Protein AF-A0A9Q0C1J6-F1 (afdb_monomer)

InterPro domains:
  IPR038837 tRNA ligase 1 [PTHR35460] (72-771)

Secondary structure (DSSP, 8-state):
--------------------------------------------------------------------------------------------------------------------------------PPPPPTHHHHHHTSSSBTTT----TTEEEEEEEEE---B----SS-HHHHHHHHHHHHHTTSEEEEEEEE--SEEEEE--TTT-EEESS-BSSHHHHHHHHHHHHHHHHHHGGGHHHHHHHHHHHHHHTTEEEEEEEE-STT---SS--SS-EEEEEEEEE-SSSSPEE--HHHHHHHHHHHTPPBPPEEEE-SHHHHHHHHHHHHHHTTT--HHHHHHHHHTT-SEEE--SS-HHHHT-S---EEEEEEEETTHHHHHHHHHHHSPPPP-TTTTS---S-HHHHHHHTTT-HHHHHHHHHHHH-TTT-S--HHHH-SGGGGSHHHHBBPTTHHHHHTTSEESSHHHHHHHHHHHHHHHTT-SEEEEEEE-GGGGGG-BTTEEEEEEEEEE--HHHHHHHHHHHTT-TTPPP-BSSEEEEEEEEE--HHHHHHHHHHHHHHHHHHHHHTT-----S-HHHHT-EEEEE-HHHHIIIIIIGGGHHHHHHTHHHHHHHHHHHHHHHTT--HHHHHHHHHHHHHHHHHHHHHHTTSPPPTTTTHHHHHHHHHHHHTT-HHHHHHH-S------GGGTS----S---TTS------------------------EEEEE-S-SSS-HHHHHHHHHHSTTGGGT---EEEEE--

Nearest PDB structures (foldseek):
  3sgi-assembly1_A  TM=4.178E-01  e=1.498E+00  Mycobacterium tuberculosis

Structure (mmCIF, N/CA/C/O backbone):
data_AF-A0A9Q0C1J6-F1
#
_entry.id   AF-A0A9Q0C1J6-F1
#
loop_
_atom_site.group_PDB
_atom_site.id
_atom_site.type_symbol
_atom_site.label_atom_id
_atom_site.label_alt_id
_atom_site.label_comp_id
_atom_site.label_asym_id
_atom_site.label_entity_id
_atom_site.label_seq_id
_atom_site.pdbx_PDB_ins_code
_atom_site.Cartn_x
_atom_site.Cartn_y
_atom_site.Cartn_z
_atom_site.occupancy
_atom_site.B_iso_or_equiv
_atom_site.auth_seq_id
_atom_site.auth_comp_id
_atom_site.auth_asym_id
_atom_site.auth_atom_id
_atom_site.pdbx_PDB_model_num
ATOM 1 N N . MET A 1 1 ? -15.288 -32.644 -33.853 1.00 28.56 1 MET A N 1
ATOM 2 C CA . MET A 1 1 ? -14.867 -33.725 -34.778 1.00 28.56 1 MET A CA 1
ATOM 3 C C . MET A 1 1 ? -13.346 -33.831 -34.715 1.00 28.56 1 MET A C 1
ATOM 5 O O . MET A 1 1 ? -12.722 -32.795 -34.537 1.00 28.56 1 MET A O 1
ATOM 9 N N . ASN A 1 2 ? -12.777 -35.037 -34.817 1.00 28.53 2 ASN A N 1
ATOM 10 C CA . ASN A 1 2 ? -11.319 -35.284 -34.870 1.00 28.53 2 ASN A CA 1
ATOM 11 C C . ASN A 1 2 ? -10.821 -35.281 -36.334 1.00 28.53 2 ASN A C 1
ATOM 13 O O . ASN A 1 2 ? -11.634 -35.512 -37.231 1.00 28.53 2 ASN A O 1
ATOM 17 N N . PRO A 1 3 ? -9.532 -34.975 -36.589 1.00 40.22 3 PRO A N 1
ATOM 18 C CA . PRO A 1 3 ? -8.469 -36.002 -36.601 1.00 40.22 3 PRO A CA 1
ATOM 19 C C . PRO A 1 3 ? -7.237 -35.608 -35.748 1.00 40.22 3 PRO A C 1
ATOM 21 O O . PRO A 1 3 ? -6.939 -34.427 -35.631 1.00 40.22 3 PRO A O 1
ATOM 24 N N . SER A 1 4 ? -6.526 -36.484 -35.024 1.00 29.55 4 SER A N 1
ATOM 25 C CA . SER A 1 4 ? -5.957 -37.835 -35.278 1.00 29.55 4 SER A CA 1
ATOM 26 C C . SER A 1 4 ? -4.470 -37.803 -35.689 1.00 29.55 4 SER A C 1
ATOM 28 O O . SER A 1 4 ? -4.083 -37.113 -36.626 1.00 29.55 4 SER A O 1
ATOM 30 N N . HIS A 1 5 ? -3.647 -38.565 -34.957 1.00 28.81 5 HIS A N 1
ATOM 31 C CA . HIS A 1 5 ? -2.175 -38.594 -35.010 1.00 28.81 5 HIS A CA 1
ATOM 32 C C . HIS A 1 5 ? -1.572 -39.174 -36.301 1.00 28.81 5 HIS A C 1
ATOM 34 O O . HIS A 1 5 ? -2.166 -40.043 -36.933 1.00 28.81 5 HIS A O 1
ATOM 40 N N . PHE A 1 6 ? -0.292 -38.854 -36.535 1.00 23.91 6 PHE A N 1
ATOM 41 C CA . PHE A 1 6 ? 0.690 -39.805 -37.071 1.00 23.91 6 PHE A CA 1
ATOM 42 C C . PHE A 1 6 ? 1.968 -39.811 -36.212 1.00 23.91 6 PHE A C 1
ATOM 44 O O . PHE A 1 6 ? 2.368 -38.780 -35.675 1.00 23.91 6 PHE A O 1
ATOM 51 N N . PHE A 1 7 ? 2.594 -40.983 -36.075 1.00 25.00 7 PHE A N 1
ATOM 52 C CA . PHE A 1 7 ? 3.866 -41.209 -35.372 1.00 25.00 7 PHE A CA 1
ATOM 53 C C . PHE A 1 7 ? 4.967 -41.545 -36.383 1.00 25.00 7 PHE A C 1
ATOM 55 O O . PHE A 1 7 ? 4.714 -42.342 -37.280 1.00 25.00 7 PHE A O 1
ATOM 62 N N . PHE A 1 8 ? 6.196 -41.066 -36.160 1.00 22.25 8 PHE A N 1
ATOM 63 C CA . PHE A 1 8 ? 7.416 -41.759 -36.597 1.00 22.25 8 PHE A CA 1
ATOM 64 C C . PHE A 1 8 ? 8.611 -41.427 -35.682 1.00 22.25 8 PHE A C 1
ATOM 66 O O . PHE A 1 8 ? 8.853 -40.276 -35.334 1.00 22.25 8 PHE A O 1
ATOM 73 N N . PHE A 1 9 ? 9.357 -42.470 -35.323 1.00 25.02 9 PHE A N 1
ATOM 74 C CA . PHE A 1 9 ? 10.702 -42.479 -34.721 1.00 25.02 9 PHE A CA 1
ATOM 75 C C . PHE A 1 9 ? 11.625 -43.176 -35.752 1.00 25.02 9 PHE A C 1
ATOM 77 O O . PHE A 1 9 ? 11.083 -43.974 -36.527 1.00 25.02 9 PHE A O 1
ATOM 84 N N . PRO A 1 10 ? 12.965 -42.951 -35.807 1.00 35.69 10 PRO A N 1
ATOM 85 C CA . PRO A 1 10 ? 13.854 -43.466 -34.744 1.00 35.69 10 PRO A CA 1
ATOM 86 C C . PRO A 1 10 ? 15.251 -42.796 -34.560 1.00 35.69 10 PRO A C 1
ATOM 88 O O . PRO A 1 10 ? 15.665 -41.965 -35.356 1.00 35.69 10 PRO A O 1
ATOM 91 N N . HIS A 1 11 ? 16.006 -43.287 -33.555 1.00 26.05 11 HIS A N 1
ATOM 92 C CA . HIS A 1 11 ? 17.479 -43.199 -33.361 1.00 26.05 11 HIS A CA 1
ATOM 93 C C . HIS A 1 11 ? 18.163 -41.805 -33.232 1.00 26.05 11 HIS A C 1
ATOM 95 O O . HIS A 1 11 ? 17.743 -40.821 -33.817 1.00 26.05 11 HIS A O 1
ATOM 101 N N . GLN A 1 12 ? 19.307 -41.646 -32.542 1.00 26.47 12 GLN A N 1
ATOM 102 C CA . GLN A 1 12 ? 19.776 -42.233 -31.269 1.00 26.47 12 GLN A CA 1
ATOM 103 C C . GLN A 1 12 ? 20.989 -41.431 -30.729 1.00 26.47 12 GLN A C 1
ATOM 105 O O . GLN A 1 12 ? 21.763 -40.887 -31.506 1.00 26.47 12 GLN A O 1
ATOM 110 N N . THR A 1 13 ? 21.207 -41.452 -29.406 1.00 25.72 13 THR A N 1
ATOM 111 C CA . THR A 1 13 ? 22.483 -41.163 -28.694 1.00 25.72 13 THR A CA 1
ATOM 112 C C . THR A 1 13 ? 23.316 -39.915 -29.053 1.00 25.72 13 THR A C 1
ATOM 114 O O . THR A 1 13 ? 24.048 -39.907 -30.039 1.00 25.72 13 THR A O 1
ATOM 117 N N . ARG A 1 14 ? 23.478 -39.016 -28.068 1.00 25.42 14 ARG A N 1
ATOM 118 C CA . ARG A 1 14 ? 24.756 -38.870 -27.323 1.00 25.42 14 ARG A CA 1
ATOM 119 C C . ARG A 1 14 ? 24.567 -38.036 -26.048 1.00 25.42 14 ARG A C 1
ATOM 121 O O . ARG A 1 14 ? 24.309 -36.842 -26.117 1.00 25.42 14 ARG A O 1
ATOM 128 N N . PHE A 1 15 ? 24.742 -38.668 -24.887 1.00 24.69 15 PHE A N 1
ATOM 129 C CA . PHE A 1 15 ? 24.946 -37.962 -23.617 1.00 24.69 15 PHE A CA 1
ATOM 130 C C . PHE A 1 15 ? 26.420 -37.560 -23.486 1.00 24.69 15 PHE A C 1
ATOM 132 O O . PHE A 1 15 ? 27.298 -38.361 -23.803 1.00 24.69 15 PHE A O 1
ATOM 139 N N . PHE A 1 16 ? 26.688 -36.374 -22.936 1.00 25.98 16 PHE A N 1
ATOM 140 C CA . PHE A 1 16 ? 27.998 -36.017 -22.389 1.00 25.98 16 PHE A CA 1
ATOM 141 C C . PHE A 1 16 ? 27.870 -35.764 -20.884 1.00 25.98 16 PHE A C 1
ATOM 143 O O . PHE A 1 16 ? 27.311 -34.760 -20.455 1.00 25.98 16 PHE A O 1
ATOM 150 N N . LEU A 1 17 ? 28.397 -36.694 -20.085 1.00 26.05 17 LEU A N 1
ATOM 151 C CA . LEU A 1 17 ? 28.568 -36.543 -18.641 1.00 26.05 17 LEU A CA 1
ATOM 152 C C . LEU A 1 17 ? 29.998 -36.070 -18.362 1.00 26.05 17 LEU A C 1
ATOM 154 O O . LEU A 1 17 ? 30.942 -36.846 -18.497 1.00 26.05 17 LEU A O 1
ATOM 158 N N . SER A 1 18 ? 30.171 -34.816 -17.945 1.00 27.39 18 SER A N 1
ATOM 159 C CA . SER A 1 18 ? 31.462 -34.307 -17.472 1.00 27.39 18 SER A CA 1
ATOM 160 C C . SER A 1 18 ? 31.624 -34.566 -15.972 1.00 27.39 18 SER A C 1
ATOM 162 O O . SER A 1 18 ? 31.289 -33.721 -15.141 1.00 27.39 18 SER A O 1
ATOM 164 N N . GLN A 1 19 ? 32.146 -35.739 -15.612 1.00 26.55 19 GLN A N 1
ATOM 165 C CA . GLN A 1 19 ? 32.656 -35.968 -14.258 1.00 26.55 19 GLN A CA 1
ATOM 166 C C . GLN A 1 19 ? 33.933 -35.142 -14.046 1.00 26.55 19 GLN A C 1
ATOM 168 O O . GLN A 1 19 ? 34.859 -35.233 -14.849 1.00 26.55 19 GLN A O 1
ATOM 173 N N . PHE A 1 20 ? 34.021 -34.401 -12.940 1.00 27.70 20 PHE A N 1
ATOM 174 C CA . PHE A 1 20 ? 35.287 -33.855 -12.445 1.00 27.70 20 PHE A CA 1
ATOM 175 C C . PHE A 1 20 ? 35.563 -34.392 -11.042 1.00 27.70 20 PHE A C 1
ATOM 177 O O . PHE A 1 20 ? 34.881 -34.058 -10.077 1.00 27.70 20 PHE A O 1
ATOM 184 N N . SER A 1 21 ? 36.551 -35.280 -10.945 1.00 27.17 21 SER A N 1
ATOM 185 C CA . SER A 1 21 ? 36.912 -35.957 -9.700 1.00 27.17 21 SER A CA 1
ATOM 186 C C . SER A 1 21 ? 37.780 -35.074 -8.805 1.00 27.17 21 SER A C 1
ATOM 188 O O . SER A 1 21 ? 38.730 -34.443 -9.272 1.00 27.17 21 SER A O 1
ATOM 190 N N . HIS A 1 22 ? 37.534 -35.113 -7.495 1.00 26.97 22 HIS A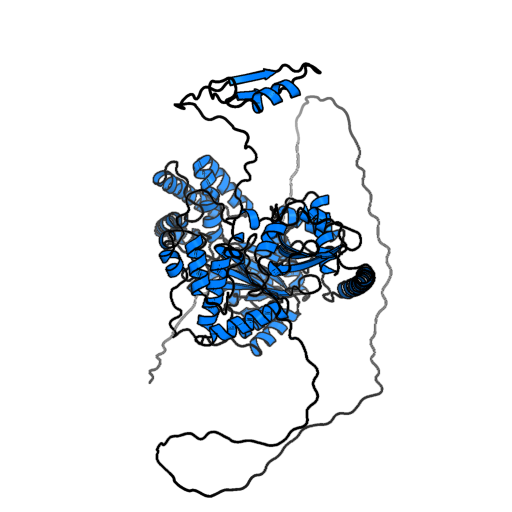 N 1
ATOM 191 C CA . HIS A 1 22 ? 38.480 -34.580 -6.516 1.00 26.97 22 HIS A CA 1
ATOM 192 C C . HIS A 1 22 ? 39.836 -35.300 -6.621 1.00 26.97 22 HIS A C 1
ATOM 194 O O . HIS A 1 22 ? 39.897 -36.530 -6.640 1.00 26.97 22 HIS A O 1
ATOM 200 N N . ARG A 1 23 ? 40.935 -34.539 -6.581 1.00 26.42 23 ARG A N 1
ATOM 201 C CA . ARG A 1 23 ? 42.251 -35.047 -6.174 1.00 26.42 23 ARG A CA 1
ATOM 202 C C . ARG A 1 23 ? 42.845 -34.154 -5.095 1.00 26.42 23 ARG A C 1
ATOM 204 O O . ARG A 1 23 ? 42.961 -32.945 -5.267 1.00 26.42 23 ARG A O 1
ATOM 211 N N . ILE A 1 24 ? 43.233 -34.783 -3.992 1.00 28.72 24 ILE A N 1
ATOM 212 C CA . ILE A 1 24 ? 44.026 -34.178 -2.923 1.00 28.72 24 ILE A CA 1
ATOM 213 C C . ILE A 1 24 ? 45.500 -34.279 -3.329 1.00 28.72 24 ILE A C 1
ATOM 215 O O . ILE A 1 24 ? 45.944 -35.342 -3.762 1.00 28.72 24 ILE A O 1
ATOM 219 N N . ALA A 1 25 ? 46.262 -33.198 -3.165 1.00 26.80 25 ALA A N 1
ATOM 220 C CA . ALA A 1 25 ? 47.714 -33.204 -3.315 1.00 26.80 25 ALA A CA 1
ATOM 221 C C . ALA A 1 25 ? 48.354 -32.266 -2.281 1.00 26.80 25 ALA A C 1
ATOM 223 O O . ALA A 1 25 ? 48.304 -31.045 -2.405 1.00 26.80 25 ALA A O 1
ATOM 224 N N . SER A 1 26 ? 48.949 -32.847 -1.242 1.00 24.86 26 SER A N 1
ATOM 225 C CA . SER A 1 26 ? 49.763 -32.138 -0.253 1.00 24.86 26 SER A CA 1
ATOM 226 C C . SER A 1 26 ? 51.208 -32.012 -0.736 1.00 24.86 26 SER A C 1
ATOM 228 O O . SER A 1 26 ? 51.792 -33.029 -1.103 1.00 24.86 26 SER A O 1
ATOM 230 N N . PHE A 1 27 ? 51.824 -30.830 -0.638 1.00 26.69 27 PHE A N 1
ATOM 231 C CA . PHE A 1 27 ? 53.285 -30.700 -0.725 1.00 26.69 27 PHE A CA 1
ATOM 232 C C . PHE A 1 27 ? 53.858 -29.653 0.238 1.00 26.69 27 PHE A C 1
ATOM 234 O O . PHE A 1 27 ? 53.147 -28.807 0.781 1.00 26.69 27 PHE A O 1
ATOM 241 N N . SER A 1 28 ? 55.152 -29.798 0.525 1.00 24.61 28 SER A N 1
ATOM 242 C CA . SER A 1 28 ? 55.803 -29.290 1.737 1.00 24.61 28 SER A CA 1
ATOM 243 C C . SER A 1 28 ? 56.626 -28.011 1.534 1.00 24.61 28 SER A C 1
ATOM 245 O O . SER A 1 28 ? 57.054 -27.677 0.433 1.00 24.61 28 SER A O 1
ATOM 247 N N . ARG A 1 29 ? 56.927 -27.330 2.649 1.00 27.50 29 ARG A N 1
ATOM 248 C CA . ARG A 1 29 ? 57.964 -26.283 2.745 1.00 27.50 29 ARG A CA 1
ATOM 249 C C . ARG A 1 29 ? 59.344 -26.775 2.284 1.00 27.50 29 ARG A C 1
ATOM 251 O O . ARG A 1 29 ? 59.723 -27.898 2.610 1.00 27.50 29 ARG A O 1
ATOM 258 N N . PRO A 1 30 ? 60.183 -25.840 1.812 1.00 28.75 30 PRO A N 1
ATOM 259 C CA . PRO A 1 30 ? 61.508 -25.637 2.409 1.00 28.75 30 PRO A CA 1
ATOM 260 C C . PRO A 1 30 ? 61.600 -24.314 3.205 1.00 28.75 30 PRO A C 1
ATOM 262 O O . PRO A 1 30 ? 60.651 -23.532 3.269 1.00 28.75 30 PRO A O 1
ATOM 265 N N . ARG A 1 31 ? 62.727 -24.093 3.902 1.00 27.06 31 ARG A N 1
ATOM 266 C CA . ARG A 1 31 ? 62.931 -22.990 4.868 1.00 27.06 31 ARG A CA 1
ATOM 267 C C . ARG A 1 31 ? 64.422 -22.660 5.039 1.00 27.06 31 ARG A C 1
ATOM 269 O O . ARG A 1 31 ? 65.134 -23.511 5.565 1.00 27.06 31 ARG A O 1
ATOM 276 N N . ARG A 1 32 ? 64.858 -21.427 4.727 1.00 24.97 32 ARG A N 1
ATOM 277 C CA . ARG A 1 32 ? 65.997 -20.705 5.360 1.00 24.97 32 ARG A CA 1
ATOM 278 C C . ARG A 1 32 ? 66.063 -19.229 4.903 1.00 24.97 32 ARG A C 1
ATOM 280 O O . ARG A 1 32 ? 65.199 -18.786 4.156 1.00 24.97 32 ARG A O 1
ATOM 287 N N . SER A 1 33 ? 66.986 -18.469 5.491 1.00 25.72 33 SER A N 1
ATOM 288 C CA . SER A 1 33 ? 67.026 -16.995 5.657 1.00 25.72 33 SER A CA 1
ATOM 289 C C . SER A 1 33 ? 68.460 -16.593 6.110 1.00 25.72 33 SER A C 1
ATOM 291 O O . SER A 1 33 ? 69.292 -17.506 6.126 1.00 25.72 33 SER A O 1
ATOM 293 N N . PRO A 1 34 ? 68.791 -15.375 6.623 1.00 49.78 34 PRO A N 1
ATOM 294 C CA . PRO A 1 34 ? 68.099 -14.067 6.689 1.00 49.78 34 PRO A CA 1
ATOM 295 C C . PRO A 1 34 ? 69.007 -12.885 6.204 1.00 49.78 34 PRO A C 1
ATOM 297 O O . PRO A 1 34 ? 69.941 -13.151 5.457 1.00 49.78 34 PRO A O 1
ATOM 300 N N . LEU A 1 35 ? 68.755 -11.649 6.708 1.00 25.28 35 LEU A N 1
ATOM 301 C CA . LEU A 1 35 ? 69.480 -10.338 6.617 1.00 25.28 35 LEU A CA 1
ATOM 302 C C . LEU A 1 35 ? 68.613 -9.244 5.927 1.00 25.28 35 LEU A C 1
ATOM 304 O O . LEU A 1 35 ? 67.837 -9.593 5.044 1.00 25.28 35 LEU A O 1
ATOM 308 N N . THR A 1 36 ? 68.606 -7.942 6.286 1.00 25.39 36 THR A N 1
ATOM 309 C CA . THR A 1 36 ? 69.256 -7.157 7.380 1.00 25.39 36 THR A CA 1
ATOM 310 C C . THR A 1 36 ? 68.329 -5.998 7.850 1.00 25.39 36 THR A C 1
ATOM 312 O O . THR A 1 36 ? 67.288 -5.762 7.244 1.00 25.39 36 THR A O 1
ATOM 315 N N . SER A 1 37 ? 68.734 -5.229 8.875 1.00 25.41 37 SER A N 1
ATOM 316 C CA . SER A 1 37 ? 68.154 -3.924 9.295 1.00 25.41 37 SER A CA 1
ATOM 317 C C . SER A 1 37 ? 69.286 -2.888 9.512 1.00 25.41 37 SER A C 1
ATOM 319 O O . SER A 1 37 ? 70.436 -3.330 9.601 1.00 25.41 37 SER A O 1
ATOM 321 N N . PRO A 1 38 ? 69.034 -1.556 9.633 1.00 39.84 38 PRO A N 1
ATOM 322 C CA . PRO A 1 38 ? 68.745 -0.996 10.973 1.00 39.84 38 PRO A CA 1
ATOM 323 C C . PRO A 1 38 ? 67.874 0.297 11.085 1.00 39.84 38 PRO A C 1
ATOM 325 O O . PRO A 1 38 ? 67.886 1.172 10.233 1.00 39.84 38 PRO A O 1
ATOM 328 N N . LEU A 1 39 ? 67.189 0.388 12.238 1.00 26.77 39 LEU A N 1
ATOM 329 C CA . LEU A 1 39 ? 66.804 1.530 13.107 1.00 26.77 39 LEU A CA 1
ATOM 330 C C . LEU A 1 39 ? 66.446 2.954 12.589 1.00 26.77 39 LEU A C 1
ATOM 332 O O . LEU A 1 39 ? 67.231 3.642 11.949 1.00 26.77 39 LEU A O 1
ATOM 336 N N . GLY A 1 40 ? 65.345 3.469 13.164 1.00 23.16 40 GLY A N 1
ATOM 337 C CA . GLY A 1 40 ? 65.039 4.882 13.469 1.00 23.16 40 GLY A CA 1
ATOM 338 C C . GLY A 1 40 ? 64.076 4.951 14.682 1.00 23.16 40 GLY A C 1
ATOM 339 O O . GLY A 1 40 ? 63.342 3.988 14.912 1.00 23.16 40 GLY A O 1
ATOM 340 N N . THR A 1 41 ? 64.108 6.004 15.516 1.00 24.03 41 THR A N 1
ATOM 341 C CA . THR A 1 41 ? 63.728 5.896 16.956 1.00 24.03 41 THR A CA 1
ATOM 342 C C . THR A 1 41 ? 62.472 6.681 17.405 1.00 24.03 41 THR A C 1
ATOM 344 O O . THR A 1 41 ? 62.189 7.761 16.900 1.00 24.03 41 THR A O 1
ATOM 347 N N . MET A 1 42 ? 61.751 6.168 18.420 1.00 23.97 42 MET A N 1
ATOM 348 C CA . MET A 1 42 ? 60.670 6.858 19.173 1.00 23.97 42 MET A CA 1
ATOM 349 C C . MET A 1 42 ? 61.195 7.649 20.397 1.00 23.97 42 MET A C 1
ATOM 351 O O . MET A 1 42 ? 62.313 7.389 20.845 1.00 23.97 42 MET A O 1
ATOM 355 N N . PRO A 1 43 ? 60.372 8.526 21.020 1.00 34.31 43 PRO A N 1
ATOM 356 C CA . PRO A 1 43 ? 59.718 8.142 22.295 1.00 34.31 43 PRO A CA 1
ATOM 357 C C . PRO A 1 43 ? 58.270 8.702 22.478 1.00 34.31 43 PRO A C 1
ATOM 359 O O . PRO A 1 43 ? 57.730 9.332 21.581 1.00 34.31 43 PRO A O 1
ATOM 362 N N . ARG A 1 44 ? 57.623 8.612 23.660 1.00 28.67 44 ARG A N 1
ATOM 363 C CA . ARG A 1 44 ? 56.904 7.438 24.236 1.00 28.67 44 ARG A CA 1
ATOM 364 C C . ARG A 1 44 ? 56.222 7.787 25.584 1.00 28.67 44 ARG A C 1
ATOM 366 O O . ARG A 1 44 ? 56.941 8.190 26.487 1.00 28.67 44 ARG A O 1
ATOM 373 N N . ASN A 1 45 ? 54.908 7.534 25.756 1.00 24.23 45 ASN A N 1
ATOM 374 C CA . ASN A 1 45 ? 54.112 7.306 27.011 1.00 24.23 45 ASN A CA 1
ATOM 375 C C . ASN A 1 45 ? 52.601 7.540 26.698 1.00 24.23 45 ASN A C 1
ATOM 377 O O . ASN A 1 45 ? 52.340 8.329 25.802 1.00 24.23 45 ASN A O 1
ATOM 381 N N . ARG A 1 46 ? 51.537 7.004 27.339 1.00 28.09 46 ARG A N 1
ATOM 382 C CA . ARG A 1 46 ? 51.204 5.876 28.267 1.00 28.09 46 ARG A CA 1
ATOM 383 C C . ARG A 1 46 ? 49.655 5.701 28.211 1.00 28.09 46 ARG A C 1
ATOM 385 O O . ARG A 1 46 ? 48.978 6.702 28.045 1.00 28.09 46 ARG A O 1
ATOM 392 N N . GLY A 1 47 ? 49.005 4.542 28.395 1.00 23.36 47 GLY A N 1
ATOM 393 C CA . GLY A 1 47 ? 49.462 3.144 28.367 1.00 23.36 47 GLY A CA 1
ATOM 394 C C . GLY A 1 47 ? 48.816 2.222 29.431 1.00 23.36 47 GLY A C 1
ATOM 395 O O . GLY A 1 47 ? 49.060 2.448 30.612 1.00 23.36 47 GLY A O 1
ATOM 396 N N . LYS A 1 48 ? 48.182 1.105 28.996 1.00 27.45 48 LYS A N 1
ATOM 397 C CA . LYS A 1 48 ? 47.624 -0.057 29.771 1.00 27.45 48 LYS A CA 1
ATOM 398 C C . LYS A 1 48 ? 46.157 0.081 30.269 1.00 27.45 48 LYS A C 1
ATOM 400 O O . LYS A 1 48 ? 45.702 1.198 30.442 1.00 27.45 48 LYS A O 1
ATOM 405 N N . GLN A 1 49 ? 45.364 -0.985 30.514 1.00 25.75 49 GLN A N 1
ATOM 406 C CA . GLN A 1 49 ? 45.593 -2.458 30.560 1.00 25.75 49 GLN A CA 1
ATOM 407 C C . GLN A 1 49 ? 44.536 -3.288 29.771 1.00 25.75 49 GLN A C 1
ATOM 409 O O . GLN A 1 49 ? 43.450 -2.801 29.484 1.00 25.75 49 GLN A O 1
ATOM 414 N N . ARG A 1 50 ? 44.820 -4.585 29.528 1.00 24.03 50 ARG A N 1
ATOM 415 C CA . ARG A 1 50 ? 43.843 -5.669 29.243 1.00 24.03 50 ARG A CA 1
ATOM 416 C C . ARG A 1 50 ? 44.409 -7.011 29.750 1.00 24.03 50 ARG A C 1
ATOM 418 O O . ARG A 1 50 ? 45.552 -7.313 29.413 1.00 24.03 50 ARG A O 1
ATOM 425 N N . ARG A 1 51 ? 43.652 -7.826 30.510 1.00 26.25 51 ARG A N 1
ATOM 426 C CA . ARG A 1 51 ? 44.047 -9.205 30.906 1.00 26.25 51 ARG A CA 1
ATOM 427 C C . ARG A 1 51 ? 42.871 -10.197 31.044 1.00 26.25 51 ARG A C 1
ATOM 429 O O . ARG A 1 51 ? 42.157 -10.207 32.034 1.00 26.25 51 ARG A O 1
ATOM 436 N N . GLN A 1 52 ? 42.738 -11.012 30.000 1.00 23.69 52 GLN A N 1
ATOM 437 C CA . GLN A 1 52 ? 42.473 -12.462 29.946 1.00 23.69 52 GLN A CA 1
ATOM 438 C C . GLN A 1 52 ? 42.156 -13.259 31.239 1.00 23.69 52 GLN A C 1
ATOM 440 O O . GLN A 1 52 ? 42.922 -13.226 32.197 1.00 23.69 52 GLN A O 1
ATOM 445 N N . TRP A 1 53 ? 41.138 -14.125 31.132 1.00 22.42 53 TRP A N 1
ATOM 446 C CA . TRP A 1 53 ? 40.895 -15.370 31.890 1.00 22.42 53 TRP A CA 1
ATOM 447 C C . TRP A 1 53 ? 40.250 -16.408 30.939 1.00 22.42 53 TRP A C 1
ATOM 449 O O . TRP A 1 53 ? 39.861 -16.039 29.833 1.00 22.42 53 TRP A O 1
ATOM 459 N N . ARG A 1 54 ? 40.006 -17.658 31.358 1.00 23.53 54 ARG A N 1
ATOM 460 C CA . ARG A 1 54 ? 40.928 -18.817 31.423 1.00 23.53 54 ARG A CA 1
ATOM 461 C C . ARG A 1 54 ? 40.047 -20.083 31.459 1.00 23.53 54 ARG A C 1
ATOM 463 O O . ARG A 1 54 ? 39.014 -20.068 32.114 1.00 23.53 54 ARG A O 1
ATOM 470 N N . GLU A 1 55 ? 40.449 -21.151 30.784 1.00 24.58 55 GLU A N 1
ATOM 471 C CA . GLU A 1 55 ? 39.669 -22.390 30.602 1.00 24.58 55 GLU A CA 1
ATOM 472 C C . GLU A 1 55 ? 40.157 -23.524 31.532 1.00 24.58 55 GLU A C 1
ATOM 474 O O . GLU A 1 55 ? 41.343 -23.531 31.889 1.00 24.58 55 GLU A O 1
ATOM 479 N N . LYS A 1 56 ? 39.279 -24.465 31.942 1.00 21.98 56 LYS A N 1
ATOM 480 C CA . LYS A 1 56 ? 39.680 -25.685 32.681 1.00 21.98 56 LYS A CA 1
ATOM 481 C C . LYS A 1 56 ? 38.644 -26.842 32.668 1.00 21.98 56 LYS A C 1
ATOM 483 O O . LYS A 1 56 ? 37.671 -26.773 33.401 1.00 21.98 56 LYS A O 1
ATOM 488 N N . HIS A 1 57 ? 38.974 -27.893 31.907 1.00 23.31 57 HIS A N 1
ATOM 489 C CA . HIS A 1 57 ? 38.753 -29.354 32.067 1.00 23.31 57 HIS A CA 1
ATOM 490 C C . HIS A 1 57 ? 37.490 -30.005 32.681 1.00 23.31 57 HIS A C 1
ATOM 492 O O . HIS A 1 57 ? 36.910 -29.557 33.663 1.00 23.31 57 HIS A O 1
ATOM 498 N N . GLU A 1 58 ? 37.204 -31.185 32.117 1.00 23.89 58 GLU A N 1
ATOM 499 C CA . GLU A 1 58 ? 36.232 -32.218 32.505 1.00 23.89 58 GLU A CA 1
ATOM 500 C C . GLU A 1 58 ? 36.724 -33.146 33.643 1.00 23.89 58 GLU A C 1
ATOM 502 O O . GLU A 1 58 ? 37.928 -33.268 33.874 1.00 23.89 58 GLU A O 1
ATOM 507 N N . GLU A 1 59 ? 35.795 -33.911 34.231 1.00 22.39 59 GLU A N 1
ATOM 508 C CA . GLU A 1 59 ? 36.013 -35.264 34.785 1.00 22.39 59 GLU A CA 1
ATOM 509 C C . GLU A 1 59 ? 34.860 -36.184 34.323 1.00 22.39 59 GLU A C 1
ATOM 511 O O . GLU A 1 59 ? 33.789 -35.687 33.966 1.00 22.39 59 GLU A O 1
ATOM 516 N N . ALA A 1 60 ? 35.065 -37.510 34.277 1.00 24.53 60 ALA A N 1
ATOM 517 C CA . ALA A 1 60 ? 34.139 -38.435 33.607 1.00 24.53 60 ALA A CA 1
ATOM 518 C C . ALA A 1 60 ? 34.021 -39.832 34.253 1.00 24.53 60 ALA A C 1
ATOM 520 O O . ALA A 1 60 ? 35.026 -40.489 34.518 1.00 24.53 60 ALA A O 1
ATOM 521 N N . ALA A 1 61 ? 32.778 -40.310 34.403 1.00 24.33 61 ALA A N 1
ATOM 522 C CA . ALA A 1 61 ? 32.352 -41.704 34.615 1.00 24.33 61 ALA A CA 1
ATOM 523 C C . ALA A 1 61 ? 30.806 -41.772 34.516 1.00 24.33 61 ALA A C 1
ATOM 525 O O . ALA A 1 61 ? 30.157 -40.764 34.775 1.00 24.33 61 ALA A O 1
ATOM 526 N N . GLN A 1 62 ? 30.115 -42.876 34.211 1.00 24.98 62 GLN A N 1
ATOM 527 C CA . GLN A 1 62 ? 30.399 -44.102 33.440 1.00 24.98 62 GLN A CA 1
ATOM 528 C C . GLN A 1 62 ? 29.025 -44.668 32.983 1.00 24.98 62 GLN A C 1
ATOM 530 O O . GLN A 1 62 ? 27.991 -44.247 33.499 1.00 24.98 62 GLN A O 1
ATOM 535 N N . ALA A 1 63 ? 28.975 -45.588 32.011 1.00 26.19 63 ALA A N 1
ATOM 536 C CA . ALA A 1 63 ? 27.709 -46.052 31.415 1.00 26.19 63 ALA A CA 1
ATOM 537 C C . ALA A 1 63 ? 27.147 -47.350 32.036 1.00 26.19 63 ALA A C 1
ATOM 539 O O . ALA A 1 63 ? 27.906 -48.258 32.368 1.00 26.19 63 ALA A O 1
ATOM 540 N N . VAL A 1 64 ? 25.812 -47.470 32.083 1.00 24.70 64 VAL A N 1
ATOM 541 C CA . VAL A 1 64 ? 25.056 -48.721 32.320 1.00 24.70 64 VAL A CA 1
ATOM 542 C C . VAL A 1 64 ? 23.881 -48.791 31.327 1.00 24.70 64 VAL A C 1
ATOM 544 O O . VAL A 1 64 ? 23.377 -47.761 30.882 1.00 24.70 64 VAL A O 1
ATOM 547 N N . SER A 1 65 ? 23.489 -50.000 30.920 1.00 25.70 65 SER A N 1
ATOM 548 C CA . SER A 1 65 ? 22.581 -50.281 29.797 1.00 25.70 65 SER A CA 1
ATOM 549 C C . SER A 1 65 ? 21.083 -50.345 30.147 1.00 25.70 65 SER A C 1
ATOM 551 O O . SER A 1 65 ? 20.699 -50.594 31.285 1.00 25.70 65 SER A O 1
ATOM 553 N N . SER A 1 66 ? 20.239 -50.200 29.118 1.00 27.84 66 SER A N 1
ATOM 554 C CA . SER A 1 66 ? 18.774 -50.408 29.129 1.00 27.84 66 SER A CA 1
ATOM 555 C C . SER A 1 66 ? 18.338 -51.856 29.456 1.00 27.84 66 SER A C 1
ATOM 557 O O . SER A 1 66 ? 19.172 -52.760 29.349 1.00 27.84 66 SER A O 1
ATOM 559 N N . PRO A 1 67 ? 17.044 -52.109 29.766 1.00 31.86 67 PRO A N 1
ATOM 560 C CA . PRO A 1 67 ? 16.114 -52.496 28.684 1.00 31.86 67 PRO A CA 1
ATOM 561 C C . PRO A 1 67 ? 14.656 -51.981 28.821 1.00 31.86 67 PRO A C 1
ATOM 563 O O . PRO A 1 67 ? 14.271 -51.361 29.808 1.00 31.86 67 PRO A O 1
ATOM 566 N N . SER A 1 68 ? 13.837 -52.265 27.799 1.00 25.09 68 SER A N 1
ATOM 567 C CA . SER A 1 68 ? 12.399 -51.951 27.710 1.00 25.09 68 SER A CA 1
ATOM 568 C C . SER A 1 68 ? 11.489 -52.798 28.613 1.00 25.09 68 SER A C 1
ATOM 570 O O . SER A 1 68 ? 11.780 -53.978 28.803 1.00 25.09 68 SER A O 1
ATOM 572 N N . ALA A 1 69 ? 10.293 -52.288 28.941 1.00 23.69 69 ALA A N 1
ATOM 573 C CA . ALA A 1 69 ? 9.051 -53.082 29.000 1.00 23.69 69 ALA A CA 1
ATOM 574 C C . ALA A 1 69 ? 7.787 -52.191 28.923 1.00 23.69 69 ALA A C 1
ATOM 576 O O . ALA A 1 69 ? 7.856 -50.987 29.163 1.00 23.69 69 ALA A O 1
ATOM 577 N N . SER A 1 70 ? 6.634 -52.791 28.601 1.00 24.98 70 SER A N 1
ATOM 578 C CA . SER A 1 70 ? 5.331 -52.132 28.389 1.00 24.98 70 SER A CA 1
ATOM 579 C C . SER A 1 70 ? 4.198 -52.773 29.209 1.00 24.98 70 SER A C 1
ATOM 581 O O . SER A 1 70 ? 4.043 -53.990 29.130 1.00 24.98 70 SER A O 1
ATOM 583 N N . ALA A 1 71 ? 3.381 -51.973 29.910 1.00 25.05 71 ALA A N 1
ATOM 584 C CA . ALA A 1 71 ? 2.056 -52.280 30.505 1.00 25.05 71 ALA A CA 1
ATOM 585 C C . ALA A 1 71 ? 1.592 -51.056 31.338 1.00 25.05 71 ALA A C 1
ATOM 587 O O . ALA A 1 71 ? 2.455 -50.281 31.740 1.00 25.05 71 ALA A O 1
ATOM 588 N N . GLN A 1 72 ? 0.328 -50.789 31.702 1.00 24.89 72 GLN A N 1
ATOM 589 C CA . GLN A 1 72 ? -1.042 -51.174 31.280 1.00 24.89 72 GLN A CA 1
ATOM 590 C C . GLN A 1 72 ? -1.958 -50.020 31.804 1.00 24.89 72 GLN A C 1
ATOM 592 O O . GLN A 1 72 ? -1.639 -49.438 32.833 1.00 24.89 72 GLN A O 1
ATOM 597 N N . ILE A 1 73 ? -2.898 -49.447 31.037 1.00 26.05 73 ILE A N 1
ATOM 598 C CA . ILE A 1 73 ? -4.319 -49.836 30.840 1.00 26.05 73 ILE A CA 1
ATOM 599 C C . ILE A 1 73 ? -5.226 -49.694 32.095 1.00 26.05 73 ILE A C 1
ATOM 601 O O . ILE A 1 73 ? -4.870 -50.158 33.170 1.00 26.05 73 ILE A O 1
ATOM 605 N N . SER A 1 74 ? -6.443 -49.158 31.865 1.00 25.86 74 SER A N 1
ATOM 606 C CA . SER A 1 74 ? -7.649 -49.111 32.734 1.00 25.86 74 SER A CA 1
ATOM 607 C C . SER A 1 74 ? -7.716 -48.042 33.859 1.00 25.86 74 SER A C 1
ATOM 609 O O . SER A 1 74 ? -6.725 -47.781 34.525 1.00 25.86 74 SER A O 1
ATOM 611 N N . GLU A 1 75 ? -8.864 -47.382 34.136 1.00 29.03 75 GLU A N 1
ATOM 612 C CA . GLU A 1 75 ? -10.201 -47.412 33.480 1.00 29.03 75 GLU A CA 1
ATOM 613 C C . GLU A 1 75 ? -11.113 -46.203 33.862 1.00 29.03 75 GLU A C 1
ATOM 615 O O . GLU A 1 75 ? -10.834 -45.533 34.851 1.00 29.03 75 GLU A O 1
ATOM 620 N N . ARG A 1 76 ? -12.266 -46.057 33.160 1.00 27.31 76 ARG A N 1
ATOM 621 C CA . ARG A 1 76 ? -13.521 -45.305 33.502 1.00 27.31 76 ARG A CA 1
ATOM 622 C C . ARG A 1 76 ? -13.494 -43.766 33.376 1.00 27.31 76 ARG A C 1
ATOM 624 O O . ARG A 1 76 ? -12.529 -43.151 33.801 1.00 27.31 76 ARG A O 1
ATOM 631 N N . LEU A 1 77 ? -14.514 -43.043 32.869 1.00 25.31 77 LEU A N 1
ATOM 632 C CA . LEU A 1 77 ? -15.839 -43.261 32.196 1.00 25.31 77 LEU A CA 1
ATOM 633 C C . LEU A 1 77 ? -16.192 -41.901 31.498 1.00 25.31 77 LEU A C 1
ATOM 635 O O . LEU A 1 77 ? -15.753 -40.882 32.025 1.00 25.31 77 LEU A O 1
ATOM 639 N N . SER A 1 78 ? -16.894 -41.669 30.370 1.00 24.98 78 SER A N 1
ATOM 640 C CA . SER A 1 78 ? -17.718 -42.404 29.369 1.00 24.98 78 SER A CA 1
ATOM 641 C C . SER A 1 78 ? -19.090 -42.953 29.824 1.00 24.98 78 SER A C 1
ATOM 643 O O . SER A 1 78 ? -19.245 -43.314 30.979 1.00 24.98 78 SER A O 1
ATOM 645 N N . TYR A 1 79 ? -20.162 -43.041 29.014 1.00 27.53 79 TYR A N 1
ATOM 646 C CA . TYR A 1 79 ? -20.461 -42.554 27.640 1.00 27.53 79 TYR A CA 1
ATOM 647 C C . TYR A 1 79 ? -21.517 -41.397 27.710 1.00 27.53 79 TYR A C 1
ATOM 649 O O . TYR A 1 79 ? -21.336 -40.576 28.601 1.00 27.53 79 TYR A O 1
ATOM 657 N N . ILE A 1 80 ? -22.580 -41.128 26.916 1.00 26.97 80 ILE A N 1
ATOM 658 C CA . ILE A 1 80 ? -23.368 -41.710 25.787 1.00 26.97 80 ILE A CA 1
ATOM 659 C C . ILE A 1 80 ? -23.958 -40.497 25.000 1.00 26.97 80 ILE A C 1
ATOM 661 O O . ILE A 1 80 ? -24.364 -39.547 25.662 1.00 26.97 80 ILE A O 1
ATOM 665 N N . SER A 1 81 ? -24.041 -40.333 23.663 1.00 25.94 81 SER A N 1
ATOM 666 C CA . SER A 1 81 ? -23.904 -41.163 22.433 1.00 25.94 81 SER A CA 1
ATOM 667 C C . SER A 1 81 ? -25.218 -41.701 21.808 1.00 25.94 81 SER A C 1
ATOM 669 O O . SER A 1 81 ? -25.698 -42.757 22.203 1.00 25.94 81 SER A O 1
ATOM 671 N N . LEU A 1 82 ? -25.750 -41.025 20.771 1.00 25.86 82 LEU A N 1
ATOM 672 C CA . LEU A 1 82 ? -26.838 -41.507 19.884 1.00 25.86 82 LEU A CA 1
ATOM 673 C C . LEU A 1 82 ? -26.564 -41.178 18.395 1.00 25.86 82 LEU A C 1
ATOM 675 O O . LEU A 1 82 ? -25.669 -40.386 18.103 1.00 25.86 82 LEU A O 1
ATOM 679 N N . SER A 1 83 ? -27.278 -41.836 17.469 1.00 25.55 83 SER A N 1
ATOM 680 C CA . SER A 1 83 ? -26.791 -42.154 16.108 1.00 25.55 83 SER A CA 1
ATOM 681 C C . SER A 1 83 ? -27.816 -42.024 14.964 1.00 25.55 83 SER A C 1
ATOM 683 O O . SER A 1 83 ? -29.023 -42.055 15.189 1.00 25.55 83 SER A O 1
ATOM 685 N N . GLU A 1 84 ? -27.328 -41.991 13.717 1.00 24.45 84 GLU A N 1
ATOM 686 C CA . GLU A 1 84 ? -28.119 -42.143 12.478 1.00 24.45 84 GLU A CA 1
ATOM 687 C C . GLU A 1 84 ? -28.283 -43.618 12.044 1.00 24.45 84 GLU A C 1
ATOM 689 O O . GLU A 1 84 ? -27.400 -44.424 12.335 1.00 24.45 84 GLU A O 1
ATOM 694 N N . ALA A 1 85 ? -29.350 -43.947 11.284 1.00 26.33 85 ALA A N 1
ATOM 695 C CA . ALA A 1 85 ? -29.264 -44.606 9.955 1.00 26.33 85 ALA A CA 1
ATOM 696 C C . ALA A 1 85 ? -30.633 -45.018 9.325 1.00 26.33 85 ALA A C 1
ATOM 698 O O . ALA A 1 85 ? -31.361 -45.832 9.878 1.00 26.33 85 ALA A O 1
ATOM 699 N N . ALA A 1 86 ? -30.884 -44.527 8.099 1.00 26.22 86 ALA A N 1
ATOM 700 C CA . ALA A 1 86 ? -31.540 -45.173 6.934 1.00 26.22 86 ALA A CA 1
ATOM 701 C C . ALA A 1 86 ? -32.931 -45.885 6.997 1.00 26.22 86 ALA A C 1
ATOM 703 O O . ALA A 1 86 ? -33.082 -46.938 7.606 1.00 26.22 86 ALA A O 1
ATOM 704 N N . SER A 1 87 ? -33.876 -45.465 6.124 1.00 25.53 87 SER A N 1
ATOM 705 C CA . SER A 1 87 ? -34.290 -46.181 4.872 1.00 25.53 87 SER A CA 1
ATOM 706 C C . SER A 1 87 ? -35.782 -46.067 4.424 1.00 25.53 87 SER A C 1
ATOM 708 O O . SER A 1 87 ? -36.713 -46.352 5.161 1.00 25.53 87 SER A O 1
ATOM 710 N N . GLN A 1 88 ? -35.954 -45.659 3.153 1.00 26.09 88 GLN A N 1
ATOM 711 C CA . GLN A 1 88 ? -36.997 -45.954 2.133 1.00 26.09 88 GLN A CA 1
ATOM 712 C C . GLN A 1 88 ? -38.483 -46.252 2.481 1.00 26.09 88 GLN A C 1
ATOM 714 O O . GLN A 1 88 ? -38.812 -47.281 3.059 1.00 26.09 88 GLN A O 1
ATOM 719 N N . SER A 1 89 ? -39.408 -45.505 1.847 1.00 23.95 89 SER A N 1
ATOM 720 C CA . SER A 1 89 ? -40.425 -46.036 0.891 1.00 23.95 89 SER A CA 1
ATOM 721 C C . SER A 1 89 ? -41.308 -44.913 0.290 1.00 23.95 89 SER A C 1
ATOM 723 O O . SER A 1 89 ? -41.238 -43.768 0.728 1.00 23.95 89 SER A O 1
ATOM 725 N N . CYS A 1 90 ? -42.085 -45.209 -0.765 1.00 21.30 90 CYS A N 1
ATOM 726 C CA . CYS A 1 90 ? -42.984 -44.269 -1.467 1.00 21.30 90 CYS A CA 1
ATOM 727 C C . CYS A 1 90 ? -44.072 -45.034 -2.252 1.00 21.30 90 CYS A C 1
ATOM 729 O O . CYS A 1 90 ? -43.758 -46.093 -2.804 1.00 21.30 90 CYS A O 1
ATOM 731 N N . PRO A 1 91 ? -45.315 -44.514 -2.351 1.00 32.81 91 PRO A N 1
ATOM 732 C CA . PRO A 1 91 ? -46.115 -44.779 -3.552 1.00 32.81 91 PRO A CA 1
ATOM 733 C C . PRO A 1 91 ? -46.999 -43.615 -4.069 1.00 32.81 91 PRO A C 1
ATOM 735 O O . PRO A 1 91 ? -47.821 -43.064 -3.349 1.00 32.81 91 PRO A O 1
ATOM 738 N N . GLN A 1 92 ? -46.923 -43.426 -5.393 1.00 24.75 92 GLN A N 1
ATOM 739 C CA . GLN A 1 92 ? -48.029 -43.153 -6.335 1.00 24.75 92 GLN A CA 1
ATOM 740 C C . GLN A 1 92 ? -48.784 -41.797 -6.365 1.00 24.75 92 GLN A C 1
ATOM 742 O O . GLN A 1 92 ? -48.980 -41.079 -5.393 1.00 24.75 92 GLN A O 1
ATOM 747 N N . SER A 1 93 ? -49.207 -41.487 -7.594 1.00 24.27 93 SER A N 1
ATOM 748 C CA . SER A 1 93 ? -50.064 -40.394 -8.088 1.00 24.27 93 SER A CA 1
ATOM 749 C C . SER A 1 93 ? -51.404 -41.023 -8.590 1.00 24.27 93 SER A C 1
ATOM 751 O O . SER A 1 93 ? -51.606 -42.199 -8.271 1.00 24.27 93 SER A O 1
ATOM 753 N N . PRO A 1 94 ? -52.321 -40.392 -9.377 1.00 37.97 94 PRO A N 1
ATOM 754 C CA . PRO A 1 94 ? -52.322 -39.043 -9.974 1.00 37.97 94 PRO A CA 1
ATOM 755 C C . PRO A 1 94 ? -53.673 -38.278 -9.976 1.00 37.97 94 PRO A C 1
ATOM 757 O O . PRO A 1 94 ? -54.741 -38.866 -9.844 1.00 37.97 94 PRO A O 1
ATOM 760 N N . THR A 1 95 ? -53.628 -36.994 -10.365 1.00 25.02 95 THR A N 1
ATOM 761 C CA . THR A 1 95 ? -54.675 -36.396 -11.225 1.00 25.02 95 THR A CA 1
ATOM 762 C C . THR A 1 95 ? -54.069 -35.331 -12.146 1.00 25.02 95 THR A C 1
ATOM 764 O O . THR A 1 95 ? -53.255 -34.522 -11.710 1.00 25.02 95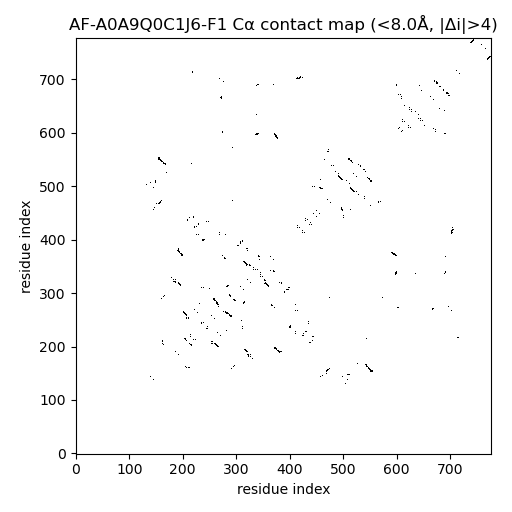 THR A O 1
ATOM 767 N N . GLN A 1 96 ? -54.470 -35.309 -13.419 1.00 25.20 96 GLN A N 1
ATOM 768 C CA . GLN A 1 96 ? -54.225 -34.192 -14.342 1.00 25.20 96 GLN A CA 1
ATOM 769 C C . GLN A 1 96 ? -55.434 -33.249 -14.338 1.00 25.20 96 GLN A C 1
ATOM 771 O O . GLN A 1 96 ? -56.554 -33.739 -14.235 1.00 25.20 96 GLN A O 1
ATOM 776 N N . PHE A 1 97 ? -55.243 -31.951 -14.597 1.00 23.20 97 PHE A N 1
ATOM 777 C CA . PHE A 1 97 ? -56.147 -31.227 -15.502 1.00 23.20 97 PHE A CA 1
ATOM 778 C C . PHE A 1 97 ? -55.469 -30.011 -16.151 1.00 23.20 97 PHE A C 1
ATOM 780 O O . PHE A 1 97 ? -54.523 -29.436 -15.619 1.00 23.20 97 PHE A O 1
ATOM 787 N N . THR A 1 98 ? -55.942 -29.658 -17.344 1.00 22.28 98 THR A N 1
ATOM 788 C CA . THR A 1 98 ? -55.443 -28.577 -18.208 1.00 22.28 98 THR A CA 1
ATOM 789 C C . THR A 1 98 ? -56.058 -27.215 -17.873 1.00 22.28 98 THR A C 1
ATOM 791 O O . THR A 1 98 ? -57.245 -27.154 -17.563 1.00 22.28 98 THR A O 1
ATOM 794 N N . GLY A 1 99 ? -55.326 -26.112 -18.077 1.00 24.30 99 GLY A N 1
ATOM 795 C CA . GLY A 1 99 ? -55.904 -24.761 -18.032 1.00 24.30 99 GLY A CA 1
ATOM 796 C C . GLY A 1 99 ? -54.969 -23.678 -18.579 1.00 24.30 99 GLY A C 1
ATOM 797 O O . GLY A 1 99 ? -53.868 -23.492 -18.070 1.00 24.30 99 GLY A O 1
ATOM 798 N N . THR A 1 100 ? -55.400 -22.962 -19.618 1.00 21.84 100 THR A N 1
ATOM 799 C CA . THR A 1 100 ? -54.632 -21.900 -20.296 1.00 21.84 100 THR A CA 1
ATOM 800 C C . THR A 1 100 ? -55.243 -20.510 -20.102 1.00 21.84 100 THR A C 1
ATOM 802 O O . THR A 1 100 ? -56.448 -20.389 -19.923 1.00 21.84 100 THR A O 1
ATOM 805 N N . ALA A 1 101 ? -54.418 -19.485 -20.347 1.00 22.59 101 ALA A N 1
ATOM 806 C CA . ALA A 1 101 ? -54.795 -18.148 -20.834 1.00 22.59 101 ALA A CA 1
ATOM 807 C C . ALA A 1 101 ? -55.399 -17.112 -19.849 1.00 22.59 101 ALA A C 1
ATOM 809 O O . ALA A 1 101 ? -56.577 -17.113 -19.523 1.00 22.59 101 ALA A O 1
ATOM 810 N N . THR A 1 102 ? -54.560 -16.121 -19.517 1.00 24.05 102 THR A N 1
ATOM 811 C CA . THR A 1 102 ? -54.819 -14.662 -19.613 1.00 24.05 102 THR A CA 1
ATOM 812 C C . THR A 1 102 ? -56.207 -14.084 -19.260 1.00 24.05 102 THR A C 1
ATOM 814 O O . THR A 1 102 ? -57.157 -14.270 -20.016 1.00 24.05 102 THR A O 1
ATOM 817 N N . ARG A 1 103 ? -56.241 -13.095 -18.346 1.00 22.44 103 ARG A N 1
ATOM 818 C CA . ARG A 1 103 ? -56.294 -11.631 -18.648 1.00 22.44 103 ARG A CA 1
ATOM 819 C C . ARG A 1 103 ? -56.978 -10.826 -17.516 1.00 22.44 103 ARG A C 1
ATOM 821 O O . ARG A 1 103 ? -57.989 -11.253 -16.989 1.00 22.44 103 ARG A O 1
ATOM 828 N N . ARG A 1 104 ? -56.380 -9.664 -17.204 1.00 26.11 104 ARG A N 1
ATOM 829 C CA . ARG A 1 104 ? -56.884 -8.428 -16.541 1.00 26.11 104 ARG A CA 1
ATOM 830 C C . ARG A 1 104 ? -58.330 -8.407 -15.994 1.00 26.11 104 ARG A C 1
ATOM 832 O O . ARG A 1 104 ? -59.251 -8.690 -16.745 1.00 26.11 104 ARG A O 1
ATOM 839 N N . ASP A 1 105 ? -58.523 -7.786 -14.824 1.00 24.78 105 ASP A N 1
ATOM 840 C CA . ASP A 1 105 ? -58.893 -6.353 -14.785 1.00 24.78 105 ASP A CA 1
ATOM 841 C C . ASP A 1 105 ? -58.620 -5.693 -13.412 1.00 24.78 105 ASP A C 1
ATOM 843 O O . ASP A 1 105 ? -57.871 -6.249 -12.607 1.00 24.78 105 ASP A O 1
ATOM 847 N N . LYS A 1 106 ? -59.055 -4.437 -13.228 1.00 25.84 106 LYS A N 1
ATOM 848 C CA . LYS A 1 106 ? -58.600 -3.489 -12.191 1.00 25.84 106 LYS A CA 1
ATOM 849 C C . LYS A 1 106 ? -59.601 -3.280 -11.029 1.00 25.84 106 LYS A C 1
ATOM 851 O O . LYS A 1 106 ? -60.720 -3.768 -11.054 1.00 25.84 106 LYS A O 1
ATOM 856 N N . GLU A 1 107 ? -59.180 -2.393 -10.116 1.00 22.84 107 GLU A N 1
ATOM 857 C CA . GLU A 1 107 ? -59.999 -1.427 -9.353 1.00 22.84 107 GLU A CA 1
ATOM 858 C C . GLU A 1 107 ? -60.556 -1.828 -7.967 1.00 22.84 107 GLU A C 1
ATOM 860 O O . GLU A 1 107 ? -61.701 -2.214 -7.788 1.00 22.84 107 GLU A O 1
ATOM 865 N N . ILE A 1 108 ? -59.689 -1.605 -6.965 1.00 26.73 108 ILE A N 1
ATOM 866 C CA . ILE A 1 108 ? -59.886 -0.683 -5.821 1.00 26.73 108 ILE A CA 1
ATOM 867 C C . ILE A 1 108 ? -61.203 -0.795 -5.023 1.00 26.73 108 ILE A C 1
ATOM 869 O O . ILE A 1 108 ? -62.260 -0.352 -5.465 1.00 26.73 108 ILE A O 1
ATOM 873 N N . TRP A 1 109 ? -61.072 -1.117 -3.728 1.00 20.22 109 TRP A N 1
ATOM 874 C CA . TRP A 1 109 ? -61.948 -0.547 -2.693 1.00 20.22 109 TRP A CA 1
ATOM 875 C C . TRP A 1 109 ? -61.208 -0.281 -1.370 1.00 20.22 109 TRP A C 1
ATOM 877 O O . TRP A 1 109 ? -60.102 -0.777 -1.161 1.00 20.22 109 TRP A O 1
ATOM 887 N N . VAL A 1 110 ? -61.790 0.560 -0.507 1.00 25.88 110 VAL A N 1
ATOM 888 C CA . VAL A 1 110 ? -61.142 1.217 0.656 1.00 25.88 110 VAL A CA 1
ATOM 889 C C . VAL A 1 110 ? -62.017 1.023 1.922 1.00 25.88 110 VAL A C 1
ATOM 891 O O . VAL A 1 110 ? -63.239 0.953 1.783 1.00 25.88 110 VAL A O 1
ATOM 894 N N . PRO A 1 111 ? -61.455 0.873 3.146 1.00 31.36 111 PRO A N 1
ATOM 895 C CA . PRO A 1 111 ? -62.146 0.168 4.239 1.00 31.36 111 PRO A CA 1
ATOM 896 C C . PRO A 1 111 ? -62.965 1.033 5.226 1.00 31.36 111 PRO A C 1
ATOM 898 O O . PRO A 1 111 ? -62.855 2.257 5.282 1.00 31.36 111 PRO A O 1
ATOM 901 N N . LYS A 1 112 ? -63.725 0.337 6.087 1.00 21.55 112 LYS A N 1
ATOM 902 C CA . LYS A 1 112 ? -64.286 0.776 7.389 1.00 21.55 112 LYS A CA 1
ATOM 903 C C . LYS A 1 112 ? -63.887 -0.290 8.438 1.00 21.55 112 LYS A C 1
ATOM 905 O O . LYS A 1 112 ? -63.787 -1.452 8.060 1.00 21.55 112 LYS A O 1
ATOM 910 N N . ALA A 1 113 ? -63.493 -0.014 9.689 1.00 23.56 113 ALA A N 1
ATOM 911 C CA . ALA A 1 113 ? -64.050 0.853 10.748 1.00 23.56 113 ALA A CA 1
ATOM 912 C C . ALA A 1 113 ? -65.387 0.317 11.323 1.00 23.56 113 ALA A C 1
ATOM 914 O O . ALA A 1 113 ? -66.275 -0.021 10.548 1.00 23.56 113 ALA A O 1
ATOM 915 N N . GLY A 1 114 ? -65.609 0.226 12.645 1.00 21.91 114 GLY A N 1
ATOM 916 C CA . GLY A 1 114 ? -64.782 0.634 13.801 1.00 21.91 114 GLY A CA 1
ATOM 917 C C . GLY A 1 114 ? -65.432 0.236 15.150 1.00 21.91 114 GLY A C 1
ATOM 918 O O . GLY A 1 114 ? -65.986 -0.854 15.223 1.00 21.91 114 GLY A O 1
ATOM 919 N N . TYR A 1 115 ? -65.426 1.146 16.147 1.00 22.31 115 TYR A N 1
ATOM 920 C CA . TYR A 1 115 ? -65.965 1.043 17.538 1.00 22.31 115 TYR A CA 1
ATOM 921 C C . TYR A 1 115 ? -65.071 0.322 18.589 1.00 22.31 115 TYR A C 1
ATOM 923 O O . TYR A 1 115 ? -64.482 -0.705 18.280 1.00 22.31 115 TYR A O 1
ATOM 931 N N . ALA A 1 116 ? -64.934 0.783 19.851 1.00 21.62 116 ALA A N 1
ATOM 932 C CA . ALA A 1 116 ? -65.284 2.092 20.444 1.00 21.62 116 ALA A CA 1
ATOM 933 C C . ALA A 1 116 ? -64.518 2.439 21.755 1.00 21.62 116 ALA A C 1
ATOM 935 O O . ALA A 1 116 ? -64.300 1.591 22.610 1.00 21.62 116 ALA A O 1
ATOM 936 N N . THR A 1 117 ? -64.188 3.730 21.895 1.00 23.20 117 THR A N 1
ATOM 937 C CA . THR A 1 117 ? -64.068 4.580 23.112 1.00 23.20 117 THR A CA 1
ATOM 938 C C . THR A 1 117 ? -63.870 3.999 24.529 1.00 23.20 117 THR A C 1
ATOM 940 O O . THR A 1 117 ? -64.798 3.454 25.120 1.00 23.20 117 THR A O 1
ATOM 943 N N . SER A 1 118 ? -62.806 4.471 25.191 1.00 21.83 118 SER A N 1
ATOM 944 C CA . SER A 1 118 ? -62.899 5.198 26.479 1.00 21.83 118 SER A CA 1
ATOM 945 C C . SER A 1 118 ? -61.697 6.146 26.622 1.00 21.83 118 SER A C 1
ATOM 947 O O . SER A 1 118 ? -60.615 5.797 26.154 1.00 21.83 118 SER A O 1
ATOM 949 N N . ALA A 1 119 ? -61.857 7.331 27.223 1.00 21.88 119 ALA A N 1
ATOM 950 C CA . ALA A 1 119 ? -60.825 8.377 27.235 1.00 21.88 119 ALA A CA 1
ATOM 951 C C . ALA A 1 119 ? -60.320 8.723 28.646 1.00 21.88 119 ALA A C 1
ATOM 953 O O . ALA A 1 119 ? -61.118 8.830 29.572 1.00 21.88 119 ALA A O 1
ATOM 954 N N . SER A 1 120 ? -59.015 8.995 28.754 1.00 22.39 120 SER A N 1
ATOM 955 C CA . SER A 1 120 ? -58.375 9.729 29.856 1.00 22.39 120 SER A CA 1
ATOM 956 C C . SER A 1 120 ? -57.196 10.528 29.300 1.00 22.39 120 SER A C 1
ATOM 958 O O . SER A 1 120 ? -56.401 10.002 28.522 1.00 22.39 120 SER A O 1
ATOM 960 N N . THR A 1 121 ? -57.087 11.802 29.671 1.00 22.05 121 THR A N 1
ATOM 961 C CA . THR A 1 121 ? -56.081 12.730 29.137 1.00 22.05 121 THR A CA 1
ATOM 962 C C . THR A 1 121 ? -54.858 12.839 30.040 1.00 22.05 121 THR A C 1
ATOM 964 O O . THR A 1 121 ? -54.965 13.333 31.160 1.00 22.05 121 THR A O 1
ATOM 967 N N . VAL A 1 122 ? -53.683 12.505 29.506 1.00 23.62 122 VAL A N 1
ATOM 968 C CA . VAL A 1 122 ? -52.395 13.041 29.971 1.00 23.62 122 VAL A CA 1
ATOM 969 C C . VAL A 1 122 ? -51.669 13.568 28.739 1.00 23.62 122 VAL A C 1
ATOM 971 O O . VAL A 1 122 ? -51.485 12.834 27.768 1.00 23.62 122 VAL A O 1
ATOM 974 N N . ALA A 1 123 ? -51.303 14.848 28.748 1.00 23.08 123 ALA A N 1
ATOM 975 C CA . ALA A 1 123 ? -50.510 15.428 27.674 1.00 23.08 123 ALA A CA 1
ATOM 976 C C . ALA A 1 123 ? -49.056 14.957 27.808 1.00 23.08 123 ALA A C 1
ATOM 978 O O . ALA A 1 123 ? -48.448 15.117 28.863 1.00 23.08 123 ALA A O 1
ATOM 979 N N . VAL A 1 124 ? -48.503 14.395 26.734 1.00 25.11 124 VAL A N 1
ATOM 980 C CA . VAL A 1 124 ? -47.063 14.151 26.606 1.00 25.11 124 VAL A CA 1
ATOM 981 C C . VAL A 1 124 ? -46.538 15.144 25.584 1.00 25.11 124 VAL A C 1
ATOM 983 O O . VAL A 1 124 ? -46.774 14.996 24.382 1.00 25.11 124 VAL A O 1
ATOM 986 N N . GLU A 1 125 ? -45.851 16.175 26.065 1.00 21.69 125 GLU A N 1
ATOM 987 C CA . GLU A 1 125 ? -45.140 17.106 25.199 1.00 21.69 125 GLU A CA 1
ATOM 988 C C . GLU A 1 125 ? -43.988 16.361 24.520 1.00 21.69 125 GLU A C 1
ATOM 990 O O . GLU A 1 125 ? -43.000 15.983 25.145 1.00 21.69 125 GLU A O 1
ATOM 995 N N . ARG A 1 126 ? -44.121 16.123 23.211 1.00 23.98 126 ARG A N 1
ATOM 996 C CA . ARG A 1 126 ? -42.970 15.772 22.379 1.00 23.98 126 ARG A CA 1
ATOM 997 C C . ARG A 1 126 ? -42.162 17.039 22.149 1.00 23.98 126 ARG A C 1
ATOM 999 O O . ARG A 1 126 ? -42.444 17.779 21.203 1.00 23.98 126 ARG A O 1
ATOM 1006 N N . GLU A 1 127 ? -41.155 17.259 22.987 1.00 22.75 127 GLU A N 1
ATOM 1007 C CA . GLU A 1 127 ? -40.065 18.163 22.635 1.00 22.75 127 GLU A CA 1
ATOM 1008 C C . GLU A 1 127 ? -39.513 17.740 21.268 1.00 22.75 127 GLU A C 1
ATOM 1010 O O . GLU A 1 127 ? -39.087 16.603 21.059 1.00 22.75 127 GLU A O 1
ATOM 1015 N N . LYS A 1 128 ? -39.576 18.655 20.300 1.00 24.77 128 LYS A N 1
ATOM 1016 C CA . LYS A 1 128 ? -38.815 18.516 19.063 1.00 24.77 128 LYS A CA 1
ATOM 1017 C C . LYS A 1 128 ? -37.394 18.932 19.400 1.00 24.77 128 LYS A C 1
ATOM 1019 O O . LYS A 1 128 ? -37.180 20.113 19.672 1.00 24.77 128 LYS A O 1
ATOM 1024 N N . GLU A 1 129 ? -36.448 17.999 19.357 1.00 25.30 129 GLU A N 1
ATOM 1025 C CA . GLU A 1 129 ? -35.030 18.343 19.459 1.00 25.30 129 GLU A CA 1
ATOM 1026 C C . GLU A 1 129 ? -34.702 19.411 18.409 1.00 25.30 129 GLU A C 1
ATOM 1028 O O . GLU A 1 129 ? -34.886 19.223 17.202 1.00 25.30 129 GLU A O 1
ATOM 1033 N N . ALA A 1 130 ? -34.315 20.591 18.889 1.00 24.89 130 ALA A N 1
ATOM 1034 C CA . ALA A 1 130 ? -34.108 21.740 18.031 1.00 24.89 130 ALA A CA 1
ATOM 1035 C C . ALA A 1 130 ? -32.794 21.579 17.262 1.00 24.89 130 ALA A C 1
ATOM 1037 O O . ALA A 1 130 ? -31.740 21.374 17.865 1.00 24.89 130 ALA A O 1
ATOM 1038 N N . ILE A 1 131 ? -32.855 21.745 15.937 1.00 29.95 131 ILE A N 1
ATOM 1039 C CA . ILE A 1 131 ? -31.670 21.838 15.075 1.00 29.95 131 ILE A CA 1
ATOM 1040 C C . ILE A 1 131 ? -30.717 22.873 15.687 1.00 29.95 131 ILE A C 1
ATOM 1042 O O . ILE A 1 131 ? -31.101 24.029 15.888 1.00 29.95 131 ILE A O 1
ATOM 1046 N N . ALA A 1 132 ? -29.492 22.449 16.007 1.00 32.97 132 ALA A N 1
ATOM 1047 C CA . ALA A 1 132 ? -28.518 23.286 16.695 1.00 32.97 132 ALA A CA 1
ATOM 1048 C C . ALA A 1 132 ? -28.260 24.573 15.896 1.00 32.97 132 ALA A C 1
ATOM 1050 O O . ALA A 1 132 ? -27.816 24.535 14.748 1.00 32.97 132 ALA A O 1
ATOM 1051 N N . SER A 1 133 ? -28.568 25.729 16.490 1.00 35.22 133 SER A N 1
ATOM 1052 C CA . SER A 1 133 ? -28.473 27.001 15.777 1.00 35.22 133 SER A CA 1
ATOM 1053 C C . SER A 1 133 ? -27.005 27.364 15.499 1.00 35.22 133 SER A C 1
ATOM 1055 O O . SER A 1 133 ? -26.180 27.322 16.419 1.00 35.22 133 SER A O 1
ATOM 1057 N N . PRO A 1 134 ? -26.651 27.781 14.264 1.00 40.44 134 PRO A N 1
ATOM 1058 C CA . PRO A 1 134 ? -25.254 28.025 13.874 1.00 40.44 134 PRO A CA 1
ATOM 1059 C C . PRO A 1 134 ? -24.565 29.113 14.718 1.00 40.44 134 PRO A C 1
ATOM 1061 O O . PRO A 1 134 ? -23.344 29.118 14.861 1.00 40.44 134 PRO A O 1
ATOM 1064 N N . ILE A 1 135 ? -25.361 29.982 15.350 1.00 42.31 135 ILE A N 1
ATOM 1065 C CA . ILE A 1 135 ? -24.941 31.042 16.277 1.00 42.31 135 ILE A CA 1
ATOM 1066 C C . ILE A 1 135 ? -24.162 30.489 17.492 1.00 42.31 135 ILE A C 1
ATOM 1068 O O . ILE A 1 135 ? -23.286 31.175 18.009 1.00 42.31 135 ILE A O 1
ATOM 1072 N N . LYS A 1 136 ? -24.423 29.252 17.951 1.00 53.31 136 LYS A N 1
ATOM 1073 C CA . LYS A 1 136 ? -23.678 28.663 19.086 1.00 53.31 136 LYS A CA 1
ATOM 1074 C C . LYS A 1 136 ? -22.247 28.249 18.724 1.00 53.31 136 LYS A C 1
ATOM 1076 O O . LYS A 1 136 ? -21.357 28.357 19.567 1.00 53.31 136 LYS A O 1
ATOM 1081 N N . LEU A 1 137 ? -22.008 27.782 17.497 1.00 55.41 137 LEU A N 1
ATOM 1082 C CA . LEU A 1 137 ? -20.683 27.307 17.079 1.00 55.41 137 LEU A CA 1
ATOM 1083 C C . LEU A 1 137 ? -19.696 28.474 16.931 1.00 55.41 137 LEU A C 1
ATOM 1085 O O . LEU A 1 137 ? -18.566 28.389 17.410 1.00 55.41 137 LEU A O 1
ATOM 1089 N N . THR A 1 138 ? -20.128 29.605 16.368 1.00 54.09 138 THR A N 1
ATOM 1090 C CA . THR A 1 138 ? -19.287 30.810 16.238 1.00 54.09 138 THR A CA 1
ATOM 1091 C C . THR A 1 138 ? -18.860 31.418 17.580 1.00 54.09 138 THR A C 1
ATOM 1093 O O . THR A 1 138 ? -17.856 32.127 17.632 1.00 54.09 138 THR A O 1
ATOM 1096 N N . GLU A 1 139 ? -19.542 31.108 18.688 1.00 55.16 139 GLU A N 1
ATOM 1097 C CA . GLU A 1 139 ? -19.081 31.473 20.035 1.00 55.16 139 GLU A CA 1
ATOM 1098 C C . GLU A 1 139 ? -17.982 30.553 20.585 1.00 55.16 139 GLU A C 1
ATOM 1100 O O . GLU A 1 139 ? -17.089 31.030 21.290 1.00 55.16 139 GLU A O 1
ATOM 1105 N N . LEU A 1 140 ? -18.025 29.256 20.259 1.00 57.56 140 LEU A N 1
ATOM 1106 C CA . LEU A 1 140 ? -16.984 28.284 20.614 1.00 57.56 140 LEU A CA 1
ATOM 1107 C C . LEU A 1 140 ? -15.688 28.540 19.827 1.00 57.56 140 LEU A C 1
ATOM 1109 O O . LEU A 1 140 ? -14.598 28.453 20.393 1.00 57.56 140 LEU A O 1
ATOM 1113 N N . PHE A 1 141 ? -15.806 28.922 18.553 1.00 59.28 141 PHE A N 1
ATOM 1114 C CA . PHE A 1 141 ? -14.688 29.134 17.626 1.00 59.28 141 PHE A CA 1
ATOM 1115 C C . PHE A 1 141 ? -14.116 30.570 17.602 1.00 59.28 141 PHE A C 1
ATOM 1117 O O . PHE A 1 141 ? -13.568 31.000 16.588 1.00 59.28 141 PHE A O 1
ATOM 1124 N N . LYS A 1 142 ? -14.151 31.324 18.713 1.00 56.94 142 LYS A N 1
ATOM 1125 C CA . LYS A 1 142 ? -13.478 32.649 18.834 1.00 56.94 142 LYS A CA 1
ATOM 1126 C C . LYS A 1 142 ? -11.930 32.571 18.880 1.00 56.94 142 LYS A C 1
ATOM 1128 O O . LYS A 1 142 ? -11.266 33.504 19.321 1.00 56.94 142 LYS A O 1
ATOM 1133 N N . GLY A 1 143 ? -11.357 31.449 18.447 1.00 61.78 143 GLY A N 1
ATOM 1134 C CA . GLY A 1 143 ? -9.933 31.120 18.408 1.00 61.78 143 GLY A CA 1
ATOM 1135 C C . GLY A 1 143 ? -9.732 29.650 17.998 1.00 61.78 143 GLY A C 1
ATOM 1136 O O . GLY A 1 143 ? -10.720 28.956 17.740 1.00 61.78 143 GLY A O 1
ATOM 1137 N N . PRO A 1 144 ? -8.482 29.153 17.947 1.00 64.25 144 PRO A N 1
ATOM 1138 C CA . PRO A 1 144 ? -8.184 27.755 17.631 1.00 64.25 144 PRO A CA 1
ATOM 1139 C C . PRO A 1 144 ? -8.945 26.761 18.522 1.00 64.25 144 PRO A C 1
ATOM 1141 O O . PRO A 1 144 ? -9.033 26.940 19.743 1.00 64.25 144 PRO A O 1
ATOM 1144 N N . LEU A 1 145 ? -9.485 25.695 17.920 1.00 68.62 145 LEU A N 1
ATOM 1145 C CA . LEU A 1 145 ? -10.285 24.703 18.642 1.00 68.62 145 LEU A CA 1
ATOM 1146 C C . LEU A 1 145 ? -9.467 24.078 19.788 1.00 68.62 145 LEU A C 1
ATOM 1148 O O . LEU A 1 145 ? -8.305 23.707 19.620 1.00 68.62 145 LEU A O 1
ATOM 1152 N N . GLY A 1 146 ? -10.086 23.992 20.968 1.00 68.50 146 GLY A N 1
ATOM 1153 C CA . GLY A 1 146 ? -9.482 23.469 22.195 1.00 68.50 146 GLY A CA 1
ATOM 1154 C C . GLY A 1 146 ? -8.662 24.471 23.020 1.00 68.50 146 GLY A C 1
ATOM 1155 O O . GLY A 1 146 ? -8.310 24.149 24.157 1.00 68.50 146 GLY A O 1
ATOM 1156 N N . ALA A 1 147 ? -8.415 25.696 22.534 1.00 70.19 147 ALA A N 1
ATOM 1157 C CA . ALA A 1 147 ? -7.691 26.721 23.297 1.00 70.19 147 ALA A CA 1
ATOM 1158 C C . ALA A 1 147 ? -8.361 27.013 24.658 1.00 70.19 147 ALA A C 1
ATOM 1160 O O . ALA A 1 147 ? -7.714 26.905 25.699 1.00 70.19 147 ALA A O 1
ATOM 1161 N N . ASN A 1 148 ? -9.677 27.259 24.648 1.00 70.25 148 ASN A N 1
ATOM 1162 C CA . ASN A 1 148 ? -10.488 27.625 25.821 1.00 70.25 148 ASN A CA 1
ATOM 1163 C C . ASN A 1 148 ? -10.888 26.445 26.738 1.00 70.25 148 ASN A C 1
ATOM 1165 O O . ASN A 1 148 ? -11.588 26.656 27.727 1.00 70.25 148 ASN A O 1
ATOM 1169 N N . PHE A 1 149 ? -10.500 25.207 26.413 1.00 78.50 149 PHE A N 1
ATOM 1170 C CA . PHE A 1 149 ? -10.819 24.031 27.230 1.00 78.50 149 PHE A CA 1
ATOM 1171 C C . PHE A 1 149 ? -9.890 23.969 28.451 1.00 78.50 149 PHE A C 1
ATOM 1173 O O . PHE A 1 149 ? -8.681 23.794 28.288 1.00 78.50 149 PHE A O 1
ATOM 1180 N N . ASN A 1 150 ? -10.434 24.119 29.659 1.00 78.44 150 ASN A N 1
ATOM 1181 C CA . ASN A 1 150 ? -9.660 24.122 30.906 1.00 78.44 150 ASN A CA 1
ATOM 1182 C C . ASN A 1 150 ? -9.771 22.769 31.615 1.00 78.44 150 ASN A C 1
ATOM 1184 O O . ASN A 1 150 ? -10.877 22.358 31.960 1.00 78.44 150 ASN A O 1
ATOM 1188 N N . GLU A 1 151 ? -8.642 22.111 31.866 1.00 78.25 151 GLU A N 1
ATOM 1189 C CA . GLU A 1 151 ? -8.568 20.847 32.609 1.00 78.25 151 GLU A CA 1
ATOM 1190 C C . GLU A 1 151 ? -8.912 21.014 34.099 1.00 78.25 151 GLU A C 1
ATOM 1192 O O . GLU A 1 151 ? -8.544 22.004 34.732 1.00 78.25 151 GLU A O 1
ATOM 1197 N N . ASP A 1 152 ? -9.575 20.011 34.673 1.00 82.12 152 ASP A N 1
ATOM 1198 C CA . ASP A 1 152 ? -9.782 19.851 36.115 1.00 82.12 152 ASP A CA 1
ATOM 1199 C C . ASP A 1 152 ? -9.852 18.363 36.517 1.00 82.12 152 ASP A C 1
ATOM 1201 O O . ASP A 1 152 ? -9.811 17.472 35.670 1.00 82.12 152 ASP A O 1
ATOM 1205 N N . GLY A 1 153 ? -9.975 18.082 37.819 1.00 80.38 153 GLY A N 1
ATOM 1206 C CA . GLY A 1 153 ? -10.003 16.718 38.372 1.00 80.38 153 GLY A CA 1
ATOM 1207 C C . GLY A 1 153 ? -11.214 15.847 37.997 1.00 80.38 153 GLY A C 1
ATOM 1208 O O . GLY A 1 153 ? -11.269 14.702 38.429 1.00 80.38 153 GLY A O 1
ATOM 1209 N N . ASN A 1 154 ? -12.177 16.356 37.220 1.00 87.06 154 ASN A N 1
ATOM 1210 C CA . ASN A 1 154 ? -13.297 15.593 36.646 1.00 87.06 154 ASN A CA 1
ATOM 1211 C C . ASN A 1 154 ? -13.223 15.563 35.106 1.00 87.06 154 ASN A C 1
ATOM 1213 O O . ASN A 1 154 ? -14.221 15.283 34.437 1.00 87.06 154 ASN A O 1
ATOM 1217 N N . THR A 1 155 ? -12.059 15.898 34.543 1.00 91.25 155 THR A N 1
ATOM 1218 C CA . THR A 1 155 ? -11.774 15.839 33.108 1.00 91.25 155 THR A CA 1
ATOM 1219 C C . THR A 1 155 ? -11.200 14.468 32.750 1.00 91.25 155 THR A C 1
ATOM 1221 O O . THR A 1 155 ? -10.259 13.990 33.385 1.00 91.25 155 THR A O 1
ATOM 1224 N N . PHE A 1 156 ? -11.750 13.858 31.703 1.00 93.44 156 PHE A N 1
ATOM 1225 C CA . PHE A 1 156 ? -11.447 12.512 31.231 1.00 93.44 156 PHE A CA 1
ATOM 1226 C C . PHE A 1 156 ? -11.118 12.513 29.734 1.00 93.44 156 PHE A C 1
ATOM 1228 O O . PHE A 1 156 ? -11.574 13.369 28.974 1.00 93.44 156 PHE A O 1
ATOM 1235 N N . ALA A 1 157 ? -10.313 11.541 29.310 1.00 94.06 157 ALA A N 1
ATOM 1236 C CA . ALA A 1 157 ? -9.918 11.349 27.922 1.00 94.06 157 ALA A CA 1
ATOM 1237 C C . ALA A 1 157 ? -10.369 9.981 27.412 1.00 94.06 157 ALA A C 1
ATOM 1239 O O . ALA A 1 157 ? -10.293 8.973 28.123 1.00 94.06 157 ALA A O 1
ATOM 1240 N N . ARG A 1 158 ? -10.761 9.937 26.139 1.00 93.31 158 ARG A N 1
ATOM 1241 C CA . ARG A 1 158 ? -10.968 8.702 25.383 1.00 93.31 158 ARG A CA 1
ATOM 1242 C C . ARG A 1 158 ? -10.326 8.828 24.008 1.00 93.31 158 ARG A C 1
ATOM 1244 O O . ARG A 1 158 ? -10.501 9.848 23.349 1.00 93.31 158 ARG A O 1
ATOM 1251 N N . ALA A 1 159 ? -9.589 7.813 23.577 1.00 93.12 159 ALA A N 1
ATOM 1252 C CA . ALA A 1 159 ? -8.877 7.806 22.306 1.00 93.12 159 ALA A CA 1
ATOM 1253 C C . ALA A 1 159 ? -9.084 6.476 21.572 1.00 93.12 159 ALA A C 1
ATOM 1255 O O . ALA A 1 159 ? -8.680 5.418 22.052 1.00 93.12 159 ALA A O 1
ATOM 1256 N N . GLN A 1 160 ? -9.688 6.542 20.386 1.00 92.19 160 GLN A N 1
ATOM 1257 C CA . GLN A 1 160 ? -9.981 5.391 19.540 1.00 92.19 160 GLN A CA 1
ATOM 1258 C C . GLN A 1 160 ? -9.084 5.406 18.302 1.00 92.19 160 GLN A C 1
ATOM 1260 O O . GLN A 1 160 ? -9.067 6.385 17.557 1.00 92.19 160 GLN A O 1
ATOM 1265 N N . VAL A 1 161 ? -8.370 4.311 18.036 1.00 93.12 161 VAL A N 1
ATOM 1266 C CA . VAL A 1 161 ? -7.649 4.142 16.765 1.00 93.12 161 VAL A CA 1
ATOM 1267 C C . VAL A 1 161 ? -8.678 3.988 15.640 1.00 93.12 161 VAL A C 1
ATOM 1269 O O . VAL A 1 161 ? -9.581 3.166 15.751 1.00 93.12 161 VAL A O 1
ATOM 1272 N N . ARG A 1 162 ? -8.562 4.783 14.570 1.00 93.19 162 ARG A N 1
ATOM 1273 C CA . ARG A 1 162 ? -9.473 4.743 13.404 1.00 93.19 162 ARG A CA 1
ATOM 1274 C C . ARG A 1 162 ? -8.829 4.134 12.166 1.00 93.19 162 ARG A C 1
ATOM 1276 O O . ARG A 1 162 ? -9.509 3.469 11.398 1.00 93.19 162 ARG A O 1
ATOM 1283 N N . ALA A 1 163 ? -7.520 4.304 12.002 1.00 94.88 163 ALA A N 1
ATOM 1284 C CA . ALA A 1 163 ? -6.741 3.582 11.005 1.00 94.88 163 ALA A CA 1
ATOM 1285 C C . ALA A 1 163 ? -5.319 3.341 11.509 1.00 94.88 163 ALA A C 1
ATOM 1287 O O . ALA A 1 163 ? -4.731 4.182 12.198 1.00 94.88 163 ALA A O 1
ATOM 1288 N N . THR A 1 164 ? -4.783 2.169 11.172 1.00 93.25 164 THR A N 1
ATOM 1289 C CA . THR A 1 164 ? -3.385 1.820 11.412 1.00 93.25 164 THR A CA 1
ATOM 1290 C C . THR A 1 164 ? -2.948 0.693 10.479 1.00 93.25 164 THR A C 1
ATOM 1292 O O . THR A 1 164 ? -3.651 -0.313 10.334 1.00 93.25 164 THR A O 1
ATOM 1295 N N . PHE A 1 165 ? -1.781 0.846 9.856 1.00 91.81 165 PHE A N 1
ATOM 1296 C CA . PHE A 1 165 ? -1.134 -0.228 9.105 1.00 91.81 165 PHE A CA 1
ATOM 1297 C C . PHE A 1 165 ? -0.238 -1.064 10.029 1.00 91.81 165 PHE A C 1
ATOM 1299 O O . PHE A 1 165 ? -0.056 -0.738 11.205 1.00 91.81 165 PHE A O 1
ATOM 1306 N N . TYR A 1 166 ? 0.353 -2.142 9.502 1.00 87.25 166 TYR A N 1
ATOM 1307 C CA . TYR A 1 166 ? 1.281 -2.985 10.259 1.00 87.25 166 TYR A CA 1
ATOM 1308 C C . TYR A 1 166 ? 2.364 -2.166 10.997 1.00 87.25 166 TYR A C 1
ATOM 1310 O O . TYR A 1 166 ? 2.835 -1.139 10.481 1.00 87.25 166 TYR A O 1
ATOM 1318 N N . PRO A 1 167 ? 2.828 -2.648 12.170 1.00 81.88 167 PRO A N 1
ATOM 1319 C CA . PRO A 1 167 ? 4.052 -2.173 12.800 1.00 81.88 167 PRO A CA 1
ATOM 1320 C C . PRO A 1 167 ? 5.193 -2.037 11.793 1.00 81.88 167 PRO A C 1
ATOM 1322 O O . PRO A 1 167 ? 5.404 -2.887 10.922 1.00 81.88 167 PRO A O 1
ATOM 1325 N N . LYS A 1 168 ? 5.956 -0.952 11.908 1.00 75.81 168 LYS A N 1
ATOM 1326 C CA . LYS A 1 168 ? 7.090 -0.699 11.021 1.00 75.81 168 LYS A CA 1
ATOM 1327 C C . LYS A 1 168 ? 8.261 -1.596 11.410 1.00 75.81 168 LYS A C 1
ATOM 1329 O O . LYS A 1 168 ? 9.090 -1.225 12.236 1.00 75.81 168 LYS A O 1
ATOM 1334 N N . PHE A 1 169 ? 8.324 -2.762 10.778 1.00 68.75 169 PHE A N 1
ATOM 1335 C CA . PHE A 1 169 ? 9.477 -3.646 10.869 1.00 68.75 169 PHE A CA 1
ATOM 1336 C C . PHE A 1 169 ? 10.732 -2.969 10.298 1.00 68.75 169 PHE A C 1
ATOM 1338 O O . PHE A 1 169 ? 10.712 -2.410 9.197 1.00 68.75 169 PHE A O 1
ATOM 1345 N N . GLU A 1 170 ? 11.813 -3.015 11.074 1.00 60.94 170 GLU A N 1
ATOM 1346 C CA . GLU A 1 170 ? 13.138 -2.515 10.721 1.00 60.94 170 GLU A CA 1
ATOM 1347 C C . GLU A 1 170 ? 14.176 -3.592 11.026 1.00 60.94 170 GLU A C 1
ATOM 1349 O O . GLU A 1 170 ? 14.357 -4.007 12.170 1.00 60.94 170 GLU A O 1
ATOM 1354 N N . ASN A 1 171 ? 14.877 -4.033 9.987 1.00 60.69 171 ASN A N 1
ATOM 1355 C CA . ASN A 1 171 ? 15.829 -5.127 10.087 1.00 60.69 171 ASN A CA 1
ATOM 1356 C C . ASN A 1 171 ? 17.164 -4.604 10.635 1.00 60.69 171 ASN A C 1
ATOM 1358 O O . ASN A 1 171 ? 17.895 -3.878 9.964 1.00 60.69 171 ASN A O 1
ATOM 1362 N N . GLU A 1 172 ? 17.481 -4.949 11.886 1.00 57.50 172 GLU A N 1
ATOM 1363 C CA . GLU A 1 172 ? 18.775 -4.615 12.508 1.00 57.50 172 GLU A CA 1
ATOM 1364 C C . GLU A 1 172 ? 19.931 -5.504 12.029 1.00 57.50 172 GLU A C 1
ATOM 1366 O O . GLU A 1 172 ? 21.091 -5.103 12.133 1.00 57.50 172 GLU A O 1
ATOM 1371 N N . LYS A 1 173 ? 19.604 -6.690 11.511 1.00 69.81 173 LYS A N 1
ATOM 1372 C CA . LYS A 1 173 ? 20.517 -7.658 10.888 1.00 69.81 173 LYS A CA 1
ATOM 1373 C C . LYS A 1 173 ? 20.463 -7.519 9.366 1.00 69.81 173 LYS A C 1
ATOM 1375 O O . LYS A 1 173 ? 19.502 -6.963 8.835 1.00 69.81 173 LYS A O 1
ATOM 1380 N N . SER A 1 174 ? 21.461 -8.042 8.654 1.00 76.19 174 SER A N 1
ATOM 1381 C CA . SER A 1 174 ? 21.415 -8.066 7.187 1.00 76.19 174 SER A CA 1
ATOM 1382 C C . SER A 1 174 ? 20.279 -8.955 6.665 1.00 76.19 174 SER A C 1
ATOM 1384 O O . SER A 1 174 ? 19.893 -9.937 7.304 1.00 76.19 174 SER A O 1
ATOM 1386 N N . ASP A 1 175 ? 19.789 -8.664 5.455 1.00 83.19 175 ASP A N 1
ATOM 1387 C CA . ASP A 1 175 ? 18.780 -9.499 4.790 1.00 83.19 175 ASP A CA 1
ATOM 1388 C C . ASP A 1 175 ? 19.232 -10.969 4.700 1.00 83.19 175 ASP A C 1
ATOM 1390 O O . ASP A 1 175 ? 18.414 -11.874 4.833 1.00 83.19 175 ASP A O 1
ATOM 1394 N N . GLN A 1 176 ? 20.537 -11.223 4.534 1.00 85.38 176 GLN A N 1
ATOM 1395 C CA . GLN A 1 176 ? 21.108 -12.573 4.467 1.00 85.38 176 GLN A CA 1
ATOM 1396 C C . GLN A 1 176 ? 21.009 -13.335 5.796 1.00 85.38 176 GLN A C 1
ATOM 1398 O O . GLN A 1 176 ? 20.646 -14.512 5.798 1.00 85.38 176 GLN A O 1
ATOM 1403 N N . GLU A 1 177 ? 21.269 -12.681 6.931 1.00 87.88 177 GLU A N 1
ATOM 1404 C CA . GLU A 1 177 ? 21.062 -13.278 8.260 1.00 87.88 177 GLU A CA 1
ATOM 1405 C C . GLU A 1 177 ? 19.583 -13.604 8.499 1.00 87.88 177 GLU A C 1
ATOM 1407 O O . GLU A 1 177 ? 19.260 -14.672 9.014 1.00 87.88 177 GLU A O 1
ATOM 1412 N N . ILE A 1 178 ? 18.680 -12.710 8.087 1.00 88.88 178 ILE A N 1
ATOM 1413 C CA . ILE A 1 178 ? 17.232 -12.874 8.277 1.00 88.88 178 ILE A CA 1
ATOM 1414 C C . ILE A 1 178 ? 16.685 -13.994 7.393 1.00 88.88 178 ILE A C 1
ATOM 1416 O O . ILE A 1 178 ? 15.994 -14.875 7.895 1.00 88.88 178 ILE A O 1
ATOM 1420 N N . ARG A 1 179 ? 17.077 -14.044 6.116 1.00 92.94 179 ARG A N 1
ATOM 1421 C CA . ARG A 1 179 ? 16.809 -15.171 5.205 1.00 92.94 179 ARG A CA 1
ATOM 1422 C C . ARG A 1 179 ? 17.306 -16.497 5.783 1.00 92.94 179 ARG A C 1
ATOM 1424 O O . ARG A 1 179 ? 16.583 -17.488 5.759 1.00 92.94 179 ARG A O 1
ATOM 1431 N N . THR A 1 180 ? 18.509 -16.507 6.362 1.00 93.38 180 THR A N 1
ATOM 1432 C CA . THR A 1 180 ? 19.080 -17.700 7.009 1.00 93.38 180 THR A CA 1
ATOM 1433 C C . THR A 1 180 ? 18.252 -18.133 8.223 1.00 93.38 180 THR A C 1
ATOM 1435 O O . THR A 1 180 ? 17.925 -19.313 8.336 1.00 93.38 180 THR A O 1
ATOM 1438 N N . ARG A 1 181 ? 17.840 -17.194 9.089 1.00 92.31 181 ARG A N 1
ATOM 1439 C CA . ARG A 1 181 ? 16.967 -17.466 10.245 1.00 92.31 181 ARG A CA 1
ATOM 1440 C C . ARG A 1 181 ? 15.578 -17.960 9.825 1.00 92.31 181 ARG A C 1
ATOM 1442 O O . ARG A 1 181 ? 15.064 -18.895 10.429 1.00 92.31 181 ARG A O 1
ATOM 1449 N N . MET A 1 182 ? 15.004 -17.400 8.759 1.00 94.38 182 MET A N 1
ATOM 1450 C CA . MET A 1 182 ? 13.735 -17.862 8.187 1.00 94.38 182 MET A CA 1
ATOM 1451 C C . MET A 1 182 ? 13.833 -19.316 7.701 1.00 94.38 182 MET A C 1
ATOM 1453 O O . MET A 1 182 ? 13.006 -20.143 8.080 1.00 94.38 182 MET A O 1
ATOM 1457 N N . ILE A 1 183 ? 14.875 -19.661 6.928 1.00 95.88 183 ILE A N 1
ATOM 1458 C CA . ILE A 1 183 ? 15.125 -21.050 6.501 1.00 95.88 183 ILE A CA 1
ATOM 1459 C C . ILE A 1 183 ? 15.313 -21.970 7.718 1.00 95.88 183 ILE A C 1
ATOM 1461 O O . ILE A 1 183 ? 14.807 -23.092 7.715 1.00 95.88 183 ILE A O 1
ATOM 1465 N N . GLU A 1 184 ? 16.028 -21.520 8.753 1.00 95.12 184 GLU A N 1
ATOM 1466 C CA . GLU A 1 184 ? 16.254 -22.290 9.979 1.00 95.12 184 GLU A CA 1
ATOM 1467 C C . GLU A 1 184 ? 14.936 -22.624 10.697 1.00 95.12 184 GLU A C 1
ATOM 1469 O O . GLU A 1 184 ? 14.667 -23.801 10.943 1.00 95.12 184 GLU A O 1
ATOM 1474 N N . MET A 1 185 ? 14.087 -21.631 10.975 1.00 92.88 185 MET A N 1
ATOM 1475 C CA . MET A 1 185 ? 12.822 -21.826 11.698 1.00 92.88 185 MET A CA 1
ATOM 1476 C C . MET A 1 185 ? 11.841 -22.733 10.944 1.00 92.88 185 MET A C 1
ATOM 1478 O O . MET A 1 185 ? 11.218 -23.610 11.550 1.00 92.88 185 MET A O 1
ATOM 1482 N N . VAL A 1 186 ? 11.745 -22.576 9.619 1.00 94.44 186 VAL A N 1
ATOM 1483 C CA . VAL A 1 186 ? 10.961 -23.479 8.761 1.00 94.44 186 VAL A CA 1
ATOM 1484 C C . VAL A 1 186 ? 11.579 -24.883 8.749 1.00 94.44 186 VAL A C 1
ATOM 1486 O O . VAL A 1 186 ? 10.864 -25.879 8.827 1.00 94.44 186 VAL A O 1
ATOM 1489 N N . SER A 1 187 ? 12.913 -25.008 8.736 1.00 94.31 187 SER A N 1
ATOM 1490 C CA . SER A 1 187 ? 13.581 -26.320 8.779 1.00 94.31 187 SER A CA 1
ATOM 1491 C C . SER A 1 187 ? 13.387 -27.091 10.086 1.00 94.31 187 SER A C 1
ATOM 1493 O O . SER A 1 187 ? 13.485 -28.316 10.084 1.00 94.31 187 SER A O 1
ATOM 1495 N N . GLN A 1 188 ? 13.095 -26.384 11.179 1.00 93.44 188 GLN A N 1
ATOM 1496 C CA . GLN A 1 188 ? 12.762 -26.953 12.486 1.00 93.44 188 GLN A CA 1
ATOM 1497 C C . GLN A 1 188 ? 11.258 -27.270 12.621 1.00 93.44 188 GLN A C 1
ATOM 1499 O O . GLN A 1 188 ? 10.836 -27.803 13.644 1.00 93.44 188 GLN A O 1
ATOM 1504 N N . GLY A 1 189 ? 10.439 -26.956 11.607 1.00 88.69 189 GLY A N 1
ATOM 1505 C CA . GLY A 1 189 ? 8.988 -27.164 11.634 1.00 88.69 189 GLY A CA 1
ATOM 1506 C C . GLY A 1 189 ? 8.258 -26.277 12.647 1.00 88.69 189 GLY A C 1
ATOM 1507 O O . GLY A 1 189 ? 7.170 -26.635 13.095 1.00 88.69 189 GLY A O 1
ATOM 1508 N N . LEU A 1 190 ? 8.858 -25.148 13.041 1.00 88.44 190 LEU A N 1
ATOM 1509 C CA . LEU A 1 190 ? 8.274 -24.214 14.009 1.00 88.44 190 LEU A CA 1
ATOM 1510 C C . LEU A 1 190 ? 7.272 -23.254 13.360 1.00 88.44 190 LEU A C 1
ATOM 1512 O O . LEU A 1 190 ? 6.361 -22.776 14.026 1.00 88.44 190 LEU A O 1
ATOM 1516 N N . THR A 1 191 ? 7.461 -22.945 12.075 1.00 92.81 191 THR A N 1
ATOM 1517 C CA . THR A 1 191 ? 6.744 -21.880 11.357 1.00 92.81 191 THR A CA 1
ATOM 1518 C C . THR A 1 191 ? 6.643 -22.181 9.867 1.00 92.81 191 THR A C 1
ATOM 1520 O O . THR A 1 191 ? 7.388 -23.017 9.352 1.00 92.81 191 THR A O 1
ATOM 1523 N N . THR A 1 192 ? 5.758 -21.462 9.179 1.00 94.25 192 THR A N 1
ATOM 1524 C CA . THR A 1 192 ? 5.702 -21.404 7.714 1.00 94.25 192 THR A CA 1
ATOM 1525 C C . THR A 1 192 ? 6.255 -20.053 7.252 1.00 94.25 192 THR A C 1
ATOM 1527 O O . THR A 1 192 ? 6.053 -19.032 7.909 1.00 94.25 192 THR A O 1
ATOM 1530 N N . LEU A 1 193 ? 6.968 -20.027 6.125 1.00 95.94 193 LEU A N 1
ATOM 1531 C CA . LEU A 1 193 ? 7.393 -18.791 5.468 1.00 95.94 193 LEU A CA 1
ATOM 1532 C C . LEU A 1 193 ? 6.369 -18.421 4.395 1.00 95.94 193 LEU A C 1
ATOM 1534 O O . LEU A 1 193 ? 6.086 -19.206 3.494 1.00 95.94 193 LEU A O 1
ATOM 1538 N N . GLU A 1 194 ? 5.822 -17.219 4.489 1.00 96.25 194 GLU A N 1
ATOM 1539 C CA . GLU A 1 194 ? 4.874 -16.653 3.536 1.00 96.25 194 GLU A CA 1
ATOM 1540 C C . GLU A 1 194 ? 5.557 -15.584 2.684 1.00 96.25 194 GLU A C 1
ATOM 1542 O O . GLU A 1 194 ? 6.361 -14.797 3.187 1.00 96.25 194 GLU A O 1
ATOM 1547 N N . VAL A 1 195 ? 5.206 -15.515 1.401 1.00 97.38 195 VAL A N 1
ATOM 1548 C CA . VAL A 1 195 ? 5.639 -14.458 0.482 1.00 97.38 195 VAL A CA 1
ATOM 1549 C C . VAL A 1 195 ? 4.436 -13.890 -0.254 1.00 97.38 195 VAL A C 1
ATOM 1551 O O . VAL A 1 195 ? 3.545 -14.630 -0.651 1.00 97.38 195 VAL A O 1
ATOM 1554 N N . SER A 1 196 ? 4.428 -12.581 -0.483 1.00 96.69 196 SER A N 1
ATOM 1555 C CA . SER A 1 196 ? 3.445 -11.907 -1.337 1.00 96.69 196 SER A CA 1
ATOM 1556 C C . SER A 1 196 ? 4.113 -10.897 -2.270 1.00 96.69 196 SER A C 1
ATOM 1558 O O . SER A 1 196 ? 5.214 -10.407 -1.981 1.00 96.69 196 SER A O 1
ATOM 1560 N N . LEU A 1 197 ? 3.469 -10.569 -3.396 1.00 95.81 197 LEU A N 1
ATOM 1561 C CA . LEU A 1 197 ? 3.960 -9.506 -4.279 1.00 95.81 197 LEU A CA 1
ATOM 1562 C C . LEU A 1 197 ? 3.934 -8.160 -3.552 1.00 95.81 197 LEU A C 1
ATOM 1564 O O . LEU A 1 197 ? 2.926 -7.788 -2.945 1.00 95.81 197 LEU A O 1
ATOM 1568 N N . LYS A 1 198 ? 5.010 -7.372 -3.679 1.00 94.06 198 LYS A N 1
ATOM 1569 C CA . LYS A 1 198 ? 4.918 -5.939 -3.405 1.00 94.06 198 LYS A CA 1
ATOM 1570 C C . LYS A 1 198 ? 4.564 -5.203 -4.696 1.00 94.06 198 LYS A C 1
ATOM 1572 O O . LYS A 1 198 ? 5.433 -4.918 -5.521 1.00 94.06 198 LYS A O 1
ATOM 1577 N N . HIS A 1 199 ? 3.286 -4.862 -4.807 1.00 92.00 199 HIS A N 1
ATOM 1578 C CA . HIS A 1 199 ? 2.755 -3.876 -5.750 1.00 92.00 199 HIS A CA 1
ATOM 1579 C C . HIS A 1 199 ? 3.425 -2.508 -5.544 1.00 92.00 199 HIS A C 1
ATOM 1581 O O . HIS A 1 199 ? 4.046 -2.292 -4.502 1.00 92.00 199 HIS A O 1
ATOM 1587 N N . SER A 1 200 ? 3.338 -1.588 -6.510 1.00 87.81 200 SER A N 1
ATOM 1588 C CA . SER A 1 200 ? 3.980 -0.267 -6.406 1.00 87.81 200 SER A CA 1
ATOM 1589 C C . SER A 1 200 ? 2.951 0.855 -6.499 1.00 87.81 200 SER A C 1
ATOM 1591 O O . SER A 1 200 ? 2.393 1.096 -7.567 1.00 87.81 200 SER A O 1
ATOM 1593 N N . GLY A 1 201 ? 2.684 1.516 -5.372 1.00 90.31 201 GLY A N 1
ATOM 1594 C CA . GLY A 1 201 ? 1.627 2.515 -5.284 1.00 90.31 201 GLY A CA 1
ATOM 1595 C C . GLY A 1 201 ? 1.545 3.214 -3.925 1.00 90.31 201 GLY A C 1
ATOM 1596 O O . GLY A 1 201 ? 2.552 3.351 -3.225 1.00 90.31 201 GLY A O 1
ATOM 1597 N N . SER A 1 202 ? 0.342 3.656 -3.557 1.00 91.50 202 SER A N 1
ATOM 1598 C CA . SER A 1 202 ? 0.070 4.408 -2.324 1.00 91.50 202 SER A CA 1
ATOM 1599 C C . SER A 1 202 ? -0.706 3.592 -1.295 1.00 91.50 202 SER A C 1
ATOM 1601 O O . SER A 1 202 ? -1.763 3.046 -1.595 1.00 91.50 202 SER A O 1
ATOM 1603 N N . LEU A 1 203 ? -0.227 3.571 -0.048 1.00 93.56 203 LEU A N 1
ATOM 1604 C CA . LEU A 1 203 ? -0.976 3.003 1.074 1.00 93.56 203 LEU A CA 1
ATOM 1605 C C . LEU A 1 203 ? -2.232 3.840 1.351 1.00 93.56 203 LEU A C 1
ATOM 1607 O O . LEU A 1 203 ? -2.146 5.034 1.653 1.00 93.56 203 LEU A O 1
ATOM 1611 N N . PHE A 1 204 ? -3.371 3.162 1.326 1.00 96.75 204 PHE A N 1
ATOM 1612 C CA . PHE A 1 204 ? -4.690 3.672 1.665 1.00 96.75 204 PHE A CA 1
ATOM 1613 C C . PHE A 1 204 ? -5.335 2.792 2.725 1.00 96.75 204 PHE A C 1
ATOM 1615 O O . PHE A 1 204 ? -5.161 1.573 2.731 1.00 96.75 204 PHE A O 1
ATOM 1622 N N . MET A 1 205 ? -6.089 3.410 3.621 1.00 97.75 205 MET A N 1
ATOM 1623 C CA . MET A 1 205 ? -6.771 2.743 4.716 1.00 97.75 205 MET A CA 1
ATOM 1624 C C . MET A 1 205 ? -8.192 3.282 4.832 1.00 97.75 205 MET A C 1
ATOM 1626 O O . MET A 1 205 ? -8.426 4.481 4.667 1.00 97.75 205 MET A O 1
ATOM 1630 N N . TYR A 1 206 ? -9.140 2.392 5.100 1.00 97.56 206 TYR A N 1
ATOM 1631 C CA . TYR A 1 206 ? -10.558 2.723 5.144 1.00 97.56 206 TYR A CA 1
ATOM 1632 C C . TYR A 1 206 ? -11.252 1.940 6.255 1.00 97.56 206 TYR A C 1
ATOM 1634 O O . TYR A 1 206 ? -11.094 0.720 6.342 1.00 97.56 206 TYR A O 1
ATOM 1642 N N . ALA A 1 207 ? -12.008 2.644 7.095 1.00 95.75 207 ALA A N 1
ATOM 1643 C CA . ALA A 1 207 ? -12.654 2.088 8.288 1.00 95.75 207 ALA A CA 1
ATOM 1644 C C . ALA A 1 207 ? -14.185 2.262 8.289 1.00 95.75 207 ALA A C 1
ATOM 1646 O O . ALA A 1 207 ? -14.814 2.219 9.344 1.00 95.75 207 ALA A O 1
ATOM 1647 N N . GLY A 1 208 ? -14.766 2.513 7.111 1.00 93.75 208 GLY A N 1
ATOM 1648 C CA . GLY A 1 208 ? -16.140 2.982 6.934 1.00 93.75 208 GLY A CA 1
ATOM 1649 C C . GLY A 1 208 ? -16.217 4.491 6.670 1.00 93.75 208 GLY A C 1
ATOM 1650 O O . GLY A 1 208 ? -15.199 5.188 6.596 1.00 93.75 208 GLY A O 1
ATOM 1651 N N . HIS A 1 209 ? -17.437 4.995 6.521 1.00 90.38 209 HIS A N 1
ATOM 1652 C CA . HIS A 1 209 ? -17.754 6.381 6.192 1.00 90.38 209 HIS A CA 1
ATOM 1653 C C . HIS A 1 209 ? -17.653 7.346 7.386 1.00 90.38 209 HIS A C 1
ATOM 1655 O O . HIS A 1 209 ? -17.006 8.383 7.251 1.00 90.38 209 HIS A O 1
ATOM 1661 N N . GLU A 1 210 ? -18.193 6.998 8.562 1.00 88.56 210 GLU A N 1
ATOM 1662 C CA . GLU A 1 210 ? -17.797 7.660 9.814 1.00 88.56 210 GLU A CA 1
ATOM 1663 C C . GLU A 1 210 ? -16.375 7.238 10.197 1.00 88.56 210 GLU A C 1
ATOM 1665 O O . GLU A 1 210 ? -15.635 7.999 10.830 1.00 88.56 210 GLU A O 1
ATOM 1670 N N . GLY A 1 211 ? -15.996 6.001 9.851 1.00 88.50 211 GLY A N 1
ATOM 1671 C CA . GLY A 1 211 ? -14.670 5.425 10.078 1.00 88.50 211 GLY A CA 1
ATOM 1672 C C . GLY A 1 211 ? -13.543 6.376 9.695 1.00 88.50 211 GLY A C 1
ATOM 1673 O O . GLY A 1 211 ? -12.717 6.729 10.543 1.00 88.50 211 GLY A O 1
ATOM 1674 N N . GLY A 1 212 ? -13.588 6.819 8.439 1.00 93.00 212 GLY A N 1
ATOM 1675 C CA . GLY A 1 212 ? -12.647 7.728 7.803 1.00 93.00 212 GLY A CA 1
ATOM 1676 C C . GLY A 1 212 ? -11.864 7.047 6.677 1.00 93.00 212 GLY A C 1
ATOM 1677 O O . GLY A 1 212 ? -11.603 5.840 6.698 1.00 93.00 212 GLY A O 1
ATOM 1678 N N . ALA A 1 213 ? -11.471 7.852 5.691 1.00 95.56 213 ALA A N 1
ATOM 1679 C CA . ALA A 1 213 ? -10.595 7.457 4.594 1.00 95.56 213 ALA A CA 1
ATOM 1680 C C . ALA A 1 213 ? -9.223 8.117 4.775 1.00 95.56 213 ALA A C 1
ATOM 1682 O O . ALA A 1 213 ? -9.134 9.340 4.896 1.00 95.56 213 ALA A O 1
ATOM 1683 N N . TYR A 1 214 ? -8.158 7.317 4.774 1.00 95.31 214 TYR A N 1
ATOM 1684 C CA . TYR A 1 214 ? -6.827 7.721 5.225 1.00 95.31 214 TYR A CA 1
ATOM 1685 C C . TYR A 1 214 ? -5.738 7.320 4.223 1.00 95.31 214 TYR A C 1
ATOM 1687 O O . TYR A 1 214 ? -5.743 6.215 3.682 1.00 95.31 214 TYR A O 1
ATOM 1695 N N . ALA A 1 215 ? -4.785 8.217 3.983 1.00 93.62 215 ALA A N 1
ATOM 1696 C CA . ALA A 1 215 ? -3.541 7.931 3.278 1.00 93.62 215 ALA A CA 1
ATOM 1697 C C . ALA A 1 215 ? -2.438 7.578 4.296 1.00 93.62 215 ALA A C 1
ATOM 1699 O O . ALA A 1 215 ? -2.679 7.480 5.500 1.00 93.62 215 ALA A O 1
ATOM 1700 N N . LYS A 1 216 ? -1.198 7.392 3.834 1.00 88.12 216 LYS A N 1
ATOM 1701 C CA . LYS A 1 216 ? -0.077 6.961 4.685 1.00 88.12 216 LYS A CA 1
ATOM 1702 C C . LYS A 1 216 ? 0.241 7.909 5.854 1.00 88.12 216 LYS A C 1
ATOM 1704 O O . LYS A 1 216 ? 0.598 7.405 6.915 1.00 88.12 216 LYS A O 1
ATOM 1709 N N . ASN A 1 217 ? 0.145 9.230 5.689 1.00 86.50 217 ASN A N 1
ATOM 1710 C CA . ASN A 1 217 ? 0.382 10.216 6.760 1.00 86.50 217 ASN A CA 1
ATOM 1711 C C . ASN A 1 217 ? -0.682 11.336 6.828 1.00 86.50 217 ASN A C 1
ATOM 1713 O O . ASN A 1 217 ? -0.533 12.258 7.627 1.00 86.50 217 ASN A O 1
ATOM 1717 N N . SER A 1 218 ? -1.724 11.281 5.995 1.00 88.75 218 SER A N 1
ATOM 1718 C CA . SER A 1 218 ? -2.659 12.386 5.741 1.00 88.75 218 SER A CA 1
ATOM 1719 C C . SER A 1 218 ? -4.087 11.892 5.462 1.00 88.75 218 SER A C 1
ATOM 1721 O O . SER A 1 218 ? -4.313 10.696 5.274 1.00 88.75 218 SER A O 1
ATOM 1723 N N . PHE A 1 219 ? -5.071 12.796 5.459 1.00 92.38 219 PHE A N 1
ATOM 1724 C CA . PHE A 1 219 ? -6.465 12.502 5.098 1.00 92.38 219 PHE A CA 1
ATOM 1725 C C . PHE A 1 219 ? -7.156 13.733 4.490 1.00 92.38 219 PHE A C 1
ATOM 1727 O O . PHE A 1 219 ? -6.612 14.836 4.541 1.00 92.38 219 PHE A O 1
ATOM 1734 N N . GLY A 1 220 ? -8.340 13.550 3.895 1.00 90.44 220 GLY A N 1
ATOM 1735 C CA . GLY A 1 220 ? -9.111 14.658 3.312 1.00 90.44 220 GLY A CA 1
ATOM 1736 C C . GLY A 1 220 ? -8.468 15.291 2.069 1.00 90.44 220 GLY A C 1
ATOM 1737 O O . GLY A 1 220 ? -8.602 16.498 1.855 1.00 90.44 220 GLY A O 1
ATOM 1738 N N . ASN A 1 221 ? -7.748 14.495 1.269 1.00 90.69 221 ASN A N 1
ATOM 1739 C CA . ASN A 1 221 ? -6.955 14.929 0.114 1.00 90.69 221 ASN A CA 1
ATOM 1740 C C . ASN A 1 221 ? -7.200 14.045 -1.132 1.00 90.69 221 ASN A C 1
ATOM 1742 O O . ASN A 1 221 ? -8.075 13.174 -1.132 1.00 90.69 221 ASN A O 1
ATOM 1746 N N . ILE A 1 222 ? -6.431 14.268 -2.207 1.00 91.94 222 ILE A N 1
ATOM 1747 C CA . ILE A 1 222 ? -6.566 13.514 -3.465 1.00 91.94 222 ILE A CA 1
ATOM 1748 C C . ILE A 1 222 ? -6.288 12.013 -3.284 1.00 91.94 222 ILE A C 1
ATOM 1750 O O . ILE A 1 222 ? -7.067 11.200 -3.774 1.00 91.94 222 ILE A O 1
ATOM 1754 N N . TYR A 1 223 ? -5.274 11.631 -2.498 1.00 93.44 223 TYR A N 1
ATOM 1755 C CA . TYR A 1 223 ? -4.963 10.228 -2.194 1.00 93.44 223 TYR A CA 1
ATOM 1756 C C . TYR A 1 223 ? -6.155 9.500 -1.559 1.00 93.44 223 TYR A C 1
ATOM 1758 O O . TYR A 1 223 ? -6.464 8.368 -1.936 1.00 93.44 223 TYR A O 1
ATOM 1766 N N . THR A 1 224 ? -6.874 10.142 -0.633 1.00 95.44 224 THR A N 1
ATOM 1767 C CA . THR A 1 224 ? -8.046 9.515 -0.004 1.00 95.44 224 THR A CA 1
ATOM 1768 C C . THR A 1 224 ? -9.290 9.547 -0.888 1.00 95.44 224 THR A C 1
ATOM 1770 O O . THR A 1 224 ? -10.042 8.576 -0.878 1.00 95.44 224 THR A O 1
ATOM 1773 N N . ALA A 1 225 ? -9.490 10.593 -1.698 1.00 96.25 225 ALA A N 1
ATOM 1774 C CA . ALA A 1 225 ? -10.606 10.660 -2.65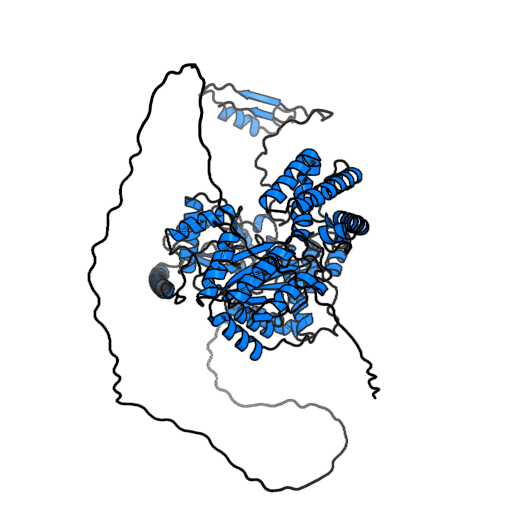1 1.00 96.25 225 ALA A CA 1
ATOM 1775 C C . ALA A 1 225 ? -10.491 9.585 -3.746 1.00 96.25 225 ALA A C 1
ATOM 1777 O O . ALA A 1 225 ? -11.450 8.863 -4.017 1.00 96.25 225 ALA A O 1
ATOM 1778 N N . VAL A 1 226 ? -9.291 9.421 -4.314 1.00 96.38 226 VAL A N 1
ATOM 1779 C CA . VAL A 1 226 ? -8.975 8.367 -5.290 1.00 96.38 226 VAL A CA 1
ATOM 1780 C C . VAL A 1 226 ? -9.190 6.975 -4.689 1.00 96.38 226 VAL A C 1
ATOM 1782 O O . VAL A 1 226 ? -9.753 6.107 -5.349 1.00 96.38 226 VAL A O 1
ATOM 1785 N N . GLY A 1 227 ? -8.822 6.761 -3.423 1.00 96.56 227 GLY A N 1
ATOM 1786 C CA . GLY A 1 227 ? -9.036 5.482 -2.737 1.00 96.56 227 GLY A CA 1
ATOM 1787 C C . GLY A 1 227 ? -10.499 5.111 -2.549 1.00 96.56 227 GLY A C 1
ATOM 1788 O O . GLY A 1 227 ? -10.882 3.976 -2.832 1.00 96.56 227 GLY A O 1
ATOM 1789 N N . VAL A 1 228 ? -11.321 6.071 -2.119 1.00 97.31 228 VAL A N 1
ATOM 1790 C CA . VAL A 1 228 ? -12.771 5.876 -1.985 1.00 97.31 228 VAL A CA 1
ATOM 1791 C C . VAL A 1 228 ? -13.407 5.615 -3.354 1.00 97.31 228 VAL A C 1
ATOM 1793 O O . VAL A 1 228 ? -14.209 4.690 -3.472 1.00 97.31 228 VAL A O 1
ATOM 1796 N N . PHE A 1 229 ? -13.001 6.343 -4.403 1.00 97.44 229 PHE A N 1
ATOM 1797 C CA . PHE A 1 229 ? -13.469 6.099 -5.772 1.00 97.44 229 PHE A CA 1
ATOM 1798 C C . PHE A 1 229 ? -13.099 4.696 -6.282 1.00 97.44 229 PHE A C 1
ATOM 1800 O O . PHE A 1 229 ? -13.978 3.974 -6.749 1.00 97.44 229 PHE A O 1
ATOM 1807 N N . ILE A 1 230 ? -11.828 4.283 -6.163 1.00 96.56 230 ILE A N 1
ATOM 1808 C CA . ILE A 1 230 ? -11.363 2.951 -6.590 1.00 96.56 230 ILE A CA 1
ATOM 1809 C C . ILE A 1 230 ? -12.127 1.853 -5.839 1.00 96.56 230 ILE A C 1
ATOM 1811 O O . ILE A 1 230 ? -12.630 0.924 -6.468 1.00 96.56 230 ILE A O 1
ATOM 1815 N N . LEU A 1 231 ? -12.271 1.970 -4.515 1.00 96.88 231 LEU A N 1
ATOM 1816 C CA . LEU A 1 231 ? -12.997 0.991 -3.703 1.00 96.88 231 LEU A CA 1
ATOM 1817 C C . LEU A 1 231 ? -14.480 0.915 -4.099 1.00 96.88 231 LEU A C 1
ATOM 1819 O O . LEU A 1 231 ? -15.006 -0.173 -4.322 1.00 96.88 231 LEU A O 1
ATOM 1823 N N . GLY A 1 232 ? -15.149 2.057 -4.274 1.00 95.69 232 GLY A N 1
ATOM 1824 C CA . GLY A 1 232 ? -16.533 2.084 -4.744 1.00 95.69 232 GLY A CA 1
ATOM 1825 C C . GLY A 1 232 ? -16.701 1.509 -6.156 1.00 95.69 232 GLY A C 1
ATOM 1826 O O . GLY A 1 232 ? -17.679 0.802 -6.408 1.00 95.69 232 GLY A O 1
ATOM 1827 N N . ARG A 1 233 ? -15.733 1.730 -7.058 1.00 93.81 233 ARG A N 1
ATOM 1828 C CA . ARG A 1 233 ? -15.711 1.122 -8.398 1.00 93.81 233 ARG A CA 1
ATOM 1829 C C . ARG A 1 233 ? -15.511 -0.394 -8.339 1.00 93.81 233 ARG A C 1
ATOM 1831 O O . ARG A 1 233 ? -16.212 -1.099 -9.055 1.00 93.81 233 ARG A O 1
ATOM 1838 N N . MET A 1 234 ? -14.667 -0.913 -7.445 1.00 93.31 234 MET A N 1
ATOM 1839 C CA . MET A 1 234 ? -14.536 -2.363 -7.228 1.00 93.31 234 MET A CA 1
ATOM 1840 C C . MET A 1 234 ? -15.841 -3.009 -6.779 1.00 93.31 234 MET A C 1
ATOM 1842 O O . MET A 1 234 ? -16.179 -4.086 -7.258 1.00 93.31 234 MET A O 1
ATOM 1846 N N . PHE A 1 235 ? -16.605 -2.348 -5.904 1.00 95.12 235 PHE A N 1
ATOM 1847 C CA . PHE A 1 235 ? -17.933 -2.843 -5.547 1.00 95.12 235 PHE A CA 1
ATOM 1848 C C . PHE A 1 235 ? -18.853 -2.931 -6.777 1.00 95.12 235 PHE A C 1
ATOM 1850 O O . PHE A 1 235 ? -19.591 -3.905 -6.884 1.00 95.12 235 PHE A O 1
ATOM 1857 N N . ARG A 1 236 ? -18.770 -1.993 -7.738 1.00 93.50 236 ARG A N 1
ATOM 1858 C CA . ARG A 1 236 ? -19.499 -2.076 -9.024 1.00 93.50 236 ARG A CA 1
ATOM 1859 C C . ARG A 1 236 ? -18.981 -3.210 -9.914 1.00 93.50 236 ARG A C 1
ATOM 1861 O O . ARG A 1 236 ? -19.785 -3.998 -10.385 1.00 93.50 236 ARG A O 1
ATOM 1868 N N . GLU A 1 237 ? -17.665 -3.349 -10.079 1.00 92.00 237 GLU A N 1
ATOM 1869 C CA . GLU A 1 237 ? -17.039 -4.449 -10.842 1.00 92.00 237 GLU A CA 1
ATOM 1870 C C . GLU A 1 237 ? -17.446 -5.833 -10.300 1.00 92.00 237 GLU A C 1
ATOM 1872 O O . GLU A 1 237 ? -17.711 -6.761 -11.066 1.00 92.00 237 GLU A O 1
ATOM 1877 N N . ALA A 1 238 ? -17.531 -5.971 -8.976 1.00 93.06 238 ALA A N 1
ATOM 1878 C CA . ALA A 1 238 ? -17.784 -7.245 -8.320 1.00 93.06 238 ALA A CA 1
ATOM 1879 C C . ALA A 1 238 ? -19.272 -7.584 -8.116 1.00 93.06 238 ALA A C 1
ATOM 1881 O O . ALA A 1 238 ? -19.620 -8.762 -8.187 1.00 93.06 238 ALA A O 1
ATOM 1882 N N . TRP A 1 239 ? -20.133 -6.590 -7.859 1.00 93.69 239 TRP A N 1
ATOM 1883 C CA . TRP A 1 239 ? -21.545 -6.777 -7.476 1.00 93.69 239 TRP A CA 1
ATOM 1884 C C . TRP A 1 239 ? -22.558 -6.122 -8.438 1.00 93.69 239 TRP A C 1
ATOM 1886 O O . TRP A 1 239 ? -23.765 -6.243 -8.220 1.00 93.69 239 TRP A O 1
ATOM 1896 N N . GLY A 1 240 ? -22.105 -5.408 -9.474 1.00 92.56 240 GLY A N 1
ATOM 1897 C CA . GLY A 1 240 ? -22.970 -4.735 -10.450 1.00 92.56 240 GLY A CA 1
ATOM 1898 C C . GLY A 1 240 ? -24.002 -3.813 -9.792 1.00 92.56 240 GLY A C 1
ATOM 1899 O O . GLY A 1 240 ? -23.688 -3.049 -8.874 1.00 92.56 240 GLY A O 1
ATOM 1900 N N . LYS A 1 241 ? -25.266 -3.937 -10.211 1.00 91.69 241 LYS A N 1
ATOM 1901 C CA . LYS A 1 241 ? -26.432 -3.239 -9.627 1.00 91.69 241 LYS A CA 1
ATOM 1902 C C . LYS A 1 241 ? -26.575 -3.343 -8.098 1.00 91.69 241 LYS A C 1
ATOM 1904 O O . LYS A 1 241 ? -27.135 -2.426 -7.503 1.00 91.69 241 LYS A O 1
ATOM 1909 N N . GLU A 1 242 ? -26.081 -4.402 -7.449 1.00 93.56 242 GLU A N 1
ATOM 1910 C CA . GLU A 1 242 ? -26.159 -4.563 -5.982 1.00 93.56 242 GLU A CA 1
ATOM 1911 C C . GLU A 1 242 ? -25.101 -3.740 -5.223 1.00 93.56 242 GLU A C 1
ATOM 1913 O O . GLU A 1 242 ? -25.192 -3.581 -4.001 1.00 93.56 242 GLU A O 1
ATOM 1918 N N . ALA A 1 243 ? -24.112 -3.171 -5.924 1.00 94.44 243 ALA A N 1
ATOM 1919 C CA . ALA A 1 243 ? -23.014 -2.417 -5.325 1.00 94.44 243 ALA A CA 1
ATOM 1920 C C . ALA A 1 243 ? -23.450 -1.322 -4.329 1.00 94.44 243 ALA A C 1
ATOM 1922 O O . ALA A 1 243 ? -22.874 -1.287 -3.243 1.00 94.44 243 ALA A O 1
ATOM 1923 N N . PRO A 1 244 ? -24.469 -0.472 -4.587 1.00 95.06 244 PRO A N 1
ATOM 1924 C CA . PRO A 1 244 ? -24.868 0.574 -3.639 1.00 95.06 244 PRO A CA 1
ATOM 1925 C C . PRO A 1 244 ? -25.436 0.027 -2.321 1.00 95.06 244 PRO A C 1
ATOM 1927 O O . PRO A 1 244 ? -25.379 0.718 -1.305 1.00 95.06 244 PRO A O 1
ATOM 1930 N N . ARG A 1 245 ? -25.976 -1.201 -2.316 1.00 97.00 245 ARG A N 1
ATOM 1931 C CA . ARG A 1 245 ? -26.429 -1.883 -1.096 1.00 97.00 245 ARG A CA 1
ATOM 1932 C C . ARG A 1 245 ? -25.247 -2.522 -0.367 1.00 97.00 245 ARG A C 1
ATOM 1934 O O . ARG A 1 245 ? -25.105 -2.338 0.838 1.00 97.00 245 ARG A O 1
ATOM 1941 N N . MET A 1 246 ? -24.372 -3.207 -1.103 1.00 97.06 246 MET A N 1
ATOM 1942 C CA . MET A 1 246 ? -23.184 -3.862 -0.543 1.00 97.06 246 MET A CA 1
ATOM 1943 C C . MET A 1 246 ? -22.153 -2.872 0.021 1.00 97.06 246 MET A C 1
ATOM 1945 O O . MET A 1 246 ? -21.503 -3.188 1.009 1.00 97.06 246 MET A O 1
ATOM 1949 N N . GLN A 1 247 ? -22.030 -1.670 -0.551 1.00 97.06 247 GLN A N 1
ATOM 1950 C CA . GLN A 1 247 ? -21.195 -0.583 -0.017 1.00 97.06 247 GLN A CA 1
ATOM 1951 C C . GLN A 1 247 ? -21.687 -0.101 1.357 1.00 97.06 247 GLN A C 1
ATOM 1953 O O . GLN A 1 247 ? -20.885 0.052 2.275 1.00 97.06 247 GLN A O 1
ATOM 1958 N N . ALA A 1 248 ? -23.002 0.087 1.519 1.00 96.56 248 ALA A N 1
ATOM 1959 C CA . ALA A 1 248 ? -23.592 0.468 2.801 1.00 96.56 248 ALA A CA 1
ATOM 1960 C C . ALA A 1 248 ? -23.434 -0.654 3.845 1.00 96.56 248 ALA A C 1
ATOM 1962 O O . ALA A 1 248 ? -22.938 -0.408 4.940 1.00 96.56 248 ALA A O 1
ATOM 1963 N N . GLU A 1 249 ? -23.743 -1.902 3.471 1.00 97.81 249 GLU A N 1
ATOM 1964 C CA . GLU A 1 249 ? -23.559 -3.082 4.333 1.00 97.81 249 GLU A CA 1
ATOM 1965 C C . GLU A 1 249 ? -22.088 -3.266 4.762 1.00 97.81 249 GLU A C 1
ATOM 1967 O O . GLU A 1 249 ? -21.806 -3.663 5.895 1.00 97.81 249 GLU A O 1
ATOM 1972 N N . PHE A 1 250 ? -21.137 -2.937 3.882 1.00 97.88 250 PHE A N 1
ATOM 1973 C CA . PHE A 1 250 ? -19.707 -2.959 4.183 1.00 97.88 250 PHE A CA 1
ATOM 1974 C C . PHE A 1 250 ? -19.285 -1.849 5.154 1.00 97.88 250 PHE A C 1
ATOM 1976 O O . PHE A 1 250 ? -18.512 -2.113 6.075 1.00 97.88 250 PHE A O 1
ATOM 1983 N N . ASN A 1 251 ? -19.814 -0.634 4.993 1.00 97.06 251 ASN A N 1
ATOM 1984 C CA . ASN A 1 251 ? -19.555 0.486 5.900 1.00 97.06 251 ASN A CA 1
ATOM 1985 C C . ASN A 1 251 ? -20.088 0.201 7.310 1.00 97.06 251 ASN A C 1
ATOM 1987 O O . ASN A 1 251 ? -19.323 0.284 8.274 1.00 97.06 251 ASN A O 1
ATOM 1991 N N . ASP A 1 252 ? -21.344 -0.246 7.414 1.00 96.81 252 ASP A N 1
ATOM 1992 C CA . ASP A 1 252 ? -21.955 -0.695 8.670 1.00 96.81 252 ASP A CA 1
ATOM 1993 C C . ASP A 1 252 ? -21.128 -1.814 9.324 1.00 96.81 252 ASP A C 1
ATOM 1995 O O . ASP A 1 252 ? -20.921 -1.825 10.541 1.00 96.81 252 ASP A O 1
ATOM 1999 N N . PHE A 1 253 ? -20.623 -2.763 8.525 1.00 97.38 253 PHE A N 1
ATOM 2000 C CA . PHE A 1 253 ? -19.789 -3.855 9.018 1.00 97.38 253 PHE A CA 1
ATOM 2001 C C . PHE A 1 253 ? -18.432 -3.370 9.548 1.00 97.38 253 PHE A C 1
ATOM 2003 O O . PHE A 1 253 ? -18.026 -3.806 10.628 1.00 97.38 253 PHE A O 1
ATOM 2010 N N . LEU A 1 254 ? -17.724 -2.490 8.831 1.00 96.62 254 LEU A N 1
ATOM 2011 C CA . LEU A 1 254 ? -16.437 -1.962 9.295 1.00 96.62 254 LEU A CA 1
ATOM 2012 C C . LEU A 1 254 ? -16.602 -1.174 10.599 1.00 96.62 254 LEU A C 1
ATOM 2014 O O . LEU A 1 254 ? -15.872 -1.412 11.560 1.00 96.62 254 LEU A O 1
ATOM 2018 N N . GLU A 1 255 ? -17.601 -0.297 10.675 1.00 93.69 255 GLU A N 1
ATOM 2019 C CA . GLU A 1 255 ? -17.806 0.574 11.834 1.00 93.69 255 GLU A CA 1
ATOM 2020 C C . GLU A 1 255 ? -18.266 -0.204 13.070 1.00 93.69 255 GLU A C 1
ATOM 2022 O O . GLU A 1 255 ? -17.708 -0.023 14.155 1.00 93.69 255 GLU A O 1
ATOM 2027 N N . LYS A 1 256 ? -19.218 -1.132 12.909 1.00 94.56 256 LYS A N 1
ATOM 2028 C CA . LYS A 1 256 ? -19.750 -1.958 14.005 1.00 94.56 256 LYS A CA 1
ATOM 2029 C C . LYS A 1 256 ? -18.708 -2.891 14.625 1.00 94.56 256 LYS A C 1
ATOM 2031 O O . LYS A 1 256 ? -18.778 -3.159 15.822 1.00 94.56 256 LYS A O 1
ATOM 2036 N N . ASN A 1 257 ? -17.768 -3.396 13.827 1.00 94.00 257 ASN A N 1
ATOM 2037 C CA . ASN A 1 257 ? -16.706 -4.295 14.293 1.00 94.00 257 ASN A CA 1
ATOM 2038 C C . ASN A 1 257 ? -15.385 -3.555 14.590 1.00 94.00 257 ASN A C 1
ATOM 2040 O O . ASN A 1 257 ? -14.391 -4.192 14.932 1.00 94.00 257 ASN A O 1
ATOM 2044 N N . TYR A 1 258 ? -15.364 -2.220 14.473 1.00 93.44 258 TYR A N 1
ATOM 2045 C CA . TYR A 1 258 ? -14.167 -1.380 14.605 1.00 93.44 258 TYR A CA 1
ATOM 2046 C C . TYR A 1 258 ? -13.008 -1.843 13.709 1.00 93.44 258 TYR A C 1
ATOM 2048 O O . TYR A 1 258 ? -11.872 -1.971 14.159 1.00 93.44 258 TYR A O 1
ATOM 2056 N N . MET A 1 259 ? -13.292 -2.131 12.442 1.00 95.50 259 MET A N 1
ATOM 2057 C CA . MET A 1 259 ? -12.324 -2.671 11.490 1.00 95.50 259 MET A CA 1
ATOM 2058 C C . MET A 1 259 ? -11.825 -1.616 10.507 1.00 95.50 259 MET A C 1
ATOM 2060 O O . MET A 1 259 ? -12.572 -0.758 10.048 1.00 95.50 259 MET A O 1
ATOM 2064 N N . CYS A 1 260 ? -10.559 -1.739 10.121 1.00 96.56 260 CYS A N 1
ATOM 2065 C CA . CYS A 1 260 ? -9.937 -0.961 9.060 1.00 96.56 260 CYS A CA 1
ATOM 2066 C C . CYS A 1 260 ? -9.311 -1.906 8.033 1.00 96.56 260 CYS A C 1
ATOM 2068 O O . CYS A 1 260 ? -8.460 -2.732 8.373 1.00 96.56 260 CYS A O 1
ATOM 2070 N N . ILE A 1 261 ? -9.681 -1.759 6.762 1.00 97.56 261 ILE A N 1
ATOM 2071 C CA . ILE A 1 261 ? -8.955 -2.392 5.657 1.00 97.56 261 ILE A CA 1
ATOM 2072 C C . ILE A 1 261 ? -7.770 -1.517 5.251 1.00 97.56 261 ILE A C 1
ATOM 2074 O O . ILE A 1 261 ? -7.840 -0.291 5.321 1.00 97.56 261 ILE A O 1
ATOM 2078 N N . SER A 1 262 ? -6.679 -2.144 4.818 1.00 97.31 262 SER A N 1
ATOM 2079 C CA . SER A 1 262 ? -5.502 -1.469 4.268 1.00 97.31 262 SER A CA 1
ATOM 2080 C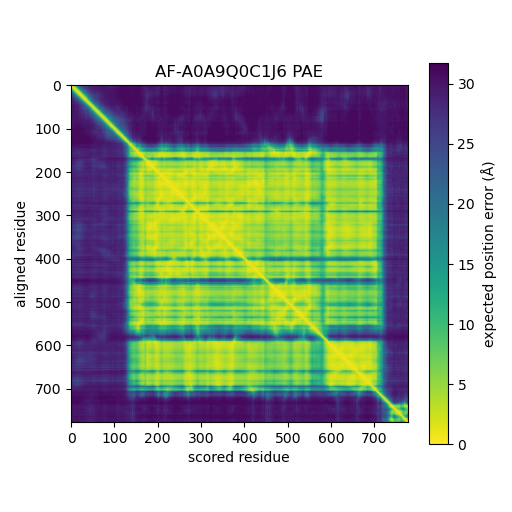 C . SER A 1 262 ? -5.193 -2.012 2.881 1.00 97.31 262 SER A C 1
ATOM 2082 O O . SER A 1 262 ? -5.094 -3.227 2.689 1.00 97.31 262 SER A O 1
ATOM 2084 N N . MET A 1 263 ? -5.012 -1.117 1.916 1.00 97.12 263 MET A N 1
ATOM 2085 C CA . MET A 1 263 ? -4.802 -1.451 0.513 1.00 97.12 263 MET A CA 1
ATOM 2086 C C . MET A 1 263 ? -3.626 -0.670 -0.074 1.00 97.12 263 MET A C 1
ATOM 2088 O O . MET A 1 263 ? -3.414 0.488 0.279 1.00 97.12 263 MET A O 1
ATOM 2092 N N . GLU A 1 264 ? -2.888 -1.276 -1.004 1.00 95.69 264 GLU A N 1
ATOM 2093 C CA . GLU A 1 264 ? -1.979 -0.520 -1.877 1.00 95.69 264 GLU A CA 1
ATOM 2094 C C . GLU A 1 264 ? -2.786 -0.082 -3.112 1.00 95.69 264 GLU A C 1
ATOM 2096 O O . GLU A 1 264 ? -3.219 -0.929 -3.892 1.00 95.69 264 GLU A O 1
ATOM 2101 N N . GLN A 1 265 ? -3.034 1.221 -3.270 1.00 93.81 265 GLN A N 1
ATOM 2102 C CA . GLN A 1 265 ? -3.611 1.828 -4.475 1.00 93.81 265 GLN A CA 1
ATOM 2103 C C . GLN A 1 265 ? -2.566 1.839 -5.587 1.00 93.81 265 GLN A C 1
ATOM 2105 O O . GLN A 1 265 ? -1.528 2.483 -5.442 1.00 93.81 265 GLN A O 1
ATOM 2110 N N . VAL A 1 266 ? -2.855 1.208 -6.716 1.00 93.50 266 VAL A N 1
ATOM 2111 C CA . VAL A 1 266 ? -1.984 1.185 -7.890 1.00 93.50 266 VAL A CA 1
ATOM 2112 C C . VAL A 1 266 ? -2.690 1.928 -9.018 1.00 93.50 266 VAL A C 1
ATOM 2114 O O . VAL A 1 266 ? -3.595 1.408 -9.666 1.00 93.50 266 VAL A O 1
ATOM 2117 N N . THR A 1 267 ? -2.280 3.175 -9.235 1.00 92.69 267 THR A N 1
ATOM 2118 C CA . THR A 1 267 ? -2.841 4.063 -10.259 1.00 92.69 267 THR A CA 1
ATOM 2119 C C . THR A 1 267 ? -1.780 5.020 -10.792 1.00 92.69 267 THR A C 1
ATOM 2121 O O . THR A 1 267 ? -0.822 5.347 -10.095 1.00 92.69 267 THR A O 1
ATOM 2124 N N . ALA A 1 268 ? -1.962 5.496 -12.024 1.00 89.56 268 ALA A N 1
ATOM 2125 C CA . ALA A 1 268 ? -1.138 6.560 -12.589 1.00 89.56 268 ALA A CA 1
ATOM 2126 C C . ALA A 1 268 ? -1.548 7.976 -12.118 1.00 89.56 268 ALA A C 1
ATOM 2128 O O . ALA A 1 268 ? -0.740 8.898 -12.220 1.00 89.56 268 ALA A O 1
ATOM 2129 N N . VAL A 1 269 ? -2.773 8.184 -11.602 1.00 89.94 269 VAL A N 1
ATOM 2130 C CA . VAL A 1 269 ? -3.297 9.541 -11.300 1.00 89.94 269 VAL A CA 1
ATOM 2131 C C . VAL A 1 269 ? -2.717 10.178 -10.031 1.00 89.94 269 VAL A C 1
ATOM 2133 O O . VAL A 1 269 ? -3.005 11.333 -9.738 1.00 89.94 269 VAL A O 1
ATOM 2136 N N . LEU A 1 270 ? -1.894 9.439 -9.285 1.00 87.06 270 LEU A N 1
ATOM 2137 C CA . LEU A 1 270 ? -1.251 9.880 -8.042 1.00 87.06 270 LEU A CA 1
ATOM 2138 C C . LEU A 1 270 ? 0.270 10.091 -8.190 1.00 87.06 270 LEU A C 1
ATOM 2140 O O . LEU A 1 270 ? 0.984 10.210 -7.193 1.00 87.06 270 LEU A O 1
ATOM 2144 N N . GLY A 1 271 ? 0.750 10.161 -9.436 1.00 80.44 271 GLY A N 1
ATOM 2145 C CA . GLY A 1 271 ? 2.153 10.372 -9.789 1.00 80.44 271 GLY A CA 1
ATOM 2146 C C . GLY A 1 271 ? 2.928 9.082 -10.076 1.00 80.44 271 GLY A C 1
ATOM 2147 O O . GLY A 1 271 ? 2.428 7.966 -9.936 1.00 80.44 271 GLY A O 1
ATOM 2148 N N . ASP A 1 272 ? 4.171 9.249 -10.523 1.00 81.88 272 ASP A N 1
ATOM 2149 C CA . ASP A 1 272 ? 4.984 8.156 -11.052 1.00 81.88 272 ASP A CA 1
ATOM 2150 C C . ASP A 1 272 ? 5.773 7.358 -9.996 1.00 81.88 272 ASP A C 1
ATOM 2152 O O . ASP A 1 272 ? 6.674 7.870 -9.319 1.00 81.88 272 ASP A O 1
ATOM 2156 N N . TYR A 1 273 ? 5.515 6.048 -9.967 1.00 79.75 273 TYR A N 1
ATOM 2157 C CA . TYR A 1 273 ? 6.274 5.040 -9.216 1.00 79.75 273 TYR A CA 1
ATOM 2158 C C . TYR A 1 273 ? 7.282 4.308 -10.127 1.00 79.75 273 TYR A C 1
ATOM 2160 O O . TYR A 1 273 ? 7.928 4.933 -10.970 1.00 79.75 273 TYR A O 1
ATOM 2168 N N . GLY A 1 274 ? 7.458 2.992 -9.958 1.00 80.69 274 GLY A N 1
ATOM 2169 C CA . GLY A 1 274 ? 8.371 2.173 -10.767 1.00 80.69 274 GLY A CA 1
ATOM 2170 C C . GLY A 1 274 ? 7.874 1.842 -12.179 1.00 80.69 274 GLY A C 1
ATOM 2171 O O . GLY A 1 274 ? 8.681 1.510 -13.038 1.00 80.69 274 GLY A O 1
ATOM 2172 N N . GLN A 1 275 ? 6.567 1.921 -12.431 1.00 88.25 275 GLN A N 1
ATOM 2173 C CA . GLN A 1 275 ? 5.924 1.758 -13.740 1.00 88.25 275 GLN A CA 1
ATOM 2174 C C . GLN A 1 275 ? 4.529 2.396 -13.662 1.00 88.25 275 GLN A C 1
ATOM 2176 O O . GLN A 1 275 ? 3.867 2.272 -12.633 1.00 88.25 275 GLN A O 1
ATOM 2181 N N . ARG A 1 276 ? 4.071 3.074 -14.726 1.00 89.06 276 ARG A N 1
ATOM 2182 C CA . ARG A 1 276 ? 2.667 3.514 -14.825 1.00 89.06 276 ARG A CA 1
ATOM 2183 C C . ARG A 1 276 ? 1.797 2.272 -15.072 1.00 89.06 276 ARG A C 1
ATOM 2185 O O . ARG A 1 276 ? 2.078 1.561 -16.040 1.00 89.06 276 ARG A O 1
ATOM 2192 N N . PRO A 1 277 ? 0.790 1.977 -14.232 1.00 91.06 277 PRO A N 1
ATOM 2193 C CA . PRO A 1 277 ? -0.027 0.783 -14.398 1.00 91.06 277 PRO A CA 1
ATOM 2194 C C . PRO A 1 277 ? -0.979 0.919 -15.590 1.00 91.06 277 PRO A C 1
ATOM 2196 O O . PRO A 1 277 ? -1.424 2.017 -15.938 1.00 91.06 277 PRO A O 1
ATOM 2199 N N . LYS A 1 278 ? -1.305 -0.213 -16.216 1.00 90.25 278 LYS A N 1
ATOM 2200 C CA . LYS A 1 278 ? -2.213 -0.292 -17.367 1.00 90.25 278 LYS A CA 1
ATOM 2201 C C . LYS A 1 278 ? -3.637 0.091 -16.954 1.00 90.25 278 LYS A C 1
ATOM 2203 O O . LYS A 1 278 ? -4.207 0.994 -17.562 1.00 90.25 278 LYS A O 1
ATOM 2208 N N . ASP A 1 279 ? -4.134 -0.527 -15.885 1.00 90.44 279 ASP A N 1
ATOM 2209 C CA . ASP A 1 279 ? -5.431 -0.278 -15.234 1.00 90.44 279 ASP A CA 1
ATOM 2210 C C . ASP A 1 279 ? -5.233 0.450 -13.887 1.00 90.44 279 ASP A C 1
ATOM 2212 O O . ASP A 1 279 ? -4.118 0.490 -13.364 1.00 90.44 279 ASP A O 1
ATOM 2216 N N . ASP A 1 280 ? -6.290 1.030 -13.318 1.00 92.88 280 ASP A N 1
ATOM 2217 C CA . ASP A 1 280 ? -6.263 1.637 -11.982 1.00 92.88 280 ASP A CA 1
ATOM 2218 C C . ASP A 1 280 ? -7.007 0.757 -10.974 1.00 92.88 280 ASP A C 1
ATOM 2220 O O . ASP A 1 280 ? -8.210 0.526 -11.082 1.00 92.88 280 ASP A O 1
ATOM 2224 N N . TYR A 1 281 ? -6.293 0.274 -9.961 1.00 93.38 281 TYR A N 1
ATOM 2225 C CA . TYR A 1 281 ? -6.833 -0.674 -8.993 1.00 93.38 281 TYR A CA 1
ATOM 2226 C C . TYR A 1 281 ? -6.234 -0.462 -7.598 1.00 93.38 281 TYR A C 1
ATOM 2228 O O . TYR A 1 281 ? -5.481 0.472 -7.329 1.00 93.38 281 TYR A O 1
ATOM 2236 N N . ALA A 1 282 ? -6.595 -1.347 -6.683 1.00 95.00 282 ALA A N 1
ATOM 2237 C CA . ALA A 1 282 ? -6.002 -1.488 -5.368 1.00 95.00 282 ALA A CA 1
ATOM 2238 C C . ALA A 1 282 ? -5.994 -2.975 -4.985 1.00 95.00 282 ALA A C 1
ATOM 2240 O O . ALA A 1 282 ? -6.691 -3.792 -5.592 1.00 95.00 282 ALA A O 1
ATOM 2241 N N . VAL A 1 283 ? -5.203 -3.335 -3.983 1.00 95.50 283 VAL A N 1
ATOM 2242 C CA . VAL A 1 283 ? -5.106 -4.712 -3.487 1.00 95.50 283 VAL A CA 1
ATOM 2243 C C . VAL A 1 283 ? -5.074 -4.712 -1.967 1.00 95.50 283 VAL A C 1
ATOM 2245 O O . VAL A 1 283 ? -4.353 -3.908 -1.371 1.00 95.50 283 VAL A O 1
ATOM 2248 N N . VAL A 1 284 ? -5.854 -5.586 -1.328 1.00 97.25 284 VAL A N 1
ATOM 2249 C CA . VAL A 1 284 ? -5.892 -5.675 0.138 1.00 97.25 284 VAL A CA 1
ATOM 2250 C C . VAL A 1 284 ? -4.586 -6.289 0.643 1.00 97.25 284 VAL A C 1
ATOM 2252 O O . VAL A 1 284 ? -4.173 -7.364 0.210 1.00 97.25 284 VAL A O 1
ATOM 2255 N N . THR A 1 285 ? -3.921 -5.583 1.559 1.00 94.88 285 THR A N 1
ATOM 2256 C CA . THR A 1 285 ? -2.621 -5.970 2.139 1.00 94.88 285 THR A CA 1
ATOM 2257 C C . THR A 1 285 ? -2.681 -6.185 3.651 1.00 94.88 285 THR A C 1
ATOM 2259 O O . THR A 1 285 ? -1.869 -6.935 4.195 1.00 94.88 285 THR A O 1
ATOM 2262 N N . ALA A 1 286 ? -3.652 -5.576 4.337 1.00 95.25 286 ALA A N 1
ATOM 2263 C CA . ALA A 1 286 ? -3.980 -5.880 5.726 1.00 95.25 286 ALA A CA 1
ATOM 2264 C C . ALA A 1 286 ? -5.478 -5.694 5.988 1.00 95.25 286 ALA A C 1
ATOM 2266 O O . ALA A 1 286 ? -6.131 -4.860 5.359 1.00 95.25 286 ALA A O 1
ATOM 2267 N N . VAL A 1 287 ? -5.991 -6.426 6.971 1.00 97.12 287 VAL A N 1
ATOM 2268 C CA . VAL A 1 287 ? -7.276 -6.158 7.622 1.00 97.12 287 VAL A CA 1
ATOM 2269 C C . VAL A 1 287 ? -6.988 -6.095 9.119 1.00 97.12 287 VAL A C 1
ATOM 2271 O O . VAL A 1 287 ? -6.292 -6.971 9.641 1.00 97.12 287 VAL A O 1
ATOM 2274 N N . THR A 1 288 ? -7.453 -5.037 9.783 1.00 95.44 288 THR A N 1
ATOM 2275 C CA . THR A 1 288 ? -7.070 -4.710 11.162 1.00 95.44 288 THR A CA 1
ATOM 2276 C C . THR A 1 288 ? -8.304 -4.484 12.032 1.00 95.44 288 THR A C 1
ATOM 2278 O O . THR A 1 288 ? -9.146 -3.658 11.690 1.00 95.44 288 THR A O 1
ATOM 2281 N N . GLU A 1 289 ? -8.390 -5.152 13.181 1.00 94.38 289 GLU A N 1
ATOM 2282 C CA . GLU A 1 289 ? -9.371 -4.864 14.235 1.00 94.38 289 GLU A CA 1
ATOM 2283 C C . GLU A 1 289 ? -8.802 -3.824 15.213 1.00 94.38 289 GLU A C 1
ATOM 2285 O O . GLU A 1 289 ? -7.694 -3.979 15.736 1.00 94.38 289 GLU A O 1
ATOM 2290 N N . LEU A 1 290 ? -9.570 -2.761 15.468 1.00 89.81 290 LEU A N 1
ATOM 2291 C CA . LEU A 1 290 ? -9.192 -1.548 16.209 1.00 89.81 290 LEU A CA 1
ATOM 2292 C C . LEU A 1 290 ? -10.022 -1.352 17.493 1.00 89.81 290 LEU A C 1
ATOM 2294 O O . LEU A 1 290 ? -10.247 -0.223 17.934 1.00 89.81 290 LEU A O 1
ATOM 2298 N N . GLY A 1 291 ? -10.525 -2.450 18.063 1.00 76.31 291 GLY A N 1
ATOM 2299 C CA . GLY A 1 291 ? -11.368 -2.450 19.261 1.00 76.31 291 GLY A CA 1
ATOM 2300 C C . GLY A 1 291 ? -10.642 -2.043 20.555 1.00 76.31 291 GLY A C 1
ATOM 2301 O O . GLY A 1 291 ? -9.603 -1.382 20.555 1.00 76.31 291 GLY A O 1
ATOM 2302 N N . VAL A 1 292 ? -11.193 -2.448 21.703 1.00 70.31 292 VAL A N 1
ATOM 2303 C CA . VAL A 1 292 ? -10.640 -2.107 23.028 1.00 70.31 292 VAL A CA 1
ATOM 2304 C C . VAL A 1 292 ? -9.398 -2.956 23.333 1.00 70.31 292 VAL A C 1
ATOM 2306 O O . VAL A 1 292 ? -9.462 -3.965 24.030 1.00 70.31 292 VAL A O 1
ATOM 2309 N N . GLY A 1 293 ? -8.253 -2.561 22.778 1.00 77.94 293 GLY A N 1
ATOM 2310 C CA . GLY A 1 293 ? -6.958 -3.189 23.018 1.00 77.94 293 GLY A CA 1
ATOM 2311 C C . GLY A 1 293 ? -5.911 -2.814 21.969 1.00 77.94 293 GLY A C 1
ATOM 2312 O O . GLY A 1 293 ? -6.088 -1.881 21.186 1.00 77.94 293 GLY A O 1
ATOM 2313 N N . ARG A 1 294 ? -4.802 -3.563 21.952 1.00 84.00 294 ARG A N 1
ATOM 2314 C CA . ARG A 1 294 ? -3.777 -3.474 20.900 1.00 84.00 294 ARG A CA 1
ATOM 2315 C C . ARG A 1 294 ? -4.411 -3.874 19.553 1.00 84.00 294 ARG A C 1
ATOM 2317 O O . ARG A 1 294 ? -4.983 -4.962 19.499 1.00 84.00 294 ARG A O 1
ATOM 2324 N N . PRO A 1 295 ? -4.279 -3.063 18.484 1.00 89.38 295 PRO A N 1
ATOM 2325 C CA . PRO A 1 295 ? -4.715 -3.431 17.139 1.00 89.38 295 PRO A CA 1
ATOM 2326 C C . PRO A 1 295 ? -4.267 -4.836 16.719 1.00 89.38 295 PRO A C 1
ATOM 2328 O O . PRO A 1 295 ? -3.077 -5.159 16.795 1.00 89.38 295 PRO A O 1
ATOM 2331 N N . LYS A 1 296 ? -5.224 -5.658 16.277 1.00 90.50 296 LYS A N 1
ATOM 2332 C CA . LYS A 1 296 ? -4.991 -7.025 15.788 1.00 90.50 296 LYS A CA 1
ATOM 2333 C C . LYS A 1 296 ? -5.030 -7.036 14.268 1.00 90.50 296 LYS A C 1
ATOM 2335 O O . LYS A 1 296 ? -5.887 -6.385 13.683 1.00 90.50 296 LYS A O 1
ATOM 2340 N N . PHE A 1 297 ? -4.141 -7.792 13.635 1.00 91.38 297 PHE A N 1
ATOM 2341 C CA . PHE A 1 297 ? -4.076 -7.916 12.179 1.00 91.38 297 PHE A CA 1
ATOM 2342 C C . PHE A 1 297 ? -4.440 -9.338 11.772 1.00 91.38 297 PHE A C 1
ATOM 2344 O O . PHE A 1 297 ? -3.947 -10.287 12.377 1.00 91.38 297 PHE A O 1
ATOM 2351 N N . TYR A 1 298 ? -5.271 -9.474 10.744 1.00 93.88 298 TYR A N 1
ATOM 2352 C CA . TYR A 1 298 ? -5.667 -10.772 10.205 1.00 93.88 298 TYR A CA 1
ATOM 2353 C C . TYR A 1 298 ? -4.477 -11.492 9.563 1.00 93.88 298 TYR A C 1
ATOM 2355 O O . TYR A 1 298 ? -3.660 -10.889 8.857 1.00 93.88 298 TYR A O 1
ATOM 2363 N N . SER A 1 299 ? -4.400 -12.803 9.787 1.00 92.94 299 SER A N 1
ATOM 2364 C CA . SER A 1 299 ? -3.530 -13.695 9.027 1.00 92.94 299 SER A CA 1
ATOM 2365 C C . SER A 1 299 ? -3.989 -13.763 7.567 1.00 92.94 299 SER A C 1
ATOM 2367 O O . SER A 1 299 ? -5.122 -13.425 7.227 1.00 92.94 299 SER A O 1
ATOM 2369 N N . THR A 1 300 ? -3.122 -14.195 6.657 1.00 94.06 300 THR A N 1
ATOM 2370 C CA . THR A 1 300 ? -3.448 -14.192 5.222 1.00 94.06 300 THR A CA 1
ATOM 2371 C C . THR A 1 300 ? -4.620 -15.099 4.830 1.00 94.06 300 THR A C 1
ATOM 2373 O O . THR A 1 300 ? -5.391 -14.671 3.972 1.00 94.06 300 THR A O 1
ATOM 2376 N N . PRO A 1 301 ? -4.845 -16.277 5.455 1.00 95.06 301 PRO A N 1
ATOM 2377 C CA . PRO A 1 301 ? -6.106 -17.004 5.305 1.00 95.06 301 PRO A CA 1
ATOM 2378 C C . PRO A 1 301 ? -7.325 -16.140 5.667 1.00 95.06 301 PRO A C 1
ATOM 2380 O O . PRO A 1 301 ? -8.249 -16.027 4.870 1.00 95.06 301 PRO A O 1
ATOM 2383 N N . GLU A 1 302 ? -7.309 -15.440 6.804 1.00 96.19 302 GLU A N 1
ATOM 2384 C CA . GLU A 1 302 ? -8.417 -14.566 7.228 1.00 96.19 302 GLU A CA 1
ATOM 2385 C C . GLU A 1 302 ? -8.598 -13.360 6.288 1.00 96.19 302 GLU A C 1
ATOM 2387 O O . GLU A 1 302 ? -9.728 -13.004 5.956 1.00 96.19 302 GLU A O 1
ATOM 2392 N N . ILE A 1 303 ? -7.505 -12.772 5.780 1.00 96.75 303 ILE A N 1
ATOM 2393 C CA . ILE A 1 303 ? -7.556 -11.729 4.741 1.00 96.75 303 ILE A CA 1
ATOM 2394 C C . ILE A 1 303 ? -8.190 -12.285 3.458 1.00 96.75 303 ILE A C 1
ATOM 2396 O O . ILE A 1 303 ? -9.036 -11.616 2.871 1.00 96.75 303 ILE A O 1
ATOM 2400 N N . ILE A 1 304 ? -7.832 -13.495 3.017 1.00 96.06 304 ILE A N 1
ATOM 2401 C CA . ILE A 1 304 ? -8.401 -14.116 1.810 1.00 96.06 304 ILE A CA 1
ATOM 2402 C C . ILE A 1 304 ? -9.884 -14.452 2.008 1.00 96.06 304 ILE A C 1
ATOM 2404 O O . ILE A 1 304 ? -10.680 -14.151 1.118 1.00 96.06 304 ILE A O 1
ATOM 2408 N N . ALA A 1 305 ? -10.281 -14.989 3.165 1.00 96.88 305 ALA A N 1
ATOM 2409 C CA . ALA A 1 305 ? -11.682 -15.241 3.506 1.00 96.88 305 ALA A CA 1
ATOM 2410 C C . ALA A 1 305 ? -12.502 -13.937 3.501 1.00 96.88 305 ALA A C 1
ATOM 2412 O O . ALA A 1 305 ? -13.534 -13.845 2.832 1.00 96.88 305 ALA A O 1
ATOM 2413 N N . PHE A 1 306 ? -11.998 -12.893 4.168 1.00 97.56 306 PHE A N 1
ATOM 2414 C CA . PHE A 1 306 ? -12.589 -11.553 4.186 1.00 97.56 306 PHE A CA 1
ATOM 2415 C C . PHE A 1 306 ? -12.728 -10.972 2.771 1.00 97.56 306 PHE A C 1
ATOM 2417 O O . PHE A 1 306 ? -13.801 -10.503 2.390 1.00 97.56 306 PHE A O 1
ATOM 2424 N N . CYS A 1 307 ? -11.661 -11.031 1.970 1.00 97.31 307 CYS A N 1
ATOM 2425 C CA . CYS A 1 307 ? -11.654 -10.502 0.610 1.00 97.31 307 CYS A CA 1
ATOM 2426 C C . CYS A 1 307 ? -12.634 -11.251 -0.291 1.00 97.31 307 CYS A C 1
ATOM 2428 O O . CYS A 1 307 ? -13.396 -10.610 -1.004 1.00 97.31 307 CYS A O 1
ATOM 2430 N N . ARG A 1 308 ? -12.687 -12.587 -0.229 1.00 95.12 308 ARG A N 1
ATOM 2431 C CA . ARG A 1 308 ? -13.623 -13.384 -1.037 1.00 95.12 308 ARG A CA 1
ATOM 2432 C C . ARG A 1 308 ? -15.078 -13.179 -0.608 1.00 95.12 308 ARG A C 1
ATOM 2434 O O . ARG A 1 308 ? -15.933 -13.063 -1.481 1.00 95.12 308 ARG A O 1
ATOM 2441 N N . LYS A 1 309 ? -15.353 -13.016 0.695 1.00 95.50 309 LYS A N 1
ATOM 2442 C CA . LYS A 1 309 ? -16.682 -12.647 1.220 1.00 95.50 309 LYS A CA 1
ATOM 2443 C C . LYS A 1 309 ? -17.179 -11.303 0.668 1.00 95.50 309 LYS A C 1
ATOM 2445 O O . LYS A 1 309 ? -18.324 -11.210 0.238 1.00 95.50 309 LYS A O 1
ATOM 2450 N N . TRP A 1 310 ? -16.331 -10.274 0.670 1.00 96.12 310 TRP A N 1
ATOM 2451 C CA . TRP A 1 310 ? -16.684 -8.924 0.196 1.00 96.12 310 TRP A CA 1
ATOM 2452 C C . TRP A 1 310 ? -16.421 -8.693 -1.304 1.00 96.12 310 TRP A C 1
ATOM 2454 O O . TRP A 1 310 ? -16.753 -7.632 -1.832 1.00 96.12 310 TRP A O 1
ATOM 2464 N N . ARG A 1 311 ? -15.857 -9.696 -1.989 1.00 95.62 311 ARG A N 1
ATOM 2465 C CA . ARG A 1 311 ? -15.361 -9.666 -3.377 1.00 95.62 311 ARG A CA 1
ATOM 2466 C C . ARG A 1 311 ? -14.299 -8.583 -3.655 1.00 95.62 311 ARG A C 1
ATOM 2468 O O . ARG A 1 311 ? -14.250 -8.003 -4.735 1.00 95.62 311 ARG A O 1
ATOM 2475 N N . LEU A 1 312 ? -13.432 -8.322 -2.676 1.00 95.81 312 LEU A N 1
ATOM 2476 C CA . LEU A 1 312 ? -12.307 -7.383 -2.778 1.00 95.81 312 LEU A CA 1
ATOM 2477 C C . LEU A 1 312 ? -11.042 -8.068 -3.339 1.00 95.81 312 LEU A C 1
ATOM 2479 O O . LEU A 1 312 ? -10.854 -9.265 -3.104 1.00 95.81 312 LEU A O 1
ATOM 2483 N N . PRO A 1 313 ? -10.131 -7.350 -4.030 1.00 94.31 313 PRO A N 1
ATOM 2484 C CA . PRO A 1 313 ? -8.973 -7.990 -4.653 1.00 94.31 313 PRO A CA 1
ATOM 2485 C C . PRO A 1 313 ? -7.911 -8.493 -3.663 1.00 94.31 313 PRO A C 1
ATOM 2487 O O . PRO A 1 313 ? -7.295 -7.714 -2.929 1.00 94.31 313 PRO A O 1
ATOM 2490 N N . THR A 1 314 ? -7.635 -9.800 -3.713 1.00 95.31 314 THR A N 1
ATOM 2491 C CA . THR A 1 314 ? -6.503 -10.444 -3.026 1.00 95.31 314 THR A CA 1
ATOM 2492 C C . THR A 1 314 ? -5.175 -10.211 -3.747 1.00 95.31 314 THR A C 1
ATOM 2494 O O . THR A 1 314 ? -5.125 -10.141 -4.978 1.00 95.31 314 THR A O 1
ATOM 2497 N N . ASN A 1 315 ? -4.086 -10.176 -2.977 1.00 95.44 315 ASN A N 1
ATOM 2498 C CA . ASN A 1 315 ? -2.714 -10.246 -3.485 1.00 95.44 315 ASN A CA 1
ATOM 2499 C C . ASN A 1 315 ? -2.360 -11.680 -3.946 1.00 95.44 315 ASN A C 1
ATOM 2501 O O . ASN A 1 315 ? -3.026 -12.636 -3.545 1.00 95.44 315 ASN A O 1
ATOM 2505 N N . HIS A 1 316 ? -1.310 -11.835 -4.759 1.00 96.44 316 HIS A N 1
ATOM 2506 C CA . HIS A 1 316 ? -0.683 -13.134 -5.041 1.00 96.44 316 HIS A CA 1
ATOM 2507 C C . HIS A 1 316 ? 0.183 -13.529 -3.840 1.00 96.44 316 HIS A C 1
ATOM 2509 O O . HIS A 1 316 ? 0.980 -12.719 -3.352 1.00 96.44 316 HIS A O 1
ATOM 2515 N N . VAL A 1 317 ? -0.002 -14.752 -3.343 1.00 97.25 317 VAL A N 1
ATOM 2516 C CA . VAL A 1 317 ? 0.623 -15.277 -2.121 1.00 97.25 317 VAL A CA 1
ATOM 2517 C C . VAL A 1 317 ? 1.220 -16.659 -2.381 1.00 97.25 317 VAL A C 1
ATOM 2519 O O . VAL A 1 317 ? 0.607 -17.485 -3.049 1.00 97.25 317 VAL A O 1
ATOM 2522 N N . TRP A 1 318 ? 2.386 -16.929 -1.799 1.00 98.12 318 TRP A N 1
ATOM 2523 C CA . TRP A 1 318 ? 3.060 -18.226 -1.814 1.00 98.12 318 TRP A CA 1
ATOM 2524 C C . TRP A 1 318 ? 3.419 -18.662 -0.389 1.00 98.12 318 TRP A C 1
ATOM 2526 O O . TRP A 1 318 ? 3.852 -17.835 0.418 1.00 98.12 318 TRP A O 1
ATOM 2536 N N . LEU A 1 319 ? 3.286 -19.955 -0.086 1.00 97.56 319 LEU A N 1
ATOM 2537 C CA . LEU A 1 319 ? 3.672 -20.551 1.199 1.00 97.56 319 LEU A CA 1
ATOM 2538 C C . LEU A 1 319 ? 4.806 -21.569 1.028 1.00 97.56 319 LEU A C 1
ATOM 2540 O O . LEU A 1 319 ? 4.798 -22.384 0.105 1.00 97.56 319 LEU A O 1
ATOM 2544 N N . PHE A 1 320 ? 5.761 -21.535 1.959 1.00 97.38 320 PHE A N 1
ATOM 2545 C CA . PHE A 1 320 ? 6.958 -22.373 1.996 1.00 97.38 320 PHE A CA 1
ATOM 2546 C C . PHE A 1 320 ? 7.124 -22.943 3.415 1.00 97.38 320 PHE A C 1
ATOM 2548 O O . PHE A 1 320 ? 7.550 -22.261 4.348 1.00 97.38 320 PHE A O 1
ATOM 2555 N N . SER A 1 321 ? 6.750 -24.206 3.581 1.00 95.38 321 SER A N 1
ATOM 2556 C CA . SER A 1 321 ? 6.655 -24.944 4.848 1.00 95.38 321 SER A CA 1
ATOM 2557 C C . SER A 1 321 ? 7.819 -25.913 5.095 1.00 95.38 321 SER A C 1
ATOM 2559 O O . SER A 1 321 ? 7.905 -26.527 6.157 1.00 95.38 321 SER A O 1
ATOM 2561 N N . THR A 1 322 ? 8.743 -26.058 4.137 1.00 95.56 322 THR A N 1
ATOM 2562 C CA . THR A 1 322 ? 9.897 -26.963 4.255 1.00 95.56 322 THR A CA 1
ATOM 2563 C C . THR A 1 322 ? 11.221 -26.233 4.051 1.00 95.56 322 THR A C 1
ATOM 2565 O O . THR A 1 322 ? 11.309 -25.239 3.328 1.00 95.56 322 THR A O 1
ATOM 2568 N N . ARG A 1 323 ? 12.313 -26.781 4.607 1.00 96.94 323 ARG A N 1
ATOM 2569 C CA . ARG A 1 323 ? 13.675 -26.284 4.327 1.00 96.94 323 ARG A CA 1
ATOM 2570 C C . ARG A 1 323 ? 13.966 -26.223 2.824 1.00 96.94 323 ARG A C 1
ATOM 2572 O O . ARG A 1 323 ? 14.671 -25.319 2.384 1.00 96.94 323 ARG A O 1
ATOM 2579 N N . LYS A 1 324 ? 13.452 -27.183 2.044 1.00 97.56 324 LYS A N 1
ATOM 2580 C CA . LYS A 1 32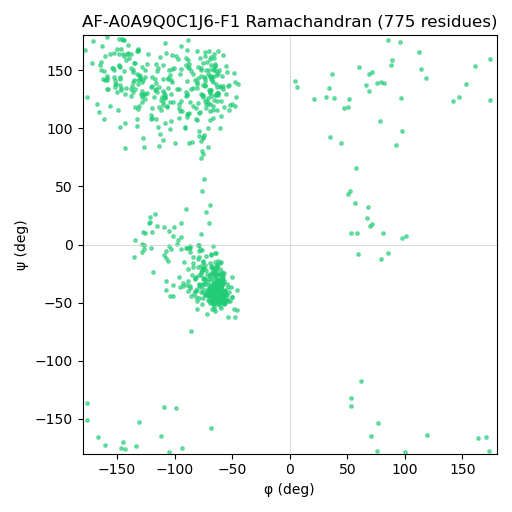4 ? 13.672 -27.271 0.595 1.00 97.56 324 LYS A CA 1
ATOM 2581 C C . LYS A 1 324 ? 12.988 -26.109 -0.127 1.00 97.56 324 LYS A C 1
ATOM 2583 O O . LYS A 1 324 ? 13.672 -25.373 -0.830 1.00 97.56 324 LYS A O 1
ATOM 2588 N N . SER A 1 325 ? 11.683 -25.935 0.079 1.00 97.25 325 SER A N 1
ATOM 2589 C CA . SER A 1 325 ? 10.876 -24.891 -0.564 1.00 97.25 325 SER A CA 1
ATOM 2590 C C . SER A 1 325 ? 11.330 -23.488 -0.129 1.00 97.25 325 SER A C 1
ATOM 2592 O O . SER A 1 325 ? 11.615 -22.648 -0.980 1.00 97.25 325 SER A O 1
ATOM 2594 N N . ALA A 1 326 ? 11.580 -23.261 1.167 1.00 97.44 326 ALA A N 1
ATOM 2595 C CA . ALA A 1 326 ? 12.105 -21.984 1.669 1.00 97.44 326 ALA A CA 1
ATOM 2596 C C . ALA A 1 326 ? 13.526 -21.652 1.159 1.00 97.44 326 ALA A C 1
ATOM 2598 O O . ALA A 1 326 ? 13.835 -20.488 0.908 1.00 97.44 326 ALA A O 1
ATOM 2599 N N . THR A 1 327 ? 14.402 -22.648 0.958 1.00 97.75 327 THR A N 1
ATOM 2600 C CA . THR A 1 327 ? 15.724 -22.406 0.338 1.00 97.75 327 THR A CA 1
ATOM 2601 C C . THR A 1 327 ? 15.590 -22.123 -1.162 1.00 97.75 327 THR A C 1
ATOM 2603 O O . THR A 1 327 ? 16.278 -21.246 -1.685 1.00 97.75 327 THR A O 1
ATOM 2606 N N . ALA A 1 328 ? 14.694 -22.834 -1.854 1.00 98.19 328 ALA A N 1
ATOM 2607 C CA . ALA A 1 328 ? 14.446 -22.660 -3.283 1.00 98.19 328 ALA A CA 1
ATOM 2608 C C . ALA A 1 328 ? 13.886 -21.265 -3.610 1.00 98.19 328 ALA A C 1
ATOM 2610 O O . ALA A 1 328 ? 14.383 -20.630 -4.536 1.00 98.19 328 ALA A O 1
ATOM 2611 N N . LEU A 1 329 ? 12.957 -20.745 -2.797 1.00 97.75 329 LEU A N 1
ATOM 2612 C CA . LEU A 1 329 ? 12.479 -19.357 -2.844 1.00 97.75 329 LEU A CA 1
ATOM 2613 C C . LEU A 1 329 ? 13.634 -18.344 -2.895 1.00 97.75 329 LEU A C 1
ATOM 2615 O O . LEU A 1 329 ? 13.694 -17.504 -3.793 1.00 97.75 329 LEU A O 1
ATOM 2619 N N . PHE A 1 330 ? 14.551 -18.395 -1.923 1.00 97.69 330 PHE A N 1
ATOM 2620 C CA . PHE A 1 330 ? 15.605 -17.384 -1.833 1.00 97.69 330 PHE A CA 1
ATOM 2621 C C . PHE A 1 330 ? 16.674 -17.561 -2.918 1.00 97.69 330 PHE A C 1
ATOM 2623 O O . PHE A 1 330 ? 17.207 -16.560 -3.393 1.00 97.69 330 PHE A O 1
ATOM 2630 N N . ALA A 1 331 ? 16.922 -18.792 -3.377 1.00 97.62 331 ALA A N 1
ATOM 2631 C CA . ALA A 1 331 ? 17.765 -19.053 -4.544 1.00 97.62 331 ALA A CA 1
ATOM 2632 C C . ALA A 1 331 ? 17.138 -18.524 -5.852 1.00 97.62 331 ALA A C 1
ATOM 2634 O O . ALA A 1 331 ? 17.841 -17.922 -6.663 1.00 97.62 331 ALA A O 1
ATOM 2635 N N . ALA A 1 332 ? 15.823 -18.690 -6.038 1.00 97.81 332 ALA A N 1
ATOM 2636 C CA . ALA A 1 332 ? 15.085 -18.144 -7.177 1.00 97.81 332 ALA A CA 1
ATOM 2637 C C . ALA A 1 332 ? 15.077 -16.607 -7.157 1.00 97.81 332 ALA A C 1
ATOM 2639 O O . ALA A 1 332 ? 15.328 -15.978 -8.184 1.00 97.81 332 ALA A O 1
ATOM 2640 N N . TYR A 1 333 ? 14.876 -15.989 -5.985 1.00 96.69 333 TYR A N 1
ATOM 2641 C CA . TYR A 1 333 ? 15.026 -14.541 -5.845 1.00 96.69 333 TYR A CA 1
ATOM 2642 C C . TYR A 1 333 ? 16.453 -14.078 -6.164 1.00 96.69 333 TYR A C 1
ATOM 2644 O O . TYR A 1 333 ? 16.604 -13.137 -6.935 1.00 96.69 333 TYR A O 1
ATOM 2652 N N . ASP A 1 334 ? 17.497 -14.718 -5.629 1.00 95.62 334 ASP A N 1
ATOM 2653 C CA . ASP A 1 334 ? 18.884 -14.303 -5.893 1.00 95.62 334 ASP A CA 1
ATOM 2654 C C . ASP A 1 334 ? 19.239 -14.403 -7.385 1.00 95.62 334 ASP A C 1
ATOM 2656 O O . ASP A 1 334 ? 19.875 -13.496 -7.923 1.00 95.62 334 ASP A O 1
ATOM 2660 N N . ALA A 1 335 ? 18.763 -15.444 -8.076 1.00 96.06 335 ALA A N 1
ATOM 2661 C CA . ALA A 1 335 ? 18.924 -15.595 -9.522 1.00 96.06 335 ALA A CA 1
ATOM 2662 C C . ALA A 1 335 ? 18.169 -14.529 -10.345 1.00 96.06 335 ALA A C 1
ATOM 2664 O O . ALA A 1 335 ? 18.608 -14.183 -11.440 1.00 96.06 335 ALA A O 1
ATOM 2665 N N . LEU A 1 336 ? 17.050 -13.998 -9.835 1.00 96.38 336 LEU A N 1
ATOM 2666 C CA . LEU A 1 336 ? 16.173 -13.059 -10.550 1.00 96.38 336 LEU A CA 1
ATOM 2667 C C . LEU A 1 336 ? 16.254 -11.607 -10.046 1.00 96.38 336 LEU A C 1
ATOM 2669 O O . LEU A 1 336 ? 15.658 -10.719 -10.648 1.00 96.38 336 LEU A O 1
ATOM 2673 N N . CYS A 1 337 ? 16.984 -11.312 -8.969 1.00 95.06 337 CYS A N 1
ATOM 2674 C CA . CYS A 1 337 ? 16.955 -9.990 -8.333 1.00 95.06 337 CYS A CA 1
ATOM 2675 C C . CYS A 1 337 ? 17.493 -8.847 -9.220 1.00 95.06 337 CYS A C 1
ATOM 2677 O O . CYS A 1 337 ? 17.078 -7.696 -9.040 1.00 95.06 337 CYS A O 1
ATOM 2679 N N . GLU A 1 338 ? 18.377 -9.151 -10.181 1.00 95.06 338 GLU A N 1
ATOM 2680 C CA . GLU A 1 338 ? 19.003 -8.165 -11.076 1.00 95.06 338 GLU A CA 1
ATOM 2681 C C . GLU A 1 338 ? 18.315 -8.005 -12.447 1.00 95.06 338 GLU A C 1
ATOM 2683 O O . GLU A 1 338 ? 18.376 -6.917 -13.013 1.00 95.06 338 GLU A O 1
ATOM 2688 N N . GLU A 1 339 ? 17.653 -9.042 -12.975 1.00 94.38 339 GLU A N 1
ATOM 2689 C CA . GLU A 1 339 ? 17.068 -9.063 -14.340 1.00 94.38 339 GLU A CA 1
ATOM 2690 C C . GLU A 1 339 ? 15.580 -9.495 -14.368 1.00 94.38 339 GLU A C 1
ATOM 2692 O O . GLU A 1 339 ? 14.962 -9.580 -15.428 1.00 94.38 339 GLU A O 1
ATOM 2697 N N . GLY A 1 340 ? 14.984 -9.784 -13.206 1.00 94.44 340 GLY A N 1
ATOM 2698 C CA . GLY A 1 340 ? 13.638 -10.343 -13.070 1.00 94.44 340 GLY A CA 1
ATOM 2699 C C . GLY A 1 340 ? 12.499 -9.426 -13.530 1.00 94.44 340 GLY A C 1
ATOM 2700 O O . GLY A 1 340 ? 12.513 -8.207 -13.332 1.00 94.44 340 GLY A O 1
ATOM 2701 N N . THR A 1 341 ? 11.476 -10.069 -14.093 1.00 94.69 341 THR A N 1
ATOM 2702 C CA . THR A 1 341 ? 10.201 -9.493 -14.553 1.00 94.69 341 THR A CA 1
ATOM 2703 C C . THR A 1 341 ? 9.043 -10.195 -13.844 1.00 94.69 341 THR A C 1
ATOM 2705 O O . THR A 1 341 ? 9.248 -11.269 -13.278 1.00 94.69 341 THR A O 1
ATOM 2708 N N . ALA A 1 342 ? 7.835 -9.631 -13.860 1.00 95.38 342 ALA A N 1
ATOM 2709 C CA . ALA A 1 342 ? 6.670 -10.247 -13.222 1.00 95.38 342 ALA A CA 1
ATOM 2710 C C . ALA A 1 342 ? 6.407 -11.665 -13.762 1.00 95.38 342 ALA A C 1
ATOM 2712 O O . ALA A 1 342 ? 6.296 -12.600 -12.970 1.00 95.38 342 ALA A O 1
ATOM 2713 N N . THR A 1 343 ? 6.440 -11.854 -15.085 1.00 95.75 343 THR A N 1
ATOM 2714 C CA . THR A 1 343 ? 6.303 -13.171 -15.726 1.00 95.75 343 THR A CA 1
ATOM 2715 C C . THR A 1 343 ? 7.368 -14.168 -15.251 1.00 95.75 343 THR A C 1
ATOM 2717 O O . THR A 1 343 ? 7.036 -15.304 -14.909 1.00 95.75 343 THR A O 1
ATOM 2720 N N . THR A 1 344 ? 8.650 -13.779 -15.202 1.00 96.94 344 THR A N 1
ATOM 2721 C CA . THR A 1 344 ? 9.722 -14.713 -14.803 1.00 96.94 344 THR A CA 1
ATOM 2722 C C . THR A 1 344 ? 9.748 -15.002 -13.304 1.00 96.94 344 THR A C 1
ATOM 2724 O O . THR A 1 344 ? 10.058 -16.126 -12.914 1.00 96.94 344 THR A O 1
ATOM 2727 N N . VAL A 1 345 ? 9.408 -14.021 -12.465 1.00 97.44 345 VAL A N 1
ATOM 2728 C CA . VAL A 1 345 ? 9.408 -14.162 -11.003 1.00 97.44 345 VAL A CA 1
ATOM 2729 C C . VAL A 1 345 ? 8.207 -14.962 -10.523 1.00 97.44 345 VAL A C 1
ATOM 2731 O O . VAL A 1 345 ? 8.414 -15.929 -9.798 1.00 97.44 345 VAL A O 1
ATOM 2734 N N . CYS A 1 346 ? 6.979 -14.618 -10.931 1.00 97.31 346 CYS A N 1
ATOM 2735 C CA . CYS A 1 346 ? 5.786 -15.327 -10.457 1.00 97.31 346 CYS A CA 1
ATOM 2736 C C . CYS A 1 346 ? 5.867 -16.816 -10.809 1.00 97.31 346 CYS A C 1
ATOM 2738 O O . CYS A 1 346 ? 5.789 -17.651 -9.912 1.00 97.31 346 CYS A O 1
ATOM 2740 N N . LYS A 1 347 ? 6.200 -17.139 -12.068 1.00 97.38 347 LYS A N 1
ATOM 2741 C CA . LYS A 1 347 ? 6.421 -18.520 -12.512 1.00 97.38 347 LYS A CA 1
ATOM 2742 C C . LYS A 1 347 ? 7.465 -19.260 -11.661 1.00 97.38 347 LYS A C 1
ATOM 2744 O O . LYS A 1 347 ? 7.227 -20.393 -11.258 1.00 97.38 347 LYS A O 1
ATOM 2749 N N . ALA A 1 348 ? 8.615 -18.641 -11.387 1.00 98.06 348 ALA A N 1
ATOM 2750 C CA . ALA A 1 348 ? 9.674 -19.280 -10.603 1.00 98.06 348 ALA A CA 1
ATOM 2751 C C . ALA A 1 348 ? 9.283 -19.504 -9.130 1.00 98.06 348 ALA A C 1
ATOM 2753 O O . ALA A 1 348 ? 9.829 -20.403 -8.495 1.00 98.06 348 ALA A O 1
ATOM 2754 N N . LEU A 1 349 ? 8.351 -18.712 -8.585 1.00 98.00 349 LEU A N 1
ATOM 2755 C CA . LEU A 1 349 ? 7.784 -18.934 -7.253 1.00 98.00 349 LEU A CA 1
ATOM 2756 C C . LEU A 1 349 ? 6.669 -19.989 -7.268 1.00 98.00 349 LEU A C 1
ATOM 2758 O O . LEU A 1 349 ? 6.647 -20.846 -6.388 1.00 98.00 349 LEU A O 1
ATOM 2762 N N . ASP A 1 350 ? 5.810 -19.989 -8.291 1.00 97.62 350 ASP A N 1
ATOM 2763 C CA . ASP A 1 350 ? 4.778 -21.013 -8.507 1.00 97.62 350 ASP A CA 1
ATOM 2764 C C . ASP A 1 350 ? 5.387 -22.422 -8.663 1.00 97.62 350 ASP A C 1
ATOM 2766 O O . ASP A 1 350 ? 4.811 -23.398 -8.189 1.00 97.62 350 ASP A O 1
ATOM 2770 N N . GLU A 1 351 ? 6.577 -22.539 -9.266 1.00 97.56 351 GLU A N 1
ATOM 2771 C CA . GLU A 1 351 ? 7.312 -23.807 -9.424 1.00 97.56 351 GLU A CA 1
ATOM 2772 C C . GLU A 1 351 ? 7.995 -24.323 -8.135 1.00 97.56 351 GLU A C 1
ATOM 2774 O O . GLU A 1 351 ? 8.404 -25.488 -8.098 1.00 97.56 351 GLU A O 1
ATOM 2779 N N . VAL A 1 352 ? 8.156 -23.497 -7.086 1.00 97.75 352 VAL A N 1
ATOM 2780 C CA . VAL A 1 352 ? 8.924 -23.864 -5.867 1.00 97.75 352 VAL A CA 1
ATOM 2781 C C . VAL A 1 352 ? 8.181 -23.682 -4.537 1.00 97.75 352 VAL A C 1
ATOM 2783 O O . VAL A 1 352 ? 8.729 -24.035 -3.487 1.00 97.75 352 VAL A O 1
ATOM 2786 N N . ALA A 1 353 ? 6.960 -23.145 -4.563 1.00 97.56 353 ALA A N 1
ATOM 2787 C CA . ALA A 1 353 ? 6.083 -23.026 -3.401 1.00 97.56 353 ALA A CA 1
ATOM 2788 C C . ALA A 1 353 ? 5.366 -24.343 -3.071 1.00 97.56 353 ALA A C 1
ATOM 2790 O O . ALA A 1 353 ? 5.108 -25.162 -3.950 1.00 97.56 353 ALA A O 1
ATOM 2791 N N . ASP A 1 354 ? 5.009 -24.526 -1.798 1.00 95.94 354 ASP A N 1
ATOM 2792 C CA . ASP A 1 354 ? 4.176 -25.655 -1.367 1.00 95.94 354 ASP A CA 1
ATOM 2793 C C . ASP A 1 354 ? 2.677 -25.353 -1.599 1.00 95.94 354 ASP A C 1
ATOM 2795 O O . ASP A 1 354 ? 1.903 -26.258 -1.898 1.00 95.94 354 ASP A O 1
ATOM 2799 N N . ILE A 1 355 ? 2.279 -24.071 -1.532 1.00 95.06 355 ILE A N 1
ATOM 2800 C CA . ILE A 1 355 ? 0.990 -23.545 -2.022 1.00 95.06 355 ILE A CA 1
ATOM 2801 C C . ILE A 1 355 ? 1.243 -22.218 -2.751 1.00 95.06 355 ILE A C 1
ATOM 2803 O O . ILE A 1 355 ? 1.953 -21.358 -2.228 1.00 95.06 355 ILE A O 1
ATOM 2807 N N . SER A 1 356 ? 0.607 -22.024 -3.911 1.00 96.31 356 SER A N 1
ATOM 2808 C CA . SER A 1 356 ? 0.458 -20.723 -4.580 1.00 96.31 356 SER A CA 1
ATOM 2809 C C . SER A 1 356 ? -1.021 -20.329 -4.643 1.00 96.31 356 SER A C 1
ATOM 2811 O O . SER A 1 356 ? -1.874 -21.151 -4.985 1.00 96.31 356 SER A O 1
ATOM 2813 N N . ILE A 1 357 ? -1.328 -19.076 -4.305 1.00 95.25 357 ILE A N 1
ATOM 2814 C CA . ILE A 1 357 ? -2.648 -18.458 -4.439 1.00 95.25 357 ILE A CA 1
ATOM 2815 C C . ILE A 1 357 ? -2.496 -17.247 -5.372 1.00 95.25 357 ILE A C 1
ATOM 2817 O O . ILE A 1 357 ? -1.871 -16.264 -4.963 1.00 95.25 357 ILE A O 1
ATOM 2821 N N . PRO A 1 358 ? -3.059 -17.267 -6.594 1.00 93.69 358 PRO A N 1
ATOM 2822 C CA . PRO A 1 358 ? -2.978 -16.127 -7.502 1.00 93.69 358 PRO A CA 1
ATOM 2823 C C . PRO A 1 358 ? -3.748 -14.914 -6.963 1.00 93.69 358 PRO A C 1
ATOM 2825 O O . PRO A 1 358 ? -4.753 -15.046 -6.255 1.00 93.69 358 PRO A O 1
ATOM 2828 N N . GLY A 1 359 ? -3.283 -13.718 -7.328 1.00 92.94 359 GLY A N 1
ATOM 2829 C CA . GLY A 1 359 ? -3.988 -12.467 -7.041 1.00 92.94 359 GLY A CA 1
ATOM 2830 C C . GLY A 1 359 ? -5.313 -12.361 -7.804 1.00 92.94 359 GLY A C 1
ATOM 2831 O O . GLY A 1 359 ? -5.453 -12.898 -8.900 1.00 92.94 359 GLY A O 1
ATOM 2832 N N . SER A 1 360 ? -6.289 -11.643 -7.241 1.00 91.31 360 SER A N 1
ATOM 2833 C CA . SER A 1 360 ? -7.624 -11.496 -7.858 1.00 91.31 360 SER A CA 1
ATOM 2834 C C . SER A 1 360 ? -7.619 -10.644 -9.137 1.00 91.31 360 SER A C 1
ATOM 2836 O O . SER A 1 360 ? -8.468 -10.832 -10.002 1.00 91.31 360 SER A O 1
ATOM 2838 N N . LYS A 1 361 ? -6.659 -9.719 -9.271 1.00 89.81 361 LYS A N 1
ATOM 2839 C CA . LYS A 1 361 ? -6.277 -9.095 -10.547 1.00 89.81 361 LYS A CA 1
ATOM 2840 C C . LYS A 1 361 ? -4.809 -9.454 -10.808 1.00 89.81 361 LYS A C 1
ATOM 2842 O O . LYS A 1 361 ? -3.965 -9.237 -9.940 1.00 89.81 361 LYS A O 1
ATOM 2847 N N . ASP A 1 362 ? -4.505 -10.016 -11.978 1.00 91.69 362 ASP A N 1
ATOM 2848 C CA . ASP A 1 362 ? -3.141 -10.428 -12.334 1.00 91.69 362 ASP A CA 1
ATOM 2849 C C . ASP A 1 362 ? -2.212 -9.219 -12.555 1.00 91.69 362 ASP A C 1
ATOM 2851 O O . ASP A 1 362 ? -2.520 -8.312 -13.332 1.00 91.69 362 ASP A O 1
ATOM 2855 N N . HIS A 1 363 ? -1.039 -9.236 -11.914 1.00 93.06 363 HIS A N 1
ATOM 2856 C CA . HIS A 1 363 ? -0.087 -8.124 -11.926 1.00 93.06 363 HIS A CA 1
ATOM 2857 C C . HIS A 1 363 ? 0.398 -7.773 -13.340 1.00 93.06 363 HIS A C 1
ATOM 2859 O O . HIS A 1 363 ? 0.547 -6.589 -13.652 1.00 93.06 363 HIS A O 1
ATOM 2865 N N . ILE A 1 364 ? 0.637 -8.765 -14.205 1.00 92.25 364 ILE A N 1
ATOM 2866 C CA . ILE A 1 364 ? 1.145 -8.541 -15.569 1.00 92.25 364 ILE A CA 1
ATOM 2867 C C . ILE A 1 364 ? 0.088 -7.807 -16.404 1.00 92.25 364 ILE A C 1
ATOM 2869 O O . ILE A 1 364 ? 0.417 -6.891 -17.168 1.00 92.25 364 ILE A O 1
ATOM 2873 N N . ASN A 1 365 ? -1.184 -8.157 -16.223 1.00 91.88 365 ASN A N 1
ATOM 2874 C CA . ASN A 1 365 ? -2.323 -7.545 -16.894 1.00 91.88 365 ASN A CA 1
ATOM 2875 C C . ASN A 1 365 ? -2.653 -6.135 -16.383 1.00 91.88 365 ASN A C 1
ATOM 2877 O O . ASN A 1 365 ? -2.868 -5.260 -17.219 1.00 91.88 365 ASN A O 1
ATOM 2881 N N . VAL A 1 366 ? -2.643 -5.871 -15.066 1.00 90.94 366 VAL A N 1
ATOM 2882 C CA . VAL A 1 366 ? -3.046 -4.547 -14.534 1.00 90.94 366 VAL A CA 1
ATOM 2883 C C . VAL A 1 366 ? -1.904 -3.560 -14.279 1.00 90.94 366 VAL A C 1
ATOM 2885 O O . VAL A 1 366 ? -2.071 -2.374 -14.552 1.00 90.94 366 VAL A O 1
ATOM 2888 N N . GLN A 1 367 ? -0.730 -4.000 -13.815 1.00 91.00 367 GLN A N 1
ATOM 2889 C CA . GLN A 1 367 ? 0.421 -3.114 -13.560 1.00 91.00 367 GLN A CA 1
ATOM 2890 C C . GLN A 1 367 ? 1.487 -3.233 -14.658 1.00 91.00 367 GLN A C 1
ATOM 2892 O O . GLN A 1 367 ? 1.973 -2.217 -15.151 1.00 91.00 367 GLN A O 1
ATOM 2897 N N . GLY A 1 368 ? 1.811 -4.457 -15.080 1.00 91.88 368 GLY A N 1
ATOM 2898 C CA . GLY A 1 368 ? 2.851 -4.759 -16.061 1.00 91.88 368 GLY A CA 1
ATOM 2899 C C . GLY A 1 368 ? 3.969 -5.648 -15.510 1.00 91.88 368 GLY A C 1
ATOM 2900 O O . GLY A 1 368 ? 3.827 -6.304 -14.480 1.00 91.88 368 GLY A O 1
ATOM 2901 N N . GLU A 1 369 ? 5.088 -5.679 -16.230 1.00 93.56 369 GLU A N 1
ATOM 2902 C CA . GLU A 1 369 ? 6.224 -6.577 -15.968 1.00 93.56 369 GLU A CA 1
ATOM 2903 C C . GLU A 1 369 ? 7.213 -6.072 -14.905 1.00 93.56 369 GLU A C 1
ATOM 2905 O O . GLU A 1 369 ? 8.095 -6.822 -14.484 1.00 93.56 369 GLU A O 1
ATOM 2910 N N . ILE A 1 370 ? 7.111 -4.813 -14.466 1.00 93.75 370 ILE A N 1
ATOM 2911 C CA . ILE A 1 370 ? 8.014 -4.251 -13.455 1.00 93.75 370 ILE A CA 1
ATOM 2912 C C . ILE A 1 370 ? 7.428 -4.475 -12.056 1.00 93.75 370 ILE A C 1
ATOM 2914 O O . ILE A 1 370 ? 6.553 -3.736 -11.596 1.00 93.75 370 ILE A O 1
ATOM 2918 N N . LEU A 1 371 ? 7.946 -5.493 -11.363 1.00 93.50 371 LEU A N 1
ATOM 2919 C CA . LEU A 1 371 ? 7.714 -5.708 -9.932 1.00 93.50 371 LEU A CA 1
ATOM 2920 C C . LEU A 1 371 ? 8.504 -4.687 -9.102 1.00 93.50 371 LEU A C 1
ATOM 2922 O O . LEU A 1 371 ? 9.703 -4.502 -9.321 1.00 93.50 371 LEU A O 1
ATOM 2926 N N . GLU A 1 372 ? 7.897 -4.101 -8.062 1.00 93.56 372 GLU A N 1
ATOM 2927 C CA . GLU A 1 372 ? 8.698 -3.386 -7.059 1.00 93.56 372 GLU A CA 1
ATOM 2928 C C . GLU A 1 372 ? 9.523 -4.364 -6.214 1.00 93.56 372 GLU A C 1
ATOM 2930 O O . GLU A 1 372 ? 10.687 -4.079 -5.899 1.00 93.56 372 GLU A O 1
ATOM 2935 N N . GLY A 1 373 ? 8.930 -5.503 -5.848 1.00 94.94 373 GLY A N 1
ATOM 2936 C CA . GLY A 1 373 ? 9.542 -6.461 -4.943 1.00 94.94 373 GLY A CA 1
ATOM 2937 C C . GLY A 1 373 ? 8.614 -7.577 -4.471 1.00 94.94 373 GLY A C 1
ATOM 2938 O O . GLY A 1 373 ? 7.524 -7.774 -5.002 1.00 94.94 373 GLY A O 1
ATOM 2939 N N . LEU A 1 374 ? 9.060 -8.265 -3.424 1.00 96.12 374 LEU A N 1
ATOM 2940 C CA . LEU A 1 374 ? 8.312 -9.251 -2.648 1.00 96.12 374 LEU A CA 1
ATOM 2941 C C . LEU A 1 374 ? 8.353 -8.845 -1.168 1.00 96.12 374 LEU A C 1
ATOM 2943 O O . LEU A 1 374 ? 9.342 -8.266 -0.704 1.00 96.12 374 LEU A O 1
ATOM 2947 N N . VAL A 1 375 ? 7.314 -9.188 -0.411 1.00 93.88 375 VAL A N 1
ATOM 2948 C CA . VAL A 1 375 ? 7.336 -9.147 1.057 1.00 93.88 375 VAL A CA 1
ATOM 2949 C C . VAL A 1 375 ? 7.285 -10.580 1.561 1.00 93.88 375 VAL A C 1
ATOM 2951 O O . VAL A 1 375 ? 6.301 -11.272 1.319 1.00 93.88 375 VAL A O 1
ATOM 2954 N N . ALA A 1 376 ? 8.345 -11.016 2.240 1.00 94.44 376 ALA A N 1
ATOM 2955 C CA . ALA A 1 376 ? 8.447 -12.348 2.826 1.00 94.44 376 ALA A CA 1
ATOM 2956 C C . ALA A 1 376 ? 8.403 -12.244 4.356 1.00 94.44 376 ALA A C 1
ATOM 2958 O O . ALA A 1 376 ? 9.178 -11.470 4.923 1.00 94.44 376 ALA A O 1
ATOM 2959 N N . ARG A 1 377 ? 7.516 -12.987 5.026 1.00 92.25 377 ARG A N 1
ATOM 2960 C CA . ARG A 1 377 ? 7.348 -12.981 6.490 1.00 92.25 377 ARG A CA 1
ATOM 2961 C C . ARG A 1 377 ? 7.168 -14.379 7.063 1.00 92.25 377 ARG A C 1
ATOM 2963 O O . ARG A 1 377 ? 6.632 -15.267 6.408 1.00 92.25 377 ARG A O 1
ATOM 2970 N N . ILE A 1 378 ? 7.585 -14.548 8.308 1.00 91.62 378 ILE A N 1
ATOM 2971 C CA . ILE A 1 378 ? 7.236 -15.720 9.104 1.00 91.62 378 ILE A CA 1
ATOM 2972 C C . ILE A 1 378 ? 5.766 -15.631 9.530 1.00 91.62 378 ILE A C 1
ATOM 2974 O O . ILE A 1 378 ? 5.290 -14.568 9.926 1.00 91.62 378 ILE A O 1
ATOM 2978 N N . VAL A 1 379 ? 5.059 -16.756 9.432 1.00 91.06 379 VAL A N 1
ATOM 2979 C CA . VAL A 1 379 ? 3.690 -16.958 9.923 1.00 91.06 379 VAL A CA 1
ATOM 2980 C C . VAL A 1 379 ? 3.612 -18.263 10.723 1.00 91.06 379 VAL A C 1
ATOM 2982 O O . VAL A 1 379 ? 4.548 -19.072 10.714 1.00 91.06 379 VAL A O 1
ATOM 2985 N N . SER A 1 380 ? 2.503 -18.475 11.435 1.00 89.31 380 SER A N 1
ATOM 2986 C CA . SER A 1 380 ? 2.293 -19.696 12.220 1.00 89.31 380 SER A CA 1
ATOM 2987 C C . SER A 1 380 ? 2.462 -20.957 11.362 1.00 89.31 380 SER A C 1
ATOM 2989 O O . SER A 1 380 ? 2.171 -20.975 10.162 1.00 89.31 380 SER A O 1
ATOM 2991 N N . ARG A 1 381 ? 2.937 -22.042 11.982 1.00 87.38 381 ARG A N 1
ATOM 2992 C CA . ARG A 1 381 ? 3.063 -23.360 11.343 1.00 87.38 381 ARG A CA 1
ATOM 2993 C C . ARG A 1 381 ? 1.758 -23.770 10.656 1.00 87.38 381 ARG A C 1
ATOM 2995 O O . ARG A 1 381 ? 1.776 -24.182 9.497 1.00 87.38 381 ARG A O 1
ATOM 3002 N N . ASP A 1 382 ? 0.639 -23.576 11.345 1.00 87.69 382 ASP A N 1
ATOM 3003 C CA . ASP A 1 382 ? -0.675 -24.059 10.921 1.00 87.69 382 ASP A CA 1
ATOM 3004 C C . ASP A 1 382 ? -1.316 -23.186 9.828 1.00 87.69 382 ASP A C 1
ATOM 3006 O O . ASP A 1 382 ? -2.355 -23.550 9.278 1.00 87.69 382 ASP A O 1
ATOM 3010 N N . SER A 1 383 ? -0.682 -22.069 9.436 1.00 88.88 383 SER A N 1
ATOM 3011 C CA . SER A 1 383 ? -1.165 -21.194 8.359 1.00 88.88 383 SER A CA 1
ATOM 3012 C C . SER A 1 383 ? -1.332 -21.911 7.015 1.00 88.88 383 SER A C 1
ATOM 3014 O O . SER A 1 383 ? -2.190 -21.503 6.238 1.00 88.88 383 SER A O 1
ATOM 3016 N N . LEU A 1 384 ? -0.584 -22.991 6.749 1.00 89.69 384 LEU A N 1
ATOM 3017 C CA . LEU A 1 384 ? -0.773 -23.823 5.553 1.00 89.69 384 LEU A CA 1
ATOM 3018 C C . LEU A 1 384 ? -2.124 -24.563 5.586 1.00 89.69 384 LEU A C 1
ATOM 3020 O O . LEU A 1 384 ? -2.926 -24.424 4.668 1.00 89.69 384 LEU A O 1
ATOM 3024 N N . VAL A 1 385 ? -2.422 -25.264 6.683 1.00 91.75 385 VAL A N 1
ATOM 3025 C CA . VAL A 1 385 ? -3.690 -25.996 6.866 1.00 91.75 385 VAL A CA 1
ATOM 3026 C C . VAL A 1 385 ? -4.874 -25.027 6.987 1.00 91.75 385 VAL A C 1
ATOM 3028 O O . VAL A 1 385 ? -5.963 -25.292 6.478 1.00 91.75 385 VAL A O 1
ATOM 3031 N N . HIS A 1 386 ? -4.679 -23.867 7.619 1.00 94.12 386 HIS A N 1
ATOM 3032 C CA . HIS A 1 386 ? -5.690 -22.809 7.663 1.00 94.12 386 HIS A CA 1
ATOM 3033 C C . HIS A 1 386 ? -5.988 -22.267 6.253 1.00 94.12 386 HIS A C 1
ATOM 3035 O O . HIS A 1 386 ? -7.156 -22.125 5.891 1.00 94.12 386 HIS A O 1
ATOM 3041 N N . MET A 1 387 ? -4.958 -22.053 5.424 1.00 95.00 387 MET A N 1
ATOM 3042 C CA . MET A 1 387 ? -5.116 -21.646 4.025 1.00 95.00 387 MET A CA 1
ATOM 3043 C C . MET A 1 387 ? -5.924 -22.674 3.223 1.00 95.00 387 MET A C 1
ATOM 3045 O O . MET A 1 387 ? -6.892 -22.299 2.570 1.00 95.00 387 MET A O 1
ATOM 3049 N N . GLU A 1 388 ? -5.593 -23.966 3.300 1.00 94.44 388 GLU A N 1
ATOM 3050 C CA . GLU A 1 388 ? -6.330 -25.030 2.596 1.00 94.44 388 GLU A CA 1
ATOM 3051 C C . GLU A 1 388 ? -7.820 -25.069 2.973 1.00 94.44 388 GLU A C 1
ATOM 3053 O O . GLU A 1 388 ? -8.684 -25.210 2.104 1.00 94.44 388 GLU A O 1
ATOM 3058 N N . ASN A 1 389 ? -8.138 -24.900 4.262 1.00 95.62 389 ASN A N 1
ATOM 3059 C CA . ASN A 1 389 ? -9.523 -24.846 4.730 1.00 95.62 389 ASN A CA 1
ATOM 3060 C C . ASN A 1 389 ? -10.257 -23.597 4.209 1.00 95.62 389 ASN A C 1
ATOM 3062 O O . ASN A 1 389 ? -11.350 -23.735 3.659 1.00 95.62 389 ASN A O 1
ATOM 3066 N N . VAL A 1 390 ? -9.640 -22.411 4.287 1.00 95.94 390 VAL A N 1
ATOM 3067 C CA . VAL A 1 390 ? -10.208 -21.163 3.743 1.00 95.94 390 VAL A CA 1
ATOM 3068 C C . VAL A 1 390 ? -10.427 -21.248 2.234 1.00 95.94 390 VAL A C 1
ATOM 3070 O O . VAL A 1 390 ? -11.476 -20.838 1.748 1.00 95.94 390 VAL A O 1
ATOM 3073 N N . LEU A 1 391 ? -9.472 -21.795 1.476 1.00 94.38 391 LEU A N 1
ATOM 3074 C CA . LEU A 1 391 ? -9.584 -21.921 0.020 1.00 94.38 391 LEU A CA 1
ATOM 3075 C C . LEU A 1 391 ? -10.723 -22.864 -0.407 1.00 94.38 391 LEU A C 1
ATOM 3077 O O . LEU A 1 391 ? -11.253 -22.696 -1.506 1.00 94.38 391 LEU A O 1
ATOM 3081 N N . ARG A 1 392 ? -11.101 -23.823 0.453 1.00 94.38 392 ARG A N 1
ATOM 3082 C CA . ARG A 1 392 ? -12.238 -24.739 0.262 1.00 94.38 392 ARG A CA 1
ATOM 3083 C C . ARG A 1 392 ? -13.578 -24.119 0.673 1.00 94.38 392 ARG A C 1
ATOM 3085 O O . ARG A 1 392 ? -14.574 -24.361 0.002 1.00 94.38 392 ARG A O 1
ATOM 3092 N N . GLU A 1 393 ? -13.614 -23.371 1.775 1.00 96.44 393 GLU A N 1
ATOM 3093 C CA . GLU A 1 393 ? -14.836 -22.741 2.305 1.00 96.44 393 GLU A CA 1
ATOM 3094 C C . GLU A 1 393 ? -15.233 -21.484 1.516 1.00 96.44 393 GLU A C 1
ATOM 3096 O O . GLU A 1 393 ? -16.403 -21.290 1.188 1.00 96.44 393 GLU A O 1
ATOM 3101 N N . PHE A 1 394 ? -14.246 -20.667 1.147 1.00 94.31 394 PHE A N 1
ATOM 3102 C CA . PHE A 1 394 ? -14.406 -19.435 0.383 1.00 94.31 394 PHE A CA 1
ATOM 3103 C C . PHE A 1 394 ? -13.744 -19.606 -0.994 1.00 94.31 394 PHE A C 1
ATOM 3105 O O . PHE A 1 394 ? -12.579 -19.230 -1.156 1.00 94.31 394 PHE A O 1
ATOM 3112 N N . PRO A 1 395 ? -14.425 -20.173 -2.008 1.00 91.31 395 PRO A N 1
ATOM 3113 C CA . PRO A 1 395 ? -13.903 -20.225 -3.375 1.00 91.31 395 PRO A CA 1
ATOM 3114 C C . PRO A 1 395 ? -13.779 -18.812 -3.990 1.00 91.31 395 PRO A C 1
ATOM 3116 O O . PRO A 1 395 ? -14.352 -17.856 -3.460 1.00 91.31 395 PRO A O 1
ATOM 3119 N N . PRO A 1 396 ? -13.031 -18.636 -5.098 1.00 89.00 396 PRO A N 1
ATOM 3120 C CA . PRO A 1 396 ? -12.985 -17.363 -5.819 1.00 89.00 396 PRO A CA 1
ATOM 3121 C C . PRO A 1 396 ? -14.400 -16.900 -6.225 1.00 89.00 396 PRO A C 1
ATOM 3123 O O . PRO A 1 396 ? -15.145 -17.702 -6.794 1.00 89.00 396 PRO A O 1
ATOM 3126 N N . PRO A 1 397 ? -14.795 -15.648 -5.932 1.00 86.12 397 PRO A N 1
ATOM 3127 C CA . PRO A 1 397 ? -16.140 -15.164 -6.223 1.00 86.12 397 PRO A CA 1
ATOM 3128 C C . PRO A 1 397 ? -16.339 -14.864 -7.719 1.00 86.12 397 PRO A C 1
ATOM 3130 O O . PRO A 1 397 ? -15.368 -14.559 -8.417 1.00 86.12 397 PRO A O 1
ATOM 3133 N N . PRO A 1 398 ? -17.591 -14.882 -8.215 1.00 81.31 398 PRO A N 1
ATOM 3134 C CA . PRO A 1 398 ? -17.914 -14.335 -9.527 1.00 81.31 398 PRO A CA 1
ATOM 3135 C C . PRO A 1 398 ? -17.786 -12.802 -9.533 1.00 81.31 398 PRO A C 1
ATOM 3137 O O . PRO A 1 398 ? -17.835 -12.142 -8.489 1.00 81.31 398 PRO A O 1
ATOM 3140 N N . LEU A 1 399 ? -17.633 -12.234 -10.729 1.00 76.81 399 LEU A N 1
ATOM 3141 C CA . LEU A 1 399 ? -17.608 -10.792 -10.969 1.00 76.81 399 LEU A CA 1
ATOM 3142 C C . LEU A 1 399 ? -18.866 -10.426 -11.762 1.00 76.81 399 LEU A C 1
ATOM 3144 O O . LEU A 1 399 ? -18.897 -10.568 -12.982 1.00 76.81 399 LEU A O 1
ATOM 3148 N N . ASP A 1 400 ? -19.919 -10.003 -11.060 1.00 80.00 400 ASP A N 1
ATOM 3149 C CA . ASP A 1 400 ? -21.256 -9.863 -11.661 1.00 80.00 400 ASP A CA 1
ATOM 3150 C C . ASP A 1 400 ? -21.403 -8.566 -12.487 1.00 80.00 400 ASP A C 1
ATOM 3152 O O . ASP A 1 400 ? -22.366 -8.419 -13.235 1.00 80.00 400 ASP A O 1
ATOM 3156 N N . GLY A 1 401 ? -20.457 -7.623 -12.360 1.00 72.44 401 GLY A N 1
ATOM 3157 C CA . GLY A 1 401 ? -20.486 -6.305 -13.003 1.00 72.44 401 GLY A CA 1
ATOM 3158 C C . GLY A 1 401 ? -19.605 -6.147 -14.249 1.00 72.44 401 GLY A C 1
ATOM 3159 O O . GLY A 1 401 ? -19.450 -5.026 -14.725 1.00 72.44 401 GLY A O 1
ATOM 3160 N N . VAL A 1 402 ? -18.995 -7.221 -14.771 1.00 69.69 402 VAL A N 1
ATOM 3161 C CA . VAL A 1 402 ? -18.033 -7.143 -15.898 1.00 69.69 402 VAL A CA 1
ATOM 3162 C C . VAL A 1 402 ? -18.688 -6.691 -17.210 1.00 69.69 402 VAL A C 1
ATOM 3164 O O . VAL A 1 402 ? -18.056 -5.981 -17.989 1.00 69.69 402 VAL A O 1
ATOM 3167 N N . ASP A 1 403 ? -19.953 -7.058 -17.425 1.00 69.06 403 ASP A N 1
ATOM 3168 C CA . ASP A 1 403 ? -20.739 -6.698 -18.615 1.00 69.06 403 ASP A CA 1
ATOM 3169 C C . ASP A 1 403 ? -21.596 -5.423 -18.417 1.00 69.06 403 ASP A C 1
ATOM 3171 O O . ASP A 1 403 ? -22.416 -5.084 -19.274 1.00 69.06 403 ASP A O 1
ATOM 3175 N N . GLU A 1 404 ? -21.450 -4.711 -17.290 1.00 76.94 404 GLU A N 1
ATOM 3176 C CA . GLU A 1 404 ? -22.216 -3.492 -16.985 1.00 76.94 404 GLU A CA 1
ATOM 3177 C C . GLU A 1 404 ? -21.411 -2.208 -17.244 1.00 76.94 404 GLU A C 1
ATOM 3179 O O . GLU A 1 404 ? -20.187 -2.175 -17.121 1.00 76.94 404 GLU A O 1
ATOM 3184 N N . ASP A 1 405 ? -22.100 -1.103 -17.559 1.00 83.06 405 ASP A N 1
ATOM 3185 C CA . ASP A 1 405 ? -21.456 0.212 -17.631 1.00 83.06 405 ASP A CA 1
ATOM 3186 C C . ASP A 1 405 ? -21.086 0.703 -16.221 1.00 83.06 405 ASP A C 1
ATOM 3188 O O . ASP A 1 405 ? -21.912 1.215 -15.462 1.00 83.06 405 ASP A O 1
ATOM 3192 N N . LEU A 1 406 ? -19.808 0.545 -15.877 1.00 85.44 406 LEU A N 1
ATOM 3193 C CA . LEU A 1 406 ? -19.205 0.998 -14.620 1.00 85.44 406 LEU A CA 1
ATOM 3194 C C . LEU A 1 406 ? -19.119 2.535 -14.505 1.00 85.44 406 LEU A C 1
ATOM 3196 O O . LEU A 1 406 ? -18.752 3.056 -13.442 1.00 85.44 406 LEU A O 1
ATOM 3200 N N . GLY A 1 407 ? -19.424 3.254 -15.588 1.00 88.94 407 GLY A N 1
ATOM 3201 C CA . GLY A 1 407 ? -19.228 4.686 -15.742 1.00 88.94 407 GLY A CA 1
ATOM 3202 C C . GLY A 1 407 ? -17.762 5.077 -15.986 1.00 88.94 407 GLY A C 1
ATOM 3203 O O . GLY A 1 407 ? -16.875 4.211 -16.056 1.00 88.94 407 GLY A O 1
ATOM 3204 N N . PRO A 1 408 ? -17.490 6.396 -16.086 1.00 92.62 408 PRO A N 1
ATOM 3205 C CA . PRO A 1 408 ? -16.163 6.949 -16.358 1.00 92.62 408 PRO A CA 1
ATOM 3206 C C . PRO A 1 408 ? -15.059 6.337 -15.487 1.00 92.62 408 PRO A C 1
ATOM 3208 O O . PRO A 1 408 ? -15.249 6.102 -14.289 1.00 92.62 408 PRO A O 1
ATOM 3211 N N . SER A 1 409 ? -13.893 6.077 -16.080 1.00 93.75 409 SER A N 1
ATOM 3212 C CA . SER A 1 409 ? -12.734 5.591 -15.332 1.00 93.75 409 SER A CA 1
ATOM 3213 C C . SER A 1 409 ? -12.162 6.684 -14.427 1.00 93.75 409 SER A C 1
ATOM 3215 O O . SER A 1 409 ? -12.445 7.875 -14.581 1.00 93.75 409 SER A O 1
ATOM 3217 N N . LEU A 1 410 ? -11.286 6.282 -13.504 1.00 94.94 410 LEU A N 1
ATOM 3218 C CA . LEU A 1 410 ? -10.538 7.208 -12.656 1.00 94.94 410 LEU A CA 1
ATOM 3219 C C . LEU A 1 410 ? -9.795 8.276 -13.485 1.00 94.94 410 LEU A C 1
ATOM 3221 O O . LEU A 1 410 ? -9.804 9.457 -13.137 1.00 94.94 410 LEU A O 1
ATOM 3225 N N . ARG A 1 411 ? -9.201 7.870 -14.614 1.00 93.94 411 ARG A N 1
ATOM 3226 C CA . ARG A 1 411 ? -8.483 8.762 -15.538 1.00 93.94 411 ARG A CA 1
ATOM 3227 C C . ARG A 1 411 ? -9.425 9.734 -16.239 1.00 93.94 411 ARG A C 1
ATOM 3229 O O . ARG A 1 411 ? -9.062 10.898 -16.370 1.00 93.94 411 ARG A O 1
ATOM 3236 N N . ASP A 1 412 ? -10.626 9.301 -16.620 1.00 94.62 412 ASP A N 1
ATOM 3237 C CA . ASP A 1 412 ? -11.616 10.156 -17.291 1.00 94.62 412 ASP A CA 1
ATOM 3238 C C . ASP A 1 412 ? -12.162 11.236 -16.348 1.00 94.62 412 ASP A C 1
ATOM 3240 O O . ASP A 1 412 ? -12.246 12.408 -16.725 1.00 94.62 412 ASP A O 1
ATOM 3244 N N . VAL A 1 413 ? -12.479 10.867 -15.097 1.00 95.38 413 VAL A N 1
ATOM 3245 C CA . VAL A 1 413 ? -12.933 11.818 -14.067 1.00 95.38 413 VAL A CA 1
ATOM 3246 C C . VAL A 1 413 ? -11.834 12.837 -13.761 1.00 95.38 413 VAL A C 1
ATOM 3248 O O . VAL A 1 413 ? -12.096 14.042 -13.770 1.00 95.38 413 VAL A O 1
ATOM 3251 N N . CYS A 1 414 ? -10.593 12.387 -13.553 1.00 94.38 414 CYS A N 1
ATOM 3252 C CA . CYS A 1 414 ? -9.470 13.281 -13.280 1.00 94.38 414 CYS A CA 1
ATOM 3253 C C . CYS A 1 414 ? -9.133 14.188 -14.481 1.00 94.38 414 CYS A C 1
ATOM 3255 O O . CYS A 1 414 ? -8.989 15.398 -14.297 1.00 94.38 414 CYS A O 1
ATOM 3257 N N . ALA A 1 415 ? -9.087 13.659 -15.710 1.00 92.62 415 ALA A N 1
ATOM 3258 C CA . ALA A 1 415 ? -8.850 14.441 -16.929 1.00 92.62 415 ALA A CA 1
ATOM 3259 C C . ALA A 1 415 ? -9.905 15.536 -17.142 1.00 92.62 415 ALA A C 1
ATOM 3261 O O . ALA A 1 415 ? -9.559 16.679 -17.447 1.00 92.62 415 ALA A O 1
ATOM 3262 N N . SER A 1 416 ? -11.180 15.207 -16.912 1.00 94.38 416 SER A N 1
ATOM 3263 C CA . SER A 1 416 ? -12.305 16.139 -17.069 1.00 94.38 416 SER A CA 1
ATOM 3264 C C . SER A 1 416 ? -12.299 17.289 -16.053 1.00 94.38 416 SER A C 1
ATOM 3266 O O . SER A 1 416 ? -12.906 18.322 -16.311 1.00 94.38 416 SER A O 1
ATOM 3268 N N . ASN A 1 417 ? -11.605 17.134 -14.918 1.00 93.12 417 ASN A N 1
ATOM 3269 C CA . ASN A 1 417 ? -11.602 18.086 -13.798 1.00 93.12 417 ASN A CA 1
ATOM 3270 C C . ASN A 1 417 ? -10.191 18.620 -13.467 1.00 93.12 417 ASN A C 1
ATOM 3272 O O . ASN A 1 417 ? -9.941 19.110 -12.368 1.00 93.12 417 ASN A O 1
ATOM 3276 N N . ARG A 1 418 ? -9.239 18.516 -14.406 1.00 88.50 418 ARG A N 1
ATOM 3277 C CA . ARG A 1 418 ? -7.809 18.845 -14.202 1.00 88.50 418 ARG A CA 1
ATOM 3278 C C . ARG A 1 418 ? -7.494 20.316 -13.880 1.00 88.50 418 ARG A C 1
ATOM 3280 O O . ARG A 1 418 ? -6.340 20.631 -13.598 1.00 88.50 418 ARG A O 1
ATOM 3287 N N . SER A 1 419 ? -8.481 21.208 -13.949 1.00 85.62 419 SER A N 1
ATOM 3288 C CA . SER A 1 419 ? -8.372 22.640 -13.635 1.00 85.62 419 SER A CA 1
ATOM 3289 C C . SER A 1 419 ? -7.980 22.906 -12.181 1.00 85.62 419 SER A C 1
ATOM 3291 O O . SER A 1 419 ? -7.210 23.829 -11.932 1.00 85.62 419 SER A O 1
ATOM 3293 N N . ALA A 1 420 ? -8.437 22.081 -11.234 1.00 87.25 420 ALA A N 1
ATOM 3294 C CA . ALA A 1 420 ? -7.987 22.143 -9.848 1.00 87.25 420 ALA A CA 1
ATOM 3295 C C . ALA A 1 420 ? -8.067 20.781 -9.144 1.00 87.25 420 ALA A C 1
ATOM 3297 O O . ALA A 1 420 ? -9.056 20.061 -9.239 1.00 87.25 420 ALA A O 1
ATOM 3298 N N . GLU A 1 421 ? -7.073 20.483 -8.305 1.00 88.81 421 GLU A N 1
ATOM 3299 C CA . GLU A 1 421 ? -7.060 19.320 -7.397 1.00 88.81 421 GLU A CA 1
ATOM 3300 C C . GLU A 1 421 ? -8.348 19.222 -6.551 1.00 88.81 421 GLU A C 1
ATOM 3302 O O . GLU A 1 421 ? -8.883 18.137 -6.336 1.00 88.81 421 GLU A O 1
ATOM 3307 N N . LYS A 1 422 ? -8.902 20.369 -6.129 1.00 89.75 422 LYS A N 1
ATOM 3308 C CA . LYS A 1 422 ? -10.164 20.445 -5.375 1.00 89.75 422 LYS A CA 1
ATOM 3309 C C . LYS A 1 422 ? -11.381 20.002 -6.203 1.00 89.75 422 LYS A C 1
ATOM 3311 O O . LYS A 1 422 ? -12.308 19.413 -5.650 1.00 89.75 422 LYS A O 1
ATOM 3316 N N . GLU A 1 423 ? -11.378 20.278 -7.505 1.00 91.44 423 GLU A N 1
ATOM 3317 C CA . GLU A 1 423 ? -12.442 19.881 -8.435 1.00 91.44 423 GLU A CA 1
ATOM 3318 C C . GLU A 1 423 ? -12.341 18.388 -8.758 1.00 91.44 423 GLU A C 1
ATOM 3320 O O . GLU A 1 423 ? -13.356 17.699 -8.700 1.00 91.44 423 GLU A O 1
ATOM 3325 N N . GLN A 1 424 ? -11.125 17.857 -8.957 1.00 93.69 424 GLN A N 1
ATOM 3326 C CA . GLN A 1 424 ? -10.896 16.409 -9.058 1.00 93.69 424 GLN A CA 1
ATOM 3327 C C . GLN A 1 424 ? -11.395 15.667 -7.811 1.00 93.69 424 GLN A C 1
ATOM 3329 O O . GLN A 1 424 ? -12.179 14.730 -7.937 1.00 93.69 424 GLN A O 1
ATOM 3334 N N . ILE A 1 425 ? -11.007 16.111 -6.606 1.00 94.38 425 ILE A N 1
ATOM 3335 C CA . ILE A 1 425 ? -11.488 15.537 -5.337 1.00 94.38 425 ILE A CA 1
ATOM 3336 C C . ILE A 1 425 ? -13.019 15.521 -5.298 1.00 94.38 425 ILE A C 1
ATOM 3338 O O . ILE A 1 425 ? -13.604 14.482 -4.997 1.00 94.38 425 ILE A O 1
ATOM 3342 N N . LYS A 1 426 ? -13.678 16.641 -5.627 1.00 94.75 426 LYS A N 1
ATOM 3343 C CA . LYS A 1 426 ? -15.144 16.708 -5.605 1.00 94.75 426 LYS A CA 1
ATOM 3344 C C . LYS A 1 426 ? -15.763 15.749 -6.623 1.00 94.75 426 LYS A C 1
ATOM 3346 O O . LYS A 1 426 ? -16.628 14.966 -6.257 1.00 94.75 426 LYS A O 1
ATOM 3351 N N . ALA A 1 427 ? -15.295 15.763 -7.869 1.00 96.00 427 ALA A N 1
ATOM 3352 C CA . ALA A 1 427 ? -15.834 14.921 -8.932 1.00 96.00 427 ALA A CA 1
ATOM 3353 C C . ALA A 1 427 ? -15.685 13.420 -8.632 1.00 96.00 427 ALA A C 1
ATOM 3355 O O . ALA A 1 427 ? -16.589 12.650 -8.938 1.00 96.00 427 ALA A O 1
ATOM 3356 N N . LEU A 1 428 ? -14.594 13.000 -7.980 1.00 96.81 428 LEU A N 1
ATOM 3357 C CA . LEU A 1 428 ? -14.397 11.616 -7.534 1.00 96.81 428 LEU A CA 1
ATOM 3358 C C . LEU A 1 428 ? -15.383 11.211 -6.424 1.00 96.81 428 LEU A C 1
ATOM 3360 O O . LEU A 1 428 ? -15.947 10.118 -6.471 1.00 96.81 428 LEU A O 1
ATOM 3364 N N . LEU A 1 429 ? -15.619 12.090 -5.446 1.00 95.69 429 LEU A N 1
ATOM 3365 C CA . LEU A 1 429 ? -16.548 11.840 -4.336 1.00 95.69 429 LEU A CA 1
ATOM 3366 C C . LEU A 1 429 ? -18.024 11.961 -4.757 1.00 95.69 429 LEU A C 1
ATOM 3368 O O . LEU A 1 429 ? -18.875 11.263 -4.215 1.00 95.69 429 LEU A O 1
ATOM 3372 N N . ASP A 1 430 ? -18.334 12.792 -5.751 1.00 94.44 430 ASP A N 1
ATOM 3373 C CA . ASP A 1 430 ? -19.655 12.843 -6.384 1.00 94.44 430 ASP A CA 1
ATOM 3374 C C . ASP A 1 430 ? -19.888 11.565 -7.226 1.00 94.44 430 ASP A C 1
ATOM 3376 O O . ASP A 1 430 ? -20.951 10.948 -7.148 1.00 94.44 430 ASP A O 1
ATOM 3380 N N . ALA A 1 431 ? -18.880 11.111 -7.986 1.00 94.06 431 ALA A N 1
ATOM 3381 C CA . ALA A 1 431 ? -18.986 9.958 -8.887 1.00 94.06 431 ALA A CA 1
ATOM 3382 C C . ALA A 1 431 ? -18.996 8.587 -8.184 1.00 94.06 431 ALA A C 1
ATOM 3384 O O . ALA A 1 431 ? -19.457 7.609 -8.782 1.00 94.06 431 ALA A O 1
ATOM 3385 N N . VAL A 1 432 ? -18.518 8.480 -6.936 1.00 92.19 432 VAL A N 1
ATOM 3386 C CA . VAL A 1 432 ? -18.611 7.232 -6.151 1.00 92.19 432 VAL A CA 1
ATOM 3387 C C . VAL A 1 432 ? -20.028 6.994 -5.605 1.00 92.19 432 VAL A C 1
ATOM 3389 O O . VAL A 1 432 ? -20.491 5.850 -5.592 1.00 92.19 432 VAL A O 1
ATOM 3392 N N . GLY A 1 433 ? -20.747 8.067 -5.259 1.00 91.12 433 GLY A N 1
ATOM 3393 C CA . GLY A 1 433 ? -22.119 8.031 -4.754 1.00 91.12 433 GLY A CA 1
ATOM 3394 C C . GLY A 1 433 ? -22.242 7.895 -3.229 1.00 91.12 433 GLY A C 1
ATOM 3395 O O . GLY A 1 433 ? -21.339 7.436 -2.524 1.00 91.12 433 GLY A O 1
ATOM 3396 N N . THR A 1 434 ? -23.410 8.288 -2.716 1.00 92.56 434 THR A N 1
ATOM 3397 C CA . THR A 1 434 ? -23.671 8.456 -1.276 1.00 92.56 434 THR A CA 1
ATOM 3398 C C . THR A 1 434 ? -23.666 7.161 -0.464 1.00 92.56 434 THR A C 1
ATOM 3400 O O . THR A 1 434 ? -23.441 7.230 0.737 1.00 92.56 434 THR A O 1
ATOM 3403 N N . SER A 1 435 ? -23.844 5.985 -1.077 1.00 92.00 435 SER A N 1
ATOM 3404 C CA . SER A 1 435 ? -23.703 4.693 -0.380 1.00 92.00 435 SER A CA 1
ATOM 3405 C C . SER A 1 435 ? -22.290 4.447 0.154 1.00 92.00 435 SER A C 1
ATOM 3407 O O . SER A 1 435 ? -22.128 3.861 1.221 1.00 92.00 435 SER A O 1
ATOM 3409 N N . MET A 1 436 ? -21.267 4.893 -0.583 1.00 91.88 436 MET A N 1
ATOM 3410 C CA . MET A 1 436 ? -19.862 4.740 -0.196 1.00 91.88 436 MET A CA 1
ATOM 3411 C C . MET A 1 436 ? -19.351 5.959 0.586 1.00 91.88 436 MET A C 1
ATOM 3413 O O . MET A 1 436 ? -18.528 5.827 1.491 1.00 91.88 436 MET A O 1
ATOM 3417 N N . CYS A 1 437 ? -19.822 7.156 0.220 1.00 89.81 437 CYS A N 1
ATOM 3418 C CA . CYS A 1 437 ? -19.401 8.425 0.808 1.00 89.81 437 CYS A CA 1
ATOM 3419 C C . CYS A 1 437 ? -20.599 9.393 0.923 1.00 89.81 437 CYS A C 1
ATOM 3421 O O . CYS A 1 437 ? -20.799 10.237 0.048 1.00 89.81 437 CYS A O 1
ATOM 3423 N N . PRO A 1 438 ? -21.429 9.283 1.979 1.00 88.31 438 PRO A N 1
ATOM 3424 C CA . PRO A 1 438 ? -22.575 10.171 2.181 1.00 88.31 438 PRO A CA 1
ATOM 3425 C C . PRO A 1 438 ? -22.169 11.572 2.666 1.00 88.31 438 PRO A C 1
ATOM 3427 O O . PRO A 1 438 ? -22.940 12.516 2.507 1.00 88.31 438 PRO A O 1
ATOM 3430 N N . THR A 1 439 ? -20.969 11.733 3.240 1.00 88.19 439 THR A N 1
ATOM 3431 C CA . THR A 1 439 ? -20.438 13.018 3.716 1.00 88.19 439 THR A CA 1
ATOM 3432 C C . THR A 1 439 ? -19.031 13.270 3.167 1.00 88.19 439 THR A C 1
ATOM 3434 O O . THR A 1 439 ? -18.131 12.442 3.280 1.00 88.19 439 THR A O 1
ATOM 3437 N N . GLN A 1 440 ? -18.810 14.456 2.593 1.00 90.62 440 GLN A N 1
ATOM 3438 C CA . GLN A 1 440 ? -17.502 14.885 2.062 1.00 90.62 440 GLN A CA 1
ATOM 3439 C C . GLN A 1 440 ? -16.701 15.712 3.095 1.00 90.62 440 GLN A C 1
ATOM 3441 O O . GLN A 1 440 ? -15.786 16.464 2.751 1.00 90.62 440 GLN A O 1
ATOM 3446 N N . SER A 1 441 ? -17.059 15.610 4.379 1.00 88.19 441 SER A N 1
ATOM 3447 C CA . SER A 1 441 ? -16.646 16.560 5.419 1.00 88.19 441 SER A CA 1
ATOM 3448 C C . SER A 1 441 ? -15.167 16.498 5.798 1.00 88.19 441 SER A C 1
ATOM 3450 O O . SER A 1 441 ? -14.606 17.530 6.153 1.00 88.19 441 SER A O 1
ATOM 3452 N N . ASP A 1 442 ? -14.489 15.359 5.640 1.00 88.69 442 ASP A N 1
ATOM 3453 C CA . ASP A 1 442 ? -13.027 15.304 5.804 1.00 88.69 442 ASP A CA 1
ATOM 3454 C C . ASP A 1 442 ? -12.282 16.072 4.689 1.00 88.69 442 ASP A C 1
ATOM 3456 O O . ASP A 1 442 ? -11.211 16.635 4.922 1.00 88.69 442 ASP A O 1
ATOM 3460 N N . TRP A 1 443 ? -12.856 16.161 3.481 1.00 90.19 443 TRP A N 1
ATOM 3461 C CA . TRP A 1 443 ? -12.256 16.860 2.337 1.00 90.19 443 TRP A CA 1
ATOM 3462 C C . TRP A 1 443 ? -12.612 18.343 2.268 1.00 90.19 443 TRP A C 1
ATOM 3464 O O . TRP A 1 443 ? -11.788 19.131 1.798 1.00 90.19 443 TRP A O 1
ATOM 3474 N N . PHE A 1 444 ? -13.799 18.746 2.733 1.00 88.69 444 PHE A N 1
ATOM 3475 C CA . PHE A 1 444 ? -14.306 20.119 2.575 1.00 88.69 444 PHE A CA 1
ATOM 3476 C C . PHE A 1 444 ? -14.791 20.800 3.866 1.00 88.69 444 PHE A C 1
ATOM 3478 O O . PHE A 1 444 ? -15.052 22.000 3.833 1.00 88.69 444 PHE A O 1
ATOM 3485 N N . GLY A 1 445 ? -14.850 20.094 4.997 1.00 83.88 445 GLY A N 1
ATOM 3486 C CA . GLY A 1 445 ? -15.413 20.586 6.258 1.00 83.88 445 GLY A CA 1
ATOM 3487 C C . GLY A 1 445 ? -16.945 20.602 6.273 1.00 83.88 445 GLY A C 1
ATOM 3488 O O . GLY A 1 445 ? -17.599 19.819 5.581 1.00 83.88 445 GLY A O 1
ATOM 3489 N N . VAL A 1 446 ? -17.528 21.486 7.088 1.00 77.25 446 VAL A N 1
ATOM 3490 C CA . VAL A 1 446 ? -18.985 21.646 7.242 1.00 77.25 446 VAL A CA 1
ATOM 3491 C C . VAL A 1 446 ? -19.342 23.129 7.150 1.00 77.25 446 VAL A C 1
ATOM 3493 O O . VAL A 1 446 ? -18.913 23.919 7.989 1.00 77.25 446 VAL A O 1
ATOM 3496 N N . GLY A 1 447 ? -20.125 23.509 6.136 1.00 69.25 447 GLY A N 1
ATOM 3497 C CA . GLY A 1 447 ? -20.509 24.904 5.887 1.00 69.25 447 GLY A CA 1
ATOM 3498 C C . GLY A 1 447 ? -19.301 25.848 5.800 1.00 69.25 447 GLY A C 1
ATOM 3499 O O . GLY A 1 447 ? -18.251 25.489 5.264 1.00 69.25 447 GLY A O 1
ATOM 3500 N N . ASP A 1 448 ? -19.431 27.037 6.387 1.00 56.16 448 ASP A N 1
ATOM 3501 C CA . ASP A 1 448 ? -18.369 28.055 6.415 1.00 56.16 448 ASP A CA 1
ATOM 3502 C C . ASP A 1 448 ? -17.124 27.624 7.224 1.00 56.16 448 ASP A C 1
ATOM 3504 O O . ASP A 1 448 ? -16.038 28.183 7.057 1.00 56.16 448 ASP A O 1
ATOM 3508 N N . PHE A 1 449 ? -17.229 26.569 8.045 1.00 56.84 449 PHE A N 1
ATOM 3509 C CA . PHE A 1 449 ? -16.110 26.003 8.808 1.00 56.84 449 PHE A CA 1
ATOM 3510 C C . PHE A 1 449 ? -15.153 25.143 7.951 1.00 56.84 449 PHE A C 1
ATOM 3512 O O . PHE A 1 449 ? -14.256 24.493 8.484 1.00 56.84 449 PHE A O 1
ATOM 3519 N N . GLY A 1 450 ? -15.297 25.133 6.619 1.00 55.16 450 GLY A N 1
ATOM 3520 C CA . GLY A 1 450 ? -14.390 24.441 5.688 1.00 55.16 450 GLY A CA 1
ATOM 3521 C C . GLY A 1 450 ? -13.006 25.083 5.488 1.00 55.16 450 GLY A C 1
ATOM 3522 O O . GLY A 1 450 ? -12.124 24.479 4.864 1.00 55.16 450 GLY A O 1
ATOM 3523 N N . GLY A 1 451 ? -12.801 26.303 5.999 1.00 56.53 451 GLY A N 1
ATOM 3524 C CA . GLY A 1 451 ? -11.549 27.056 5.877 1.00 56.53 451 GLY A CA 1
ATOM 3525 C C . GLY A 1 451 ? -10.350 26.418 6.596 1.00 56.53 451 GLY A C 1
ATOM 3526 O O . GLY A 1 451 ? -10.491 25.725 7.603 1.00 56.53 451 GLY A O 1
ATOM 3527 N N . SER A 1 452 ? -9.134 26.699 6.113 1.00 55.72 452 SER A N 1
ATOM 3528 C CA . SER A 1 452 ? -7.878 26.158 6.670 1.00 55.72 452 SER A CA 1
ATOM 3529 C C . SER A 1 452 ? -7.676 26.471 8.159 1.00 55.72 452 SER A C 1
ATOM 3531 O O . SER A 1 452 ? -7.121 25.646 8.883 1.00 55.72 452 SER A O 1
ATOM 3533 N N . GLN A 1 453 ? -8.180 27.617 8.628 1.00 48.41 453 GLN A N 1
ATOM 3534 C CA . GLN A 1 453 ? -8.139 28.032 10.036 1.00 48.41 453 GLN A CA 1
ATOM 3535 C C . GLN A 1 453 ? -8.903 27.080 10.971 1.00 48.41 453 GLN A C 1
ATOM 3537 O O . GLN A 1 453 ? -8.487 26.899 12.110 1.00 48.41 453 GLN A O 1
ATOM 3542 N N . PHE A 1 454 ? -9.978 26.443 10.493 1.00 52.22 454 PHE A N 1
ATOM 3543 C CA . PHE A 1 454 ? -10.798 25.524 11.290 1.00 52.22 454 PHE A CA 1
ATOM 3544 C C . PHE A 1 454 ? -10.357 24.064 11.183 1.00 52.22 454 PHE A C 1
ATOM 3546 O O . PHE A 1 454 ? -10.763 23.250 12.009 1.00 52.22 454 PHE A O 1
ATOM 3553 N N . ARG A 1 455 ? -9.517 23.703 10.199 1.00 63.62 455 ARG A N 1
ATOM 3554 C CA . ARG A 1 455 ? -8.979 22.336 10.107 1.00 63.62 455 ARG A CA 1
ATOM 3555 C C . ARG A 1 455 ? -8.022 22.019 11.244 1.00 63.62 455 ARG A C 1
ATOM 3557 O O . ARG A 1 455 ? -8.077 20.908 11.752 1.00 63.62 455 ARG A O 1
ATOM 3564 N N . ASN A 1 456 ? -7.163 22.961 11.629 1.00 69.25 456 ASN A N 1
ATOM 3565 C CA . ASN A 1 456 ? -6.105 22.734 12.613 1.00 69.25 456 ASN A CA 1
ATOM 3566 C C . ASN A 1 456 ? -6.591 23.009 14.046 1.00 69.25 456 ASN A C 1
ATOM 3568 O O . ASN A 1 456 ? -7.118 24.079 14.343 1.00 69.25 456 ASN A O 1
ATOM 3572 N N . VAL A 1 457 ? -6.357 22.053 14.943 1.00 68.81 457 VAL A N 1
ATOM 3573 C CA . VAL A 1 457 ? -6.610 22.169 16.391 1.00 68.81 457 VAL A CA 1
ATOM 3574 C C . VAL A 1 457 ? -5.377 22.748 17.084 1.00 68.81 457 VAL A C 1
ATOM 3576 O O . VAL A 1 457 ? -4.252 22.588 16.604 1.00 68.81 457 VAL A O 1
ATOM 3579 N N . ASP A 1 458 ? -5.568 23.435 18.212 1.00 70.00 458 ASP A N 1
ATOM 3580 C CA . ASP A 1 458 ? -4.463 24.105 18.895 1.00 70.00 458 ASP A CA 1
ATOM 3581 C C . ASP A 1 458 ? -3.351 23.133 19.344 1.00 70.00 458 ASP A C 1
ATOM 3583 O O . ASP A 1 458 ? -3.613 22.076 19.929 1.00 70.00 458 ASP A O 1
ATOM 3587 N N . ARG A 1 459 ? -2.079 23.512 19.126 1.00 71.00 459 ARG A N 1
ATOM 3588 C CA . ARG A 1 459 ? -0.915 22.662 19.456 1.00 71.00 459 ARG A CA 1
ATOM 3589 C C . ARG A 1 459 ? -0.803 22.371 20.971 1.00 71.00 459 ARG A C 1
ATOM 3591 O O . ARG A 1 459 ? -0.126 21.410 21.343 1.00 71.00 459 ARG A O 1
ATOM 3598 N N . SER A 1 460 ? -1.471 23.129 21.853 1.00 75.50 460 SER A N 1
ATOM 3599 C CA . SER A 1 460 ? -1.537 22.816 23.290 1.00 75.50 460 SER A CA 1
ATOM 3600 C C . SER A 1 460 ? -2.413 21.605 23.615 1.00 75.50 460 SER A C 1
ATOM 3602 O O . SER A 1 460 ? -2.123 20.942 24.608 1.00 75.50 460 SER A O 1
ATOM 3604 N N . VAL A 1 461 ? -3.409 21.246 22.792 1.00 83.69 461 VAL A N 1
ATOM 3605 C CA . VAL A 1 461 ? -4.387 20.179 23.102 1.00 83.69 461 VAL A CA 1
ATOM 3606 C C . VAL A 1 461 ? -3.713 18.819 23.319 1.00 83.69 461 VAL A C 1
ATOM 3608 O O . VAL A 1 461 ? -4.102 18.080 24.217 1.00 83.69 461 VAL A O 1
ATOM 3611 N N . LEU A 1 462 ? -2.613 18.523 22.616 1.00 86.69 462 LEU A N 1
ATOM 3612 C CA . LEU A 1 462 ? -1.783 17.343 22.903 1.00 86.69 462 LEU A CA 1
ATOM 3613 C C . LEU A 1 462 ? -1.187 17.371 24.321 1.00 86.69 462 LEU A C 1
ATOM 3615 O O . LEU A 1 462 ? -1.033 16.339 24.962 1.00 86.69 462 LEU A O 1
ATOM 3619 N N . THR A 1 463 ? -0.797 18.546 24.807 1.00 86.00 463 THR A N 1
ATOM 3620 C CA . THR A 1 463 ? -0.257 18.716 26.162 1.00 86.00 463 THR A CA 1
ATOM 3621 C C . THR A 1 463 ? -1.363 18.682 27.222 1.00 86.00 463 THR A C 1
ATOM 3623 O O . THR A 1 463 ? -1.053 18.269 28.331 1.00 86.00 463 THR A O 1
ATOM 3626 N N . LYS A 1 464 ? -2.624 18.972 26.862 1.00 89.12 464 LYS A N 1
ATOM 3627 C CA . LYS A 1 464 ? -3.821 18.722 27.692 1.00 89.12 464 LYS A CA 1
ATOM 3628 C C . LYS A 1 464 ? -4.186 17.229 27.750 1.00 89.12 464 LYS A C 1
ATOM 3630 O O . LYS A 1 464 ? -4.440 16.678 28.809 1.00 89.12 464 LYS A O 1
ATOM 3635 N N . PHE A 1 465 ? -4.125 16.516 26.623 1.00 92.44 465 PHE A N 1
ATOM 3636 C CA . PHE A 1 465 ? -4.453 15.081 26.539 1.00 92.44 465 PHE A CA 1
ATOM 3637 C C . PHE A 1 465 ? -3.554 14.160 27.389 1.00 92.44 465 PHE A C 1
ATOM 3639 O O . PHE A 1 465 ? -3.999 13.099 27.820 1.00 92.44 465 PHE A O 1
ATOM 3646 N N . LEU A 1 466 ? -2.285 14.517 27.615 1.00 92.88 466 LEU A N 1
ATOM 3647 C CA . LEU A 1 466 ? -1.310 13.642 28.286 1.00 92.88 466 LEU A CA 1
ATOM 3648 C C . LEU A 1 466 ? -1.352 13.602 29.831 1.00 92.88 466 LEU A C 1
ATOM 3650 O O . LEU A 1 466 ? -0.923 12.572 30.358 1.00 92.88 466 LEU A O 1
ATOM 3654 N N . PRO A 1 467 ? -1.789 14.637 30.576 1.00 91.19 467 PRO A N 1
ATOM 3655 C CA . PRO A 1 467 ? -2.078 14.529 32.012 1.00 91.19 467 PRO A CA 1
ATOM 3656 C C . PRO A 1 467 ? -3.492 14.020 32.341 1.00 91.19 467 PRO A C 1
ATOM 3658 O O . PRO A 1 467 ? -3.665 13.437 33.406 1.00 91.19 467 PRO A O 1
ATOM 3661 N N . ILE A 1 468 ? -4.484 14.216 31.461 1.00 92.19 468 ILE A N 1
ATOM 3662 C CA . ILE A 1 468 ? -5.890 13.834 31.701 1.00 92.19 468 ILE A CA 1
ATOM 3663 C C . ILE A 1 468 ? -6.047 12.323 31.977 1.00 92.19 468 ILE A C 1
ATOM 3665 O O . ILE A 1 468 ? -5.372 11.490 31.365 1.00 92.19 468 ILE A O 1
ATOM 3669 N N . HIS A 1 469 ? -6.985 11.964 32.862 1.00 90.56 469 HIS A N 1
ATOM 3670 C CA . HIS A 1 469 ? -7.301 10.574 33.202 1.00 90.56 469 HIS A CA 1
ATOM 3671 C C . HIS A 1 469 ? -7.853 9.789 31.989 1.00 90.56 469 HIS A C 1
ATOM 3673 O O . HIS A 1 469 ? -8.855 10.206 31.399 1.00 90.56 469 HIS A O 1
ATOM 3679 N N . PRO A 1 470 ? -7.240 8.653 31.601 1.00 92.69 470 PRO A N 1
ATOM 3680 C CA . PRO A 1 470 ? -7.758 7.799 30.537 1.00 92.69 470 PRO A CA 1
ATOM 3681 C C . PRO A 1 470 ? -8.988 7.012 31.012 1.00 92.69 470 PRO A C 1
ATOM 3683 O O . PRO A 1 470 ? -9.023 6.513 32.135 1.00 92.69 470 PRO A O 1
ATOM 3686 N N . THR A 1 471 ? -9.984 6.872 30.138 1.00 90.69 471 THR A N 1
ATOM 3687 C CA . THR A 1 471 ? -11.215 6.101 30.411 1.00 90.69 471 THR A CA 1
ATOM 3688 C C . THR A 1 471 ? -11.113 4.623 30.046 1.00 90.69 471 THR A C 1
ATOM 3690 O O . THR A 1 471 ? -11.870 3.817 30.575 1.00 90.69 471 THR A O 1
ATOM 3693 N N . ASP A 1 472 ? -10.173 4.260 29.172 1.00 88.31 472 ASP A N 1
ATOM 3694 C CA . ASP A 1 472 ? -9.928 2.884 28.745 1.00 88.31 472 ASP A CA 1
ATOM 3695 C C . ASP A 1 472 ? -8.422 2.584 28.584 1.00 88.31 472 ASP A C 1
ATOM 3697 O O . ASP A 1 472 ? -7.565 3.478 28.513 1.00 88.31 472 ASP A O 1
ATOM 3701 N N . TYR A 1 473 ? -8.089 1.290 28.534 1.00 86.31 473 TYR A N 1
ATOM 3702 C CA . TYR A 1 473 ? -6.713 0.797 28.400 1.00 86.31 473 TYR A CA 1
ATOM 3703 C C . TYR A 1 473 ? -6.030 1.284 27.113 1.00 86.31 473 TYR A C 1
ATOM 3705 O O . TYR A 1 473 ? -4.838 1.602 27.132 1.00 86.31 473 TYR A O 1
ATOM 3713 N N . SER A 1 474 ? -6.778 1.403 26.011 1.00 89.25 474 SER A N 1
ATOM 3714 C CA . SER A 1 474 ? -6.275 1.930 24.737 1.00 89.25 474 SER A CA 1
ATOM 3715 C C . SER A 1 474 ? -5.803 3.377 24.871 1.00 89.25 474 SER A C 1
ATOM 3717 O O . SER A 1 474 ? -4.702 3.719 24.434 1.00 89.25 474 SER A O 1
ATOM 3719 N N . THR A 1 475 ? -6.588 4.214 25.551 1.00 92.94 475 THR A N 1
ATOM 3720 C CA . THR A 1 475 ? -6.246 5.611 25.834 1.00 92.94 475 THR A CA 1
ATOM 3721 C C . THR A 1 475 ? -5.004 5.699 26.718 1.00 92.94 475 THR A C 1
ATOM 3723 O O . THR A 1 475 ? -4.074 6.439 26.391 1.00 92.94 475 THR A O 1
ATOM 3726 N N . MET A 1 476 ? -4.931 4.899 27.790 1.00 92.38 476 MET A N 1
ATOM 3727 C CA . MET A 1 476 ? -3.750 4.843 28.661 1.00 92.38 476 MET A CA 1
ATOM 3728 C C . MET A 1 476 ? -2.485 4.460 27.874 1.00 92.38 476 MET A C 1
ATOM 3730 O O . MET A 1 476 ? -1.446 5.111 28.021 1.00 92.38 476 MET A O 1
ATOM 3734 N N . LYS A 1 477 ? -2.562 3.432 27.019 1.00 92.06 477 LYS A N 1
ATOM 3735 C CA . LYS A 1 477 ? -1.425 2.943 26.225 1.00 92.06 477 LYS A CA 1
ATOM 3736 C C . LYS A 1 477 ? -0.999 3.913 25.130 1.00 92.06 477 LYS A C 1
ATOM 3738 O O . LYS A 1 477 ? 0.201 4.092 24.914 1.00 92.06 477 LYS A O 1
ATOM 3743 N N . LEU A 1 478 ? -1.944 4.612 24.500 1.00 93.19 478 LEU A N 1
ATOM 3744 C CA . LEU A 1 478 ? -1.629 5.696 23.574 1.00 93.19 478 LEU A CA 1
ATOM 3745 C C . LEU A 1 478 ? -0.909 6.848 24.289 1.00 93.19 478 LEU A C 1
ATOM 3747 O O . LEU A 1 478 ? 0.113 7.333 23.802 1.00 93.19 478 LEU A O 1
ATOM 3751 N N . GLN A 1 479 ? -1.390 7.261 25.467 1.00 94.88 479 GLN A N 1
ATOM 3752 C CA . GLN A 1 479 ? -0.700 8.269 26.270 1.00 94.88 479 GLN A CA 1
ATOM 3753 C C . GLN A 1 479 ? 0.707 7.797 26.689 1.00 94.88 479 GLN A C 1
ATOM 3755 O O . GLN A 1 479 ? 1.644 8.587 26.609 1.00 94.88 479 GLN A O 1
ATOM 3760 N N . GLU A 1 480 ? 0.898 6.537 27.108 1.00 94.44 480 GLU A N 1
ATOM 3761 C CA . GLU A 1 480 ? 2.221 5.963 27.429 1.00 94.44 480 GLU A CA 1
ATOM 3762 C C . GLU A 1 480 ? 3.184 6.060 26.232 1.00 94.44 480 GLU A C 1
ATOM 3764 O O . GLU A 1 480 ? 4.285 6.603 26.365 1.00 94.44 480 GLU A O 1
ATOM 3769 N N . LEU A 1 481 ? 2.740 5.624 25.048 1.00 93.62 481 LEU A N 1
ATOM 3770 C CA . LEU A 1 481 ? 3.504 5.692 23.802 1.00 93.62 481 LEU A CA 1
ATOM 3771 C C . LEU A 1 481 ? 3.919 7.134 23.469 1.00 93.62 481 LEU A C 1
ATOM 3773 O O . LEU A 1 481 ? 5.096 7.389 23.201 1.00 93.62 481 LEU A O 1
ATOM 3777 N N . ILE A 1 482 ? 2.994 8.096 23.546 1.00 94.31 482 ILE A N 1
ATOM 3778 C CA . ILE A 1 482 ? 3.274 9.505 23.226 1.00 94.31 482 ILE A CA 1
ATOM 3779 C C . ILE A 1 482 ? 4.168 10.161 24.292 1.00 94.31 482 ILE A C 1
ATOM 3781 O O . ILE A 1 482 ? 5.094 10.902 23.938 1.00 94.31 482 ILE A O 1
ATOM 3785 N N . ARG A 1 483 ? 3.959 9.870 25.587 1.00 95.00 483 ARG A N 1
ATOM 3786 C CA . ARG A 1 483 ? 4.847 10.315 26.681 1.00 95.00 483 ARG A CA 1
ATOM 3787 C C . ARG A 1 483 ? 6.280 9.841 26.416 1.00 95.00 483 ARG A C 1
ATOM 3789 O O . ARG A 1 483 ? 7.192 10.669 26.446 1.00 95.00 483 ARG A O 1
ATOM 3796 N N . LEU A 1 484 ? 6.479 8.566 26.068 1.00 94.62 484 LEU A N 1
ATOM 3797 C CA . LEU A 1 484 ? 7.797 8.007 25.743 1.00 94.62 484 LEU A CA 1
ATOM 3798 C C . LEU A 1 484 ? 8.431 8.676 24.511 1.00 94.62 484 LEU A C 1
ATOM 3800 O O . LEU A 1 484 ? 9.597 9.071 24.566 1.00 94.62 484 LEU A O 1
ATOM 3804 N N . MET A 1 485 ? 7.676 8.864 23.420 1.00 93.38 485 MET A N 1
ATOM 3805 C CA . MET A 1 485 ? 8.174 9.544 22.212 1.00 93.38 485 MET A CA 1
ATOM 3806 C C . MET A 1 485 ? 8.645 10.978 22.508 1.00 93.38 485 MET A C 1
ATOM 3808 O O . MET A 1 485 ? 9.720 11.376 22.048 1.00 93.38 485 MET A O 1
ATOM 3812 N N . ARG A 1 486 ? 7.887 11.738 23.318 1.00 92.56 486 ARG A N 1
ATOM 3813 C CA . ARG A 1 486 ? 8.265 13.095 23.759 1.00 92.56 486 ARG A CA 1
ATOM 3814 C C . ARG A 1 486 ? 9.492 13.071 24.680 1.00 92.56 486 ARG A C 1
ATOM 3816 O O . ARG A 1 486 ? 10.424 13.840 24.454 1.00 92.56 486 ARG A O 1
ATOM 3823 N N . GLN A 1 487 ? 9.541 12.169 25.665 1.00 93.75 487 GLN A N 1
ATOM 3824 C CA . GLN A 1 487 ? 10.678 12.017 26.589 1.00 93.75 487 GLN A CA 1
ATOM 3825 C C . GLN A 1 487 ? 11.983 11.654 25.864 1.00 93.75 487 GLN A C 1
ATOM 3827 O O . GLN A 1 487 ? 13.030 12.238 26.141 1.00 93.75 487 GLN A O 1
ATOM 3832 N N . ARG A 1 488 ? 11.929 10.725 24.900 1.00 93.50 488 ARG A N 1
ATOM 3833 C CA . ARG A 1 488 ? 13.080 10.318 24.075 1.00 93.50 488 ARG A CA 1
ATOM 3834 C C . ARG A 1 488 ? 13.399 11.287 22.927 1.00 93.50 488 ARG A C 1
ATOM 3836 O O . ARG A 1 488 ? 14.368 11.053 22.207 1.00 93.50 488 ARG A O 1
ATOM 3843 N N . ARG A 1 489 ? 12.627 12.373 22.771 1.00 92.25 489 ARG A N 1
ATOM 3844 C CA . ARG A 1 489 ? 12.754 13.384 21.700 1.00 92.25 489 ARG A CA 1
ATOM 3845 C C . ARG A 1 489 ? 12.818 12.758 20.301 1.00 92.25 489 ARG A C 1
ATOM 3847 O O . ARG A 1 489 ? 13.645 13.130 19.468 1.00 92.25 489 ARG A O 1
ATOM 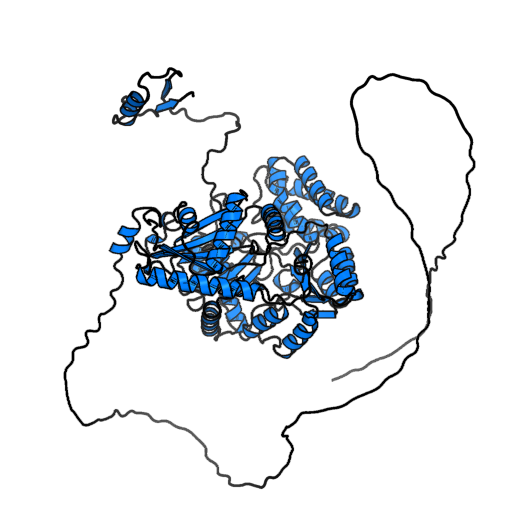3854 N N . PHE A 1 490 ? 11.962 11.770 20.054 1.00 92.06 490 PHE A N 1
ATOM 3855 C CA . PHE A 1 490 ? 11.848 11.130 18.748 1.00 92.06 490 PHE A CA 1
ATOM 3856 C C . PHE A 1 490 ? 11.252 12.097 17.710 1.00 92.06 490 PHE A C 1
ATOM 3858 O O . PHE A 1 490 ? 10.367 12.890 18.023 1.00 92.06 490 PHE A O 1
ATOM 3865 N N . GLN A 1 491 ? 11.749 12.040 16.469 1.00 90.56 491 GLN A N 1
ATOM 3866 C CA . GLN A 1 491 ? 11.315 12.927 15.383 1.00 90.56 491 GLN A CA 1
ATOM 3867 C C . GLN A 1 491 ? 9.961 12.475 14.820 1.00 90.56 491 GLN A C 1
ATOM 3869 O O . GLN A 1 491 ? 9.889 11.672 13.887 1.00 90.56 491 GLN A O 1
ATOM 3874 N N . ALA A 1 492 ? 8.893 12.995 15.415 1.00 90.12 492 ALA A N 1
ATOM 3875 C CA . ALA A 1 492 ? 7.520 12.810 14.973 1.00 90.12 492 ALA A CA 1
ATOM 3876 C C . ALA A 1 492 ? 6.698 14.085 15.208 1.00 90.12 492 ALA A C 1
ATOM 3878 O O . ALA A 1 492 ? 6.944 14.820 16.168 1.00 90.12 492 ALA A O 1
ATOM 3879 N N . ALA A 1 493 ? 5.706 14.313 14.353 1.00 88.88 493 ALA A N 1
ATOM 3880 C CA . ALA A 1 493 ? 4.671 15.317 14.528 1.00 88.88 493 ALA A CA 1
ATOM 3881 C C . ALA A 1 493 ? 3.362 14.660 14.981 1.00 88.88 493 ALA A C 1
ATOM 3883 O O . ALA A 1 493 ? 2.974 13.598 14.496 1.00 88.88 493 ALA A O 1
ATOM 3884 N N . PHE A 1 494 ? 2.665 15.340 15.884 1.00 90.94 494 PHE A N 1
ATOM 3885 C CA . PHE A 1 494 ? 1.323 14.992 16.338 1.00 90.94 494 PHE A CA 1
ATOM 3886 C C . PHE A 1 494 ? 0.384 16.060 15.775 1.00 90.94 494 PHE A C 1
ATOM 3888 O O . PHE A 1 494 ? 0.235 17.130 16.365 1.00 90.94 494 PHE A O 1
ATOM 3895 N N . LYS A 1 495 ? -0.144 15.826 14.570 1.00 89.75 495 LYS A N 1
ATOM 3896 C CA . LYS A 1 495 ? -1.020 16.786 13.889 1.00 89.75 495 LYS A CA 1
ATOM 3897 C C . LYS A 1 495 ? -2.446 16.594 14.413 1.00 89.75 495 LYS A C 1
ATOM 3899 O O . LYS A 1 495 ? -2.993 15.502 14.272 1.00 89.75 495 LYS A O 1
ATOM 3904 N N . CYS A 1 496 ? -3.030 17.621 15.026 1.00 89.50 496 CYS A N 1
ATOM 3905 C CA . CYS A 1 496 ? -4.395 17.577 15.557 1.00 89.50 496 CYS A CA 1
ATOM 3906 C C . CYS A 1 496 ? -5.337 18.389 14.659 1.00 89.50 496 CYS A C 1
ATOM 3908 O O . CYS A 1 496 ? -5.018 19.520 14.288 1.00 89.50 496 CYS A O 1
ATOM 3910 N N . TYR A 1 497 ? -6.502 17.823 14.350 1.00 86.88 497 TYR A N 1
ATOM 3911 C CA . TYR A 1 497 ? -7.464 18.356 13.390 1.00 86.88 497 TYR A CA 1
ATOM 3912 C C . TYR A 1 497 ? -8.903 18.292 13.910 1.00 86.88 497 TYR A C 1
ATOM 3914 O O . TYR A 1 497 ? -9.252 17.385 14.663 1.00 86.88 497 TYR A O 1
ATOM 3922 N N . THR A 1 498 ? -9.765 19.215 13.490 1.00 85.38 498 THR A N 1
ATOM 3923 C CA . THR A 1 498 ? -11.185 19.222 13.883 1.00 85.38 498 THR A CA 1
ATOM 3924 C C . THR A 1 498 ? -11.898 17.970 13.369 1.00 85.38 498 THR A C 1
ATOM 3926 O O . THR A 1 498 ? -11.806 17.641 12.188 1.00 85.38 498 THR A O 1
ATOM 3929 N N . ASN A 1 499 ? -12.629 17.266 14.243 1.00 88.31 499 ASN A N 1
ATOM 3930 C CA . ASN A 1 499 ? -13.411 16.097 13.841 1.00 88.31 499 ASN A CA 1
ATOM 3931 C C . ASN A 1 499 ? -14.789 16.528 13.321 1.00 88.31 499 ASN A C 1
ATOM 3933 O O . ASN A 1 499 ? -15.750 16.625 14.085 1.00 88.31 499 ASN A O 1
ATOM 3937 N N . PHE A 1 500 ? -14.882 16.811 12.020 1.00 84.69 500 PHE A N 1
ATOM 3938 C CA . PHE A 1 500 ? -16.104 17.339 11.406 1.00 84.69 500 PHE A CA 1
ATOM 3939 C C . PHE A 1 500 ? -17.330 16.424 11.569 1.00 84.69 500 PHE A C 1
ATOM 3941 O O . PHE A 1 500 ? -18.437 16.934 11.714 1.00 84.69 500 PHE A O 1
ATOM 3948 N N . HIS A 1 501 ? -17.146 15.100 11.645 1.00 84.81 501 HIS A N 1
ATOM 3949 C CA . HIS A 1 501 ? -18.238 14.138 11.878 1.00 84.81 501 HIS A CA 1
ATOM 3950 C C . HIS A 1 501 ? -18.868 14.240 13.276 1.00 84.81 501 HIS A C 1
ATOM 3952 O O . HIS A 1 501 ? -19.977 13.756 13.474 1.00 84.81 501 HIS A O 1
ATOM 3958 N N . LYS A 1 502 ? -18.182 14.869 14.243 1.00 86.88 502 LYS A N 1
ATOM 3959 C CA . LYS A 1 502 ? -18.651 15.088 15.627 1.00 86.88 502 LYS A CA 1
ATOM 3960 C C . LYS A 1 502 ? -18.697 16.580 15.996 1.00 86.88 502 LYS A C 1
ATOM 3962 O O . LYS A 1 502 ? -18.649 16.946 17.168 1.00 86.88 502 LYS A O 1
ATOM 3967 N N . ILE A 1 503 ? -18.809 17.465 14.994 1.00 82.12 503 ILE A N 1
ATOM 3968 C CA . ILE A 1 503 ? -18.864 18.928 15.193 1.00 82.12 503 ILE A CA 1
ATOM 3969 C C . ILE A 1 503 ? -20.098 19.374 15.995 1.00 82.12 503 ILE A C 1
ATOM 3971 O O . ILE A 1 503 ? -20.019 20.335 16.757 1.00 82.12 503 ILE A O 1
ATOM 3975 N N . ASN A 1 504 ? -21.215 18.652 15.864 1.00 82.69 504 ASN A N 1
ATOM 3976 C CA . ASN A 1 504 ? -22.462 18.929 16.583 1.00 82.69 504 ASN A CA 1
ATOM 3977 C C . ASN A 1 504 ? -22.387 18.560 18.076 1.00 82.69 504 ASN A C 1
ATOM 3979 O O . ASN A 1 504 ? -23.137 19.115 18.874 1.00 82.69 504 ASN A O 1
ATOM 3983 N N . ASP A 1 505 ? -21.463 17.670 18.453 1.00 83.69 505 ASP A N 1
ATOM 3984 C CA . ASP A 1 505 ? -21.286 17.199 19.830 1.00 83.69 505 ASP A CA 1
ATOM 3985 C C . ASP A 1 505 ? -20.353 18.117 20.650 1.00 83.69 505 ASP A C 1
ATOM 3987 O O . ASP A 1 505 ? -20.167 17.917 21.855 1.00 83.69 505 ASP A O 1
ATOM 3991 N N . LEU A 1 506 ? -19.730 19.115 20.007 1.00 82.81 506 LEU A N 1
ATOM 3992 C CA . LEU A 1 506 ? -18.772 20.024 20.635 1.00 82.81 506 LEU A CA 1
ATOM 3993 C C . LEU A 1 506 ? -19.445 20.957 21.651 1.00 82.81 506 LEU A C 1
ATOM 3995 O O . LEU A 1 506 ? -20.440 21.625 21.368 1.00 82.81 506 LEU A O 1
ATOM 3999 N N . SER A 1 507 ? -18.838 21.080 22.830 1.00 82.44 507 SER A N 1
ATOM 4000 C CA . SER A 1 507 ? -19.239 22.046 23.853 1.00 82.44 507 SER A CA 1
ATOM 4001 C C . SER A 1 507 ? -18.016 22.606 24.590 1.00 82.44 507 SER A C 1
ATOM 4003 O O . SER A 1 507 ? -16.873 22.300 24.254 1.00 82.44 507 SER A O 1
ATOM 4005 N N . LYS A 1 508 ? -18.233 23.439 25.616 1.00 79.19 508 LYS A N 1
ATOM 4006 C CA . LYS A 1 508 ? -17.141 23.918 26.486 1.00 79.19 508 LYS A CA 1
ATOM 4007 C C . LYS A 1 508 ? -16.500 22.788 27.303 1.00 79.19 508 LYS A C 1
ATOM 4009 O O . LYS A 1 508 ? -15.340 22.910 27.684 1.00 79.19 508 LYS A O 1
ATOM 4014 N N . ASP A 1 509 ? -17.242 21.702 27.512 1.00 84.88 509 ASP A N 1
ATOM 4015 C CA . ASP A 1 509 ? -16.899 20.580 28.386 1.00 84.88 509 ASP A CA 1
ATOM 4016 C C . ASP A 1 509 ? -16.807 19.238 27.625 1.00 84.88 509 ASP A C 1
ATOM 4018 O O . ASP A 1 509 ? -16.722 18.183 28.249 1.00 84.88 509 ASP A O 1
ATOM 4022 N N . ASN A 1 510 ? -16.824 19.260 26.283 1.00 88.25 510 ASN A N 1
ATOM 4023 C CA . ASN A 1 510 ? -16.742 18.084 25.403 1.00 88.25 510 ASN A CA 1
ATOM 4024 C C . ASN A 1 510 ? -16.045 18.466 24.082 1.00 88.25 510 ASN A C 1
ATOM 4026 O O . ASN A 1 510 ? -16.559 19.305 23.337 1.00 88.25 510 ASN A O 1
ATOM 4030 N N . LEU A 1 511 ? -14.874 17.890 23.801 1.00 89.19 511 LEU A N 1
ATOM 4031 C CA . LEU A 1 511 ? -13.962 18.320 22.737 1.00 89.19 511 LEU A CA 1
ATOM 4032 C C . LEU A 1 511 ? -13.478 17.129 21.899 1.00 89.19 511 LEU A C 1
ATOM 4034 O O . LEU A 1 511 ? -12.605 16.374 22.328 1.00 89.19 511 LEU A O 1
ATOM 4038 N N . TYR A 1 512 ? -13.976 17.031 20.664 1.00 90.06 512 TYR A N 1
ATOM 4039 C CA . TYR A 1 512 ? -13.566 16.026 19.683 1.00 90.06 512 TYR A CA 1
ATOM 4040 C C . TYR A 1 512 ? -12.529 16.555 18.686 1.00 90.06 512 TYR A C 1
ATOM 4042 O O . TYR A 1 512 ? -12.711 17.612 18.078 1.00 90.06 512 TYR A O 1
ATOM 4050 N N . TYR A 1 513 ? -11.477 15.773 18.445 1.00 91.12 513 TYR A N 1
ATOM 4051 C CA . TYR A 1 513 ? -10.496 16.026 17.388 1.00 91.12 513 TYR A CA 1
ATOM 4052 C C . TYR A 1 513 ? -9.921 14.723 16.813 1.00 91.12 513 TYR A C 1
ATOM 4054 O O . TYR A 1 513 ? -9.865 13.701 17.493 1.00 91.12 513 TYR A O 1
ATOM 4062 N N . LYS A 1 514 ? -9.476 14.757 15.554 1.00 92.12 514 LYS A N 1
ATOM 4063 C CA . LYS A 1 514 ? -8.664 13.699 14.938 1.00 92.12 514 LYS A CA 1
ATOM 4064 C C . LYS A 1 514 ? -7.183 13.998 15.182 1.00 92.12 514 LYS A C 1
ATOM 4066 O O . LYS A 1 514 ? -6.760 15.150 15.106 1.00 92.12 514 LYS A O 1
ATOM 4071 N N . MET A 1 515 ? -6.376 12.984 15.459 1.00 93.31 515 MET A N 1
ATOM 4072 C CA . MET A 1 515 ? -4.935 13.086 15.687 1.00 93.31 515 MET A CA 1
ATOM 4073 C C . MET A 1 515 ? -4.183 12.140 14.751 1.00 93.31 515 MET A C 1
ATOM 4075 O O . MET A 1 515 ? -4.474 10.946 14.691 1.00 93.31 515 MET A O 1
ATOM 4079 N N . VAL A 1 516 ? -3.181 12.679 14.059 1.00 92.56 516 VAL A N 1
ATOM 4080 C CA . VAL A 1 516 ? -2.293 11.939 13.157 1.00 92.56 516 VAL A CA 1
ATOM 4081 C C . VAL A 1 516 ? -0.890 11.903 13.748 1.00 92.56 516 VAL A C 1
ATOM 4083 O O . VAL A 1 516 ? -0.301 12.950 14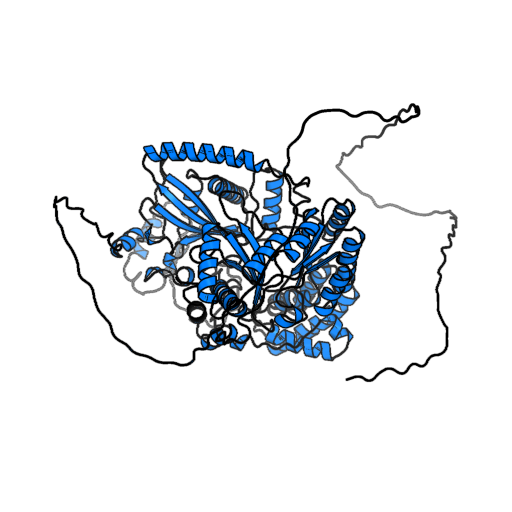.031 1.00 92.56 516 VAL A O 1
ATOM 4086 N N . ILE A 1 517 ? -0.345 10.699 13.926 1.00 92.06 517 ILE A N 1
ATOM 4087 C CA . ILE A 1 517 ? 1.000 10.486 14.473 1.00 92.06 517 ILE A CA 1
ATOM 4088 C C . ILE A 1 517 ? 1.969 10.235 13.311 1.00 92.06 517 ILE A C 1
ATOM 4090 O O . ILE A 1 517 ? 2.212 9.099 12.904 1.00 92.06 517 ILE A O 1
ATOM 4094 N N . HIS A 1 518 ? 2.523 11.316 12.758 1.00 90.19 518 HIS A N 1
ATOM 4095 C CA . HIS A 1 518 ? 3.459 11.255 11.635 1.00 90.19 518 HIS A CA 1
ATOM 4096 C C . HIS A 1 518 ? 4.901 11.098 12.135 1.00 90.19 518 HIS A C 1
ATOM 4098 O O . HIS A 1 518 ? 5.478 12.013 12.718 1.00 90.19 518 HIS A O 1
ATOM 4104 N N . VAL A 1 519 ? 5.514 9.944 11.874 1.00 88.50 519 VAL A N 1
ATOM 4105 C CA . VAL A 1 519 ? 6.909 9.649 12.242 1.00 88.50 519 VAL A CA 1
ATOM 4106 C C . VAL A 1 519 ? 7.837 9.946 11.061 1.00 88.50 519 VAL A C 1
ATOM 4108 O O . VAL A 1 519 ? 7.772 9.271 10.036 1.00 88.50 519 VAL A O 1
ATOM 4111 N N . HIS A 1 520 ? 8.725 10.934 11.208 1.00 84.00 520 HIS A N 1
ATOM 4112 C CA . HIS A 1 520 ? 9.440 11.552 10.079 1.00 84.00 520 HIS A CA 1
ATOM 4113 C C . HIS A 1 520 ? 10.572 10.698 9.478 1.00 84.00 520 HIS A C 1
ATOM 4115 O O . HIS A 1 520 ? 11.099 11.028 8.418 1.00 84.00 520 HIS A O 1
ATOM 4121 N N . SER A 1 521 ? 11.015 9.636 10.159 1.00 82.38 521 SER A N 1
ATOM 4122 C CA . SER A 1 521 ? 12.141 8.814 9.702 1.00 82.38 521 SER A CA 1
ATOM 4123 C C . SER A 1 521 ? 12.028 7.371 10.175 1.00 82.38 521 SER A C 1
ATOM 4125 O O . SER A 1 521 ? 11.755 7.109 11.346 1.00 82.38 521 SER A O 1
ATOM 4127 N N . ASP A 1 522 ? 12.339 6.431 9.284 1.00 82.12 522 ASP A N 1
ATOM 4128 C CA . ASP A 1 522 ? 12.332 4.990 9.559 1.00 82.12 522 ASP A CA 1
ATOM 4129 C C . ASP A 1 522 ? 13.293 4.611 10.715 1.00 82.12 522 ASP A C 1
ATOM 4131 O O . ASP A 1 522 ? 13.005 3.721 11.515 1.00 82.12 522 ASP A O 1
ATOM 4135 N N . HIS A 1 523 ? 14.358 5.398 10.927 1.00 84.69 523 HIS A N 1
ATOM 4136 C CA . HIS A 1 523 ? 15.276 5.265 12.065 1.00 84.69 523 HIS A CA 1
ATOM 4137 C C . HIS A 1 523 ? 14.607 5.460 13.445 1.00 84.69 523 HIS A C 1
ATOM 4139 O O . HIS A 1 523 ? 15.090 4.921 14.446 1.00 84.69 523 HIS A O 1
ATOM 4145 N N . VAL A 1 524 ? 13.500 6.210 13.525 1.00 88.81 524 VAL A N 1
ATOM 4146 C CA . VAL A 1 524 ? 12.745 6.406 14.776 1.00 88.81 524 VAL A CA 1
ATOM 4147 C C . VAL A 1 524 ? 12.045 5.118 15.202 1.00 88.81 524 VAL A C 1
ATOM 4149 O O . VAL A 1 524 ? 12.062 4.793 16.386 1.00 88.81 524 VAL A O 1
ATOM 4152 N N . PHE A 1 525 ? 11.496 4.350 14.260 1.00 87.69 525 PHE A N 1
ATOM 4153 C CA . PHE A 1 525 ? 10.826 3.084 14.565 1.00 87.69 525 PHE A CA 1
ATOM 4154 C C . PHE A 1 525 ? 11.808 2.058 15.134 1.00 87.69 525 PHE A C 1
ATOM 4156 O O . PHE A 1 525 ? 11.543 1.485 16.188 1.00 87.69 525 PHE A O 1
ATOM 4163 N N . ARG A 1 526 ? 13.004 1.932 14.539 1.00 85.12 526 ARG A N 1
ATOM 4164 C CA . ARG A 1 526 ? 14.078 1.080 15.079 1.00 85.12 526 ARG A CA 1
ATOM 4165 C C . ARG A 1 526 ? 14.485 1.488 16.502 1.00 85.12 526 ARG A C 1
ATOM 4167 O O . ARG A 1 526 ? 14.668 0.639 17.368 1.00 85.12 526 ARG A O 1
ATOM 4174 N N . LYS A 1 527 ? 14.579 2.797 16.776 1.00 89.00 527 LYS A N 1
ATOM 4175 C CA . LYS A 1 527 ? 14.820 3.329 18.133 1.00 89.00 527 LYS A CA 1
ATOM 4176 C C . LYS A 1 527 ? 13.670 3.041 19.102 1.00 89.00 527 LYS A C 1
ATOM 4178 O O . LYS A 1 527 ? 13.936 2.772 20.267 1.00 89.00 527 LYS A O 1
ATOM 4183 N N . TYR A 1 528 ? 12.421 3.077 18.643 1.00 89.81 528 TYR A N 1
ATOM 4184 C CA . TYR A 1 528 ? 11.255 2.742 19.460 1.00 89.81 528 TYR A CA 1
ATOM 4185 C C . TYR A 1 528 ? 11.222 1.243 19.806 1.00 89.81 528 TYR A C 1
ATOM 4187 O O . TYR A 1 528 ? 11.045 0.877 20.965 1.00 89.81 528 TYR A O 1
ATOM 4195 N N . GLN A 1 529 ? 11.499 0.366 18.838 1.00 86.00 529 GLN A N 1
ATOM 4196 C CA . GLN A 1 529 ? 11.592 -1.086 19.039 1.00 86.00 529 GLN A CA 1
ATOM 4197 C C . GLN A 1 529 ? 12.686 -1.463 20.061 1.00 86.00 529 GLN A C 1
ATOM 4199 O O . GLN A 1 529 ? 12.500 -2.350 20.892 1.00 86.00 529 GLN A O 1
ATOM 4204 N N . GLN A 1 530 ? 13.804 -0.727 20.087 1.00 86.81 530 GLN A N 1
ATOM 4205 C CA . GLN A 1 530 ? 14.833 -0.859 21.128 1.00 86.81 530 GLN A CA 1
ATOM 4206 C C . GLN A 1 530 ? 14.359 -0.461 22.541 1.00 86.81 530 GLN A C 1
ATOM 4208 O O . GLN A 1 530 ? 14.978 -0.888 23.515 1.00 86.81 530 GLN A O 1
ATOM 4213 N N . GLU A 1 531 ? 13.287 0.323 22.681 1.00 90.19 531 GLU A N 1
ATOM 4214 C CA . GLU A 1 531 ? 12.648 0.613 23.973 1.00 90.19 531 GLU A CA 1
ATOM 4215 C C . GLU A 1 531 ? 11.602 -0.452 24.340 1.00 90.19 531 GLU A C 1
ATOM 4217 O O . GLU A 1 531 ? 11.567 -0.873 25.494 1.00 90.19 531 GLU A O 1
ATOM 4222 N N . MET A 1 532 ? 10.834 -0.973 23.372 1.00 87.25 532 MET A N 1
ATOM 4223 C CA . MET A 1 532 ? 9.905 -2.102 23.580 1.00 87.25 532 MET A CA 1
ATOM 4224 C C . MET A 1 532 ? 10.603 -3.335 24.168 1.00 87.25 532 MET A C 1
ATOM 4226 O O . MET A 1 532 ? 10.125 -3.930 25.127 1.00 87.25 532 MET A O 1
ATOM 4230 N N . ARG A 1 533 ? 11.802 -3.669 23.675 1.00 83.31 533 ARG A N 1
ATOM 4231 C CA . ARG A 1 533 ? 12.622 -4.765 24.229 1.00 83.31 533 ARG A CA 1
ATOM 4232 C C . ARG A 1 533 ? 12.986 -4.586 25.711 1.00 83.31 533 ARG A C 1
ATOM 4234 O O . ARG A 1 533 ? 13.283 -5.569 26.383 1.00 83.31 533 ARG A O 1
ATOM 4241 N N . LYS A 1 534 ? 12.992 -3.345 26.215 1.00 87.38 534 LYS A N 1
ATOM 4242 C CA . LYS A 1 534 ? 13.280 -2.996 27.621 1.00 87.38 534 LYS A CA 1
ATOM 4243 C C . LYS A 1 534 ? 12.004 -2.914 28.462 1.00 87.38 534 LYS A C 1
ATOM 4245 O O . LYS A 1 534 ? 12.043 -3.239 29.643 1.00 87.38 534 LYS A O 1
ATOM 4250 N N . ASN A 1 535 ? 10.892 -2.488 27.863 1.00 87.06 535 ASN A N 1
ATOM 4251 C CA . ASN A 1 535 ? 9.564 -2.445 28.470 1.00 87.06 535 ASN A CA 1
ATOM 4252 C C . ASN A 1 535 ? 8.561 -3.174 27.561 1.00 87.06 535 ASN A C 1
ATOM 4254 O O . ASN A 1 535 ? 7.941 -2.566 26.686 1.00 87.06 535 ASN A O 1
ATOM 4258 N N . LYS A 1 536 ? 8.388 -4.481 27.807 1.00 77.00 536 LYS A N 1
ATOM 4259 C CA . LYS A 1 536 ? 7.497 -5.366 27.035 1.00 77.00 536 LYS A CA 1
ATOM 4260 C C . LYS A 1 536 ? 6.020 -4.945 27.051 1.00 77.00 536 LYS A C 1
ATOM 4262 O O . LYS A 1 536 ? 5.252 -5.432 26.234 1.00 77.00 536 LYS A O 1
ATOM 4267 N N . GLY A 1 537 ? 5.615 -4.054 27.960 1.00 81.31 537 GLY A N 1
ATOM 4268 C CA . GLY A 1 537 ? 4.252 -3.524 28.018 1.00 81.31 537 GLY A CA 1
ATOM 4269 C C . GLY A 1 537 ? 3.948 -2.428 26.988 1.00 81.31 537 GLY A C 1
ATOM 4270 O O . GLY A 1 537 ? 2.806 -1.970 26.932 1.00 81.31 537 GLY A O 1
ATOM 4271 N N . LEU A 1 538 ? 4.931 -1.967 26.207 1.00 86.38 538 LEU A N 1
ATOM 4272 C CA . LEU A 1 538 ? 4.740 -0.921 25.198 1.00 86.38 538 LEU A CA 1
ATOM 4273 C C . LEU A 1 538 ? 4.026 -1.447 23.947 1.00 86.38 538 LEU A C 1
ATOM 4275 O O . LEU A 1 538 ? 4.369 -2.495 23.404 1.00 86.38 538 LEU A O 1
ATOM 4279 N N . TRP A 1 539 ? 3.076 -0.666 23.434 1.00 88.88 539 TRP A N 1
ATOM 4280 C CA . TRP A 1 539 ? 2.500 -0.901 22.108 1.00 88.88 539 TRP A CA 1
ATOM 4281 C C . TRP A 1 539 ? 3.505 -0.566 20.998 1.00 88.88 539 TRP A C 1
ATOM 4283 O O . TRP A 1 539 ? 4.280 0.378 21.155 1.00 88.88 539 TRP A O 1
ATOM 4293 N N . PRO A 1 540 ? 3.487 -1.278 19.857 1.00 87.00 540 PRO A N 1
ATOM 4294 C CA . PRO A 1 540 ? 4.365 -0.963 18.739 1.00 87.00 540 PRO A CA 1
ATOM 4295 C C . PRO A 1 540 ? 4.010 0.368 18.070 1.00 87.00 540 PRO A C 1
ATOM 4297 O O . PRO A 1 540 ? 2.865 0.817 18.083 1.00 87.00 540 PRO A O 1
ATOM 4300 N N . LEU A 1 541 ? 5.011 0.982 17.438 1.00 88.38 541 LEU A N 1
ATOM 4301 C CA . LEU A 1 541 ? 4.844 2.205 16.658 1.00 88.38 541 LEU A CA 1
ATOM 4302 C C . LEU A 1 541 ? 4.453 1.853 15.210 1.00 88.38 541 LEU A C 1
ATOM 4304 O O . LEU A 1 541 ?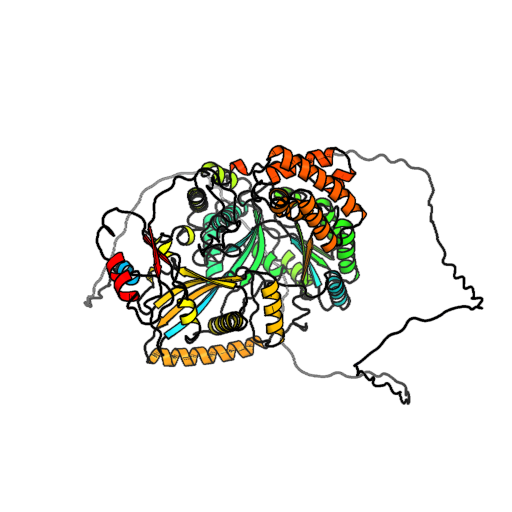 5.232 1.251 14.464 1.00 88.38 541 LEU A O 1
ATOM 4308 N N . TYR A 1 542 ? 3.230 2.211 14.824 1.00 88.81 542 TYR A N 1
ATOM 4309 C CA . TYR A 1 542 ? 2.623 1.835 13.544 1.00 88.81 542 TYR A CA 1
ATOM 4310 C C . TYR A 1 542 ? 2.923 2.814 12.398 1.00 88.81 542 TYR A C 1
ATOM 4312 O O . TYR A 1 542 ? 3.224 3.989 12.618 1.00 88.81 542 TYR A O 1
ATOM 4320 N N . ARG A 1 543 ? 2.798 2.344 11.149 1.00 86.00 543 ARG A N 1
ATOM 4321 C CA . ARG A 1 543 ? 2.700 3.216 9.963 1.00 86.00 543 ARG A CA 1
ATOM 4322 C C . ARG A 1 543 ? 1.264 3.726 9.815 1.00 86.00 543 ARG A C 1
ATOM 4324 O O . ARG A 1 543 ? 0.337 2.939 9.950 1.00 86.00 543 ARG A O 1
ATOM 4331 N N . GLY A 1 544 ? 1.106 5.008 9.475 1.00 88.00 544 GLY A N 1
ATOM 4332 C CA . GLY A 1 544 ? -0.199 5.623 9.213 1.00 88.00 544 GLY A CA 1
ATOM 4333 C C . GLY A 1 544 ? -1.153 5.496 10.389 1.00 88.00 544 GLY A C 1
ATOM 4334 O O . GLY A 1 544 ? -2.141 4.780 10.315 1.00 88.00 544 GLY A O 1
ATOM 4335 N N . PHE A 1 545 ? -0.810 6.150 11.495 1.00 92.44 545 PHE A N 1
ATOM 4336 C CA . PHE A 1 545 ? -1.470 5.958 12.779 1.00 92.44 545 PHE A CA 1
ATOM 4337 C C . PHE A 1 545 ? -2.430 7.124 13.060 1.00 92.44 545 PHE A C 1
ATOM 4339 O O . PHE A 1 545 ? -1.997 8.243 13.356 1.00 92.44 545 PHE A O 1
ATOM 4346 N N . PHE A 1 546 ? -3.731 6.844 12.940 1.00 94.50 546 PHE A N 1
ATOM 4347 C CA . PHE A 1 546 ? -4.826 7.810 13.036 1.00 94.50 546 PHE A CA 1
ATOM 4348 C C . PHE A 1 546 ? -5.740 7.485 14.217 1.00 94.50 546 PHE A C 1
ATOM 4350 O O . PHE A 1 546 ? -6.156 6.338 14.400 1.00 94.50 546 PHE A O 1
ATOM 4357 N N . VAL A 1 547 ? -6.066 8.503 15.011 1.00 94.00 547 VAL A N 1
ATOM 4358 C CA . VAL A 1 547 ? -6.818 8.369 16.263 1.00 94.00 547 VAL A CA 1
ATOM 4359 C C . VAL A 1 547 ? -7.883 9.458 16.355 1.00 94.00 547 VAL A C 1
ATOM 4361 O O . VAL A 1 547 ? -7.557 10.632 16.212 1.00 94.00 547 VAL A O 1
ATOM 4364 N N . ASP A 1 548 ? -9.123 9.100 16.671 1.00 93.69 548 ASP A N 1
ATOM 4365 C CA . ASP A 1 548 ? -10.141 10.059 17.111 1.00 93.69 548 ASP A CA 1
ATOM 4366 C C . ASP A 1 548 ? -10.069 10.180 18.642 1.00 93.69 548 ASP A C 1
ATOM 4368 O O . ASP A 1 548 ? -10.084 9.176 19.357 1.00 93.69 548 ASP A O 1
ATOM 4372 N N . VAL A 1 549 ? -9.961 11.408 19.153 1.00 93.69 549 VAL A N 1
ATOM 4373 C CA . VAL A 1 549 ? -9.817 11.712 20.583 1.00 93.69 549 VAL A CA 1
ATOM 4374 C C . VAL A 1 549 ? -10.987 12.573 21.054 1.00 93.69 549 VAL A C 1
ATOM 4376 O O . VAL A 1 549 ? -11.357 13.541 20.389 1.00 93.69 549 VAL A O 1
ATOM 4379 N N . ASN A 1 550 ? -11.533 12.237 22.224 1.00 93.94 550 ASN A N 1
ATOM 4380 C CA . ASN A 1 550 ? -12.440 13.078 22.998 1.00 93.94 550 ASN A CA 1
ATOM 4381 C C . ASN A 1 550 ? -11.782 13.472 24.333 1.00 93.94 550 ASN A C 1
ATOM 4383 O O . ASN A 1 550 ? -11.295 12.596 25.055 1.00 93.94 550 ASN A O 1
ATOM 4387 N N . LEU A 1 551 ? -11.806 14.764 24.671 1.00 92.88 551 LEU A N 1
ATOM 4388 C CA . LEU A 1 551 ? -11.588 15.271 26.029 1.00 92.88 551 LEU A CA 1
ATOM 4389 C C . LEU A 1 551 ? -12.918 15.812 26.561 1.00 92.88 551 LEU A C 1
ATOM 4391 O O . LEU A 1 551 ? -13.474 16.747 25.986 1.00 92.88 551 LEU A O 1
ATOM 4395 N N . PHE A 1 552 ? -13.416 15.262 27.663 1.00 92.19 552 PHE A N 1
ATOM 4396 C CA . PHE A 1 552 ? -14.727 15.625 28.199 1.00 92.19 552 PHE A CA 1
ATOM 4397 C C . PHE A 1 552 ? -14.726 15.725 29.722 1.00 92.19 552 PHE A C 1
ATOM 4399 O O . PHE A 1 552 ? -13.846 15.186 30.393 1.00 92.19 552 PHE A O 1
ATOM 4406 N N . LYS A 1 553 ? -15.719 16.420 30.277 1.00 91.12 553 LYS A N 1
ATOM 4407 C CA . LYS A 1 553 ? -15.939 16.506 31.724 1.00 91.12 553 LYS A CA 1
ATOM 4408 C C . LYS A 1 553 ? -17.190 15.766 32.153 1.00 91.12 553 LYS A C 1
ATOM 4410 O O . LYS A 1 553 ? -18.147 15.627 31.393 1.00 91.12 553 LYS A O 1
ATOM 4415 N N . VAL A 1 554 ? -17.196 15.346 33.410 1.00 89.12 554 VAL A N 1
ATOM 4416 C CA . VAL A 1 554 ? -18.356 14.740 34.071 1.00 89.12 554 VAL A CA 1
ATOM 4417 C C . VAL A 1 554 ? -18.603 15.386 35.434 1.00 89.12 554 VAL A C 1
ATOM 4419 O O . VAL A 1 554 ? -17.765 16.125 35.951 1.00 89.12 554 VAL A O 1
ATOM 4422 N N . ASN A 1 555 ? -19.763 15.115 36.036 1.00 88.00 555 ASN A N 1
ATOM 4423 C CA . ASN A 1 555 ? -20.007 15.502 37.423 1.00 88.00 555 ASN A CA 1
ATOM 4424 C C . ASN A 1 555 ? -19.230 14.590 38.397 1.00 88.00 555 ASN A C 1
ATOM 4426 O O . ASN A 1 555 ? -18.740 13.524 38.025 1.00 88.00 555 ASN A O 1
ATOM 4430 N N . LYS A 1 556 ? -19.120 15.008 39.664 1.00 82.81 556 LYS A N 1
ATOM 4431 C CA . LYS A 1 556 ? -18.312 14.305 40.680 1.00 82.81 556 LYS A CA 1
ATOM 4432 C C . LYS A 1 556 ? -18.768 12.866 40.947 1.00 82.81 556 LYS A C 1
ATOM 4434 O O . LYS A 1 556 ? -17.934 12.026 41.267 1.00 82.81 556 LYS A O 1
ATOM 4439 N N . GLU A 1 557 ? -20.065 12.585 40.809 1.00 81.31 557 GLU A N 1
ATOM 4440 C CA . GLU A 1 557 ? -20.612 11.228 40.937 1.00 81.31 557 GLU A CA 1
ATOM 4441 C C . GLU A 1 557 ? -20.075 10.321 39.822 1.00 81.31 557 GLU A C 1
ATOM 4443 O O . GLU A 1 557 ? -19.370 9.354 40.107 1.00 81.31 557 GLU A O 1
ATOM 4448 N N . LYS A 1 558 ? -20.293 10.698 38.554 1.00 81.50 558 LYS A N 1
ATOM 4449 C CA . LYS A 1 558 ? -19.817 9.933 37.392 1.00 81.50 558 LYS A CA 1
ATOM 4450 C C . LYS A 1 558 ? -18.294 9.874 37.295 1.00 81.50 558 LYS A C 1
ATOM 4452 O O . LYS A 1 558 ? -17.766 8.903 36.770 1.00 81.50 558 LYS A O 1
ATOM 4457 N N . ALA A 1 559 ? -17.570 10.861 37.828 1.00 81.50 559 ALA A N 1
ATOM 4458 C CA . ALA A 1 559 ? -16.114 10.783 37.956 1.00 81.50 559 ALA A CA 1
ATOM 4459 C C . ALA A 1 559 ? -15.693 9.607 38.857 1.00 81.50 559 ALA A C 1
ATOM 4461 O O . ALA A 1 559 ? -14.799 8.842 38.502 1.00 81.50 559 ALA A O 1
ATOM 4462 N N . ALA A 1 560 ? -16.364 9.427 39.999 1.00 80.38 560 ALA A N 1
ATOM 4463 C CA . ALA A 1 560 ? -16.087 8.341 40.940 1.00 80.38 560 ALA A CA 1
ATOM 4464 C C . ALA A 1 560 ? -16.572 6.959 40.455 1.00 80.38 560 ALA A C 1
ATOM 4466 O O . ALA A 1 560 ? -16.137 5.942 40.997 1.00 80.38 560 ALA A O 1
ATOM 4467 N N . GLU A 1 561 ? -17.467 6.912 39.466 1.00 81.31 561 GLU A N 1
ATOM 4468 C CA . GLU A 1 561 ? -17.846 5.698 38.732 1.00 81.31 561 GLU A CA 1
ATOM 4469 C C . GLU A 1 561 ? -16.798 5.376 37.656 1.00 81.31 561 GLU A C 1
ATOM 4471 O O . GLU A 1 561 ? -16.166 4.324 37.721 1.00 81.31 561 GLU A O 1
ATOM 4476 N N . LEU A 1 562 ? -16.511 6.321 36.750 1.00 80.06 562 LEU A N 1
ATOM 4477 C CA . LEU A 1 562 ? -15.559 6.144 35.645 1.00 80.06 562 LEU A CA 1
ATOM 4478 C C . LEU A 1 562 ? -14.141 5.773 36.097 1.00 80.06 562 LEU A C 1
ATOM 4480 O O . LEU A 1 562 ? -13.470 5.036 35.383 1.00 80.06 562 LEU A O 1
ATOM 4484 N N . ILE A 1 563 ? -13.682 6.254 37.258 1.00 80.19 563 ILE A N 1
ATOM 4485 C CA . ILE A 1 563 ? -12.381 5.852 37.825 1.00 80.19 563 ILE A CA 1
ATOM 4486 C C . ILE A 1 563 ? -12.384 4.365 38.217 1.00 80.19 563 ILE A C 1
ATOM 4488 O O . ILE A 1 563 ? -11.441 3.649 37.902 1.00 80.19 563 ILE A O 1
ATOM 4492 N N . LYS A 1 564 ? -13.453 3.867 38.854 1.00 78.50 564 LYS A N 1
ATOM 4493 C CA . LYS A 1 564 ? -13.556 2.445 39.237 1.00 78.50 564 LYS A CA 1
ATOM 4494 C C . LYS A 1 564 ? -13.685 1.549 38.010 1.00 78.50 564 LYS A C 1
ATOM 4496 O O . LYS A 1 564 ? -13.056 0.494 37.949 1.00 78.50 564 LYS A O 1
ATOM 4501 N N . ASP A 1 565 ? -14.486 1.980 37.039 1.00 73.50 565 ASP A N 1
ATOM 4502 C CA . ASP A 1 565 ? -14.673 1.255 35.787 1.00 73.50 565 ASP A CA 1
ATOM 4503 C C . ASP A 1 565 ? -13.359 1.188 35.002 1.00 73.50 565 ASP A C 1
ATOM 4505 O O . ASP A 1 565 ? -12.985 0.102 34.553 1.00 73.50 565 ASP A O 1
ATOM 4509 N N . SER A 1 566 ? -12.611 2.296 34.899 1.00 71.81 566 SER A N 1
ATOM 4510 C CA . SER A 1 566 ? -11.310 2.299 34.226 1.00 71.81 566 SER A CA 1
ATOM 4511 C C . SER A 1 566 ? -10.291 1.427 34.962 1.00 71.81 566 SER A C 1
ATOM 4513 O O . SER A 1 566 ? -9.690 0.569 34.320 1.00 71.81 566 SER A O 1
ATOM 4515 N N . ASP A 1 567 ? -10.168 1.524 36.290 1.00 72.69 567 ASP A N 1
ATOM 4516 C CA . ASP A 1 567 ? -9.301 0.642 37.087 1.00 72.69 567 ASP A CA 1
ATOM 4517 C C . ASP A 1 567 ? -9.652 -0.848 36.881 1.00 72.69 567 ASP A C 1
ATOM 4519 O O . ASP A 1 567 ? -8.761 -1.687 36.722 1.00 72.69 567 ASP A O 1
ATOM 4523 N N . SER A 1 568 ? -10.943 -1.198 36.803 1.00 70.56 568 SER A N 1
ATOM 4524 C CA . SER A 1 568 ? -11.378 -2.577 36.532 1.00 70.56 568 SER A CA 1
ATOM 4525 C C . SER A 1 568 ? -10.989 -3.057 35.124 1.00 70.56 568 SER A C 1
ATOM 4527 O O . SER A 1 568 ? -10.429 -4.147 34.973 1.00 70.56 568 SER A O 1
ATOM 4529 N N . GLN A 1 569 ? -11.196 -2.226 34.095 1.00 65.00 569 GLN A N 1
ATOM 4530 C CA . GLN A 1 569 ? -10.835 -2.544 32.711 1.00 65.00 569 GLN A CA 1
ATOM 4531 C C . GLN A 1 569 ? -9.318 -2.626 32.520 1.00 65.00 569 GLN A C 1
ATOM 4533 O O . GLN A 1 569 ? -8.839 -3.477 31.772 1.00 65.00 569 GLN A O 1
ATOM 4538 N N . LEU A 1 570 ? -8.551 -1.774 33.208 1.00 66.12 570 LEU A N 1
ATOM 4539 C CA . LEU A 1 570 ? -7.090 -1.777 33.169 1.00 66.12 570 LEU A CA 1
ATOM 4540 C C . LEU A 1 570 ? -6.510 -3.098 33.686 1.00 66.12 570 LEU A C 1
ATOM 4542 O O . LEU A 1 570 ? -5.582 -3.621 33.067 1.00 66.12 570 LEU A O 1
ATOM 4546 N N . ASN A 1 571 ? -7.078 -3.664 34.754 1.00 61.06 571 ASN A N 1
ATOM 4547 C CA . ASN A 1 571 ? -6.658 -4.961 35.290 1.00 61.06 571 ASN A CA 1
ATOM 4548 C C . ASN A 1 571 ? -6.985 -6.114 34.318 1.00 61.06 571 ASN A C 1
ATOM 4550 O O . ASN A 1 571 ? -6.096 -6.881 33.950 1.00 61.06 571 ASN A O 1
ATOM 4554 N N . ILE A 1 572 ? -8.222 -6.183 33.808 1.00 61.16 572 ILE A N 1
ATOM 4555 C CA . ILE A 1 572 ? -8.660 -7.230 32.859 1.00 61.16 572 ILE A CA 1
ATOM 4556 C C . ILE A 1 572 ? -7.854 -7.179 31.544 1.00 61.16 572 ILE A C 1
ATOM 4558 O O . ILE A 1 572 ? -7.483 -8.212 30.972 1.00 61.16 572 ILE A O 1
ATOM 4562 N N . ALA A 1 573 ? -7.534 -5.976 31.060 1.00 59.16 573 ALA A N 1
ATOM 4563 C CA . ALA A 1 573 ? -6.707 -5.784 29.871 1.00 59.16 573 ALA A CA 1
ATOM 4564 C C . ALA A 1 573 ? -5.231 -6.176 30.093 1.00 59.16 573 ALA A C 1
ATOM 4566 O O . ALA A 1 573 ? -4.572 -6.629 29.157 1.00 59.16 573 ALA A O 1
ATOM 4567 N N . GLN A 1 574 ? -4.704 -6.056 31.319 1.00 54.19 574 GLN A N 1
ATOM 4568 C CA . GLN A 1 574 ? -3.374 -6.576 31.655 1.00 54.19 574 GLN A CA 1
ATOM 4569 C C . GLN A 1 574 ? -3.355 -8.109 31.677 1.00 54.19 574 GLN A C 1
ATOM 4571 O O . GLN A 1 574 ? -2.497 -8.698 31.017 1.00 54.19 574 GLN A O 1
ATOM 4576 N N . GLU A 1 575 ? -4.312 -8.758 32.346 1.00 47.88 575 GLU A N 1
ATOM 4577 C CA . GLU A 1 575 ? -4.382 -10.227 32.411 1.00 47.88 575 GLU A CA 1
ATOM 4578 C C . GLU A 1 575 ? -4.522 -10.855 31.019 1.00 47.88 575 GLU A C 1
ATOM 4580 O O . GLU A 1 575 ? -3.735 -11.726 30.646 1.00 47.88 575 GLU A O 1
ATOM 4585 N N . SER A 1 576 ? -5.450 -10.357 30.198 1.00 46.78 576 SER A N 1
ATOM 4586 C CA . SER A 1 576 ? -5.628 -10.846 28.823 1.00 46.78 576 SER A CA 1
ATOM 4587 C C . SER A 1 576 ? -4.388 -10.631 27.941 1.00 46.78 576 SER A C 1
ATOM 4589 O O . SER A 1 576 ? -4.047 -11.517 27.156 1.00 46.78 576 SER A O 1
ATOM 4591 N N . SER A 1 577 ? -3.639 -9.535 28.127 1.00 45.34 577 SER A N 1
ATOM 4592 C CA . SER A 1 577 ? -2.367 -9.292 27.419 1.00 45.34 577 SER A CA 1
ATOM 4593 C C . SER A 1 577 ? -1.217 -10.237 27.806 1.00 45.34 577 SER A C 1
ATOM 4595 O O . SER A 1 577 ? -0.187 -10.242 27.139 1.00 45.34 577 SER A O 1
ATOM 4597 N N . SER A 1 578 ? -1.382 -11.063 28.847 1.00 38.47 578 SER A N 1
ATOM 4598 C CA . SER A 1 578 ? -0.411 -12.106 29.217 1.00 38.47 578 SER A CA 1
ATOM 4599 C C . SER A 1 578 ? -0.629 -13.448 28.500 1.00 38.47 578 SER A C 1
ATOM 4601 O O . SER A 1 578 ? 0.151 -14.379 28.695 1.00 38.47 578 SER A O 1
ATOM 4603 N N . SER A 1 579 ? -1.681 -13.562 27.678 1.00 34.53 579 SER A N 1
ATOM 4604 C CA . SER A 1 579 ? -2.170 -14.838 27.134 1.00 34.53 579 SER A CA 1
ATOM 4605 C C . SER A 1 579 ? -1.751 -15.160 25.690 1.00 34.53 579 SER A C 1
ATOM 4607 O O . SER A 1 579 ? -2.313 -16.080 25.092 1.00 34.53 579 SER A O 1
ATOM 4609 N N . ASP A 1 580 ? -0.753 -14.456 25.139 1.00 42.75 580 ASP A N 1
ATOM 4610 C CA . ASP A 1 580 ? -0.176 -14.739 23.814 1.00 42.75 580 ASP A CA 1
ATOM 4611 C C . ASP A 1 580 ? 0.421 -16.165 23.783 1.00 42.75 580 ASP A C 1
ATOM 4613 O O . ASP A 1 580 ? 1.511 -16.427 24.292 1.00 42.75 580 ASP A O 1
ATOM 4617 N N . LYS A 1 581 ? -0.338 -17.111 23.212 1.00 38.84 581 LYS A N 1
ATOM 4618 C CA . LYS A 1 581 ? -0.047 -18.560 23.221 1.00 38.84 581 LYS A CA 1
ATOM 4619 C C . LYS A 1 581 ? 0.871 -19.049 22.095 1.00 38.84 581 LYS A C 1
ATOM 4621 O O . LYS A 1 581 ? 1.175 -20.241 22.062 1.00 38.84 581 LYS A O 1
ATOM 4626 N N . ASP A 1 582 ? 1.316 -18.177 21.194 1.00 40.38 582 ASP A N 1
ATOM 4627 C CA . ASP A 1 582 ? 2.300 -18.551 20.174 1.00 40.38 582 ASP A CA 1
ATOM 4628 C C . ASP A 1 582 ? 3.681 -18.722 20.823 1.00 40.38 582 ASP A C 1
ATOM 4630 O O . ASP A 1 582 ? 4.257 -17.783 21.369 1.00 40.38 582 ASP A O 1
ATOM 4634 N N . GLY A 1 583 ? 4.232 -19.938 20.760 1.00 40.12 583 GLY A N 1
ATOM 4635 C CA . GLY A 1 583 ? 5.482 -20.335 21.427 1.00 40.12 583 GLY A CA 1
ATOM 4636 C C . GLY A 1 583 ? 6.771 -19.769 20.813 1.00 40.12 583 GLY A C 1
ATOM 4637 O O . GLY A 1 583 ? 7.819 -20.410 20.895 1.00 40.12 583 GLY A O 1
ATOM 4638 N N . LEU A 1 584 ? 6.702 -18.605 20.166 1.00 50.41 584 LEU A N 1
ATOM 4639 C CA . LEU A 1 584 ? 7.811 -17.930 19.494 1.00 50.41 584 LEU A CA 1
ATOM 4640 C C . LEU A 1 584 ? 8.297 -16.734 20.321 1.00 50.41 584 LEU A C 1
ATOM 4642 O O . LEU A 1 584 ? 7.531 -16.076 21.021 1.00 50.41 584 LEU A O 1
ATOM 4646 N N . ALA A 1 585 ? 9.585 -16.406 20.218 1.00 50.72 585 ALA A N 1
ATOM 4647 C CA . ALA A 1 585 ? 10.087 -15.153 20.771 1.00 50.72 585 ALA A CA 1
ATOM 4648 C C . ALA A 1 585 ? 9.543 -13.958 19.965 1.00 50.72 585 ALA A C 1
ATOM 4650 O O . ALA A 1 585 ? 9.472 -14.024 18.743 1.00 50.72 585 ALA A O 1
ATOM 4651 N N . ASP A 1 586 ? 9.259 -12.833 20.626 1.00 55.00 586 ASP A N 1
ATOM 4652 C CA . ASP A 1 586 ? 8.790 -11.580 19.993 1.00 55.00 586 ASP A CA 1
ATOM 4653 C C . ASP A 1 586 ? 9.763 -11.044 18.908 1.00 55.00 586 ASP A C 1
ATOM 4655 O O . ASP A 1 586 ? 9.356 -10.388 17.953 1.00 55.00 586 ASP A O 1
ATOM 4659 N N . GLU A 1 587 ? 11.052 -11.399 18.986 1.00 54.94 587 GLU A N 1
ATOM 4660 C CA . GLU A 1 587 ? 12.044 -11.167 17.918 1.00 54.94 587 GLU A CA 1
ATOM 4661 C C . GLU A 1 587 ? 11.788 -12.014 16.654 1.00 54.94 587 GLU A C 1
ATOM 4663 O O . GLU A 1 587 ? 11.974 -11.525 15.542 1.00 54.94 587 GLU A O 1
ATOM 4668 N N . ASP A 1 588 ? 11.390 -13.279 16.822 1.00 61.38 588 ASP A N 1
ATOM 4669 C CA . ASP A 1 588 ? 11.202 -14.261 15.747 1.00 61.38 588 ASP A CA 1
ATOM 4670 C C . ASP A 1 588 ? 9.789 -14.177 15.132 1.00 61.38 588 ASP A C 1
ATOM 4672 O O . ASP A 1 588 ? 9.630 -14.305 13.918 1.00 61.38 588 ASP A O 1
ATOM 4676 N N . ALA A 1 589 ? 8.767 -13.895 15.949 1.00 59.53 589 ALA A N 1
ATOM 4677 C CA . ALA A 1 589 ? 7.368 -13.754 15.529 1.00 59.53 589 ALA A CA 1
ATOM 4678 C C . ALA A 1 589 ? 7.123 -12.565 14.574 1.00 59.53 589 ALA A C 1
ATOM 4680 O O . ALA A 1 589 ? 6.145 -12.553 13.832 1.00 59.53 589 ALA A O 1
ATOM 4681 N N . ASN A 1 590 ? 8.018 -11.570 14.570 1.00 67.44 590 ASN A N 1
ATOM 4682 C CA . ASN A 1 590 ? 7.929 -10.372 13.729 1.00 67.44 590 ASN A CA 1
ATOM 4683 C C . ASN A 1 590 ? 8.905 -10.391 12.526 1.00 67.44 590 ASN A C 1
ATOM 4685 O O . ASN A 1 590 ? 9.105 -9.357 11.882 1.00 67.44 590 ASN A O 1
ATOM 4689 N N . LEU A 1 591 ? 9.542 -11.530 12.211 1.00 83.12 591 LEU A N 1
ATOM 4690 C CA . LEU A 1 591 ? 10.534 -11.619 11.129 1.00 83.12 591 LEU A CA 1
ATOM 4691 C C . LEU A 1 591 ? 9.914 -11.404 9.742 1.00 83.12 591 LEU A C 1
ATOM 4693 O O . LEU A 1 591 ? 9.141 -12.225 9.246 1.00 83.12 591 LEU A O 1
ATOM 4697 N N . MET A 1 592 ? 10.328 -10.322 9.077 1.00 87.44 592 MET A N 1
ATOM 4698 C CA . MET A 1 592 ? 9.871 -9.948 7.739 1.00 87.44 592 MET A CA 1
ATOM 4699 C C . MET A 1 592 ? 10.980 -9.245 6.939 1.00 87.44 592 MET A C 1
ATOM 4701 O O . MET A 1 592 ? 11.782 -8.487 7.482 1.00 87.44 592 MET A O 1
ATOM 4705 N N . VAL A 1 593 ? 11.042 -9.475 5.626 1.00 90.19 593 VAL A N 1
ATOM 4706 C CA . VAL A 1 593 ? 12.045 -8.890 4.722 1.00 90.19 593 VAL A CA 1
ATOM 4707 C C . VAL A 1 593 ? 11.395 -8.378 3.432 1.00 90.19 593 VAL A C 1
ATOM 4709 O O . VAL A 1 593 ? 10.466 -8.986 2.898 1.00 90.19 593 VAL A O 1
ATOM 4712 N N . LYS A 1 594 ? 11.872 -7.227 2.933 1.00 90.69 594 LYS A N 1
ATOM 4713 C CA . LYS A 1 594 ? 11.421 -6.621 1.668 1.00 90.69 594 LYS A CA 1
ATOM 4714 C C . LYS A 1 594 ? 12.467 -6.842 0.585 1.00 90.69 594 LYS A C 1
ATOM 4716 O O . LYS A 1 594 ? 13.443 -6.103 0.492 1.00 90.69 594 LYS A O 1
ATOM 4721 N N . LEU A 1 595 ? 12.234 -7.840 -0.250 1.00 92.69 595 LEU A N 1
ATOM 4722 C CA . LEU A 1 595 ? 13.078 -8.160 -1.394 1.00 92.69 595 LEU A CA 1
ATOM 4723 C C . LEU A 1 595 ? 12.705 -7.213 -2.549 1.00 92.69 595 LEU A C 1
ATOM 4725 O O . LEU A 1 595 ? 11.520 -6.986 -2.772 1.00 92.69 595 LEU A O 1
ATOM 4729 N N . LYS A 1 596 ? 13.667 -6.610 -3.264 1.00 92.75 596 LYS A N 1
ATOM 4730 C CA . LYS A 1 596 ? 13.389 -5.573 -4.287 1.00 92.75 596 LYS A CA 1
ATOM 4731 C C . LYS A 1 596 ? 14.222 -5.746 -5.554 1.00 92.75 596 LYS A C 1
ATOM 4733 O O . LYS A 1 596 ? 15.453 -5.751 -5.478 1.00 92.75 596 LYS A O 1
ATOM 4738 N N . PHE A 1 597 ? 13.553 -5.767 -6.704 1.00 94.94 597 PHE A N 1
ATOM 4739 C CA . PHE A 1 597 ? 14.164 -5.995 -8.016 1.00 94.94 597 PHE A CA 1
ATOM 4740 C C . PHE A 1 597 ? 14.904 -4.766 -8.559 1.00 94.94 597 PHE A C 1
ATOM 4742 O O . PHE A 1 597 ? 14.507 -3.616 -8.337 1.00 94.94 597 PHE A O 1
ATOM 4749 N N . LEU A 1 598 ? 16.006 -5.010 -9.273 1.00 94.88 598 LEU A N 1
ATOM 4750 C CA . LEU A 1 598 ? 16.885 -3.969 -9.814 1.00 94.88 598 LEU A CA 1
ATOM 4751 C C . LEU A 1 598 ? 16.211 -3.131 -10.912 1.00 94.88 598 LEU A C 1
ATOM 4753 O O . LEU A 1 598 ? 16.405 -1.918 -10.949 1.00 94.88 598 LEU A O 1
ATOM 4757 N N . THR A 1 599 ? 15.357 -3.747 -11.731 1.00 93.94 599 THR A N 1
ATOM 4758 C CA . THR A 1 599 ? 14.587 -3.123 -12.826 1.00 93.94 599 THR A CA 1
ATOM 4759 C C . THR A 1 599 ? 13.659 -1.993 -12.348 1.00 93.94 599 THR A C 1
ATOM 4761 O O . THR A 1 599 ? 13.526 -0.962 -13.015 1.00 93.94 599 THR A O 1
ATOM 4764 N N . ASN A 1 600 ? 13.087 -2.130 -11.146 1.00 94.25 600 ASN A N 1
ATOM 4765 C CA . ASN A 1 600 ? 12.375 -1.059 -10.442 1.00 94.25 600 ASN A CA 1
ATOM 4766 C C . ASN A 1 600 ? 13.322 -0.115 -9.671 1.00 94.25 600 ASN A C 1
ATOM 4768 O O . ASN A 1 600 ? 13.134 1.105 -9.700 1.00 94.25 600 ASN A O 1
ATOM 4772 N N . LYS A 1 601 ? 14.345 -0.646 -8.978 1.00 94.69 601 LYS A N 1
ATOM 4773 C CA . LYS A 1 601 ? 15.315 0.186 -8.231 1.00 94.69 601 LYS A CA 1
ATOM 4774 C C . LYS A 1 601 ? 15.985 1.229 -9.132 1.00 94.69 601 LYS A C 1
ATOM 4776 O O . LYS A 1 601 ? 16.168 2.367 -8.706 1.00 94.69 601 LYS A O 1
ATOM 4781 N N . LEU A 1 602 ? 16.301 0.846 -10.368 1.00 95.31 602 LEU A N 1
ATOM 4782 C CA . LEU A 1 602 ? 16.756 1.710 -11.452 1.00 95.31 602 LEU A CA 1
ATOM 4783 C C . LEU A 1 602 ? 15.865 2.952 -11.588 1.00 95.31 602 LEU A C 1
ATOM 4785 O O . LEU A 1 602 ? 16.326 4.071 -11.374 1.00 95.31 602 LEU A O 1
ATOM 4789 N N . ARG A 1 603 ? 14.583 2.753 -11.892 1.00 94.06 603 ARG A N 1
ATOM 4790 C CA . ARG A 1 603 ? 13.643 3.839 -12.187 1.00 94.06 603 ARG A CA 1
ATOM 4791 C C . ARG A 1 603 ? 13.396 4.716 -10.961 1.00 94.06 603 ARG A C 1
ATOM 4793 O O . ARG A 1 603 ? 13.643 5.920 -10.997 1.00 94.06 603 ARG A O 1
ATOM 4800 N N . THR A 1 604 ? 13.028 4.093 -9.843 1.00 92.50 604 THR A N 1
ATOM 4801 C CA . THR A 1 604 ? 12.645 4.799 -8.613 1.00 92.50 604 THR A CA 1
ATOM 4802 C C . THR A 1 604 ? 13.835 5.472 -7.916 1.00 92.50 604 THR A C 1
ATOM 4804 O O . THR A 1 604 ? 13.753 6.638 -7.535 1.00 92.50 604 THR A O 1
ATOM 4807 N N . PHE A 1 605 ? 14.959 4.772 -7.726 1.00 93.38 605 PHE A N 1
ATOM 4808 C CA . PHE A 1 605 ? 16.070 5.287 -6.916 1.00 93.38 605 PHE A CA 1
ATOM 4809 C C . PHE A 1 605 ? 17.230 5.856 -7.738 1.00 93.38 605 PHE A C 1
ATOM 4811 O O . PHE A 1 605 ? 17.832 6.823 -7.285 1.00 93.38 605 PHE A O 1
ATOM 4818 N N . LEU A 1 606 ? 17.562 5.303 -8.912 1.00 95.94 606 LEU A N 1
ATOM 4819 C CA . LEU A 1 606 ? 18.685 5.818 -9.714 1.00 95.94 606 LEU A CA 1
ATOM 4820 C C . LEU A 1 606 ? 18.254 6.939 -10.665 1.00 95.94 606 LEU A C 1
ATOM 4822 O O . LEU A 1 606 ? 18.977 7.924 -10.789 1.00 95.94 606 LEU A O 1
ATOM 4826 N N . MET A 1 607 ? 17.087 6.835 -11.307 1.00 95.94 607 MET A N 1
ATOM 4827 C CA . MET A 1 607 ? 16.571 7.878 -12.201 1.00 95.94 607 MET A CA 1
ATOM 4828 C C . MET A 1 607 ? 15.810 8.948 -11.404 1.00 95.94 607 MET A C 1
ATOM 4830 O O . MET A 1 607 ? 16.370 10.017 -11.170 1.00 95.94 607 MET A O 1
ATOM 4834 N N . ARG A 1 608 ? 14.589 8.658 -10.922 1.00 94.12 608 ARG A N 1
ATOM 4835 C CA . ARG A 1 608 ? 13.675 9.625 -10.271 1.00 94.12 608 ARG A CA 1
ATOM 4836 C C . ARG A 1 608 ? 14.320 10.370 -9.104 1.00 94.12 608 ARG A C 1
ATOM 4838 O O . ARG A 1 608 ? 14.499 11.584 -9.161 1.00 94.12 608 ARG A O 1
ATOM 4845 N N . ASN A 1 609 ? 14.728 9.646 -8.062 1.00 93.31 609 ASN A N 1
ATOM 4846 C CA . ASN A 1 609 ? 15.293 10.261 -6.855 1.00 93.31 609 ASN A CA 1
ATOM 4847 C C . ASN A 1 609 ? 16.685 10.885 -7.092 1.00 93.31 609 ASN A C 1
ATOM 4849 O O . ASN A 1 609 ? 17.142 11.698 -6.289 1.00 93.31 609 ASN A O 1
ATOM 4853 N N . GLY A 1 610 ? 17.350 10.533 -8.196 1.00 94.19 610 GLY A N 1
ATOM 4854 C CA . GLY A 1 610 ? 18.621 11.117 -8.610 1.00 94.19 610 GLY A CA 1
ATOM 4855 C C . GLY A 1 610 ? 18.499 12.429 -9.400 1.00 94.19 610 GLY A C 1
ATOM 4856 O O . GLY A 1 610 ? 19.484 13.166 -9.472 1.00 94.19 610 GLY A O 1
ATOM 4857 N N . LEU A 1 611 ? 17.312 12.769 -9.930 1.00 93.50 611 LEU A N 1
ATOM 4858 C CA . LEU A 1 611 ? 17.065 13.997 -10.708 1.00 93.50 611 LEU A CA 1
ATOM 4859 C C . LEU A 1 611 ? 17.544 15.256 -9.976 1.00 93.50 611 LEU A C 1
ATOM 4861 O O . LEU A 1 611 ? 18.282 16.058 -10.543 1.00 93.50 611 LEU A O 1
ATOM 4865 N N . SER A 1 612 ? 17.186 15.411 -8.697 1.00 92.62 612 SER A N 1
ATOM 4866 C CA . SER A 1 612 ? 17.575 16.595 -7.920 1.00 92.62 612 SER A CA 1
ATOM 4867 C C . SER A 1 612 ? 19.090 16.733 -7.735 1.00 92.62 612 SER A C 1
ATOM 4869 O O . SER A 1 612 ? 19.540 17.841 -7.473 1.00 92.62 612 SER A O 1
ATOM 4871 N N . ILE A 1 613 ? 19.868 15.653 -7.828 1.00 94.94 613 ILE A N 1
ATOM 4872 C CA . ILE A 1 613 ? 21.335 15.704 -7.725 1.00 94.94 613 ILE A CA 1
ATOM 4873 C C . ILE A 1 613 ? 21.917 16.019 -9.104 1.00 94.94 613 ILE A C 1
ATOM 4875 O O . ILE A 1 613 ? 22.753 16.905 -9.238 1.00 94.94 613 ILE A O 1
ATOM 4879 N N . LEU A 1 614 ? 21.411 15.367 -10.154 1.00 95.25 614 LEU A N 1
ATOM 4880 C CA . LEU A 1 614 ? 21.822 15.621 -11.535 1.00 95.25 614 LEU A CA 1
ATOM 4881 C C . LEU A 1 614 ? 21.626 17.087 -11.960 1.00 95.25 614 LEU A C 1
ATOM 4883 O O . LEU A 1 614 ? 22.518 17.657 -12.580 1.00 95.25 614 LEU A O 1
ATOM 4887 N N . PHE A 1 615 ? 20.491 17.701 -11.613 1.00 93.56 615 PHE A N 1
ATOM 4888 C CA . PHE A 1 615 ? 20.166 19.076 -12.015 1.00 93.56 615 PHE A CA 1
ATOM 4889 C C . PHE A 1 615 ? 20.754 20.172 -11.106 1.00 93.56 615 PHE A C 1
ATOM 4891 O O . PHE A 1 615 ? 20.851 21.313 -11.554 1.00 93.56 615 PHE A O 1
ATOM 4898 N N . LYS A 1 616 ? 21.150 19.862 -9.860 1.00 93.44 616 LYS A N 1
ATOM 4899 C CA . LYS A 1 616 ? 21.744 20.843 -8.920 1.00 93.44 616 LYS A CA 1
ATOM 4900 C C . LYS A 1 616 ? 23.265 20.728 -8.828 1.00 93.44 616 LYS A C 1
ATOM 4902 O O . LYS A 1 616 ? 23.956 21.738 -8.896 1.00 93.44 616 LYS A O 1
ATOM 4907 N N . ASP A 1 617 ? 23.767 19.499 -8.736 1.00 94.69 617 ASP A N 1
ATOM 4908 C CA . ASP A 1 617 ? 25.170 19.177 -8.448 1.00 94.69 617 ASP A CA 1
ATOM 4909 C C . ASP A 1 617 ? 25.909 18.597 -9.679 1.00 94.69 617 ASP A C 1
ATOM 4911 O O . ASP A 1 617 ? 27.131 18.425 -9.677 1.00 94.69 617 ASP A O 1
ATOM 4915 N N . GLY A 1 618 ? 25.173 18.296 -10.755 1.00 94.62 618 GLY A N 1
ATOM 4916 C CA . GLY A 1 618 ? 25.700 17.890 -12.058 1.00 94.62 618 GLY A CA 1
ATOM 4917 C C . GLY A 1 618 ? 26.015 16.390 -12.217 1.00 94.62 618 GLY A C 1
ATOM 4918 O O . GLY A 1 618 ? 25.938 15.604 -11.265 1.00 94.62 618 GLY A O 1
ATOM 4919 N N . PRO A 1 619 ? 26.418 15.956 -13.431 1.00 95.62 619 PRO A N 1
ATOM 4920 C CA . PRO A 1 619 ? 26.628 14.538 -13.751 1.00 95.62 619 PRO A CA 1
ATOM 4921 C C . PRO A 1 619 ? 27.670 13.815 -12.880 1.00 95.62 619 PRO A C 1
ATOM 4923 O O . PRO A 1 619 ? 27.530 12.624 -12.619 1.00 95.62 619 PRO A O 1
ATOM 4926 N N . SER A 1 620 ? 28.698 14.515 -12.384 1.00 96.81 620 SER A N 1
ATOM 4927 C CA . SER A 1 620 ? 29.733 13.921 -11.518 1.00 96.81 620 SER A CA 1
ATOM 4928 C C . SER A 1 620 ? 29.197 13.561 -10.122 1.00 96.81 620 SER A C 1
ATOM 4930 O O . SER A 1 620 ? 29.445 12.468 -9.598 1.00 96.81 620 SER A O 1
ATOM 4932 N N . ALA A 1 621 ? 28.379 14.442 -9.538 1.00 97.31 621 ALA A N 1
ATOM 4933 C CA . ALA A 1 621 ? 27.679 14.169 -8.288 1.00 97.31 621 ALA A CA 1
ATOM 4934 C C . ALA A 1 621 ? 26.617 13.073 -8.475 1.00 97.31 621 ALA A C 1
ATOM 4936 O O . ALA A 1 621 ? 26.515 12.167 -7.646 1.00 97.31 621 ALA A O 1
ATOM 4937 N N . TYR A 1 622 ? 25.900 13.089 -9.603 1.00 97.81 622 TYR A N 1
ATOM 4938 C CA . TYR A 1 622 ? 24.949 12.039 -9.975 1.00 97.81 622 TYR A CA 1
ATOM 4939 C C . TYR A 1 622 ? 25.612 10.656 -10.102 1.00 97.81 622 TYR A C 1
ATOM 4941 O O . TYR A 1 622 ? 25.120 9.686 -9.524 1.00 97.81 622 TYR A O 1
ATOM 4949 N N . ARG A 1 623 ? 26.781 10.570 -10.752 1.00 97.94 623 ARG A N 1
ATOM 4950 C CA . ARG A 1 623 ? 27.610 9.353 -10.815 1.00 97.94 623 ARG A CA 1
ATOM 4951 C C . ARG A 1 623 ? 28.017 8.861 -9.430 1.00 97.94 623 ARG A C 1
ATOM 4953 O O . ARG A 1 623 ? 27.859 7.685 -9.106 1.00 97.94 623 ARG A O 1
ATOM 4960 N N . THR A 1 624 ? 28.499 9.772 -8.588 1.00 97.94 624 THR A N 1
ATOM 4961 C CA . THR A 1 624 ? 28.885 9.469 -7.202 1.00 97.94 624 THR A CA 1
ATOM 4962 C C . THR A 1 624 ? 27.690 8.957 -6.385 1.00 97.94 624 THR A C 1
ATOM 4964 O O . THR A 1 624 ? 27.828 8.029 -5.586 1.00 97.94 624 THR A O 1
ATOM 4967 N N . TYR A 1 625 ? 26.496 9.508 -6.620 1.00 97.94 625 TYR A N 1
ATOM 4968 C CA . TYR A 1 625 ? 25.247 9.040 -6.028 1.00 97.94 625 TYR A CA 1
ATOM 4969 C C . TYR A 1 625 ? 24.866 7.634 -6.509 1.00 97.94 625 TYR A C 1
ATOM 4971 O O . TYR A 1 625 ? 24.700 6.751 -5.664 1.00 97.94 625 TYR A O 1
ATOM 4979 N N . TYR A 1 626 ? 24.751 7.394 -7.822 1.00 97.62 626 TYR A N 1
ATOM 4980 C CA . TYR A 1 626 ? 24.240 6.114 -8.326 1.00 97.62 626 TYR A CA 1
ATOM 4981 C C . TYR A 1 626 ? 25.186 4.944 -8.016 1.00 97.62 626 TYR A C 1
ATOM 4983 O O . TYR A 1 626 ? 24.720 3.859 -7.662 1.00 97.62 626 TYR A O 1
ATOM 4991 N N . LEU A 1 627 ? 26.509 5.165 -8.043 1.00 97.56 627 LEU A N 1
ATOM 4992 C CA . LEU A 1 627 ? 27.499 4.145 -7.675 1.00 97.56 627 LEU A CA 1
ATOM 4993 C C . LEU A 1 627 ? 27.373 3.755 -6.198 1.00 97.56 627 LEU A C 1
ATOM 4995 O O . LEU A 1 627 ? 27.377 2.570 -5.867 1.00 97.56 627 LEU A O 1
ATOM 4999 N N . ARG A 1 628 ? 27.185 4.742 -5.310 1.00 96.94 628 ARG A N 1
ATOM 5000 C CA . ARG A 1 628 ? 26.960 4.505 -3.878 1.00 96.94 628 ARG A CA 1
ATOM 5001 C C . ARG A 1 628 ? 25.667 3.727 -3.623 1.00 96.94 628 ARG A C 1
ATOM 5003 O O . ARG A 1 628 ? 25.672 2.833 -2.785 1.00 96.94 628 ARG A O 1
ATOM 5010 N N . GLN A 1 629 ? 24.582 4.023 -4.345 1.00 95.50 629 GLN A N 1
ATOM 5011 C CA . GLN A 1 629 ? 23.336 3.254 -4.224 1.00 95.50 629 GLN A CA 1
ATOM 5012 C C . GLN A 1 629 ? 23.531 1.794 -4.652 1.00 95.50 629 GLN A C 1
ATOM 5014 O O . GLN A 1 629 ? 23.230 0.886 -3.881 1.00 95.50 629 GLN A O 1
ATOM 5019 N N . MET A 1 630 ? 24.108 1.555 -5.834 1.00 95.69 630 MET A N 1
ATOM 5020 C CA . MET A 1 630 ? 24.337 0.193 -6.326 1.00 95.69 630 MET A CA 1
ATOM 5021 C C . MET A 1 630 ? 25.273 -0.621 -5.421 1.00 95.69 630 MET A C 1
ATOM 5023 O O . MET A 1 630 ? 25.015 -1.806 -5.201 1.00 95.69 630 MET A O 1
ATOM 5027 N N . HIS A 1 631 ? 26.313 0.008 -4.862 1.00 93.38 631 HIS A N 1
ATOM 5028 C CA . HIS A 1 631 ? 27.196 -0.608 -3.870 1.00 93.38 631 HIS A CA 1
ATOM 5029 C C . HIS A 1 631 ? 26.436 -0.995 -2.592 1.00 93.38 631 HIS A C 1
ATOM 5031 O O . HIS A 1 631 ? 26.520 -2.143 -2.162 1.00 93.38 631 HIS A O 1
ATOM 5037 N N . ASN A 1 632 ? 25.633 -0.079 -2.036 1.00 90.44 632 ASN A N 1
ATOM 5038 C CA . ASN A 1 632 ? 24.818 -0.330 -0.842 1.00 90.44 632 ASN A CA 1
ATOM 5039 C C . ASN A 1 632 ? 23.796 -1.468 -1.030 1.00 90.44 632 ASN A C 1
ATOM 5041 O O . ASN A 1 632 ? 23.386 -2.082 -0.050 1.00 90.44 632 ASN A O 1
ATOM 5045 N N . TRP A 1 633 ? 23.368 -1.749 -2.265 1.00 90.69 633 TRP A N 1
ATOM 5046 C CA . TRP A 1 633 ? 22.451 -2.851 -2.584 1.00 90.69 633 TRP A CA 1
ATOM 5047 C C . TRP A 1 633 ? 23.144 -4.184 -2.901 1.00 90.69 633 TRP A C 1
ATOM 5049 O O . TRP A 1 633 ? 22.448 -5.158 -3.176 1.00 90.69 633 TRP A O 1
ATOM 5059 N N . GLY A 1 634 ? 24.481 -4.239 -2.923 1.00 90.81 634 GLY A N 1
ATOM 5060 C CA . GLY A 1 634 ? 25.229 -5.444 -3.305 1.00 90.81 634 GLY A CA 1
ATOM 5061 C C . GLY A 1 634 ? 25.178 -5.794 -4.801 1.00 90.81 634 GLY A C 1
ATOM 5062 O O . GLY A 1 634 ? 25.499 -6.922 -5.162 1.00 90.81 634 GLY A O 1
ATOM 5063 N N . THR A 1 635 ? 24.792 -4.844 -5.663 1.00 93.81 635 THR A N 1
ATOM 5064 C CA . THR A 1 635 ? 24.649 -5.022 -7.127 1.00 93.81 635 THR A CA 1
ATOM 5065 C C . THR A 1 635 ? 25.931 -5.598 -7.742 1.00 93.81 635 THR A C 1
ATOM 5067 O O . THR A 1 635 ? 27.029 -5.144 -7.407 1.00 93.81 635 THR A O 1
ATOM 5070 N N . SER A 1 636 ? 25.833 -6.558 -8.662 1.00 94.44 636 SER A N 1
ATOM 5071 C CA . SER A 1 636 ? 26.992 -7.270 -9.209 1.00 94.44 636 SER A CA 1
ATOM 5072 C C . SER A 1 636 ? 27.943 -6.354 -9.992 1.00 94.44 636 SER A C 1
ATOM 5074 O O . SER A 1 636 ? 27.536 -5.396 -10.649 1.00 94.44 636 SER A O 1
ATOM 5076 N N . GLN A 1 637 ? 29.247 -6.661 -9.997 1.00 94.88 637 GLN A N 1
ATOM 5077 C CA . GLN A 1 637 ? 30.243 -5.868 -10.744 1.00 94.88 637 GLN A CA 1
ATOM 5078 C C . GLN A 1 637 ? 30.016 -5.873 -12.269 1.00 94.88 637 GLN A C 1
ATOM 5080 O O . GLN A 1 637 ? 30.571 -5.032 -12.980 1.00 94.88 637 GLN A O 1
ATOM 5085 N N . LYS A 1 638 ? 29.234 -6.822 -12.801 1.00 94.50 638 LYS A N 1
ATOM 5086 C CA . LYS A 1 638 ? 28.742 -6.785 -14.184 1.00 94.50 638 LYS A CA 1
ATOM 5087 C C . LYS A 1 638 ? 27.671 -5.693 -14.306 1.00 94.50 638 LYS A C 1
ATOM 5089 O O . LYS A 1 638 ? 27.906 -4.701 -14.998 1.00 94.50 638 LYS A O 1
ATOM 5094 N N . LYS A 1 639 ? 26.578 -5.802 -13.542 1.00 94.88 639 LYS A N 1
ATOM 5095 C CA . LYS A 1 639 ? 25.451 -4.859 -13.597 1.00 94.88 639 LYS A CA 1
ATOM 5096 C C . LYS A 1 639 ? 25.810 -3.432 -13.211 1.00 94.88 639 LYS A C 1
ATOM 5098 O O . LYS A 1 639 ? 25.323 -2.510 -13.853 1.00 94.88 639 LYS A O 1
ATOM 5103 N N . GLN A 1 640 ? 26.728 -3.220 -12.267 1.00 96.50 640 GLN A N 1
ATOM 5104 C CA . GLN A 1 640 ? 27.226 -1.877 -11.949 1.00 96.50 640 GLN A CA 1
ATOM 5105 C C . GLN A 1 640 ? 27.829 -1.168 -13.172 1.00 96.50 640 GLN A C 1
ATOM 5107 O O . GLN A 1 640 ? 27.597 0.026 -13.353 1.00 96.50 640 GLN A O 1
ATOM 5112 N N . ARG A 1 641 ? 28.580 -1.875 -14.029 1.00 96.44 641 ARG A N 1
ATOM 5113 C CA . ARG A 1 641 ? 29.186 -1.290 -15.240 1.00 96.44 641 ARG A CA 1
ATOM 5114 C C . ARG A 1 641 ? 28.143 -1.032 -16.327 1.00 96.44 641 ARG A C 1
ATOM 5116 O O . ARG A 1 641 ? 28.149 0.043 -16.919 1.00 96.44 641 ARG A O 1
ATOM 5123 N N . GLU A 1 642 ? 27.238 -1.986 -16.534 1.00 96.25 642 GLU A N 1
ATOM 5124 C CA . GLU A 1 642 ? 26.134 -1.890 -17.501 1.00 96.25 642 GLU A CA 1
ATOM 5125 C C . GLU A 1 642 ? 25.186 -0.727 -17.154 1.00 96.25 642 GLU A C 1
ATOM 5127 O O . GLU A 1 642 ? 24.959 0.156 -17.982 1.00 96.25 642 GLU A O 1
ATOM 5132 N N . LEU A 1 643 ? 24.725 -0.649 -15.899 1.00 97.06 643 LEU A N 1
ATOM 5133 C CA . LEU A 1 643 ? 23.895 0.456 -15.415 1.00 97.06 643 LEU A CA 1
ATOM 5134 C C . LEU A 1 643 ? 24.636 1.796 -15.435 1.00 97.06 643 LEU A C 1
ATOM 5136 O O . LEU A 1 643 ? 24.033 2.783 -15.834 1.00 97.06 643 LEU A O 1
ATOM 5140 N N . SER A 1 644 ? 25.924 1.863 -15.068 1.00 97.62 644 SER A N 1
ATOM 5141 C CA . SER A 1 644 ? 26.671 3.136 -15.114 1.00 97.62 644 SER A CA 1
ATOM 5142 C C . SER A 1 644 ? 26.675 3.746 -16.520 1.00 97.62 644 SER A C 1
ATOM 5144 O O . SER A 1 644 ? 26.374 4.926 -16.664 1.00 97.62 644 SER A O 1
ATOM 5146 N N . LYS A 1 645 ? 26.935 2.937 -17.562 1.00 97.25 645 LYS A N 1
ATOM 5147 C CA . LYS A 1 645 ? 26.893 3.388 -18.966 1.00 97.25 645 LYS A CA 1
ATOM 5148 C C . LYS A 1 645 ? 25.519 3.971 -19.317 1.00 97.25 645 LYS A C 1
ATOM 5150 O O . LYS A 1 645 ? 25.427 5.086 -19.819 1.00 97.25 645 LYS A O 1
ATOM 5155 N N . MET A 1 646 ? 24.455 3.227 -19.019 1.00 97.81 646 MET A N 1
ATOM 5156 C CA . MET A 1 646 ? 23.081 3.644 -19.302 1.00 97.81 646 MET A CA 1
ATOM 5157 C C . MET A 1 646 ? 22.674 4.909 -18.527 1.00 97.81 646 MET A C 1
ATOM 5159 O O . MET A 1 646 ? 22.007 5.780 -19.080 1.00 97.81 646 MET A O 1
ATOM 5163 N N . LEU A 1 647 ? 23.112 5.052 -17.273 1.00 98.38 647 LEU A N 1
ATOM 5164 C CA . LEU A 1 647 ? 22.816 6.216 -16.432 1.00 98.38 647 LEU A CA 1
ATOM 5165 C C . LEU A 1 647 ? 23.610 7.463 -16.855 1.00 98.38 647 LEU A C 1
ATOM 5167 O O . LEU A 1 647 ? 23.091 8.572 -16.737 1.00 98.38 647 LEU A O 1
ATOM 5171 N N . ASP A 1 648 ? 24.820 7.305 -17.401 1.00 97.94 648 ASP A N 1
ATOM 5172 C CA . ASP A 1 648 ? 25.564 8.394 -18.050 1.00 97.94 648 ASP A CA 1
ATOM 5173 C C . ASP A 1 648 ? 24.868 8.862 -19.348 1.00 97.94 648 ASP A C 1
ATOM 5175 O O . ASP A 1 648 ? 24.746 10.067 -19.603 1.00 97.94 648 ASP A O 1
ATOM 5179 N N . GLU A 1 649 ? 24.358 7.922 -20.156 1.00 97.75 649 GLU A N 1
ATOM 5180 C CA . GLU A 1 649 ? 23.540 8.213 -21.346 1.00 97.75 649 GLU A CA 1
ATOM 5181 C C . GLU A 1 649 ? 22.216 8.911 -20.973 1.00 97.75 649 GLU A C 1
ATOM 5183 O O . GLU A 1 649 ? 21.867 9.921 -21.588 1.00 97.75 649 GLU A O 1
ATOM 5188 N N . TRP A 1 650 ? 21.521 8.449 -19.925 1.00 97.44 650 TRP A N 1
ATOM 5189 C CA . TRP A 1 650 ? 20.319 9.091 -19.370 1.00 97.44 650 TRP A CA 1
ATOM 5190 C C . TRP A 1 650 ? 20.604 10.517 -18.896 1.00 97.44 650 TRP A C 1
ATOM 5192 O O . TRP A 1 650 ? 19.885 11.447 -19.264 1.00 97.44 650 TRP A O 1
ATOM 5202 N N . ALA A 1 651 ? 21.677 10.705 -18.120 1.00 97.00 651 ALA A N 1
ATOM 5203 C CA . ALA A 1 651 ? 22.081 12.013 -17.619 1.00 97.00 651 ALA A CA 1
ATOM 5204 C C . ALA A 1 651 ? 22.326 13.003 -18.767 1.00 97.00 651 ALA A C 1
ATOM 5206 O O . ALA A 1 651 ? 21.875 14.149 -18.709 1.00 97.00 651 ALA A O 1
ATOM 5207 N N . THR A 1 652 ? 22.978 12.539 -19.837 1.00 96.50 652 THR A N 1
ATOM 5208 C CA . THR A 1 652 ? 23.248 13.317 -21.054 1.00 96.50 652 THR A CA 1
ATOM 5209 C C . THR A 1 652 ? 21.965 13.623 -21.834 1.00 96.50 652 THR A C 1
ATOM 5211 O O . THR A 1 652 ? 21.777 14.754 -22.281 1.00 96.50 652 THR A O 1
ATOM 5214 N N . TYR A 1 653 ? 21.055 12.652 -21.970 1.00 96.31 653 TYR A N 1
ATOM 5215 C CA . TYR A 1 653 ? 19.750 12.840 -22.612 1.00 96.31 653 TYR A CA 1
ATOM 5216 C C . TYR A 1 653 ? 18.914 13.911 -21.895 1.00 96.31 653 TYR A C 1
ATOM 5218 O O . TYR A 1 653 ? 18.485 14.884 -22.522 1.00 96.31 653 TYR A O 1
ATOM 5226 N N . ILE A 1 654 ? 18.701 13.761 -20.583 1.00 95.31 654 ILE A N 1
ATOM 5227 C CA . ILE A 1 654 ? 17.715 14.581 -19.875 1.00 95.31 654 ILE A CA 1
ATOM 5228 C C . ILE A 1 654 ? 18.208 16.009 -19.618 1.00 95.31 654 ILE A C 1
ATOM 5230 O O . ILE A 1 654 ? 17.444 16.959 -19.797 1.00 95.31 654 ILE A O 1
ATOM 5234 N N . THR A 1 655 ? 19.497 16.192 -19.307 1.00 94.38 655 THR A N 1
ATOM 5235 C CA . THR A 1 655 ? 20.092 17.536 -19.175 1.00 94.38 655 THR A CA 1
ATOM 5236 C C . THR A 1 655 ? 20.125 18.275 -20.512 1.00 94.38 655 THR A C 1
ATOM 5238 O O . THR A 1 655 ? 19.840 19.470 -20.546 1.00 94.38 655 THR A O 1
ATOM 5241 N N . ARG A 1 656 ? 20.356 17.583 -21.639 1.00 94.50 656 ARG A N 1
ATOM 5242 C CA . ARG A 1 656 ? 20.263 18.193 -22.976 1.00 94.50 656 ARG A CA 1
ATOM 5243 C C . ARG A 1 656 ? 18.838 18.627 -23.335 1.00 94.50 656 ARG A C 1
ATOM 5245 O O . ARG A 1 656 ? 18.685 19.616 -24.046 1.00 94.50 656 ARG A O 1
ATOM 5252 N N . LYS A 1 657 ? 17.809 17.904 -22.876 1.00 94.00 657 LYS A N 1
ATOM 5253 C CA . LYS A 1 657 ? 16.401 18.227 -23.169 1.00 94.00 657 LYS A CA 1
ATOM 5254 C C . LYS A 1 657 ? 15.832 19.339 -22.278 1.00 94.00 657 LYS A C 1
ATOM 5256 O O . LYS A 1 657 ? 15.072 20.165 -22.773 1.00 94.00 657 LYS A O 1
ATOM 5261 N N . TYR A 1 658 ? 16.196 19.377 -20.995 1.00 91.69 658 TYR A N 1
ATOM 5262 C CA . TYR A 1 658 ? 15.617 20.307 -20.011 1.00 91.69 658 TYR A CA 1
ATOM 5263 C C . TYR A 1 658 ? 16.541 21.472 -19.598 1.00 91.69 658 TYR A C 1
ATOM 5265 O O . TYR A 1 658 ? 16.080 22.448 -18.996 1.00 91.69 658 TYR A O 1
ATOM 5273 N N . GLY A 1 659 ? 17.838 21.406 -19.913 1.00 87.38 659 GLY A N 1
ATOM 5274 C CA . GLY A 1 659 ? 18.824 22.409 -19.509 1.00 87.38 659 GLY A CA 1
ATOM 5275 C C . GLY A 1 659 ? 18.940 22.500 -17.986 1.00 87.38 659 GLY A C 1
ATOM 5276 O O . GLY A 1 659 ? 19.306 21.532 -17.326 1.00 87.38 659 GLY A O 1
ATOM 5277 N N . HIS A 1 660 ? 18.604 23.665 -17.427 1.00 79.94 660 HIS A N 1
ATOM 5278 C CA . HIS A 1 660 ? 18.604 23.911 -15.978 1.00 79.94 660 HIS A CA 1
ATOM 5279 C C . HIS A 1 660 ? 17.236 23.705 -15.301 1.00 79.94 660 HIS A C 1
ATOM 5281 O O . HIS A 1 660 ? 17.141 23.832 -14.081 1.00 79.94 660 HIS A O 1
ATOM 5287 N N . LYS A 1 661 ? 16.163 23.410 -16.050 1.00 85.38 661 LYS A N 1
ATOM 5288 C CA . LYS A 1 661 ? 14.842 23.141 -15.459 1.00 85.38 661 LYS A CA 1
ATOM 5289 C C . LYS A 1 661 ? 14.811 21.707 -14.933 1.00 85.38 661 LYS A C 1
ATOM 5291 O O . LYS A 1 661 ? 15.016 20.777 -15.702 1.00 85.38 661 LYS A O 1
ATOM 5296 N N . GLN A 1 662 ? 14.546 21.501 -13.646 1.00 81.69 662 GLN A N 1
ATOM 5297 C CA . GLN A 1 662 ? 14.446 20.142 -13.109 1.00 81.69 662 GLN A CA 1
ATOM 5298 C C . GLN A 1 662 ? 13.170 19.455 -13.632 1.00 81.69 662 GLN A C 1
ATOM 5300 O O . GLN A 1 662 ? 12.085 20.029 -13.569 1.00 81.69 662 GLN A O 1
ATOM 5305 N N . LEU A 1 663 ? 13.290 18.215 -14.114 1.00 85.75 663 LEU A N 1
ATOM 5306 C CA . LEU A 1 663 ? 12.142 17.336 -14.365 1.00 85.75 663 LEU A CA 1
ATOM 5307 C C . LEU A 1 663 ? 11.430 17.012 -13.035 1.00 85.75 663 LEU A C 1
ATOM 5309 O O . LEU A 1 663 ? 12.096 16.743 -12.030 1.00 85.75 663 LEU A O 1
ATOM 5313 N N . SER A 1 664 ? 10.092 17.018 -13.026 1.00 84.75 664 SER A N 1
ATOM 5314 C CA . SER A 1 664 ? 9.311 16.632 -11.841 1.00 84.75 664 SER A CA 1
ATOM 5315 C C . SER A 1 664 ? 9.478 15.143 -11.528 1.00 84.75 664 SER A C 1
ATOM 5317 O O . SER A 1 664 ? 9.471 14.308 -12.434 1.00 84.75 664 SER A O 1
ATOM 5319 N N . SER A 1 665 ? 9.559 14.788 -10.244 1.00 82.56 665 SER A N 1
ATOM 5320 C CA . SER A 1 665 ? 9.519 13.387 -9.813 1.00 82.56 665 SER A CA 1
ATOM 5321 C C . SER A 1 665 ? 8.149 12.740 -10.031 1.00 82.56 665 SER A C 1
ATOM 5323 O O . SER A 1 665 ? 8.092 11.529 -10.219 1.00 82.56 665 SER A O 1
ATOM 5325 N N . SER A 1 666 ? 7.063 13.522 -10.077 1.00 79.62 666 SER A N 1
ATOM 5326 C CA . SER A 1 666 ? 5.700 13.013 -10.281 1.00 79.62 666 SER A CA 1
ATOM 5327 C C . SER A 1 666 ? 5.373 12.637 -11.732 1.00 79.62 666 SER A C 1
ATOM 5329 O O . SER A 1 666 ? 4.434 11.873 -11.942 1.00 79.62 666 SER A O 1
ATOM 5331 N N . THR A 1 667 ? 6.138 13.128 -12.719 1.00 86.31 667 THR A N 1
ATOM 5332 C CA . THR A 1 667 ? 5.914 12.879 -14.162 1.00 86.31 667 THR A CA 1
ATOM 5333 C C . THR A 1 667 ? 7.136 12.314 -14.902 1.00 86.31 667 THR A C 1
ATOM 5335 O O . THR A 1 667 ? 7.130 12.216 -16.133 1.00 86.31 667 THR A O 1
ATOM 5338 N N . TYR A 1 668 ? 8.189 11.906 -14.182 1.00 90.38 668 TYR A N 1
ATOM 5339 C CA . TYR A 1 668 ? 9.470 11.510 -14.780 1.00 90.38 668 TYR A CA 1
ATOM 5340 C C . TYR A 1 668 ? 9.402 10.342 -15.781 1.00 90.38 668 TYR A C 1
ATOM 5342 O O . TYR A 1 668 ? 10.256 10.263 -16.667 1.00 90.38 668 TYR A O 1
ATOM 5350 N N . LEU A 1 669 ? 8.408 9.448 -15.688 1.00 91.50 669 LEU A N 1
ATOM 5351 C CA . LEU A 1 669 ? 8.250 8.325 -16.620 1.00 91.50 669 LEU A CA 1
ATOM 5352 C C . LEU A 1 669 ? 7.857 8.785 -18.033 1.00 91.50 669 LEU A C 1
ATOM 5354 O O . LEU A 1 669 ? 8.137 8.052 -18.979 1.00 91.50 669 LEU A O 1
ATOM 5358 N N . SER A 1 670 ? 7.332 10.009 -18.207 1.00 89.44 670 SER A N 1
ATOM 5359 C CA . SER A 1 670 ? 7.115 10.626 -19.531 1.00 89.44 670 SER A CA 1
ATOM 5360 C C . SER A 1 670 ? 8.429 10.761 -20.317 1.00 89.44 670 SER A C 1
ATOM 5362 O O . SER A 1 670 ? 8.420 10.755 -21.544 1.00 89.44 670 SER A O 1
ATOM 5364 N N . GLU A 1 671 ? 9.567 10.831 -19.618 1.00 92.19 671 GLU A N 1
ATOM 5365 C CA . GLU A 1 671 ? 10.907 10.894 -20.208 1.00 92.19 671 GLU A CA 1
ATOM 5366 C C . GLU A 1 671 ? 11.696 9.594 -20.042 1.00 92.19 671 GLU A C 1
ATOM 5368 O O . GLU A 1 671 ? 12.404 9.175 -20.960 1.00 92.19 671 GLU A O 1
ATOM 5373 N N . ALA A 1 672 ? 11.580 8.947 -18.880 1.00 93.31 672 ALA A N 1
ATOM 5374 C CA . ALA A 1 672 ? 12.332 7.738 -18.579 1.00 93.31 672 ALA A CA 1
ATOM 5375 C C . ALA A 1 672 ? 11.858 6.533 -19.405 1.00 93.31 672 ALA A C 1
ATOM 5377 O O . ALA A 1 672 ? 12.708 5.810 -19.912 1.00 93.31 672 ALA A O 1
ATOM 5378 N N . GLU A 1 673 ? 10.552 6.322 -19.613 1.00 93.19 673 GLU A N 1
ATOM 5379 C CA . GLU A 1 673 ? 10.080 5.170 -20.400 1.00 93.19 673 GLU A CA 1
ATOM 5380 C C . GLU A 1 673 ? 10.478 5.260 -21.885 1.00 93.19 673 GLU A C 1
ATOM 5382 O O . GLU A 1 673 ? 11.077 4.298 -22.368 1.00 93.19 673 GLU A O 1
ATOM 5387 N N . PRO A 1 674 ? 10.285 6.386 -22.608 1.00 93.50 674 PRO A N 1
ATOM 5388 C CA . PRO A 1 674 ? 10.766 6.511 -23.989 1.00 93.50 674 PRO A CA 1
ATOM 5389 C C . PRO A 1 674 ? 12.292 6.434 -24.125 1.00 93.50 674 PRO A C 1
ATOM 5391 O O . PRO A 1 674 ? 12.795 5.993 -25.160 1.00 93.50 674 PRO A O 1
ATOM 5394 N N . PHE A 1 675 ? 13.053 6.853 -23.107 1.00 95.38 675 PHE A N 1
ATOM 5395 C CA . PHE A 1 675 ? 14.504 6.650 -23.077 1.00 95.38 675 PHE A CA 1
ATOM 5396 C C . PHE A 1 675 ? 14.858 5.164 -22.903 1.00 95.38 675 PHE A C 1
ATOM 5398 O O . PHE A 1 675 ? 15.636 4.623 -23.689 1.00 95.38 675 PHE A O 1
ATOM 5405 N N . LEU A 1 676 ? 14.266 4.494 -21.911 1.00 95.81 676 LEU A N 1
ATOM 5406 C CA . LEU A 1 676 ? 14.530 3.091 -21.584 1.00 95.81 676 LEU A CA 1
ATOM 5407 C C . LEU A 1 676 ? 14.099 2.144 -22.713 1.00 95.81 676 LEU A C 1
ATOM 5409 O O . LEU A 1 676 ? 14.838 1.222 -23.047 1.00 95.81 676 LEU A O 1
ATOM 5413 N N . GLU A 1 677 ? 12.970 2.413 -23.369 1.00 95.00 677 GLU A N 1
ATOM 5414 C CA . GLU A 1 677 ? 12.505 1.686 -24.555 1.00 95.00 677 GLU A CA 1
ATOM 5415 C C . GLU A 1 677 ? 13.515 1.792 -25.715 1.00 95.00 677 GLU A C 1
ATOM 5417 O O . GLU A 1 677 ? 13.876 0.790 -26.336 1.00 95.00 677 GLU A O 1
ATOM 5422 N N . ARG A 1 678 ? 14.031 3.000 -25.987 1.00 95.62 678 ARG A N 1
ATOM 5423 C CA . ARG A 1 678 ? 15.079 3.220 -27.000 1.00 95.62 678 ARG A CA 1
ATOM 5424 C C . ARG A 1 678 ? 16.400 2.559 -26.618 1.00 95.62 678 ARG A C 1
ATOM 5426 O O . ARG A 1 678 ? 17.099 2.083 -27.506 1.00 95.62 678 ARG A O 1
ATOM 5433 N N . TYR A 1 679 ? 16.740 2.525 -25.329 1.00 96.31 679 TYR A N 1
ATOM 5434 C CA . TYR A 1 679 ? 17.946 1.869 -24.825 1.00 96.31 679 TYR A CA 1
ATOM 5435 C C . TYR A 1 679 ? 17.871 0.345 -24.982 1.00 96.31 679 TYR A C 1
ATOM 5437 O O . TYR A 1 679 ? 18.800 -0.273 -25.504 1.00 96.31 679 TYR A O 1
ATOM 5445 N N . ALA A 1 680 ? 16.739 -0.254 -24.602 1.00 94.88 680 ALA A N 1
ATOM 5446 C CA . ALA A 1 680 ? 16.463 -1.681 -24.747 1.00 94.88 680 ALA A CA 1
ATOM 5447 C C . ALA A 1 680 ? 16.495 -2.138 -26.211 1.00 94.88 680 ALA A C 1
ATOM 5449 O O . ALA A 1 680 ? 17.080 -3.170 -26.525 1.00 94.88 680 ALA A O 1
ATOM 5450 N N . LYS A 1 681 ? 15.958 -1.326 -27.131 1.00 95.69 681 LYS A N 1
ATOM 5451 C CA . LYS A 1 681 ? 15.984 -1.597 -28.579 1.00 95.69 681 LYS A CA 1
ATOM 5452 C C . LYS A 1 681 ? 17.388 -1.607 -29.208 1.00 95.69 681 LYS A C 1
ATOM 5454 O O . LYS A 1 681 ? 17.501 -1.978 -30.372 1.00 95.69 681 LYS A O 1
ATOM 5459 N N . GLN A 1 682 ? 18.448 -1.237 -28.479 1.00 96.31 682 GLN A N 1
ATOM 5460 C CA . GLN A 1 682 ? 19.828 -1.340 -28.974 1.00 96.31 682 GLN A CA 1
ATOM 5461 C C . GLN A 1 682 ? 20.383 -2.775 -28.915 1.00 96.31 682 GLN A C 1
ATOM 5463 O O . GLN A 1 682 ? 21.165 -3.140 -29.791 1.00 96.31 682 GLN A O 1
ATOM 5468 N N . SER A 1 683 ? 20.028 -3.582 -27.901 1.00 95.75 683 SER A N 1
ATOM 5469 C CA . SER A 1 683 ? 20.487 -4.979 -27.793 1.00 95.75 683 SER A CA 1
ATOM 5470 C C . SER A 1 683 ? 19.667 -5.825 -26.794 1.00 95.75 683 SER A C 1
ATOM 5472 O O . SER A 1 683 ? 19.082 -5.276 -25.854 1.00 95.75 683 SER A O 1
ATOM 5474 N N . PRO A 1 684 ? 19.656 -7.169 -26.924 1.00 93.88 684 PRO A N 1
ATOM 5475 C CA . PRO A 1 684 ? 18.998 -8.060 -25.961 1.00 93.88 684 PRO A CA 1
ATOM 5476 C C . PRO A 1 684 ? 19.523 -7.916 -24.523 1.00 93.88 684 PRO A C 1
ATOM 5478 O O . PRO A 1 684 ? 18.760 -8.037 -23.568 1.00 93.88 684 PRO A O 1
ATOM 5481 N N . GLU A 1 685 ? 20.811 -7.613 -24.351 1.00 93.38 685 GLU A N 1
ATOM 5482 C CA . GLU A 1 685 ? 21.433 -7.396 -23.041 1.00 93.38 685 GLU A CA 1
ATOM 5483 C C . GLU A 1 685 ? 20.915 -6.113 -22.380 1.00 93.38 685 GLU A C 1
ATOM 5485 O O . GLU A 1 685 ? 20.657 -6.106 -21.176 1.00 93.38 685 GLU A O 1
ATOM 5490 N N . ASN A 1 686 ? 20.692 -5.047 -23.158 1.00 95.19 686 ASN A N 1
ATOM 5491 C CA . ASN A 1 686 ? 20.054 -3.825 -22.667 1.00 95.19 686 ASN A CA 1
ATOM 5492 C C . ASN A 1 686 ? 18.591 -4.079 -22.263 1.00 95.19 686 ASN A C 1
ATOM 5494 O O . ASN A 1 686 ? 18.136 -3.564 -21.242 1.00 95.19 686 ASN A O 1
ATOM 5498 N N . GLN A 1 687 ? 17.862 -4.896 -23.030 1.00 93.56 687 GLN A N 1
ATOM 5499 C CA . GLN A 1 687 ? 16.495 -5.317 -22.705 1.00 93.56 687 GLN A CA 1
ATOM 5500 C C . GLN A 1 687 ? 16.440 -6.153 -21.407 1.00 93.56 687 GLN A C 1
ATOM 5502 O O . GLN A 1 687 ? 15.543 -5.948 -20.587 1.00 93.56 687 GLN A O 1
ATOM 5507 N N . ALA A 1 688 ? 17.411 -7.038 -21.165 1.00 92.69 688 ALA A N 1
ATOM 5508 C CA . ALA A 1 688 ? 17.532 -7.776 -19.902 1.00 92.69 688 ALA A CA 1
ATOM 5509 C C . ALA A 1 688 ? 17.951 -6.876 -18.718 1.00 92.69 688 ALA A C 1
ATOM 5511 O O . ALA A 1 688 ? 17.489 -7.063 -17.596 1.00 92.69 688 ALA A O 1
ATOM 5512 N N . LEU A 1 689 ? 18.796 -5.867 -18.961 1.00 93.69 689 LEU A N 1
ATOM 5513 C CA . LEU A 1 689 ? 19.278 -4.917 -17.949 1.00 93.69 689 LEU A CA 1
ATOM 5514 C C . LEU A 1 689 ? 18.168 -4.045 -17.340 1.00 93.69 689 LEU A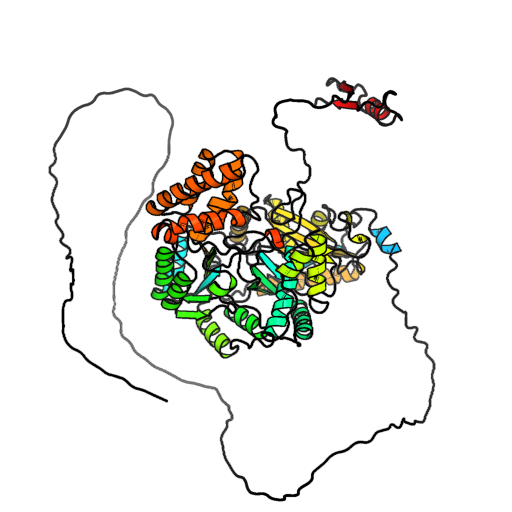 C 1
ATOM 5516 O O . LEU A 1 689 ? 18.242 -3.702 -16.160 1.00 93.69 689 LEU A O 1
ATOM 5520 N N . ILE A 1 690 ? 17.183 -3.639 -18.145 1.00 93.38 690 ILE A N 1
ATOM 5521 C CA . ILE A 1 690 ? 16.173 -2.637 -17.758 1.00 93.38 690 ILE A CA 1
ATOM 5522 C C . ILE A 1 690 ? 14.774 -3.226 -17.499 1.00 93.38 690 ILE A C 1
ATOM 5524 O O . ILE A 1 690 ? 13.917 -2.535 -16.940 1.00 93.38 690 ILE A O 1
ATOM 5528 N N . GLY A 1 691 ? 14.535 -4.491 -17.862 1.00 92.75 691 GLY A N 1
ATOM 5529 C CA . GLY A 1 691 ? 13.200 -5.100 -17.870 1.00 92.75 691 GLY A CA 1
ATOM 5530 C C . GLY A 1 691 ? 12.313 -4.532 -18.986 1.00 92.75 691 GLY A C 1
ATOM 5531 O O . GLY A 1 691 ? 12.799 -3.883 -19.907 1.00 92.75 691 GLY A O 1
ATOM 5532 N N . ALA A 1 692 ? 10.998 -4.752 -18.935 1.00 90.06 692 ALA A N 1
ATOM 5533 C CA . ALA A 1 692 ? 10.087 -4.166 -19.926 1.00 90.06 692 ALA A CA 1
ATOM 5534 C C . ALA A 1 692 ? 10.092 -2.625 -19.878 1.00 90.06 692 ALA A C 1
ATOM 5536 O O . ALA A 1 692 ? 10.221 -2.045 -18.799 1.00 90.06 692 ALA A O 1
ATOM 5537 N N . ALA A 1 693 ? 9.898 -1.965 -21.022 1.00 89.38 693 ALA A N 1
ATOM 5538 C CA . ALA A 1 693 ? 9.712 -0.516 -21.127 1.00 89.38 693 ALA A CA 1
ATOM 5539 C C . ALA A 1 693 ? 8.796 -0.152 -22.310 1.00 89.38 693 ALA A C 1
ATOM 5541 O O . ALA A 1 693 ? 8.591 -0.973 -23.204 1.00 89.38 693 ALA A O 1
ATOM 5542 N N . GLY A 1 694 ? 8.275 1.078 -22.328 1.00 76.44 694 GLY A N 1
ATOM 5543 C CA . GLY A 1 694 ? 7.508 1.642 -23.452 1.00 76.44 694 GLY A CA 1
ATOM 5544 C C . GLY A 1 694 ? 5.982 1.649 -23.279 1.00 76.44 694 GLY A C 1
ATOM 5545 O O . GLY A 1 694 ? 5.263 2.021 -24.204 1.00 76.44 694 GLY A O 1
ATOM 5546 N N . ASN A 1 695 ? 5.464 1.292 -22.097 1.00 68.31 695 ASN A N 1
ATOM 5547 C CA . ASN A 1 695 ? 4.030 1.391 -21.780 1.00 68.31 695 ASN A CA 1
ATOM 5548 C C . ASN A 1 695 ? 3.634 2.862 -21.530 1.00 68.31 695 ASN A C 1
ATOM 5550 O O . ASN A 1 695 ? 3.512 3.301 -20.384 1.00 68.31 695 ASN A O 1
ATOM 5554 N N . LEU A 1 696 ? 3.469 3.643 -22.603 1.00 68.69 696 LEU A N 1
ATOM 5555 C CA . LEU A 1 696 ? 3.261 5.094 -22.538 1.00 68.69 696 LEU A CA 1
ATOM 5556 C C . LEU A 1 696 ? 1.826 5.492 -22.135 1.00 68.69 696 LEU A C 1
ATOM 5558 O O . LEU A 1 696 ? 1.040 5.988 -22.939 1.00 68.69 696 LEU A O 1
ATOM 5562 N N . VAL A 1 697 ? 1.501 5.337 -20.853 1.00 77.25 697 VAL A N 1
ATOM 5563 C CA . VAL A 1 697 ? 0.384 6.060 -20.221 1.00 77.25 697 VAL A CA 1
ATOM 5564 C C . VAL A 1 697 ? 0.817 7.518 -20.027 1.00 77.25 697 VAL A C 1
ATOM 5566 O O . VAL A 1 697 ? 1.841 7.761 -19.393 1.00 77.25 697 VAL A O 1
ATOM 5569 N N . SER A 1 698 ? 0.079 8.501 -20.548 1.00 78.00 698 SER A N 1
ATOM 5570 C CA . SER A 1 698 ? 0.401 9.931 -20.366 1.00 78.00 698 SER A CA 1
ATOM 5571 C C . SER A 1 698 ? -0.253 10.488 -19.099 1.00 78.00 698 SER A C 1
ATOM 5573 O O . SER A 1 698 ? -1.472 10.646 -19.067 1.00 78.00 698 SER A O 1
ATOM 5575 N N . SER A 1 699 ? 0.531 10.799 -18.058 1.00 77.44 699 SER A N 1
ATOM 5576 C CA . SER A 1 699 ? -0.013 11.337 -16.798 1.00 77.44 699 SER A CA 1
ATOM 5577 C C . SER A 1 699 ? -0.394 12.819 -16.862 1.00 77.44 699 SER A C 1
ATOM 5579 O O . SER A 1 699 ? -1.309 13.255 -16.166 1.00 77.44 699 SER A O 1
ATOM 5581 N N . GLU A 1 700 ? 0.203 13.575 -17.784 1.00 74.06 700 GLU A N 1
ATOM 5582 C CA . GLU A 1 700 ? -0.142 14.974 -18.092 1.00 74.06 700 GLU A CA 1
ATOM 5583 C C . GLU A 1 700 ? -1.586 15.142 -18.616 1.00 74.06 700 GLU A C 1
ATOM 5585 O O . GLU A 1 700 ? -2.127 16.249 -18.632 1.00 74.06 700 GLU A O 1
ATOM 5590 N N . ASN A 1 701 ? -2.242 14.043 -19.006 1.00 81.38 701 ASN A N 1
ATOM 5591 C CA . ASN A 1 701 ? -3.634 14.047 -19.448 1.00 81.38 701 ASN A CA 1
ATOM 5592 C C . ASN A 1 701 ? -4.633 14.152 -18.278 1.00 81.38 701 ASN A C 1
ATOM 5594 O O . ASN A 1 701 ? -5.747 14.624 -18.494 1.00 81.38 701 ASN A O 1
ATOM 5598 N N . PHE A 1 702 ? -4.262 13.706 -17.069 1.00 83.81 702 PHE A N 1
ATOM 5599 C CA . PHE A 1 702 ? -5.186 13.559 -15.932 1.00 83.81 702 PHE A CA 1
ATOM 5600 C C . PHE A 1 702 ? -4.669 14.070 -14.579 1.00 83.81 702 PHE A C 1
ATOM 5602 O O . PHE A 1 702 ? -5.461 14.183 -13.646 1.00 83.81 702 PHE A O 1
ATOM 5609 N N . LEU A 1 703 ? -3.387 14.409 -14.431 1.00 81.75 703 LEU A N 1
ATOM 5610 C CA . LEU A 1 703 ? -2.912 15.127 -13.243 1.00 81.75 703 LEU A CA 1
ATOM 5611 C C . LEU A 1 703 ? -3.483 16.556 -13.210 1.00 81.75 703 LEU A C 1
ATOM 5613 O O . LEU A 1 703 ? -3.633 17.196 -14.253 1.00 81.75 703 LEU A O 1
ATOM 5617 N N . ALA A 1 704 ? -3.792 17.061 -12.012 1.00 77.44 704 ALA A N 1
ATOM 5618 C CA . ALA A 1 704 ? -4.224 18.444 -11.829 1.00 77.44 704 ALA A CA 1
ATOM 5619 C C . ALA A 1 704 ? -3.124 19.445 -12.222 1.00 77.44 704 ALA A C 1
ATOM 5621 O O . ALA A 1 704 ? -1.935 19.219 -11.981 1.00 77.44 704 ALA A O 1
ATOM 5622 N N . LEU A 1 705 ? -3.534 20.594 -12.758 1.00 69.19 705 LEU A N 1
ATOM 5623 C CA . LEU A 1 705 ? -2.655 21.737 -12.993 1.00 69.19 705 LEU A CA 1
ATOM 5624 C C . LEU A 1 705 ? -2.361 22.437 -11.654 1.00 69.19 705 LEU A C 1
ATOM 5626 O O . LEU A 1 705 ? -3.128 23.278 -11.195 1.00 69.19 705 LEU A O 1
ATOM 5630 N N . ILE A 1 706 ? -1.260 22.053 -11.002 1.00 62.38 706 ILE A N 1
ATOM 5631 C CA . ILE A 1 706 ? -0.824 22.628 -9.721 1.00 62.38 706 ILE A CA 1
ATOM 5632 C C . ILE A 1 706 ? 0.210 23.732 -9.972 1.00 62.38 706 ILE A C 1
ATOM 5634 O O . ILE A 1 706 ? 1.314 23.467 -10.449 1.00 62.38 706 ILE A O 1
ATOM 5638 N N . GLU A 1 707 ? -0.120 24.967 -9.593 1.00 37.34 707 GLU A N 1
ATOM 5639 C CA . GLU A 1 707 ? 0.847 26.065 -9.535 1.00 37.34 707 GLU A CA 1
ATOM 5640 C C . GLU A 1 707 ? 1.704 25.968 -8.258 1.00 37.34 707 GLU A C 1
ATOM 5642 O O . GLU A 1 707 ? 1.310 26.422 -7.184 1.00 37.34 707 GLU A O 1
ATOM 5647 N N . GLY A 1 708 ? 2.903 25.389 -8.385 1.00 41.62 708 GLY A N 1
ATOM 5648 C CA . GLY A 1 708 ? 3.972 25.467 -7.380 1.00 41.62 708 GLY A CA 1
ATOM 5649 C C . GLY A 1 708 ? 4.332 24.160 -6.660 1.00 41.62 708 GLY A C 1
ATOM 5650 O O . GLY A 1 708 ? 3.611 23.164 -6.707 1.00 41.62 708 GLY A O 1
ATOM 5651 N N . ASP A 1 709 ? 5.484 24.185 -5.981 1.00 39.12 709 ASP A N 1
ATOM 5652 C CA . ASP A 1 709 ? 6.097 23.035 -5.302 1.00 39.12 709 ASP A CA 1
ATOM 5653 C C . ASP A 1 709 ? 5.317 22.606 -4.036 1.00 39.12 709 ASP A C 1
ATOM 5655 O O . ASP A 1 709 ? 5.675 22.969 -2.911 1.00 39.12 709 ASP A O 1
ATOM 5659 N N . LYS A 1 710 ? 4.270 21.788 -4.203 1.00 39.44 710 LYS A N 1
ATOM 5660 C CA . LYS A 1 710 ? 3.786 20.883 -3.141 1.00 39.44 710 LYS A CA 1
ATOM 5661 C C . LYS A 1 710 ? 4.698 19.653 -3.036 1.00 39.44 710 LYS A C 1
ATOM 5663 O O . LYS A 1 710 ? 5.292 19.229 -4.027 1.00 39.44 710 LYS A O 1
ATOM 5668 N N . ASP A 1 711 ? 4.784 19.047 -1.853 1.00 42.44 711 ASP A N 1
ATOM 5669 C CA . ASP A 1 711 ? 5.453 17.757 -1.663 1.00 42.44 711 ASP A CA 1
ATOM 5670 C C . ASP A 1 711 ? 4.580 16.571 -2.125 1.00 42.44 711 ASP A C 1
ATOM 5672 O O . ASP A 1 711 ? 3.362 16.699 -2.239 1.00 42.44 711 ASP A O 1
ATOM 5676 N N . GLU A 1 712 ? 5.189 15.401 -2.375 1.00 42.94 712 GLU A N 1
ATOM 5677 C CA . GLU A 1 712 ? 4.494 14.220 -2.938 1.00 42.94 712 GLU A CA 1
ATOM 5678 C C . GLU A 1 712 ? 3.330 13.693 -2.067 1.00 42.94 712 GLU A C 1
ATOM 5680 O O . GLU A 1 712 ? 2.518 12.929 -2.568 1.00 42.94 712 GLU A O 1
ATOM 5685 N N . GLU A 1 713 ? 3.210 14.075 -0.788 1.00 46.22 713 GLU A N 1
ATOM 5686 C CA . GLU A 1 713 ? 2.085 13.668 0.081 1.00 46.22 713 GLU A CA 1
ATOM 5687 C C . GLU A 1 713 ? 1.062 14.805 0.326 1.00 46.22 713 GLU A C 1
ATOM 5689 O O . GLU A 1 713 ? 0.039 14.582 0.979 1.00 46.22 713 GLU A O 1
ATOM 5694 N N . GLY A 1 714 ? 1.307 16.001 -0.236 1.00 44.00 714 GLY A N 1
ATOM 5695 C CA . GLY A 1 714 ? 0.442 17.189 -0.172 1.00 44.00 714 GLY A CA 1
ATOM 5696 C C . GLY A 1 714 ? 0.346 17.851 1.208 1.00 44.00 714 GLY A C 1
ATOM 5697 O O . GLY A 1 714 ? -0.585 18.616 1.460 1.00 44.00 714 GLY A O 1
ATOM 5698 N N . ASP A 1 715 ? 1.271 17.524 2.109 1.00 40.28 715 ASP A N 1
ATOM 5699 C CA . ASP A 1 715 ? 1.073 17.569 3.560 1.00 40.28 715 ASP A CA 1
ATOM 5700 C C . ASP A 1 715 ? 2.143 18.399 4.300 1.00 40.28 715 ASP A C 1
ATOM 5702 O O . ASP A 1 715 ? 2.090 18.546 5.531 1.00 40.28 715 ASP A O 1
ATOM 5706 N N . LEU A 1 716 ? 3.104 18.951 3.546 1.00 32.72 716 LEU A N 1
ATOM 5707 C CA . LEU A 1 716 ? 4.143 19.876 3.989 1.00 32.72 716 LEU A CA 1
ATOM 5708 C C . LEU A 1 716 ? 4.151 21.147 3.124 1.00 32.72 716 LEU A C 1
ATOM 5710 O O . LEU A 1 716 ? 5.021 21.354 2.277 1.00 32.72 716 LEU A O 1
ATOM 5714 N N . GLN A 1 717 ? 3.278 22.101 3.461 1.00 31.81 717 GLN A N 1
ATOM 5715 C CA . GLN A 1 717 ? 3.741 23.489 3.387 1.00 31.81 717 GLN A CA 1
ATOM 5716 C C . GLN A 1 717 ? 4.972 23.610 4.296 1.00 31.81 717 GLN A C 1
ATOM 5718 O O . GLN A 1 717 ? 4.959 23.106 5.424 1.00 31.81 717 GLN A O 1
ATOM 5723 N N . ARG A 1 718 ? 6.034 24.290 3.844 1.00 27.39 718 ARG A N 1
ATOM 5724 C CA . ARG A 1 718 ? 7.045 24.766 4.795 1.00 27.39 718 ARG A CA 1
ATOM 5725 C C . ARG A 1 718 ? 6.352 25.768 5.719 1.00 27.39 718 ARG A C 1
ATOM 5727 O O . ARG A 1 718 ? 5.964 26.838 5.251 1.00 27.39 718 ARG A O 1
ATOM 5734 N N . ASP A 1 719 ? 6.250 25.452 7.014 1.00 27.72 719 ASP A N 1
ATOM 5735 C CA . ASP A 1 719 ? 6.173 26.491 8.051 1.00 27.72 719 ASP A CA 1
ATOM 5736 C C . ASP A 1 719 ? 7.312 27.478 7.719 1.00 27.72 719 ASP A C 1
ATOM 5738 O O . ASP A 1 719 ? 8.471 27.058 7.664 1.00 27.72 719 ASP A O 1
ATOM 5742 N N . GLN A 1 720 ? 7.011 28.756 7.447 1.00 28.30 720 GLN A N 1
ATOM 5743 C CA . GLN A 1 720 ? 8.026 29.775 7.121 1.00 28.30 720 GLN A CA 1
ATOM 5744 C C . GLN A 1 720 ? 8.812 30.208 8.375 1.00 28.30 720 GLN A C 1
ATOM 5746 O O . GLN A 1 720 ? 8.886 31.383 8.728 1.00 28.30 720 GLN A O 1
ATOM 5751 N N . GLY A 1 721 ? 9.428 29.241 9.058 1.00 26.50 721 GLY A N 1
ATOM 5752 C CA . GLY A 1 721 ? 10.614 29.506 9.858 1.00 26.50 721 GLY A CA 1
ATOM 5753 C C . GLY A 1 721 ? 11.728 29.951 8.914 1.00 26.50 721 GLY A C 1
ATOM 5754 O O . GLY A 1 721 ? 11.958 29.306 7.894 1.00 26.50 721 GLY A O 1
ATOM 5755 N N . ALA A 1 722 ? 12.371 31.076 9.220 1.00 31.19 722 ALA A N 1
ATOM 5756 C CA . ALA A 1 722 ? 13.314 31.718 8.311 1.00 31.19 722 ALA A CA 1
ATOM 5757 C C . ALA A 1 722 ? 14.492 30.791 7.946 1.00 31.19 722 ALA A C 1
ATOM 5759 O O . ALA A 1 722 ? 15.357 30.517 8.781 1.00 31.19 722 ALA A O 1
ATOM 5760 N N . ASP A 1 723 ? 14.535 30.343 6.687 1.00 26.89 723 ASP A N 1
ATOM 5761 C CA . ASP A 1 723 ? 15.703 29.670 6.116 1.00 26.89 723 ASP A CA 1
ATOM 5762 C C . ASP A 1 723 ? 16.901 30.648 6.126 1.00 26.89 723 ASP A C 1
ATOM 5764 O O . ASP A 1 723 ? 16.763 31.788 5.666 1.00 26.89 723 ASP A O 1
ATOM 5768 N N . PRO A 1 724 ? 18.085 30.249 6.629 1.00 29.56 724 PRO A N 1
ATOM 5769 C CA . PRO A 1 724 ? 19.255 31.121 6.663 1.00 29.56 724 PRO A CA 1
ATOM 5770 C C . PRO A 1 724 ? 19.773 31.367 5.240 1.00 29.56 724 PRO A C 1
ATOM 5772 O O . PRO A 1 724 ? 20.244 30.451 4.563 1.00 29.56 724 PRO A O 1
ATOM 5775 N N . SER A 1 725 ? 19.697 32.616 4.781 1.00 26.78 725 SER A N 1
ATOM 5776 C CA . SER A 1 725 ? 20.044 33.002 3.414 1.00 26.78 725 SER A CA 1
ATOM 5777 C C . SER A 1 725 ? 21.547 32.889 3.130 1.00 26.78 725 SER A C 1
ATOM 5779 O O . SER A 1 725 ? 22.355 33.720 3.542 1.00 26.78 725 SER A O 1
ATOM 5781 N N . SER A 1 726 ? 21.931 31.876 2.351 1.00 27.53 726 SER A N 1
ATOM 5782 C CA . SER A 1 726 ? 23.218 31.856 1.651 1.00 27.53 726 SER A CA 1
ATOM 5783 C C . SER A 1 726 ? 23.136 32.708 0.370 1.00 27.53 726 SER A C 1
ATOM 5785 O O . SER A 1 726 ? 22.082 32.762 -0.273 1.00 27.53 726 SER A O 1
ATOM 5787 N N . PRO A 1 727 ? 24.206 33.437 0.003 1.00 30.94 727 PRO A N 1
ATOM 5788 C CA . PRO A 1 727 ? 24.102 34.537 -0.952 1.00 30.94 727 PRO A CA 1
ATOM 5789 C C . PRO A 1 727 ? 23.937 34.067 -2.401 1.00 30.94 727 PRO A C 1
ATOM 5791 O O . PRO A 1 727 ? 24.574 33.112 -2.846 1.00 30.94 727 PRO A O 1
ATOM 5794 N N . LYS A 1 728 ? 23.150 34.827 -3.168 1.00 27.89 728 LYS A N 1
ATOM 5795 C CA . LYS A 1 728 ? 23.187 34.842 -4.636 1.00 27.89 728 LYS A CA 1
ATOM 5796 C C . LYS A 1 728 ? 23.658 36.212 -5.120 1.00 27.89 728 LYS A C 1
ATOM 5798 O O . LYS A 1 728 ? 23.504 37.208 -4.417 1.00 27.89 728 LYS A O 1
ATOM 5803 N N . SER A 1 729 ? 24.284 36.227 -6.292 1.00 29.53 729 SER A N 1
ATOM 5804 C CA . SER A 1 729 ? 24.869 37.414 -6.920 1.00 29.53 729 SER A CA 1
ATOM 5805 C C . SER A 1 729 ? 23.824 38.497 -7.222 1.00 29.53 729 SER A C 1
ATOM 5807 O O . SER A 1 729 ? 22.670 38.154 -7.493 1.00 29.53 729 SER A O 1
ATOM 5809 N N . PRO A 1 730 ? 24.212 39.784 -7.214 1.00 33.41 730 PRO A N 1
ATOM 5810 C CA . PRO A 1 730 ? 23.322 40.862 -7.622 1.00 33.41 730 PRO A CA 1
ATOM 5811 C C . PRO A 1 730 ? 23.060 40.813 -9.131 1.00 33.41 730 PRO A C 1
ATOM 5813 O O . PRO A 1 730 ? 23.966 40.506 -9.898 1.00 33.41 730 PRO A O 1
ATOM 5816 N N . ASP A 1 731 ? 21.844 41.174 -9.534 1.00 30.72 731 ASP A N 1
ATOM 5817 C CA . ASP A 1 731 ? 21.637 42.276 -10.481 1.00 30.72 731 ASP A CA 1
ATOM 5818 C C . ASP A 1 731 ? 20.175 42.758 -10.438 1.00 30.72 731 ASP A C 1
ATOM 5820 O O . ASP A 1 731 ? 19.248 41.969 -10.266 1.00 30.72 731 ASP A O 1
ATOM 5824 N N . SER A 1 732 ? 19.986 44.076 -10.557 1.00 43.00 732 SER A N 1
ATOM 5825 C CA . SER A 1 732 ? 18.692 44.786 -10.639 1.00 43.00 732 SER A CA 1
ATOM 5826 C C . SER A 1 732 ? 17.577 44.359 -9.656 1.00 43.00 732 SER A C 1
ATOM 5828 O O . SER A 1 732 ? 16.664 43.615 -10.008 1.00 43.00 732 SER A O 1
ATOM 5830 N N . VAL A 1 733 ? 17.569 44.957 -8.459 1.00 33.50 733 VAL A N 1
ATOM 5831 C CA . VAL A 1 733 ? 16.353 45.123 -7.634 1.00 33.50 733 VAL A CA 1
ATOM 5832 C C . VAL A 1 733 ? 16.136 46.620 -7.410 1.00 33.50 733 VAL A C 1
ATOM 5834 O O . VAL A 1 733 ? 17.092 47.350 -7.142 1.00 33.50 733 VAL A O 1
ATOM 5837 N N . THR A 1 734 ? 14.897 47.093 -7.544 1.00 36.31 734 THR A N 1
ATOM 5838 C CA . THR A 1 734 ? 14.520 48.490 -7.286 1.00 36.31 734 THR A CA 1
ATOM 5839 C C . THR A 1 734 ? 14.709 48.842 -5.810 1.00 36.31 734 THR A C 1
ATOM 5841 O O . THR A 1 734 ? 14.223 48.133 -4.934 1.00 36.31 734 THR A O 1
ATOM 5844 N N . GLN A 1 735 ? 15.423 49.935 -5.524 1.00 36.53 735 GLN A N 1
ATOM 5845 C CA . GLN A 1 735 ? 15.682 50.378 -4.151 1.00 36.53 735 GLN A CA 1
ATOM 5846 C C . GLN A 1 735 ? 14.477 51.112 -3.548 1.00 36.53 735 GLN A C 1
ATOM 5848 O O . GLN A 1 735 ? 14.382 52.337 -3.643 1.00 36.53 735 GLN A O 1
ATOM 5853 N N . ASP A 1 736 ? 13.618 50.380 -2.843 1.00 46.69 736 ASP A N 1
ATOM 5854 C CA . ASP A 1 736 ? 12.718 50.988 -1.864 1.00 46.69 736 ASP A CA 1
ATOM 5855 C C . ASP A 1 736 ? 13.539 51.492 -0.665 1.00 46.69 736 ASP A C 1
ATOM 5857 O O . ASP A 1 736 ? 14.270 50.738 -0.017 1.00 46.69 736 ASP A O 1
ATOM 5861 N N . GLN A 1 737 ? 13.461 52.793 -0.377 1.00 45.84 737 GLN A N 1
ATOM 5862 C CA . GLN A 1 737 ? 14.249 53.407 0.693 1.00 45.84 737 GLN A CA 1
ATOM 5863 C C . GLN A 1 737 ? 13.604 53.160 2.064 1.00 45.84 737 GLN A C 1
ATOM 5865 O O . GLN A 1 737 ? 12.599 53.781 2.400 1.00 45.84 737 GLN A O 1
ATOM 5870 N N . GLY A 1 738 ? 14.209 52.290 2.874 1.00 54.03 738 GLY A N 1
ATOM 5871 C CA . GLY A 1 738 ? 13.874 52.110 4.291 1.00 54.03 738 GLY A CA 1
ATOM 5872 C C . GLY A 1 738 ? 14.800 52.891 5.232 1.00 54.03 738 GLY A C 1
ATOM 5873 O O . GLY A 1 738 ? 15.928 53.230 4.871 1.00 54.03 738 GLY A O 1
ATOM 5874 N N . LEU A 1 739 ? 14.340 53.137 6.460 1.00 52.84 739 LEU A N 1
ATOM 5875 C CA . LEU A 1 739 ? 15.138 53.713 7.545 1.00 52.84 739 LEU A CA 1
ATOM 5876 C C . LEU A 1 739 ? 15.548 52.611 8.532 1.00 52.84 739 LEU A C 1
ATOM 5878 O O . LEU A 1 739 ? 14.706 51.860 9.021 1.00 52.84 739 LEU A O 1
ATOM 5882 N N . ILE A 1 740 ? 16.837 52.534 8.866 1.00 60.62 740 ILE A N 1
ATOM 5883 C CA . ILE A 1 740 ? 17.351 51.607 9.883 1.00 60.62 740 ILE A CA 1
ATOM 5884 C C . ILE A 1 740 ? 17.782 52.410 11.107 1.00 60.62 740 ILE A C 1
ATOM 5886 O O . ILE A 1 740 ? 18.647 53.280 11.009 1.00 60.62 740 ILE A O 1
ATOM 5890 N N . VAL A 1 741 ? 17.201 52.097 12.266 1.00 58.03 741 VAL A N 1
ATOM 5891 C CA . VAL A 1 741 ? 17.556 52.722 13.548 1.00 58.03 741 VAL A CA 1
ATOM 5892 C C . VAL A 1 741 ? 18.348 51.720 14.385 1.00 58.03 741 VAL A C 1
ATOM 5894 O O . VAL A 1 741 ? 17.863 50.634 14.708 1.00 58.03 741 VAL A O 1
ATOM 5897 N N . PHE A 1 742 ? 19.585 52.083 14.722 1.00 58.66 742 PHE A N 1
ATOM 5898 C CA . PHE A 1 742 ? 20.517 51.239 15.468 1.00 58.66 742 PHE A CA 1
ATOM 5899 C C . PHE A 1 742 ? 20.703 51.755 16.897 1.00 58.66 742 PHE A C 1
ATOM 5901 O O . PHE A 1 742 ? 21.063 52.915 17.101 1.00 58.66 742 PHE A O 1
ATOM 5908 N N . PHE A 1 743 ? 20.516 50.881 17.888 1.00 61.22 743 PHE A N 1
ATOM 5909 C CA . PHE A 1 743 ? 20.705 51.217 19.299 1.00 61.22 743 PHE A CA 1
ATOM 5910 C C . PHE A 1 743 ? 21.898 50.456 19.900 1.00 61.22 743 PHE A C 1
ATOM 5912 O O . PHE A 1 743 ? 21.836 49.229 19.998 1.00 61.22 743 PHE A O 1
ATOM 5919 N N . PRO A 1 744 ? 22.956 51.138 20.383 1.00 55.59 744 PRO A N 1
ATOM 5920 C CA . PRO A 1 744 ? 24.061 50.464 21.060 1.00 55.59 744 PRO A CA 1
ATOM 5921 C C . PRO A 1 744 ? 23.623 49.794 22.377 1.00 55.59 744 PRO A C 1
ATOM 5923 O O . PRO A 1 744 ? 22.651 50.197 23.033 1.00 55.59 744 PRO A O 1
ATOM 5926 N N . GLY A 1 745 ? 24.379 48.767 22.777 1.00 53.75 745 GLY A N 1
ATOM 5927 C CA . GLY A 1 745 ? 24.112 47.844 23.893 1.00 53.75 745 GLY A CA 1
ATOM 5928 C C . GLY A 1 745 ? 24.209 48.424 25.313 1.00 53.75 745 GLY A C 1
ATOM 5929 O O . GLY A 1 745 ? 24.612 47.726 26.234 1.00 53.75 745 GLY A O 1
ATOM 5930 N N . ILE A 1 746 ? 23.849 49.692 25.520 1.00 55.19 746 ILE A N 1
ATOM 5931 C CA . ILE A 1 746 ? 23.836 50.329 26.845 1.00 55.19 746 ILE A CA 1
ATOM 5932 C C . ILE A 1 746 ? 22.602 49.840 27.640 1.00 55.19 746 ILE A C 1
ATOM 5934 O O . ILE A 1 746 ? 21.487 49.904 27.104 1.00 55.19 746 ILE A O 1
ATOM 5938 N N . PRO A 1 747 ? 22.747 49.355 28.890 1.00 48.25 747 PRO A N 1
ATOM 5939 C CA . PRO A 1 747 ? 21.615 49.043 29.766 1.00 48.25 747 PRO A CA 1
ATOM 5940 C C . PRO A 1 747 ? 20.874 50.302 30.251 1.00 48.25 747 PRO A C 1
ATOM 5942 O O . PRO A 1 747 ? 21.467 51.361 30.427 1.00 48.25 747 PRO A O 1
ATOM 5945 N N . GLY A 1 748 ? 19.568 50.190 30.508 1.00 54.91 748 GLY A N 1
ATOM 5946 C CA . GLY A 1 748 ? 18.783 51.213 31.220 1.00 54.91 748 GLY A CA 1
ATOM 5947 C C . GLY A 1 748 ? 18.326 52.449 30.426 1.00 54.91 748 GLY A C 1
ATOM 5948 O O . GLY A 1 748 ? 17.433 53.148 30.894 1.00 54.91 748 GLY A O 1
ATOM 5949 N N . CYS A 1 749 ? 18.839 52.714 29.219 1.00 57.94 749 CYS A N 1
ATOM 5950 C CA . CYS A 1 749 ? 18.536 53.934 28.446 1.00 57.94 749 CYS A CA 1
ATOM 5951 C C . CYS A 1 749 ? 17.152 53.964 27.743 1.00 57.94 749 CYS A C 1
ATOM 5953 O O . CYS A 1 749 ? 17.053 54.318 26.573 1.00 57.94 749 CYS A O 1
ATOM 5955 N N . ALA A 1 750 ? 16.079 53.577 28.444 1.00 52.28 750 ALA A N 1
ATOM 5956 C CA . ALA A 1 750 ? 14.660 53.741 28.070 1.00 52.28 750 ALA A CA 1
ATOM 5957 C C . ALA A 1 750 ? 14.191 53.215 26.685 1.00 52.28 750 ALA A C 1
ATOM 5959 O O . ALA A 1 750 ? 13.046 53.449 26.299 1.00 52.28 750 ALA A O 1
ATOM 5960 N N . LYS A 1 751 ? 15.026 52.456 25.957 1.00 64.06 751 LYS A N 1
ATOM 5961 C CA . LYS A 1 751 ? 14.808 51.989 24.567 1.00 64.06 751 LYS A CA 1
ATOM 5962 C C . LYS A 1 751 ? 13.409 51.414 24.288 1.00 64.06 751 LYS A C 1
ATOM 5964 O O . LYS A 1 751 ? 12.823 51.700 23.245 1.00 64.06 751 LYS A O 1
ATOM 5969 N N . SER A 1 752 ? 12.849 50.663 25.238 1.00 58.41 752 SER A N 1
ATOM 5970 C CA . SER A 1 752 ? 11.518 50.044 25.148 1.00 58.41 752 SER A CA 1
ATOM 5971 C C . SER A 1 752 ? 10.354 51.041 25.072 1.00 58.41 752 SER A C 1
ATOM 5973 O O . SER A 1 752 ? 9.302 50.690 24.547 1.00 58.41 752 SER A O 1
ATOM 5975 N N . ALA A 1 753 ? 10.515 52.262 25.595 1.00 58.28 753 ALA A N 1
ATOM 5976 C CA . ALA A 1 753 ? 9.506 53.318 25.508 1.00 58.28 753 ALA A CA 1
ATOM 5977 C C . ALA A 1 753 ? 9.553 54.009 24.137 1.00 58.28 753 ALA A C 1
ATOM 5979 O O . ALA A 1 753 ? 8.534 54.093 23.458 1.00 58.28 753 ALA A O 1
ATOM 5980 N N . LEU A 1 754 ? 10.751 54.399 23.686 1.00 58.53 754 LEU A N 1
ATOM 5981 C CA . LEU A 1 754 ? 10.951 55.104 22.415 1.00 58.53 754 LEU A CA 1
ATOM 5982 C C . LEU A 1 754 ? 10.464 54.280 21.210 1.00 58.53 754 LEU A C 1
ATOM 5984 O O . LEU A 1 754 ? 9.735 54.784 20.359 1.00 58.53 754 LEU A O 1
ATOM 5988 N N . CYS A 1 755 ? 10.780 52.979 21.174 1.00 60.59 755 CYS A N 1
ATOM 5989 C CA . CYS A 1 755 ? 10.271 52.083 20.128 1.00 60.59 755 CYS A CA 1
ATOM 5990 C C . CYS A 1 755 ? 8.734 51.977 20.145 1.00 60.59 755 CYS A C 1
ATOM 5992 O O . CYS A 1 755 ? 8.116 51.767 19.104 1.00 60.59 755 CYS A O 1
ATOM 5994 N N . LYS A 1 756 ? 8.106 52.132 21.319 1.00 58.78 756 LYS A N 1
ATOM 5995 C CA . LYS A 1 756 ? 6.654 52.025 21.492 1.00 58.78 756 LYS A CA 1
ATOM 5996 C C . LYS A 1 756 ? 5.914 53.291 21.050 1.00 58.78 756 LYS A C 1
ATOM 5998 O O . LYS A 1 756 ? 4.774 53.165 20.622 1.00 58.78 756 LYS A O 1
ATOM 6003 N N . GLU A 1 757 ? 6.531 54.471 21.079 1.00 58.97 757 GLU A N 1
ATOM 6004 C CA . GLU A 1 757 ? 5.959 55.664 20.431 1.00 58.97 757 GLU A CA 1
ATOM 6005 C C . GLU A 1 757 ? 6.120 55.615 18.907 1.00 58.97 757 GLU A C 1
ATOM 6007 O O . GLU A 1 757 ? 5.141 55.807 18.185 1.00 58.97 757 GLU A O 1
ATOM 6012 N N . ILE A 1 758 ? 7.315 55.268 18.410 1.00 60.59 758 ILE A N 1
ATOM 6013 C CA . ILE A 1 758 ? 7.609 55.214 16.964 1.00 60.59 758 ILE A CA 1
ATOM 6014 C C . ILE A 1 758 ? 6.651 54.262 16.225 1.00 60.59 758 ILE A C 1
ATOM 6016 O O . ILE A 1 758 ? 6.170 54.600 15.148 1.00 60.59 758 ILE A O 1
ATOM 6020 N N . ILE A 1 759 ? 6.326 53.106 16.816 1.00 58.31 759 ILE A N 1
ATOM 6021 C CA . ILE A 1 759 ? 5.412 52.113 16.222 1.00 58.31 759 ILE A CA 1
ATOM 6022 C C . ILE A 1 759 ? 3.932 52.538 16.297 1.00 58.31 759 ILE A C 1
ATOM 6024 O O . ILE A 1 759 ? 3.147 52.143 15.440 1.00 58.31 759 ILE A O 1
ATOM 6028 N N . ASN A 1 760 ? 3.531 53.335 17.296 1.00 54.53 760 ASN A N 1
ATOM 6029 C CA . ASN A 1 760 ? 2.128 53.739 17.491 1.00 54.53 760 ASN A CA 1
ATOM 6030 C C . ASN A 1 760 ? 1.788 55.129 16.919 1.00 54.53 760 ASN A C 1
ATOM 6032 O O . ASN A 1 760 ? 0.642 55.561 17.022 1.00 54.53 760 ASN A O 1
ATOM 6036 N N . THR A 1 761 ? 2.748 55.833 16.313 1.00 52.97 761 THR A N 1
ATOM 6037 C CA . THR A 1 761 ? 2.515 57.146 15.692 1.00 52.97 761 THR A CA 1
ATOM 6038 C C . THR A 1 761 ? 1.914 56.968 14.288 1.00 52.97 761 THR A C 1
ATOM 6040 O O . THR A 1 761 ? 2.590 56.404 13.421 1.00 52.97 761 THR A O 1
ATOM 6043 N N . PRO A 1 762 ? 0.686 57.452 14.005 1.00 44.34 762 PRO A N 1
ATOM 6044 C CA . PRO A 1 762 ? 0.084 57.337 12.677 1.00 44.34 762 PRO A CA 1
ATOM 6045 C C . PRO A 1 762 ? 0.945 58.030 11.613 1.00 44.34 762 PRO A C 1
ATOM 6047 O O . PRO A 1 762 ? 1.246 59.214 11.731 1.00 44.34 762 PRO A O 1
ATOM 6050 N N . GLY A 1 763 ? 1.348 57.290 10.576 1.00 55.38 763 GLY A N 1
ATOM 6051 C CA . GLY A 1 763 ? 2.185 57.814 9.488 1.00 55.38 763 GLY A CA 1
ATOM 6052 C C . GLY A 1 763 ? 3.693 57.884 9.774 1.00 55.38 763 GLY A C 1
ATOM 6053 O O . GLY A 1 763 ? 4.401 58.488 8.976 1.00 55.38 763 GLY A O 1
ATOM 6054 N N . GLY A 1 764 ? 4.180 57.293 10.878 1.00 57.94 764 GLY A N 1
ATOM 6055 C CA . GLY A 1 764 ? 5.588 56.930 11.138 1.00 57.94 764 GLY A CA 1
ATOM 6056 C C . GLY A 1 764 ? 6.666 57.876 10.586 1.00 57.94 764 GLY A C 1
ATOM 6057 O O . GLY A 1 764 ? 7.107 57.713 9.454 1.00 57.94 764 GLY A O 1
ATOM 6058 N N . LEU A 1 765 ? 7.112 58.850 11.392 1.00 54.34 765 LEU A N 1
ATOM 6059 C CA . LEU A 1 765 ? 8.042 59.940 11.016 1.00 54.34 765 LEU A CA 1
ATOM 6060 C C . LEU A 1 765 ? 7.577 60.877 9.876 1.00 54.34 765 LEU A C 1
ATOM 6062 O O . LEU A 1 765 ? 8.189 61.925 9.688 1.00 54.34 765 LEU A O 1
ATOM 6066 N N . GLY A 1 766 ? 6.468 60.579 9.193 1.00 51.53 766 GLY A N 1
ATOM 6067 C CA . GLY A 1 766 ? 5.799 61.476 8.247 1.00 51.53 766 GLY A CA 1
ATOM 6068 C C . GLY A 1 766 ? 6.141 61.259 6.770 1.00 51.53 766 GLY A C 1
ATOM 6069 O O . GLY A 1 766 ? 5.680 62.042 5.944 1.00 51.53 766 GLY A O 1
ATOM 6070 N N . ASP A 1 767 ? 6.919 60.227 6.418 1.00 54.34 767 ASP A N 1
ATOM 6071 C CA . ASP A 1 767 ? 7.353 59.973 5.031 1.00 54.34 767 ASP A CA 1
ATOM 6072 C C . ASP A 1 767 ? 7.076 58.551 4.497 1.00 54.34 767 ASP A C 1
ATOM 6074 O O . ASP A 1 767 ? 7.525 58.203 3.405 1.00 54.34 767 ASP A O 1
ATOM 6078 N N . ASN A 1 768 ? 6.294 57.749 5.231 1.00 55.88 768 ASN A N 1
ATOM 6079 C CA . ASN A 1 768 ? 5.873 56.382 4.880 1.00 55.88 768 ASN A CA 1
ATOM 6080 C C . ASN A 1 768 ? 7.007 55.361 4.636 1.00 55.88 768 ASN A C 1
ATOM 6082 O O . ASN A 1 768 ? 6.724 54.251 4.174 1.00 55.88 768 ASN A O 1
ATOM 6086 N N . ARG A 1 769 ? 8.276 55.669 4.944 1.00 57.03 769 ARG A N 1
ATOM 6087 C CA . ARG A 1 769 ? 9.379 54.717 4.739 1.00 57.03 769 ARG A CA 1
ATOM 6088 C C . ARG A 1 769 ? 9.366 53.582 5.762 1.00 57.03 769 ARG A C 1
ATOM 6090 O O . ARG A 1 769 ? 9.062 53.765 6.940 1.00 57.03 769 ARG A O 1
ATOM 6097 N N . LEU A 1 770 ? 9.736 52.382 5.308 1.00 52.53 770 LEU A N 1
ATOM 6098 C CA . LEU A 1 770 ? 9.767 51.187 6.151 1.00 52.53 770 LEU A CA 1
ATOM 6099 C C . LEU A 1 770 ? 10.863 51.334 7.221 1.00 52.53 770 LEU A C 1
ATOM 6101 O O . LEU A 1 770 ? 12.039 51.473 6.882 1.00 52.53 770 LEU A O 1
ATOM 6105 N N . CYS A 1 771 ? 10.489 51.315 8.501 1.00 52.25 771 CYS A N 1
ATOM 6106 C CA . CYS A 1 771 ? 11.411 51.544 9.615 1.00 52.25 771 CYS A CA 1
ATOM 6107 C C . CYS A 1 771 ? 11.763 50.228 10.325 1.00 52.25 771 CYS A C 1
ATOM 6109 O O . CYS A 1 771 ? 10.877 49.524 10.811 1.00 52.25 771 CYS A O 1
ATOM 6111 N N . ILE A 1 772 ? 13.056 49.893 10.398 1.00 54.34 772 ILE A N 1
ATOM 6112 C CA . ILE A 1 772 ? 13.559 48.652 11.004 1.00 54.34 772 ILE A CA 1
ATOM 6113 C C . ILE A 1 772 ? 14.499 48.991 12.168 1.00 54.34 772 ILE A C 1
ATOM 6115 O O . ILE A 1 772 ? 15.556 49.595 11.982 1.00 54.34 772 ILE A O 1
ATOM 6119 N N . ALA A 1 773 ? 14.125 48.570 13.379 1.00 54.94 773 ALA A N 1
ATOM 6120 C CA . ALA A 1 773 ? 14.943 48.718 14.581 1.00 54.94 773 ALA A CA 1
ATOM 6121 C C . ALA A 1 773 ? 15.783 47.453 14.821 1.00 54.94 773 ALA A C 1
ATOM 6123 O O . ALA A 1 773 ? 15.236 46.383 15.097 1.00 54.94 773 ALA A O 1
ATOM 6124 N N . LEU A 1 774 ? 17.111 47.573 14.737 1.00 47.84 774 LEU A N 1
ATOM 6125 C CA . LEU A 1 774 ? 18.035 46.459 14.975 1.00 47.84 774 LEU A CA 1
ATOM 6126 C C . LEU A 1 774 ? 18.559 46.461 16.415 1.00 47.84 774 LEU A C 1
ATOM 6128 O O . LEU A 1 774 ? 18.987 47.488 16.945 1.00 47.84 774 LEU A O 1
ATOM 6132 N N . TRP A 1 775 ? 18.543 45.276 17.026 1.00 47.97 775 TRP A N 1
ATOM 6133 C CA . TRP A 1 775 ? 18.984 45.027 18.395 1.00 47.97 775 TRP A CA 1
ATOM 6134 C C . TRP A 1 775 ? 20.279 44.214 18.376 1.00 47.97 775 TRP A C 1
ATOM 6136 O O . TRP A 1 775 ? 20.354 43.186 17.706 1.00 47.97 775 TRP A O 1
ATOM 6146 N N . VAL A 1 776 ? 21.271 44.647 19.153 1.00 40.53 776 VAL A N 1
ATOM 6147 C CA . VAL A 1 776 ? 22.438 43.832 19.516 1.00 40.53 776 VAL A CA 1
ATOM 6148 C C . VAL A 1 776 ? 22.299 43.473 20.993 1.00 40.53 776 VAL A C 1
ATOM 6150 O O . VAL A 1 776 ? 22.043 44.359 21.815 1.00 40.53 776 VAL A O 1
ATOM 6153 N N . ILE A 1 777 ? 22.426 42.179 21.294 1.00 38.91 777 ILE A N 1
ATOM 6154 C CA . ILE A 1 777 ? 22.465 41.595 22.644 1.00 38.91 777 ILE A CA 1
ATOM 6155 C C . ILE A 1 777 ? 23.921 41.251 22.955 1.00 38.91 777 ILE A C 1
ATOM 6157 O O . ILE A 1 777 ? 24.544 40.619 22.073 1.00 38.91 777 ILE A O 1
#

Sequence (777 aa):
MNPSHFFFFPHQTRFFLSQFSHRIASFSRPRRSPLTSPLGTMPRNRGKQRRQWREKHEEAAQAVSSPSASAQISERLSYISLSEAASQSCPQSPTQFTGTATRRDKEIWVPKAGYATSASTVAVEREKEAIASPIKLTELFKGPLGANFNEDGNTFARAQVRATFYPKFENEKSDQEIRTRMIEMVSQGLTTLEVSLKHSGSLFMYAGHEGGAYAKNSFGNIYTAVGVFILGRMFREAWGKEAPRMQAEFNDFLEKNYMCISMEQVTAVLGDYGQRPKDDYAVVTAVTELGVGRPKFYSTPEIIAFCRKWRLPTNHVWLFSTRKSATALFAAYDALCEEGTATTVCKALDEVADISIPGSKDHINVQGEILEGLVARIVSRDSLVHMENVLREFPPPPLDGVDEDLGPSLRDVCASNRSAEKEQIKALLDAVGTSMCPTQSDWFGVGDFGGSQFRNVDRSVLTKFLPIHPTDYSTMKLQELIRLMRQRRFQAAFKCYTNFHKINDLSKDNLYYKMVIHVHSDHVFRKYQQEMRKNKGLWPLYRGFFVDVNLFKVNKEKAAELIKDSDSQLNIAQESSSSDKDGLADEDANLMVKLKFLTNKLRTFLMRNGLSILFKDGPSAYRTYYLRQMHNWGTSQKKQRELSKMLDEWATYITRKYGHKQLSSSTYLSEAEPFLERYAKQSPENQALIGAAGNLVSSENFLALIEGDKDEEGDLQRDQGADPSSPKSPDSVTQDQGLIVFFPGIPGCAKSALCKEIINTPGGLGDNRLCIALWVI

Mean predicted aligned error: 16.54 Å

Organism: NCBI:txid2022672

Solvent-accessible surface area (backbone atoms only — not comparable to full-atom values): 46765 Å² total; per-residue (Å²): 137,86,88,85,89,87,88,87,84,81,89,80,91,85,88,84,83,86,83,81,79,92,78,91,82,88,83,80,85,87,88,90,86,89,89,87,84,85,90,86,87,87,90,90,89,86,87,90,88,87,83,89,87,86,88,84,86,87,88,89,88,83,90,85,82,87,84,89,87,89,88,80,86,88,82,90,80,85,90,86,92,87,85,89,83,91,86,92,88,86,82,87,85,89,86,87,87,88,88,83,81,89,81,88,87,85,81,88,88,84,91,79,87,83,88,82,89,85,89,82,93,76,90,77,84,76,79,72,84,70,79,81,60,73,74,61,55,62,65,71,55,80,52,50,50,63,65,86,52,78,87,54,99,42,34,37,29,45,47,44,57,42,36,62,49,69,61,57,81,65,77,88,60,56,71,67,59,50,54,51,51,53,34,50,41,16,56,70,64,66,23,20,38,36,36,31,68,31,79,61,65,45,55,34,34,41,8,29,65,90,40,36,51,27,29,54,77,49,60,39,44,59,70,22,28,53,47,52,28,49,52,42,48,44,36,29,40,30,44,25,92,50,18,60,58,53,37,37,56,47,27,55,50,21,49,76,61,34,25,21,44,29,25,41,35,29,44,45,76,82,34,51,59,57,56,61,31,72,45,74,48,57,30,53,76,47,39,29,40,35,55,100,48,82,72,44,69,55,53,68,42,56,42,48,41,52,23,37,74,74,50,46,40,40,54,34,37,35,34,19,59,38,42,64,29,39,46,45,48,55,52,52,44,66,74,30,34,59,53,44,31,35,71,61,46,52,52,56,43,60,76,37,38,79,42,71,44,80,30,70,64,53,54,59,76,34,49,30,41,68,42,46,27,34,43,36,32,53,45,59,48,60,51,60,62,46,31,57,50,33,54,68,77,47,51,89,62,77,58,71,13,74,92,50,90,82,63,78,49,76,60,53,52,24,35,77,26,23,80,31,60,70,47,26,33,47,54,34,48,61,71,47,31,55,48,60,42,76,67,65,32,74,60,52,36,58,78,88,54,40,44,75,75,52,43,43,34,36,84,60,45,66,67,55,60,63,76,42,47,48,54,43,56,42,25,44,49,50,41,51,52,52,51,48,40,60,75,68,65,51,67,56,49,78,50,40,26,53,32,58,95,49,56,88,69,52,53,86,53,28,46,58,29,33,38,34,51,37,67,77,44,77,70,48,41,49,56,48,52,63,47,33,79,77,40,80,87,55,78,80,66,48,39,33,34,31,31,44,34,39,43,35,57,54,56,76,68,57,38,65,46,47,53,54,52,20,56,54,49,42,52,54,54,51,59,61,68,71,61,78,78,68,96,58,54,78,78,59,63,64,39,64,50,79,49,64,25,39,37,16,44,43,42,42,56,51,47,46,66,30,42,70,37,36,60,72,62,29,68,69,48,30,50,57,48,46,52,50,52,41,57,75,69,67,55,50,83,65,54,52,54,57,49,49,54,53,50,54,52,48,50,53,52,52,42,70,74,46,60,81,55,74,78,53,59,54,56,40,55,77,55,47,30,63,48,47,31,58,50,23,73,72,38,74,66,42,30,42,58,47,35,79,61,54,74,83,72,69,50,86,64,26,41,49,62,70,95,68,93,67,46,98,80,73,78,56,76,77,74,86,67,84,76,84,83,75,88,77,84,90,77,92,76,87,84,77,72,60,46,77,49,80,55,77,81,66,82,87,75,58,61,76,55,59,56,53,49,57,74,68,41,89,58,42,100,74,74,75,48,55,74,47,79,52,82,64,134

Radius of gyration: 35.7 Å; Cα contacts (8 Å, |Δi|>4): 1054; chains: 1; bounding box: 135×115×78 Å

pLDDT: mean 73.42, std 26.98, range [20.22, 98.38]

Foldseek 3Di:
DDDDDDDDDDDDDDDDDDDDDDDDDDDDDDDDDDDDDDDDDDDDDDDDDDDDDDDDDDDDDDDDDDDDDDDDDDDDDDDDDDDDDDDDDDDDDDDDDDDDDDDDDDDDDDDDDDDDDDDDDDDDDPDDPDDPDPVVLVVCPPDFHPPLQDDDLQKEKEKFWLDFDDFQDDDPDDPVVLLVVQLVCLAVLFFKKKKFFDDWAWKWKDQAQLSATFTQFDGLFLVRLLVLLQVLLLLCQAPNPCSLVLLLVVRCVSNVQVKMWMKGWQALQLFDALAHWPATHIETDWIWGGPQAFIDIDDLLVVLLVCLVSVHKHTKMFMGNHSQLSVQLVVLCVVQQQQFWLVSNVVSNVVRGPDIDHIPDHCCRTGRTFTQFMKMAIDGSCSVVSNVVSCVVRPRGDRPNNPPCSDDGLQRLLLVQQQDSLSSSVSSLVSSDCSNHVDSCSNQNDPPCSDPSQFFHDPCVLVVLLVRHYLGPVSVLVSVLVVVCVVVVAAWDWTKTASRVCSVVDDSFKGKIKIGIGHPDSVSQVVVVVVCVVPVPHHHDTGGTMMIMMIGGDDPVVSVVSVVNRVVNNVVNVVVVVPPPSPDDPVRNGSMDTRGHNLSCCVRPLPLVLLVCCLPVNPVSSLVRNLVVCVVVVNDPVLSVVSSVLSSVVSVVVCVVQPNDGDHSRQCLQPVQVSLVVQCVVDVVSCSSNPDGDPDDHNVSRHHPDDDDQDSVNPDDDPPPDDPDDDDDDDDDDDQDAAEDEDDPDPPPCVVVVVVCQVPDPCRVPDNHHYHYDDDD